Protein 8PNL (pdb70)

Secondary structure (DSSP, 8-state):
-THHHHHHHHHHHHHHHHHHHHGGGGTHHHHHHHHT------THHHHHHHHHHHHTHHHHHHHHHHH-HHHHHHHHHHHHHHHHHHHHT-SSHHHHHHHHHHHHHHHHHHHHHHHHHHHHHS-HHHHHHHHHHHHHHHHHHHHHHHHHHHHHHHHHSSTHHHHHHHHHHHHHHHHHHHHHSPP-----HHHHHHHHHHHHHHHHHH------SS-TTHHHHHHHHHHHHHHHHHHHHH-SS-SS--TT--HHHHHHHHHHHHHHHHHHHHHHHHHHHHHHHTT---HHHHHHTTHHHHHHHHHHHHHHHHHHHHH-HHHHHHHHHHHHHHHHHHHTT--TTGGG-EEE-SS-EEEHHHHHHHHHHHHHHHHHHHHHHHHHHTS-TTSHHHHHHHHHHHHHHHHHHHHHHHHHHHHHHHHHHHHHHHHHS-SS-SS-TT-HHHHHHHHHHHHHHHHHHHHHHHHHHHHHHHHHHHHHHGGGS--/----EEE---B--TT--EEEEEE--TTTTTTS-EEEEE--EEEEEE-TT--EEE-GGGTT-EEEEEETTTTEEEEEE-S--GGG-EEEEEEEEEETTTTEEEE-S-EEEB-/-THHHHHHHHHHHHHHHHHHHSGGGGGHHHHHHHHT--GGGGGGGTHHHHHHHHHHHHTHHHHHHHHHHH-HHHHHHHHHHHHHHHHHHHHT-SSHHHHHHHHHHHHHHHHTHHHHHHHHHHHHS-HHHHHHHHHHHHHHHHHHHHHHHHHHHHHHHHSSSTHHHHHHHHHHHHHHHHHHHHHSPP----HHHHHHHHHHHHHHHHHH-------SS-TTHHHHHHHHHHHHHHHHHHTTT-SS-SS--TT--HHHHHHHHHHHHHHHHHHHHHHHHHHHHHHHTS---HHHHHHTTHHHHHHHHHHHHHHHHHHHHH-HHHHHHHHHHHHHHHHHHHTT--TTGGG-B--SSS---BHHHHHHHHHHHHHHHTHHHHHHHHHTTS-TTSHHHHHHHHHHHHHHHHHHHHHHHHHHHHHHHHHHHHHHHHHS-SS-SS-TT-HHHHHHHHHHHHHHHHHHHHHHHHHHHHHHHHHHHHHHHTTS--/--EEEE--SB--TT--EEEEEEE-HHHHTTS-EEEEE--EEEEEE-TT--EEE-GGGTT-EEEEEETTTTEEEEEE-S--GGG-EEEEEEEEEEGGGTEEE--S-EEEB-

Solvent-accessible surface area: 49586 Å² total; per-residue (Å²): 120,68,51,1,87,1,8,8,4,0,11,50,0,1,29,14,2,1,23,2,9,66,0,6,75,35,1,38,71,39,2,14,174,80,23,65,42,85,177,127,213,6,45,42,7,31,24,2,0,25,43,7,7,4,13,27,0,5,29,50,0,13,14,2,15,103,107,5,22,43,88,10,0,29,93,5,0,46,15,0,11,103,0,0,41,45,0,11,109,10,123,65,34,100,55,2,37,45,0,1,53,59,0,0,23,8,2,0,1,2,11,0,1,0,6,0,6,0,2,66,41,27,72,35,129,133,17,2,34,23,1,0,29,4,3,14,16,12,15,27,0,14,24,25,0,31,46,32,0,85,106,5,31,174,74,108,134,118,3,35,9,0,1,114,34,2,33,70,58,0,97,97,6,48,95,62,0,116,131,13,5,63,112,227,179,137,14,2,60,54,0,1,104,42,36,19,99,6,17,8,38,16,1,64,0,18,44,64,105,114,154,111,38,44,13,151,129,0,56,85,45,42,112,24,10,86,110,11,35,72,44,29,121,81,93,22,187,152,3,228,41,82,3,38,51,60,74,74,14,156,72,149,8,5,92,28,0,31,78,0,2,50,20,8,0,8,5,12,29,0,0,31,39,10,0,27,83,0,0,76,48,2,12,48,38,81,107,117,92,0,55,94,18,10,17,48,0,38,30,11,1,10,34,0,0,36,70,0,0,152,66,9,39,137,91,20,6,92,31,10,0,11,83,0,0,90,64,0,7,33,0,0,133,61,0,8,76,4,14,4,4,1,94,103,33,116,54,118,101,47,202,70,46,61,31,12,15,40,18,0,0,28,64,0,0,65,0,5,0,14,1,27,1,0,5,5,2,1,0,2,70,22,13,53,73,51,17,10,0,10,0,0,0,25,9,10,15,13,27,24,21,0,16,7,71,12,21,16,62,16,37,47,114,2,37,114,48,33,41,70,31,28,152,72,0,65,89,11,2,12,111,44,16,42,94,33,96,78,35,160,139,34,0,74,116,23,30,87,154,0,0,46,18,0,0,45,5,23,22,4,15,50,2,0,48,62,3,9,40,80,0,63,97,0,4,77,24,0,99,94,8,12,74,129,0,45,3,82,19,59,34,34,27,158,19,152,81,55,26,62,36,134,0,22,0,39,12,14,48,47,0,0,55,44,0,0,0,0,0,14,22,78,116,78,53,0,0,35,6,20,15,79,35,82,66,78,77,30,113,42,1,158,75,32,4,75,6,49,44,48,98,94,160,15,15,0,42,0,55,0,68,48,0,105,73,132,2,58,5,39,0,2,0,0,0,0,6,29,18,96,68,63,69,9,0,10,1,146,18,19,146,0,54,27,161,75,97,34,113,0,21,62,2,0,13,94,0,2,46,12,2,1,24,0,9,64,0,6,85,37,2,37,82,54,1,8,199,80,30,62,17,42,111,142,76,88,126,143,10,28,48,3,25,19,5,0,22,54,8,9,1,12,26,1,5,36,42,0,28,18,2,18,134,95,2,8,35,81,6,0,31,92,5,0,44,14,0,11,112,0,0,42,59,0,7,118,4,122,68,27,64,52,1,32,44,0,0,48,60,0,0,24,10,3,0,1,2,15,0,1,0,6,0,5,0,5,37,43,31,83,43,134,128,11,2,28,23,1,0,31,5,4,13,17,30,11,78,0,20,28,65,0,30,74,29,0,86,127,7,36,216,116,104,146,126,4,34,11,0,2,108,38,1,30,70,62,0,97,108,7,47,90,65,0,120,132,10,10,60,108,193,204,18,4,54,13,0,0,103,14,33,20,37,6,16,8,23,15,5,50,0,7,51,49,46,157,104,189,127,29,55,6,85,123,0,27,39,44,39,60,22,7,92,38,6,34,70,8,22,116,42,35,23,200,78,7,244,55,65,4,31,58,50,75,65,18,160,76,161,10,4,102,33,0,30,76,0,2,54,19,0,0,8,5,15,32,2,0,36,36,16,0,33,84,0,0,70,54,5,17,55,36,83,93,112,96,0,63,145,17,10,20,122,0,33,98,11,5,11,71,0,0,75,78,0,0,157,75,6,23,187,88,29,10,109,37,6,0,9,78,0,0,93,57,0,6,32,0,0,129,62,0,10,80,4,15,4,3,1,88,106,28,153,66,105,161,59,197,105,48,95,38,14,17,30,29,1,0,34,55,0,0,59,0,0,0,8,0,23,0,0,2,6,2,0,0,1,88,7,11,47,70,59,10,10,0,8,0,0,0,23,8,19,15,14,34,25,26,0,20,10,75,11,9,15,53,22,37,50,103,0,43,116,66,38,76,78,38,29,126,90,8,48,84,26,4,17,107,34,14,23,117,26,65,75,28,151,139,33,0,59,116,29,46,84,119,0,0,46,24,3,0,41,5,8,23,3,8,56,6,0,46,55,2,8,38,72,0,64,105,0,4,75,23,0,86,105,4,22,66,80,82,7,73,13,66,39,32,31,135,37,131,78,58,22,65,17,126,0,18,0,30,6,26,30,72,10,1,76,37,1,0,0,0,0,23,28,135,182,69,83,0,2,52,1,23,23,72,38,79,62,92,76,20,120,50,0,162,71,30,4,67,5,42,46,49,128,76,196,7,16,0,41,0,74,0,68,56,6,107,81,165,4,67,27,60,0,16,0,0,5,0,9,39,16,97,60,64,75,9,0,24,0,122,26,35,144,0,37,27

Organism: Mycolicibacterium hassiacum (strain DSM 44199 / CIP 105218 / JCM 12690 / 3849) (NCBI:txid1122247)

InterPro domains:
  IPR005829 Sugar transporter, conserved site [PS00216] (78-94)
  IPR011701 Major facilitator superfamily [PF07690] (27-433)
  IPR020846 Major facilitator superfamily domain [PS50850] (21-513)
  IPR036259 MFS transporter superfamily [G3DSA:1.20.1250.20] (275-518)
  IPR036259 MFS transporter superfamily [SSF103473] (12-513)

Radius of gyration: 37.62 Å; Cα contacts (8 Å, |Δi|>4): 2476; chains: 4; bounding box: 68×114×101 Å

Sequence (1190 aa):
TSRGIAISAGGLAVLLGALDTYVVVSIVTDIMRDVGIAVQRVTPIITGYLLGYIAAMPLLGRASDRFGRKLLIQISLAGFALGSVITALATNLDVLVAGRVIQGAASGALLPVTLALAADLWATHKRAAVLGGVGAAQELGAVLGPIYGIFVVWLFHHWQAVFWVNVPLALIAMVLIHISLPPRQRVDVTGGLLLALALGLATIGLYNAGKQVLPEYGPPLIIGAVIAAVAFLVWERFARTRLLDPAGVRFRPFLIALLVSLVTGGALMVTLVNVELFGQGVLGLDQDEAVFLLARFLIALPVGALLGGWIATRVGDRAVTAVGLLIAAGGFYLIAQWPADVLESRHDLGFVSLPTLDTDLAIAGFGLGLVIAPLTSAALRVVPAAQHGIASAAVVVARMIGMLIGIAALSAWGLYRFNQYLKEQLAALPPAPADFPGGQMAGQMMRLRTATVQAYVLQYGEIFAITAGLCVFGAVLGLFIAGQGQLVESGGGLVQPGGSLRLSCADAGSIFNKFPMAWYRQRELVARISSGGSTNYADFVKGRFTISRDNAKSTLYLQMNSLKPEDTAMYYCARIINSASNIAYWGQGTRVTVTSRGIAISAGGLAVLLGALDTYVVVSIVTDIMRDVGIAVNQIQRVTPIITGYLLGYIAAMPLLGRASDRFGRKLLIQISLAGFALGSVITALATNLDVLVAGRVIQGAASGALLPVTLALAADLWATHKRAAVLGGVGAAQELGAVLGPIYGIFVVWLFHHWQAVFWVNVPLALIAMVLIHISLPPRRVDVTGGLLLALALGLATIGLYNAEGKQVLPEYGPPLIIGAVIAAVAFLVWERFARTRLLDPAGVRFRPFLIALLVSLVTGGALMVTLVNVELFGQGVLGLDQDEAVFLLARFLIALPVGALLGGWIATRVGDRAVTAVGLLIAAGGFYLIAQWPADVLESRHDLGFVSLPTLDTDLAIAGFGLGLVIAPLTSAALRVVPAAQHGIASAAVVVARMIGMLIGIAALSAWGLYRFNQYLKEQLAALPPAPADFPGGQMAGQMMRLRTATVQAYVLQYGEIFAITAGLCVFGAVLGLFIAGGQLVESGGGLVQPGGSLRLSCADAGSIFNKFPMAWYRQRELVARISSGGSTNYADFVKGRFTISRDNAKSTLYLQMNSLKPEDTAMYYCARIINSASNIAYWGQGTRVTV

Structure (mmCIF, N/CA/C/O backbone):
data_8PNL
#
_entry.id   8PNL
#
_cell.length_a   57.780
_cell.length_b   160.700
_cell.length_c   82.960
_cell.angle_alpha   90.00
_cell.angle_beta   109.01
_cell.angle_gamma   90.00
#
_symmetry.space_group_name_H-M   'P 1 21 1'
#
loop_
_entity.id
_entity.type
_entity.pdbx_description
1 polymer 'Putative triacylglyceride transporter'
2 polymer Nb_H2
#
loop_
_atom_site.group_PDB
_atom_site.id
_atom_site.type_symbol
_atom_site.label_atom_id
_atom_site.label_alt_id
_atom_site.label_comp_id
_atom_site.label_asym_id
_atom_site.label_entity_id
_atom_site.label_seq_id
_atom_site.pdbx_PDB_ins_code
_atom_site.Cartn_x
_atom_site.Cartn_y
_atom_site.Cartn_z
_atom_site.occupancy
_atom_site.B_iso_or_equiv
_atom_site.auth_seq_id
_atom_site.auth_comp_id
_atom_site.auth_asym_id
_atom_site.auth_atom_id
_atom_site.pdbx_PDB_model_num
ATOM 1 N N . THR A 1 17 ? -3.659 -61.235 -9.841 1.00 113.85 16 THR A N 1
ATOM 2 C CA . THR A 1 17 ? -4.463 -61.274 -8.624 1.00 106.51 16 THR A CA 1
ATOM 3 C C . THR A 1 17 ? -4.968 -59.868 -8.295 1.00 99.93 16 THR A C 1
ATOM 4 O O . THR A 1 17 ? -4.271 -58.879 -8.524 1.00 90.26 16 THR A O 1
ATOM 14 N N . SER A 1 18 ? -6.184 -59.792 -7.755 1.00 100.96 17 SER A N 1
ATOM 15 C CA . SER A 1 18 ? -6.911 -58.536 -7.599 1.00 99.25 17 SER A CA 1
ATOM 16 C C . SER A 1 18 ? -6.431 -57.678 -6.427 1.00 85.23 17 SER A C 1
ATOM 17 O O . SER A 1 18 ? -7.095 -56.685 -6.111 1.00 76.54 17 SER A O 1
ATOM 25 N N . ARG A 1 19 ? -5.314 -58.016 -5.775 1.00 82.46 18 ARG A N 1
ATOM 26 C CA . ARG A 1 19 ? -4.870 -57.212 -4.637 1.00 75.39 18 ARG A CA 1
ATOM 27 C C . ARG A 1 19 ? -4.457 -55.805 -5.060 1.00 85.18 18 ARG A C 1
ATOM 28 O O . ARG A 1 19 ? -4.645 -54.852 -4.294 1.00 77.63 18 ARG A O 1
ATOM 49 N N . GLY A 1 20 ? -3.906 -55.648 -6.265 1.00 78.70 19 GLY A N 1
ATOM 50 C CA . GLY A 1 20 ? -3.554 -54.317 -6.735 1.00 76.67 19 GLY A CA 1
ATOM 51 C C . GLY A 1 20 ? -4.767 -53.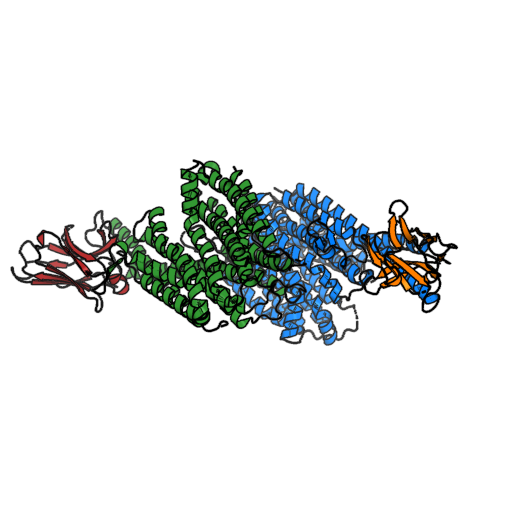423 -6.911 1.00 81.89 19 GLY A C 1
ATOM 52 O O . GLY A 1 20 ? -4.731 -52.236 -6.576 1.00 86.92 19 GLY A O 1
ATOM 56 N N . ILE A 1 21 ? -5.856 -53.979 -7.442 1.00 78.70 20 ILE A N 1
ATOM 57 C CA . ILE A 1 21 ? -7.092 -53.216 -7.581 1.00 77.42 20 ILE A CA 1
ATOM 58 C C . ILE A 1 21 ? -7.697 -52.935 -6.210 1.00 78.47 20 ILE A C 1
ATOM 59 O O . ILE A 1 21 ? -8.250 -51.855 -5.968 1.00 79.15 20 ILE A O 1
ATOM 75 N N . ALA A 1 22 ? -7.586 -53.893 -5.287 1.00 69.24 21 ALA A N 1
ATOM 76 C CA . ALA A 1 22 ? -8.152 -53.720 -3.952 1.00 82.65 21 ALA A CA 1
ATOM 77 C C . ALA A 1 22 ? -7.465 -52.585 -3.198 1.00 84.29 21 ALA A C 1
ATOM 78 O O . ALA A 1 22 ? -8.130 -51.723 -2.610 1.00 72.24 21 ALA A O 1
ATOM 85 N N . ILE A 1 23 ? -6.128 -52.568 -3.198 1.00 84.80 22 ILE A N 1
ATOM 86 C CA . ILE A 1 23 ? -5.414 -51.533 -2.459 1.00 86.18 22 ILE A CA 1
ATOM 87 C C . ILE A 1 23 ? -5.528 -50.179 -3.150 1.00 84.34 22 ILE A C 1
ATOM 88 O O . ILE A 1 23 ? -5.371 -49.141 -2.497 1.00 79.77 22 ILE A O 1
ATOM 104 N N . SER A 1 24 ? -5.805 -50.158 -4.458 1.00 78.59 23 SER A N 1
ATOM 105 C CA . SER A 1 24 ? -6.111 -48.895 -5.123 1.00 79.76 23 SER A CA 1
ATOM 106 C C . SER A 1 24 ? -7.436 -48.327 -4.630 1.00 78.87 23 SER A C 1
ATOM 107 O O . SER A 1 24 ? -7.544 -47.123 -4.371 1.00 84.96 23 SER A O 1
ATOM 115 N N . ALA A 1 25 ? -8.456 -49.178 -4.496 1.00 76.41 24 ALA A N 1
ATOM 116 C CA . ALA A 1 25 ? -9.744 -48.713 -3.993 1.00 84.91 24 ALA A CA 1
ATOM 117 C C . ALA A 1 25 ? -9.629 -48.232 -2.551 1.00 87.59 24 ALA A C 1
ATOM 118 O O . ALA A 1 25 ? -10.252 -47.233 -2.170 1.00 91.49 24 ALA A O 1
ATOM 125 N N . GLY A 1 26 ? -8.840 -48.929 -1.731 1.00 82.65 25 GLY A N 1
ATOM 126 C CA . GLY A 1 26 ? -8.599 -48.459 -0.376 1.00 84.24 25 GLY A CA 1
ATOM 127 C C . GLY A 1 26 ? -7.824 -47.155 -0.343 1.00 80.78 25 GLY A C 1
ATOM 128 O O . GLY A 1 26 ? -8.160 -46.241 0.416 1.00 73.59 25 GLY A O 1
ATOM 132 N N . GLY A 1 27 ? -6.777 -47.049 -1.165 1.00 84.52 26 GLY A N 1
ATOM 133 C CA . GLY A 1 27 ? -6.006 -45.818 -1.224 1.00 83.31 26 GLY A CA 1
ATOM 134 C C . GLY A 1 27 ? -6.830 -44.606 -1.615 1.00 81.75 26 GLY A C 1
ATOM 135 O O . GLY A 1 27 ? -6.549 -43.491 -1.168 1.00 72.89 26 GLY A O 1
ATOM 139 N N . LEU A 1 28 ? -7.848 -44.798 -2.458 1.00 78.21 27 LEU A N 1
ATOM 140 C CA . LEU A 1 28 ? -8.708 -43.679 -2.827 1.00 79.31 27 LEU A CA 1
ATOM 141 C C . LEU A 1 28 ? -9.589 -43.248 -1.660 1.00 77.68 27 LEU A C 1
ATOM 142 O O . LEU A 1 28 ? -9.904 -42.059 -1.531 1.00 75.61 27 LEU A O 1
ATOM 158 N N . ALA A 1 29 ? -9.980 -44.186 -0.795 1.00 89.54 28 ALA A N 1
ATOM 159 C CA . ALA A 1 29 ? -10.681 -43.810 0.429 1.00 86.63 28 ALA A CA 1
ATOM 160 C C . ALA A 1 29 ? -9.753 -43.066 1.383 1.00 76.07 28 ALA A C 1
ATOM 161 O O . ALA A 1 29 ? -10.147 -42.059 1.983 1.00 72.47 28 ALA A O 1
ATOM 168 N N . VAL A 1 30 ? -8.516 -43.549 1.532 1.00 75.56 29 VAL A N 1
ATOM 169 C CA . VAL A 1 30 ? -7.523 -42.859 2.353 1.00 75.92 29 VAL A CA 1
ATOM 170 C C . VAL A 1 30 ? -7.307 -41.437 1.848 1.00 75.05 29 VAL A C 1
ATOM 171 O O . VAL A 1 30 ? -7.248 -40.483 2.634 1.00 73.77 29 VAL A O 1
ATOM 184 N N . LEU A 1 31 ? -7.180 -41.273 0.531 1.00 78.42 30 LEU A N 1
ATOM 185 C CA . LEU A 1 31 ? -7.073 -39.937 -0.045 1.00 73.69 30 LEU A CA 1
ATOM 186 C C . LEU A 1 31 ? -8.287 -39.093 0.324 1.00 73.63 30 LEU A C 1
ATOM 187 O O . LEU A 1 31 ? -8.155 -37.955 0.788 1.00 76.52 30 LEU A O 1
ATOM 203 N N . LEU A 1 32 ? -9.485 -39.650 0.134 1.00 76.49 31 LEU A N 1
ATOM 204 C CA . LEU A 1 32 ? -10.714 -38.908 0.393 1.00 78.56 31 LEU A CA 1
ATOM 205 C C . LEU A 1 32 ? -10.767 -38.403 1.831 1.00 81.85 31 LEU A C 1
ATOM 206 O O . LEU A 1 32 ? -11.088 -37.235 2.081 1.00 81.68 31 LEU A O 1
ATOM 222 N N . GLY A 1 33 ? -10.452 -39.272 2.794 1.00 76.20 32 GLY A N 1
ATOM 223 C CA . GLY A 1 33 ? -10.484 -38.866 4.189 1.00 77.67 32 GLY A CA 1
ATOM 224 C C . GLY A 1 33 ? -9.391 -37.882 4.554 1.00 80.43 32 GLY A C 1
ATOM 225 O O . GLY A 1 33 ? -9.554 -37.087 5.486 1.00 80.89 32 GLY A O 1
ATOM 229 N N . ALA A 1 34 ? -8.267 -37.916 3.835 1.00 73.24 33 ALA A N 1
ATOM 230 C CA . ALA A 1 34 ? -7.161 -37.019 4.151 1.00 70.46 33 ALA A CA 1
ATOM 231 C C . ALA A 1 34 ? -7.445 -35.589 3.703 1.00 77.95 33 ALA A C 1
ATOM 232 O O . ALA A 1 34 ? -6.992 -34.640 4.353 1.00 75.22 33 ALA A O 1
ATOM 239 N N . LEU A 1 35 ? -8.184 -35.413 2.602 1.00 72.37 34 LEU A N 1
ATOM 240 C CA . LEU A 1 35 ? -8.595 -34.072 2.194 1.00 80.46 34 LEU A CA 1
ATOM 241 C C . LEU A 1 35 ? -9.345 -33.366 3.316 1.00 81.53 34 LEU A C 1
ATOM 242 O O . LEU A 1 35 ? -9.132 -32.174 3.569 1.00 75.17 34 LEU A O 1
ATOM 258 N N . ASP A 1 36 ? -10.223 -34.096 4.002 1.00 84.36 35 ASP A N 1
ATOM 259 C CA . ASP A 1 36 ? -11.111 -33.545 5.018 1.00 87.46 35 ASP A CA 1
ATOM 260 C C . ASP A 1 36 ? -10.379 -33.090 6.274 1.00 79.06 35 ASP A C 1
ATOM 261 O O . ASP A 1 36 ? -10.984 -32.406 7.107 1.00 86.61 35 ASP A O 1
ATOM 270 N N . THR A 1 37 ? -9.103 -33.445 6.432 1.00 77.85 36 THR A N 1
ATOM 271 C CA . THR A 1 37 ? -8.390 -33.136 7.667 1.00 78.34 36 THR A CA 1
ATOM 272 C C . THR A 1 37 ? -8.101 -31.643 7.781 1.00 77.89 36 THR A C 1
ATOM 273 O O . THR A 1 37 ? -8.517 -30.991 8.746 1.00 86.78 36 THR A O 1
ATOM 284 N N . TYR A 1 38 ? -7.397 -31.077 6.800 1.00 80.49 37 TYR A N 1
ATOM 285 C CA . TYR A 1 38 ? -7.024 -29.667 6.826 1.00 81.38 37 TYR A CA 1
ATOM 286 C C . TYR A 1 38 ? -7.827 -28.818 5.845 1.00 84.09 37 TYR A C 1
ATOM 287 O O . TYR A 1 38 ? -7.470 -27.658 5.614 1.00 85.77 37 TYR A O 1
ATOM 305 N N . VAL A 1 39 ? -8.908 -29.356 5.268 1.00 76.51 38 VAL A N 1
ATOM 306 C CA . VAL A 1 39 ? -9.723 -28.563 4.349 1.00 81.31 38 VAL A CA 1
ATOM 307 C C . VAL A 1 39 ? -10.217 -27.293 5.027 1.00 92.76 38 VAL A C 1
ATOM 308 O O . VAL A 1 39 ? -10.342 -26.244 4.383 1.00 97.43 38 VAL A O 1
ATOM 321 N N . VAL A 1 40 ? -10.493 -27.357 6.332 1.00 94.96 39 VAL A N 1
ATOM 322 C CA . VAL A 1 40 ? -11.039 -26.205 7.040 1.00 92.40 39 VAL A CA 1
ATOM 323 C C . VAL A 1 40 ? -10.088 -25.015 7.029 1.00 93.18 39 VAL A C 1
ATOM 324 O O . VAL A 1 40 ? -10.538 -23.873 7.161 1.00 100.24 39 VAL A O 1
ATOM 337 N N . VAL A 1 41 ? -8.783 -25.246 6.855 1.00 91.58 40 VAL A N 1
ATOM 338 C CA . VAL A 1 41 ? -7.811 -24.152 6.919 1.00 96.82 40 VAL A CA 1
ATOM 339 C C . VAL A 1 41 ? -8.155 -23.041 5.934 1.00 94.90 40 VAL A C 1
ATOM 340 O O . VAL A 1 41 ? -7.865 -21.866 6.191 1.00 95.55 40 VAL A O 1
ATOM 353 N N . SER A 1 42 ? -8.772 -23.377 4.803 1.00 93.39 41 SER A N 1
ATOM 354 C CA . SER A 1 42 ? -9.085 -22.392 3.777 1.00 92.84 41 SER A CA 1
ATOM 355 C C . SER A 1 42 ? -10.520 -21.880 3.842 1.00 99.59 41 SER A C 1
ATOM 356 O O . SER A 1 42 ? -10.867 -20.977 3.073 1.00 106.23 41 SER A O 1
ATOM 364 N N . ILE A 1 43 ? -11.359 -22.414 4.734 1.00 102.05 42 ILE A N 1
ATOM 365 C CA . ILE A 1 43 ? -12.752 -21.978 4.819 1.00 100.18 42 ILE A CA 1
ATOM 366 C C . ILE A 1 43 ? -13.138 -21.560 6.236 1.00 97.82 42 ILE A C 1
ATOM 367 O O . ILE A 1 43 ? -14.327 -21.385 6.527 1.00 95.02 42 ILE A O 1
ATOM 383 N N . VAL A 1 44 ? -12.155 -21.382 7.127 1.00 99.66 43 VAL A N 1
ATOM 384 C CA . VAL A 1 44 ? -12.472 -20.974 8.500 1.00 104.28 43 VAL A CA 1
ATOM 385 C C . VAL A 1 44 ? -13.306 -19.700 8.489 1.00 101.40 43 VAL A C 1
ATOM 386 O O . VAL A 1 44 ? -14.322 -19.589 9.187 1.00 98.20 43 VAL A O 1
ATOM 399 N N . THR A 1 45 ? -12.876 -18.713 7.700 1.00 101.10 44 THR A N 1
ATOM 400 C CA . THR A 1 45 ? -13.545 -17.417 7.685 1.00 95.27 44 THR A CA 1
ATOM 401 C C . THR A 1 45 ? -14.984 -17.537 7.197 1.00 91.21 44 THR A C 1
ATOM 402 O O . THR A 1 45 ? -15.892 -16.917 7.762 1.00 91.10 44 THR A O 1
ATOM 413 N N . ASP A 1 46 ? -15.214 -18.332 6.151 1.00 98.19 45 ASP A N 1
ATOM 414 C CA . ASP A 1 46 ? -16.573 -18.505 5.646 1.00 105.12 45 ASP A CA 1
ATOM 415 C C . ASP A 1 46 ? -17.455 -19.210 6.672 1.00 96.25 45 ASP A C 1
ATOM 416 O O . ASP A 1 46 ? -18.646 -18.898 6.792 1.00 90.84 45 ASP A O 1
ATOM 425 N N . ILE A 1 47 ? -16.891 -20.161 7.421 1.00 96.47 46 ILE A N 1
ATOM 426 C CA . ILE A 1 47 ? -17.618 -20.762 8.538 1.00 102.96 46 ILE A CA 1
ATOM 427 C C . ILE A 1 47 ? -17.908 -19.712 9.606 1.00 101.31 46 ILE A C 1
ATOM 428 O O . ILE A 1 47 ? -19.031 -19.611 10.114 1.00 91.59 46 ILE A O 1
ATOM 444 N N . MET A 1 48 ? -16.897 -18.912 9.960 1.00 103.69 47 MET A N 1
ATOM 445 C CA . MET A 1 48 ? -17.077 -17.905 11.003 1.00 102.22 47 MET A CA 1
ATOM 446 C C . MET A 1 48 ? -18.215 -16.949 10.661 1.00 104.80 47 MET A C 1
ATOM 447 O O . MET A 1 48 ? -18.998 -16.565 11.538 1.00 104.76 47 MET A O 1
ATOM 461 N N . ARG A 1 49 ? -18.325 -16.555 9.391 1.00 100.20 48 ARG A N 1
ATOM 462 C CA . ARG A 1 49 ? -19.425 -15.694 8.968 1.00 95.28 48 ARG A CA 1
ATOM 463 C C . ARG A 1 49 ? -20.773 -16.360 9.226 1.00 100.39 48 ARG A C 1
ATOM 464 O O . ARG A 1 49 ? -21.636 -15.804 9.914 1.00 98.60 48 ARG A O 1
ATOM 485 N N . ASP A 1 50 ? -20.965 -17.568 8.687 1.00 107.94 49 ASP A N 1
ATOM 486 C CA . ASP A 1 50 ? -22.273 -18.215 8.754 1.00 106.56 49 ASP A CA 1
ATOM 487 C C . ASP A 1 50 ? -22.636 -18.636 10.174 1.00 105.55 49 ASP A C 1
ATOM 488 O O . ASP A 1 50 ? -23.815 -18.595 10.545 1.00 113.00 49 ASP A O 1
ATOM 497 N N . VAL A 1 51 ? -21.654 -19.051 10.976 1.00 104.07 50 VAL A N 1
ATOM 498 C CA . VAL A 1 51 ? -21.940 -19.480 12.344 1.00 110.33 50 VAL A CA 1
ATOM 499 C C . VAL A 1 51 ? -22.056 -18.296 13.298 1.00 117.68 50 VAL A C 1
ATOM 500 O O . VAL A 1 51 ? -22.612 -18.445 14.393 1.00 115.69 50 VAL A O 1
ATOM 513 N N . GLY A 1 52 ? -21.562 -17.123 12.909 1.00 119.11 51 GLY A N 1
ATOM 514 C CA . GLY A 1 52 ? -21.741 -15.919 13.697 1.00 113.55 51 GLY A CA 1
ATOM 515 C C . GLY A 1 52 ? -20.687 -15.705 14.766 1.00 115.21 51 GLY A C 1
ATOM 516 O O . GLY A 1 52 ? -21.017 -15.324 15.893 1.00 114.99 51 GLY A O 1
ATOM 520 N N . ILE A 1 53 ? -19.418 -15.927 14.428 1.00 116.92 52 ILE A N 1
ATOM 521 C CA . ILE A 1 53 ? -18.311 -15.808 15.372 1.00 112.64 52 ILE A CA 1
ATOM 522 C C . ILE A 1 53 ? -17.393 -14.683 14.911 1.00 111.03 52 ILE A C 1
ATOM 523 O O . ILE A 1 53 ? -17.035 -14.608 13.729 1.00 109.66 52 ILE A O 1
ATOM 539 N N . ALA A 1 54 ? -17.008 -13.820 15.849 1.00 114.90 53 ALA A N 1
ATOM 540 C CA . ALA A 1 54 ? -16.259 -12.608 15.557 1.00 107.40 53 ALA A CA 1
ATOM 541 C C . ALA A 1 54 ? -14.761 -12.887 15.430 1.00 116.02 53 ALA A C 1
ATOM 542 O O . ALA A 1 54 ? -14.237 -13.882 15.939 1.00 126.07 53 ALA A O 1
ATOM 549 N N . VAL A 1 55 ? -14.071 -11.976 14.745 1.00 109.40 54 VAL A N 1
ATOM 550 C CA . VAL A 1 55 ? -12.621 -12.048 14.574 1.00 105.39 54 VAL A CA 1
ATOM 551 C C . VAL A 1 55 ? -11.927 -12.039 15.933 1.00 102.14 54 VAL A C 1
ATOM 552 O O . VAL A 1 55 ? -11.962 -11.043 16.654 1.00 121.75 54 VAL A O 1
ATOM 565 N N . GLN A 1 59 ? -9.205 -18.093 18.565 1.00 114.09 58 GLN A N 1
ATOM 566 C CA . GLN A 1 59 ? -10.391 -17.529 17.930 1.00 126.44 58 GLN A CA 1
ATOM 567 C C . GLN A 1 59 ? -11.676 -17.995 18.614 1.00 127.79 58 GLN A C 1
ATOM 568 O O . GLN A 1 59 ? -12.755 -17.475 18.328 1.00 124.17 58 GLN A O 1
ATOM 582 N N . ARG A 1 60 ? -11.561 -18.972 19.514 1.00 117.16 59 ARG A N 1
ATOM 583 C CA . ARG A 1 60 ? -12.701 -19.687 20.081 1.00 112.77 59 ARG A CA 1
ATOM 584 C C . ARG A 1 60 ? -13.445 -20.490 19.015 1.00 113.94 59 ARG A C 1
ATOM 585 O O . ARG A 1 60 ? -14.532 -21.019 19.278 1.00 115.42 59 ARG A O 1
ATOM 606 N N . VAL A 1 61 ? -12.863 -20.585 17.811 1.00 118.29 60 VAL A N 1
ATOM 607 C CA . VAL A 1 61 ? -13.339 -21.454 16.738 1.00 106.08 60 VAL A CA 1
ATOM 608 C C . VAL A 1 61 ? -12.621 -22.798 16.743 1.00 108.16 60 VAL A C 1
ATOM 609 O O . VAL A 1 61 ? -12.976 -23.692 15.963 1.00 101.91 60 VAL A O 1
ATOM 622 N N . THR A 1 62 ? -11.643 -22.975 17.632 1.00 110.95 61 THR A N 1
ATOM 623 C CA . THR A 1 62 ? -10.737 -24.115 17.544 1.00 112.35 61 THR A CA 1
ATOM 624 C C . THR A 1 62 ? -11.412 -25.487 17.588 1.00 109.15 61 THR A C 1
ATOM 625 O O . THR A 1 62 ? -10.847 -26.423 16.997 1.00 105.66 61 THR A O 1
ATOM 636 N N . PRO A 1 63 ? -12.570 -25.694 18.248 1.00 99.84 62 PRO A N 1
ATOM 637 C CA . PRO A 1 63 ? -13.159 -27.043 18.263 1.00 100.39 62 PRO A CA 1
ATOM 638 C C . PRO A 1 63 ? -13.336 -27.660 16.881 1.00 97.34 62 PRO A C 1
ATOM 639 O O . PRO A 1 63 ? -13.452 -28.883 16.757 1.00 96.16 62 PRO A O 1
ATOM 650 N N . ILE A 1 64 ? -13.353 -26.830 15.835 1.00 93.95 63 ILE A N 1
ATOM 651 C CA . ILE A 1 64 ? -13.494 -27.348 14.479 1.00 92.72 63 ILE A CA 1
ATOM 652 C C . ILE A 1 64 ? -12.243 -28.095 14.027 1.00 92.89 63 ILE A C 1
ATOM 653 O O . ILE A 1 64 ? -12.319 -28.904 13.094 1.00 87.38 63 ILE A O 1
ATOM 669 N N . ILE A 1 65 ? -11.095 -27.865 14.666 1.00 99.16 64 ILE A N 1
ATOM 670 C CA . ILE A 1 65 ? -9.910 -28.685 14.456 1.00 101.68 64 ILE A CA 1
ATOM 671 C C . ILE A 1 65 ? -9.655 -29.622 15.634 1.00 96.01 64 ILE A C 1
ATOM 672 O O . ILE A 1 65 ? -9.365 -30.802 15.429 1.00 98.87 64 ILE A O 1
ATOM 688 N N . THR A 1 66 ? -9.784 -29.139 16.877 1.00 90.39 65 THR A N 1
ATOM 689 C CA . THR A 1 66 ? -9.498 -30.013 18.015 1.00 94.86 65 THR A CA 1
ATOM 690 C C . THR A 1 66 ? -10.545 -31.112 18.165 1.00 91.51 65 THR A C 1
ATOM 691 O O . THR A 1 66 ? -10.220 -32.211 18.630 1.00 91.15 65 THR A O 1
ATOM 702 N N . GLY A 1 67 ? -11.797 -30.843 17.790 1.00 84.26 66 GLY A N 1
ATOM 703 C CA . GLY A 1 67 ? -12.809 -31.887 17.838 1.00 83.07 66 GLY A CA 1
ATOM 704 C C . GLY A 1 67 ? -12.584 -32.956 16.786 1.00 82.17 66 GLY A C 1
ATOM 705 O O . GLY A 1 67 ? -12.710 -34.152 17.065 1.00 78.83 66 GLY A O 1
ATOM 709 N N . TYR A 1 68 ? -12.252 -32.542 15.563 1.00 84.40 67 TYR A N 1
ATOM 710 C CA . TYR A 1 68 ? -11.895 -33.502 14.523 1.00 83.51 67 TYR A CA 1
ATOM 711 C C . TYR A 1 68 ? -10.705 -34.350 14.958 1.00 80.95 67 TYR A C 1
ATOM 712 O O . TYR A 1 68 ? -10.734 -35.583 14.855 1.00 75.44 67 TYR A O 1
ATOM 730 N N . LEU A 1 69 ? -9.652 -33.705 15.469 1.00 73.90 68 LEU A N 1
ATOM 731 C CA . LEU A 1 69 ? -8.457 -34.439 15.872 1.00 79.42 68 LEU A CA 1
ATOM 732 C C . LEU A 1 69 ? -8.736 -35.374 17.043 1.00 82.26 68 LEU A C 1
ATOM 733 O O . LEU A 1 69 ? -8.123 -36.444 17.136 1.00 81.66 68 LEU A O 1
ATOM 749 N N . LEU A 1 70 ? -9.644 -34.992 17.942 1.00 89.41 69 LEU A N 1
ATOM 750 C CA . LEU A 1 70 ? -10.071 -35.896 19.007 1.00 78.91 69 LEU A CA 1
ATOM 751 C C . LEU A 1 70 ? -10.638 -37.186 18.430 1.00 76.35 69 LEU A C 1
ATOM 752 O O . LEU A 1 70 ? -10.181 -38.286 18.760 1.00 74.31 69 LEU A O 1
ATOM 768 N N . GLY A 1 71 ? -11.651 -37.068 17.571 1.00 75.10 70 GLY A N 1
ATOM 769 C CA . GLY A 1 71 ? -12.187 -38.251 16.922 1.00 76.15 70 GLY A CA 1
ATOM 770 C C . GLY A 1 71 ? -11.127 -39.008 16.148 1.00 78.00 70 GLY A C 1
ATOM 771 O O . GLY A 1 71 ? -11.047 -40.237 16.221 1.00 76.73 70 GLY A O 1
ATOM 775 N N . TYR A 1 72 ? -10.279 -38.280 15.418 1.00 72.19 71 TYR A N 1
ATOM 776 C CA . TYR A 1 72 ? -9.278 -38.917 14.568 1.00 81.24 71 TYR A CA 1
ATOM 777 C C . TYR A 1 72 ? -8.332 -39.791 15.387 1.00 82.34 71 TYR A C 1
ATOM 778 O O . TYR A 1 72 ? -8.078 -40.949 15.036 1.00 70.70 71 TYR A O 1
ATOM 796 N N . ILE A 1 73 ? -7.810 -39.256 16.491 1.00 82.93 72 ILE A N 1
ATOM 797 C CA . ILE A 1 73 ? -6.808 -39.978 17.271 1.00 84.09 72 ILE A CA 1
ATOM 798 C C . ILE A 1 73 ? -7.467 -40.992 18.199 1.00 82.50 72 ILE A C 1
ATOM 799 O O . ILE A 1 73 ? -7.092 -42.169 18.223 1.00 77.84 72 ILE A O 1
ATOM 815 N N . ALA A 1 74 ? -8.466 -40.556 18.968 1.00 86.31 73 ALA A N 1
ATOM 816 C CA . ALA A 1 74 ? -8.947 -41.366 20.084 1.00 77.59 73 ALA A CA 1
ATOM 817 C C . ALA A 1 74 ? -9.683 -42.615 19.610 1.00 74.60 73 ALA A C 1
ATOM 818 O O . ALA A 1 74 ? -9.534 -43.687 20.207 1.00 80.29 73 ALA A O 1
ATOM 825 N N . ALA A 1 75 ? -10.488 -42.503 18.555 1.00 68.26 74 ALA A N 1
ATOM 826 C CA . ALA A 1 75 ? -11.246 -43.645 18.056 1.00 69.95 74 ALA A CA 1
ATOM 827 C C . ALA A 1 75 ? -10.402 -44.610 17.234 1.00 77.82 74 ALA A C 1
ATOM 828 O O . ALA A 1 75 ? -10.914 -45.659 16.828 1.00 74.86 74 ALA A O 1
ATOM 835 N N . MET A 1 76 ? -9.126 -44.296 16.989 1.00 80.28 75 MET A N 1
ATOM 836 C CA . MET A 1 76 ? -8.373 -45.060 15.995 1.00 85.16 75 MET A CA 1
ATOM 837 C C . MET A 1 76 ? -7.992 -46.450 16.488 1.00 78.60 75 MET A C 1
ATOM 838 O O . MET A 1 76 ? -8.200 -47.424 15.743 1.00 75.23 75 MET A O 1
ATOM 852 N N . PRO A 1 77 ? -7.433 -46.629 17.691 1.00 70.77 76 PRO A N 1
ATOM 853 C CA . PRO A 1 77 ? -7.018 -47.986 18.090 1.00 72.71 76 PRO A CA 1
ATOM 854 C C . PRO A 1 77 ? -8.162 -48.981 18.109 1.00 68.10 76 PRO A C 1
ATOM 855 O O . PRO A 1 77 ? -7.998 -50.125 17.668 1.00 77.51 76 PRO A O 1
ATOM 866 N N . LEU A 1 78 ? -9.327 -48.569 18.606 1.00 74.48 77 LEU A N 1
ATOM 867 C CA . LEU A 1 78 ? -10.443 -49.497 18.736 1.00 68.58 77 LEU A CA 1
ATOM 868 C C . LEU A 1 78 ? -11.036 -49.842 17.374 1.00 66.47 77 LEU A C 1
ATOM 869 O O . LEU A 1 78 ? -11.389 -51.000 17.124 1.00 75.79 77 LEU A O 1
ATOM 885 N N . LEU A 1 79 ? -11.142 -48.858 16.475 1.00 76.05 78 LEU A N 1
ATOM 886 C CA . LEU A 1 79 ? -11.608 -49.153 15.122 1.00 80.80 78 LEU A CA 1
ATOM 887 C C . LEU A 1 79 ? -10.564 -49.931 14.330 1.00 80.33 78 LEU A C 1
ATOM 888 O O . LEU A 1 79 ? -10.920 -50.744 13.468 1.00 79.45 78 LEU A O 1
ATOM 904 N N . GLY A 1 80 ? -9.279 -49.700 14.601 1.00 75.50 79 GLY A N 1
ATOM 905 C CA . GLY A 1 80 ? -8.253 -50.548 14.017 1.00 75.24 79 GLY A CA 1
ATOM 906 C C . GLY A 1 80 ? -8.379 -51.989 14.472 1.00 80.45 79 GLY A C 1
ATOM 907 O O . GLY A 1 80 ? -8.303 -52.919 13.665 1.00 72.76 79 GLY A O 1
ATOM 911 N N . ARG A 1 81 ? -8.580 -52.192 15.778 1.00 77.09 80 ARG A N 1
ATOM 912 C CA . ARG A 1 81 ? -8.727 -53.547 16.302 1.00 84.65 80 ARG A CA 1
ATOM 913 C C . ARG A 1 81 ? -9.987 -54.211 15.765 1.00 79.63 80 ARG A C 1
ATOM 914 O O . ARG A 1 81 ? -9.983 -55.409 15.459 1.00 75.36 80 ARG A O 1
ATOM 935 N N . ALA A 1 82 ? -11.076 -53.449 15.643 1.00 75.20 81 ALA A N 1
ATOM 936 C CA . ALA A 1 82 ? -12.309 -53.998 15.094 1.00 79.57 81 ALA A CA 1
ATOM 937 C C . ALA A 1 82 ? -12.079 -54.663 13.742 1.00 78.48 81 ALA A C 1
ATOM 938 O O . ALA A 1 82 ? -12.783 -55.618 13.392 1.00 75.55 81 ALA A O 1
ATOM 945 N N . SER A 1 83 ? -11.096 -54.184 12.973 1.00 82.46 82 SER A N 1
ATOM 946 C CA . SER A 1 83 ? -10.834 -54.752 11.655 1.00 83.33 82 SER A CA 1
ATOM 947 C C . SER A 1 83 ? -10.142 -56.105 11.731 1.00 75.12 82 SER A C 1
ATOM 948 O O . SER A 1 83 ? -10.167 -56.852 10.747 1.00 76.99 82 SER A O 1
ATOM 956 N N . ASP A 1 84 ? -9.531 -56.442 12.869 1.00 78.70 83 ASP A N 1
ATOM 957 C CA . ASP A 1 84 ? -8.998 -57.789 13.038 1.00 78.36 83 ASP A CA 1
ATOM 958 C C . ASP A 1 84 ? -10.118 -58.815 13.190 1.00 75.90 83 ASP A C 1
ATOM 959 O O . ASP A 1 84 ? -9.938 -59.980 12.818 1.00 91.32 83 ASP A O 1
ATOM 968 N N . ARG A 1 85 ? -11.273 -58.407 13.722 1.00 67.58 84 ARG A N 1
ATOM 969 C CA . ARG A 1 85 ? -12.428 -59.295 13.861 1.00 75.44 84 ARG A CA 1
ATOM 970 C C . ARG A 1 85 ? -13.352 -59.224 12.646 1.00 85.17 84 ARG A C 1
ATOM 971 O O . ARG A 1 85 ? -13.565 -60.227 11.958 1.00 86.50 84 ARG A O 1
ATOM 992 N N . PHE A 1 86 ? -13.914 -58.045 12.381 1.00 83.86 85 PHE A N 1
ATOM 993 C CA . PHE A 1 86 ? -14.962 -57.875 11.383 1.00 81.97 85 PHE A CA 1
ATOM 994 C C . PHE A 1 86 ? -14.418 -57.638 9.981 1.00 78.59 85 PHE A C 1
ATOM 995 O O . PHE A 1 86 ? -15.200 -57.384 9.059 1.00 78.42 85 PHE A O 1
ATOM 1012 N N . GLY A 1 87 ? -13.107 -57.735 9.795 1.00 81.84 86 GLY A N 1
ATOM 1013 C CA . GLY A 1 87 ? -12.518 -57.574 8.485 1.00 87.99 86 GLY A CA 1
ATOM 1014 C C . GLY A 1 87 ? -12.327 -56.119 8.120 1.00 79.87 86 GLY A C 1
ATOM 1015 O O . GLY A 1 87 ? -12.707 -55.194 8.840 1.00 78.76 86 GLY A O 1
ATOM 1019 N N . ARG A 1 88 ? -11.732 -55.922 6.948 1.00 82.44 87 ARG A N 1
ATOM 1020 C CA . ARG A 1 88 ? -11.255 -54.611 6.540 1.00 76.33 87 ARG A CA 1
ATOM 1021 C C . ARG A 1 88 ? -12.155 -53.925 5.528 1.00 74.47 87 ARG A C 1
ATOM 1022 O O . ARG A 1 88 ? -12.201 -52.690 5.495 1.00 80.43 87 ARG A O 1
ATOM 1043 N N . LYS A 1 89 ? -12.903 -54.692 4.738 1.00 74.83 88 LYS A N 1
ATOM 1044 C CA . LYS A 1 89 ? -13.917 -54.103 3.872 1.00 80.18 88 LYS A CA 1
ATOM 1045 C C . LYS A 1 89 ? -15.018 -53.435 4.692 1.00 79.39 88 LYS A C 1
ATOM 1046 O O . LYS A 1 89 ? -15.363 -52.270 4.460 1.00 79.60 88 LYS A O 1
ATOM 1065 N N . LEU A 1 90 ? -15.561 -54.152 5.680 1.00 80.71 89 LEU A N 1
ATOM 1066 C CA . LEU A 1 90 ? -16.718 -53.654 6.420 1.00 86.25 89 LEU A CA 1
ATOM 1067 C C . LEU A 1 90 ? -16.409 -52.344 7.139 1.00 82.70 89 LEU A C 1
ATOM 1068 O O . LEU A 1 90 ? -17.236 -51.425 7.148 1.00 81.46 89 LEU A O 1
ATOM 1084 N N . LEU A 1 91 ? -15.225 -52.232 7.742 1.00 81.53 90 LEU A N 1
ATOM 1085 C CA . LEU A 1 91 ? -14.911 -51.026 8.501 1.00 82.28 90 LEU A CA 1
ATOM 1086 C C . LEU A 1 91 ? -14.603 -49.841 7.595 1.00 81.22 90 LEU A C 1
ATOM 1087 O O . LEU A 1 91 ? -14.923 -48.700 7.947 1.00 77.68 90 LEU A O 1
ATOM 1103 N N . ILE A 1 92 ? -13.992 -50.079 6.435 1.00 75.80 91 ILE A N 1
ATOM 1104 C CA . ILE A 1 92 ? -13.834 -49.000 5.466 1.00 73.40 91 ILE A CA 1
ATOM 1105 C C . ILE A 1 92 ? -15.201 -48.482 5.030 1.00 77.07 91 ILE A C 1
ATOM 1106 O O . ILE A 1 92 ? -15.419 -47.269 4.938 1.00 81.10 91 ILE A O 1
ATOM 1122 N N . GLN A 1 93 ? -16.149 -49.390 4.777 1.00 86.15 92 GLN A N 1
ATOM 1123 C CA . GLN A 1 93 ? -17.507 -48.969 4.439 1.00 85.60 92 GLN A CA 1
ATOM 1124 C C . GLN A 1 93 ? -18.138 -48.183 5.584 1.00 81.55 92 GLN A C 1
ATOM 1125 O O . GLN A 1 93 ? -18.730 -47.119 5.370 1.00 84.83 92 GLN A O 1
ATOM 1139 N N . ILE A 1 94 ? -18.025 -48.698 6.812 1.00 84.46 93 ILE A N 1
ATOM 1140 C CA . ILE A 1 94 ? -18.623 -48.028 7.966 1.00 86.14 93 ILE A CA 1
ATOM 1141 C C . ILE A 1 94 ? -18.039 -46.630 8.130 1.00 89.80 93 ILE A C 1
ATOM 1142 O O . ILE A 1 94 ? -18.769 -45.654 8.342 1.00 94.36 93 ILE A O 1
ATOM 1158 N N . SER A 1 95 ? -16.713 -46.509 8.034 1.00 79.77 94 SER A N 1
ATOM 1159 C CA . SER A 1 95 ? -16.092 -45.204 8.230 1.00 82.22 94 SER A CA 1
ATOM 1160 C C . SER A 1 95 ? -16.401 -44.257 7.077 1.00 81.23 94 SER A C 1
ATOM 1161 O O . SER A 1 95 ? -16.496 -43.044 7.287 1.00 87.86 94 SER A O 1
ATOM 1169 N N . LEU A 1 96 ? -16.573 -44.777 5.861 1.00 70.41 95 LEU A N 1
ATOM 1170 C CA . LEU A 1 96 ? -16.998 -43.912 4.766 1.00 82.52 95 LEU A CA 1
ATOM 1171 C C . LEU A 1 96 ? -18.424 -43.421 4.982 1.00 81.18 95 LEU A C 1
ATOM 1172 O O . LEU A 1 96 ? -18.724 -42.246 4.740 1.00 80.62 95 LEU A O 1
ATOM 1188 N N . ALA A 1 97 ? -19.312 -44.302 5.445 1.00 75.36 96 ALA A N 1
ATOM 1189 C CA . ALA A 1 97 ? -20.669 -43.879 5.771 1.00 85.44 96 ALA A CA 1
ATOM 1190 C C . ALA A 1 97 ? -20.672 -42.885 6.928 1.00 93.72 96 ALA A C 1
ATOM 1191 O O . ALA A 1 97 ? -21.450 -41.923 6.927 1.00 90.54 96 ALA A O 1
ATOM 1198 N N . GLY A 1 98 ? -19.805 -43.096 7.923 1.00 86.02 97 GLY A N 1
ATOM 1199 C CA . GLY A 1 98 ? -19.689 -42.142 9.014 1.00 90.83 97 GLY A CA 1
ATOM 1200 C C . GLY A 1 98 ? -19.043 -40.840 8.589 1.00 85.47 97 GLY A C 1
ATOM 1201 O O . GLY A 1 98 ? -19.381 -39.773 9.112 1.00 79.29 97 GLY A O 1
ATOM 1205 N N . PHE A 1 99 ? -18.099 -40.910 7.651 1.00 84.32 98 PHE A N 1
ATOM 1206 C CA . PHE A 1 99 ? -17.528 -39.709 7.053 1.00 87.49 98 PHE A CA 1
ATOM 1207 C C . PHE A 1 99 ? -18.595 -38.910 6.313 1.00 90.76 98 PHE A C 1
ATOM 1208 O O . PHE A 1 99 ? -18.630 -37.676 6.397 1.00 81.29 98 PHE A O 1
ATOM 1225 N N . ALA A 1 100 ? -19.487 -39.600 5.599 1.00 91.55 99 ALA A N 1
ATOM 1226 C CA . ALA A 1 100 ? -20.628 -38.933 4.978 1.00 87.76 99 ALA A CA 1
ATOM 1227 C C . ALA A 1 100 ? -21.563 -38.354 6.034 1.00 92.99 99 ALA A C 1
ATOM 1228 O O . ALA A 1 100 ? -21.968 -37.188 5.952 1.00 86.24 99 ALA A O 1
ATOM 1235 N N . LEU A 1 101 ? -21.917 -39.160 7.037 1.00 90.49 100 LEU A N 1
ATOM 1236 C CA . LEU A 1 101 ? -22.838 -38.706 8.075 1.00 90.67 100 LEU A CA 1
ATOM 1237 C C . LEU A 1 101 ? -22.306 -37.465 8.779 1.00 87.03 100 LEU A C 1
ATOM 1238 O O . LEU A 1 101 ? -23.014 -36.461 8.913 1.00 87.30 100 LEU A O 1
ATOM 1254 N N . GLY A 1 102 ? -21.059 -37.518 9.250 1.00 90.37 101 GLY A N 1
ATOM 1255 C CA . GLY A 1 102 ? -20.482 -36.352 9.896 1.00 80.96 101 GLY A CA 1
ATOM 1256 C C . GLY A 1 102 ? -20.485 -35.136 8.991 1.00 85.93 101 GLY A C 1
ATOM 1257 O O . GLY A 1 102 ? -20.765 -34.020 9.435 1.00 89.64 101 GLY A O 1
ATOM 1261 N N . SER A 1 103 ? -20.184 -35.337 7.705 1.00 90.04 102 SER A N 1
ATOM 1262 C CA . SER A 1 103 ? -20.213 -34.230 6.754 1.00 83.94 102 SER A CA 1
ATOM 1263 C C . SER A 1 103 ? -21.604 -33.615 6.668 1.00 81.41 102 SER A C 1
ATOM 1264 O O . SER A 1 103 ? -21.746 -32.387 6.633 1.00 82.86 102 SER A O 1
ATOM 1272 N N . VAL A 1 104 ? -22.644 -34.451 6.628 1.00 85.74 103 VAL A N 1
ATOM 1273 C CA . VAL A 1 104 ? -24.008 -33.931 6.578 1.00 88.12 103 VAL A CA 1
ATOM 1274 C C . VAL A 1 104 ? -24.320 -33.145 7.846 1.00 87.90 103 VAL A C 1
ATOM 1275 O O . VAL A 1 104 ? -24.909 -32.059 7.791 1.00 96.28 103 VAL A O 1
ATOM 1288 N N . ILE A 1 105 ? -23.919 -33.672 9.005 1.00 87.08 104 ILE A N 1
ATOM 1289 C CA . ILE A 1 105 ? -24.179 -32.979 10.265 1.00 88.54 104 ILE A CA 1
ATOM 1290 C C . ILE A 1 105 ? -23.516 -31.604 10.271 1.00 81.94 104 ILE A C 1
ATOM 1291 O O . ILE A 1 105 ? -24.107 -30.622 10.735 1.00 84.30 104 ILE A O 1
ATOM 1307 N N . THR A 1 106 ? -22.286 -31.502 9.753 1.00 81.31 105 THR A N 1
ATOM 1308 C CA . THR A 1 106 ? -21.634 -30.194 9.696 1.00 87.71 105 THR A CA 1
ATOM 1309 C C . THR A 1 106 ? -22.305 -29.282 8.675 1.00 86.82 105 THR A C 1
ATOM 1310 O O . THR A 1 106 ? -22.430 -28.074 8.903 1.00 85.84 105 THR A O 1
ATOM 1321 N N . ALA A 1 107 ? -22.733 -29.837 7.539 1.00 82.59 106 ALA A N 1
ATOM 1322 C CA . ALA A 1 107 ? -23.383 -29.015 6.523 1.00 97.21 106 ALA A CA 1
ATOM 1323 C C . ALA A 1 107 ? -24.704 -28.448 7.026 1.00 99.95 106 ALA A C 1
ATOM 1324 O O . ALA A 1 107 ? -25.124 -27.369 6.592 1.00 100.63 106 ALA A O 1
ATOM 1331 N N . LEU A 1 108 ? -25.366 -29.156 7.939 1.00 101.44 107 LEU A N 1
ATOM 1332 C CA . LEU A 1 108 ? -26.630 -28.731 8.529 1.00 99.20 107 LEU A CA 1
ATOM 1333 C C . LEU A 1 108 ? -26.456 -27.767 9.699 1.00 100.04 107 LEU A C 1
ATOM 1334 O O . LEU A 1 108 ? -27.457 -27.371 10.305 1.00 99.59 107 LEU A O 1
ATOM 1350 N N . ALA A 1 109 ? -25.227 -27.372 10.023 1.00 95.67 108 ALA A N 1
ATOM 1351 C CA . ALA A 1 109 ? -24.941 -26.670 11.271 1.00 100.37 108 ALA A CA 1
ATOM 1352 C C . ALA A 1 109 ? -25.260 -25.182 11.147 1.00 109.00 108 ALA A C 1
ATOM 1353 O O . ALA A 1 109 ? -24.582 -24.451 10.416 1.00 108.44 108 ALA A O 1
ATOM 1360 N N . THR A 1 110 ? -26.293 -24.734 11.869 1.00 113.00 109 THR A N 1
ATOM 1361 C CA . THR A 1 110 ? -26.482 -23.320 12.177 1.00 117.74 109 THR A CA 1
ATOM 1362 C C . THR A 1 110 ? -25.639 -22.875 13.363 1.00 112.83 109 THR A C 1
ATOM 1363 O O . THR A 1 110 ? -25.601 -21.677 13.668 1.00 104.44 109 THR A O 1
ATOM 1374 N N . ASN A 1 111 ? -24.959 -23.812 14.017 1.00 113.86 110 ASN A N 1
ATOM 1375 C CA . ASN A 1 111 ? -24.473 -23.655 15.377 1.00 107.32 110 ASN A CA 1
ATOM 1376 C C . ASN A 1 111 ? -23.106 -24.312 15.493 1.00 106.31 110 ASN A C 1
ATOM 1377 O O . ASN A 1 111 ? -22.878 -25.386 14.930 1.00 106.54 110 ASN A O 1
ATOM 1388 N N . LEU A 1 112 ? -22.194 -23.656 16.213 1.00 103.01 111 LEU A N 1
ATOM 1389 C CA . LEU A 1 112 ? -20.870 -24.232 16.424 1.00 103.23 111 LEU A CA 1
ATOM 1390 C C . LEU A 1 112 ? -20.964 -25.603 17.087 1.00 111.20 111 LEU A C 1
ATOM 1391 O O . LEU A 1 112 ? -20.190 -26.513 16.762 1.00 104.39 111 LEU A O 1
ATOM 1407 N N . ASP A 1 113 ? -21.918 -25.775 18.009 1.00 108.91 112 ASP A N 1
ATOM 1408 C CA . ASP A 1 113 ? -22.055 -27.046 18.716 1.00 105.15 112 ASP A CA 1
ATOM 1409 C C . ASP A 1 113 ? -22.431 -28.186 17.778 1.00 96.11 112 ASP A C 1
ATOM 1410 O O . ASP A 1 113 ? -22.147 -29.351 18.079 1.00 97.41 112 ASP A O 1
ATOM 1419 N N . VAL A 1 114 ? -23.073 -27.882 16.652 1.00 97.15 113 VAL A N 1
ATOM 1420 C CA . VAL A 1 114 ? -23.394 -28.919 15.677 1.00 91.74 113 VAL A CA 1
ATOM 1421 C C . VAL A 1 114 ? -22.226 -29.154 14.720 1.00 83.47 113 VAL A C 1
ATOM 1422 O O . VAL A 1 114 ? -22.012 -30.285 14.274 1.00 83.10 113 VAL A O 1
ATOM 1435 N N . LEU A 1 115 ? -21.459 -28.109 14.401 1.00 97.16 114 LEU A N 1
ATOM 1436 C CA . LEU A 1 115 ? -20.247 -28.294 13.609 1.00 95.16 114 LEU A CA 1
ATOM 1437 C C . LEU A 1 115 ? -19.263 -29.212 14.322 1.00 89.33 114 LEU A C 1
ATOM 1438 O O . LEU A 1 115 ? -18.741 -30.162 13.726 1.00 92.26 114 LEU A O 1
ATOM 1454 N N . VAL A 1 116 ? -18.986 -28.937 15.600 1.00 88.12 115 VAL A N 1
ATOM 1455 C CA . VAL A 1 116 ? -17.987 -29.725 16.318 1.00 90.45 115 VAL A CA 1
ATOM 1456 C C . VAL A 1 116 ? -18.420 -31.183 16.400 1.00 87.80 115 VAL A C 1
ATOM 1457 O O . VAL A 1 116 ? -17.600 -32.098 16.258 1.00 86.92 115 VAL A O 1
ATOM 1470 N N . ALA A 1 117 ? -19.717 -31.426 16.604 1.00 84.42 116 ALA A N 1
ATOM 1471 C CA . ALA A 1 117 ? -20.215 -32.796 16.651 1.00 88.01 116 ALA A CA 1
ATOM 1472 C C . ALA A 1 117 ? -19.999 -33.505 15.318 1.00 91.79 116 ALA A C 1
ATOM 1473 O O . ALA A 1 117 ? -19.553 -34.658 15.279 1.00 86.88 116 ALA A O 1
ATOM 1480 N N . GLY A 1 118 ? -20.312 -32.828 14.212 1.00 85.39 117 GLY A N 1
ATOM 1481 C CA . GLY A 1 118 ? -20.109 -33.433 12.906 1.00 85.73 117 GLY A CA 1
ATOM 1482 C C . GLY A 1 118 ? -18.641 -33.617 12.567 1.00 83.53 117 GLY A C 1
ATOM 1483 O O . GLY A 1 118 ? -18.259 -34.618 11.954 1.00 80.19 117 GLY A O 1
ATOM 1487 N N . ARG A 1 119 ? -17.799 -32.654 12.954 1.00 82.31 118 ARG A N 1
ATOM 1488 C CA . ARG A 1 119 ? -16.362 -32.800 12.733 1.00 82.54 118 ARG A CA 1
ATOM 1489 C C . ARG A 1 119 ? -15.792 -33.950 13.558 1.00 81.01 118 ARG A C 1
ATOM 1490 O O . ARG A 1 119 ? -14.899 -34.668 13.094 1.00 84.86 118 ARG A O 1
ATOM 1511 N N . VAL A 1 120 ? -16.289 -34.139 14.783 1.00 86.32 119 VAL A N 1
ATOM 1512 C CA . VAL A 1 120 ? -15.864 -35.284 15.587 1.00 80.40 119 VAL A CA 1
ATOM 1513 C C . VAL A 1 120 ? -16.171 -36.583 14.856 1.00 82.53 119 VAL A C 1
ATOM 1514 O O . VAL A 1 120 ? -15.342 -37.501 14.808 1.00 78.85 119 VAL A O 1
ATOM 1527 N N . ILE A 1 121 ? -17.368 -36.683 14.277 1.00 82.03 120 ILE A N 1
ATOM 1528 C CA . ILE A 1 121 ? -17.759 -37.906 13.585 1.00 73.15 120 ILE A CA 1
ATOM 1529 C C . ILE A 1 121 ? -16.946 -38.076 12.305 1.00 79.75 120 ILE A C 1
ATOM 1530 O O . ILE A 1 121 ? -16.459 -39.174 12.007 1.00 84.90 120 ILE A O 1
ATOM 1546 N N . GLN A 1 122 ? -16.767 -36.996 11.539 1.00 78.92 121 GLN A N 1
ATOM 1547 C CA . GLN A 1 122 ? -15.859 -37.041 10.396 1.00 82.41 121 GLN A CA 1
ATOM 1548 C C . GLN A 1 122 ? -14.462 -37.479 10.816 1.00 79.01 121 GLN A C 1
ATOM 1549 O O . GLN A 1 122 ? -13.820 -38.281 10.128 1.00 82.68 121 GLN A O 1
ATOM 1563 N N . GLY A 1 123 ? -13.968 -36.949 11.937 1.00 73.00 122 GLY A N 1
ATOM 1564 C CA . GLY A 1 123 ? -12.616 -37.273 12.368 1.00 79.74 122 GLY A CA 1
ATOM 1565 C C . GLY A 1 123 ? -12.466 -38.725 12.782 1.00 76.61 122 GLY A C 1
ATOM 1566 O O . GLY A 1 123 ? -11.532 -39.412 12.358 1.00 73.96 122 GLY A O 1
ATOM 1570 N N . ALA A 1 124 ? -13.379 -39.213 13.623 1.00 68.47 123 ALA A N 1
ATOM 1571 C CA . ALA A 1 124 ? -13.316 -40.610 14.035 1.00 79.52 123 ALA A CA 1
ATOM 1572 C C . ALA A 1 124 ? -13.422 -41.536 12.831 1.00 81.42 123 ALA A C 1
ATOM 1573 O O . ALA A 1 124 ? -12.694 -42.531 12.734 1.00 78.42 123 ALA A O 1
ATOM 1580 N N . ALA A 1 125 ? -14.321 -41.218 11.901 1.00 82.20 124 ALA A N 1
ATOM 1581 C CA . ALA A 1 125 ? -14.438 -41.987 10.668 1.00 74.85 124 ALA A CA 1
ATOM 1582 C C . ALA A 1 125 ? -13.134 -41.960 9.878 1.00 82.71 124 ALA A C 1
ATOM 1583 O O . ALA A 1 125 ? -12.554 -43.008 9.568 1.00 82.83 124 ALA A O 1
ATOM 1590 N N . SER A 1 126 ? -12.655 -40.758 9.544 1.00 78.37 125 SER A N 1
ATOM 1591 C CA . SER A 1 126 ? -11.460 -40.630 8.715 1.00 73.05 125 SER A CA 1
ATOM 1592 C C . SER A 1 126 ? -10.229 -41.219 9.393 1.00 73.10 125 SER A C 1
ATOM 1593 O O . SER A 1 126 ? -9.281 -41.626 8.710 1.00 67.80 125 SER A O 1
ATOM 1601 N N . GLY A 1 127 ? -10.219 -41.267 10.727 1.00 74.08 126 GLY A N 1
ATOM 1602 C CA . GLY A 1 127 ? -9.075 -41.816 11.436 1.00 72.43 126 GLY A CA 1
ATOM 1603 C C . GLY A 1 127 ? -8.866 -43.295 11.186 1.00 63.45 126 GLY A C 1
ATOM 1604 O O . GLY A 1 127 ? -7.731 -43.777 11.224 1.00 71.82 126 GLY A O 1
ATOM 1608 N N . ALA A 1 128 ? -9.946 -44.034 10.928 1.00 57.97 127 ALA A N 1
ATOM 1609 C CA . ALA A 1 128 ? -9.849 -45.471 10.702 1.00 62.54 127 ALA A CA 1
ATOM 1610 C C . ALA A 1 128 ? -9.282 -45.812 9.327 1.00 66.86 127 ALA A C 1
ATOM 1611 O O . ALA A 1 128 ? -8.621 -46.845 9.172 1.00 65.57 127 ALA A O 1
ATOM 1618 N N . LEU A 1 129 ? -9.519 -44.960 8.328 1.00 71.76 128 LEU A N 1
ATOM 1619 C CA . LEU A 1 129 ? -9.249 -45.334 6.941 1.00 64.89 128 LEU A CA 1
ATOM 1620 C C . LEU A 1 129 ? -7.784 -45.701 6.727 1.00 63.53 128 LEU A C 1
ATOM 1621 O O . LEU A 1 129 ? -7.475 -46.715 6.092 1.00 74.60 128 LEU A O 1
ATOM 1637 N N . LEU A 1 130 ? -6.859 -44.883 7.246 1.00 69.27 129 LEU A N 1
ATOM 1638 C CA . LEU A 1 130 ? -5.441 -45.136 6.978 1.00 62.90 129 LEU A CA 1
ATOM 1639 C C . LEU A 1 130 ? -4.955 -46.409 7.660 1.00 65.88 129 LE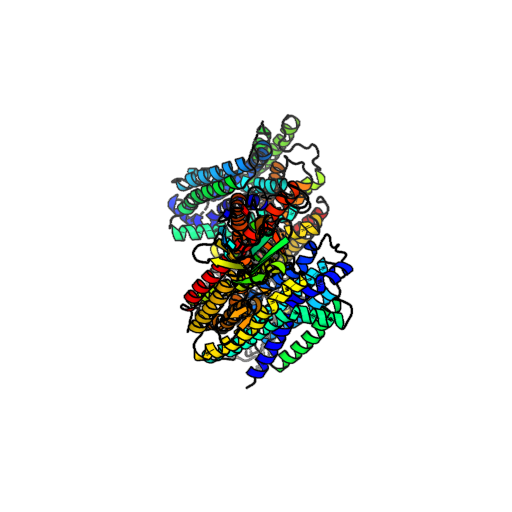U A C 1
ATOM 1640 O O . LEU A 1 130 ? -4.423 -47.297 6.968 1.00 64.79 129 LEU A O 1
ATOM 1656 N N . PRO A 1 131 ? -5.096 -46.579 8.982 1.00 74.08 130 PRO A N 1
ATOM 1657 C CA . PRO A 1 131 ? -4.651 -47.843 9.601 1.00 68.19 130 PRO A CA 1
ATOM 1658 C C . PRO A 1 131 ? -5.295 -49.075 8.998 1.00 63.14 130 PRO A C 1
ATOM 1659 O O . PRO A 1 131 ? -4.615 -50.085 8.775 1.00 59.59 130 PRO A O 1
ATOM 1670 N N . VAL A 1 132 ? -6.605 -49.026 8.750 1.00 55.29 131 VAL A N 1
ATOM 1671 C CA . VAL A 1 132 ? -7.303 -50.191 8.225 1.00 66.91 131 VAL A CA 1
ATOM 1672 C C . VAL A 1 132 ? -6.800 -50.526 6.826 1.00 72.86 131 VAL A C 1
ATOM 1673 O O . VAL A 1 132 ? -6.708 -51.705 6.458 1.00 69.73 131 VAL A O 1
ATOM 1686 N N . THR A 1 133 ? -6.436 -49.510 6.036 1.00 60.76 132 THR A N 1
ATOM 1687 C CA . THR A 1 133 ? -5.917 -49.756 4.694 1.00 62.70 132 THR A CA 1
ATOM 1688 C C . THR A 1 133 ? -4.457 -50.197 4.726 1.00 68.12 132 THR A C 1
ATOM 1689 O O . THR A 1 133 ? -4.047 -51.043 3.923 1.00 68.57 132 THR A O 1
ATOM 1700 N N . LEU A 1 134 ? -3.652 -49.637 5.635 1.00 66.92 133 LEU A N 1
ATOM 1701 C CA . LEU A 1 134 ? -2.301 -50.158 5.827 1.00 72.96 133 LEU A CA 1
ATOM 1702 C C . LEU A 1 134 ? -2.347 -51.631 6.211 1.00 69.80 133 LEU A C 1
ATOM 1703 O O . LEU A 1 134 ? -1.531 -52.433 5.742 1.00 63.89 133 LEU A O 1
ATOM 1719 N N . ALA A 1 135 ? -3.305 -52.004 7.062 1.00 67.76 134 ALA A N 1
ATOM 1720 C CA . ALA A 1 135 ? -3.457 -53.399 7.451 1.00 64.71 134 ALA A CA 1
ATOM 1721 C C . ALA A 1 135 ? -3.950 -54.256 6.290 1.00 75.89 134 ALA A C 1
ATOM 1722 O O . ALA A 1 135 ? -3.572 -55.428 6.183 1.00 65.86 134 ALA A O 1
ATOM 1729 N N . LEU A 1 136 ? -4.791 -53.698 5.418 1.00 75.75 135 LEU A N 1
ATOM 1730 C CA . LEU A 1 136 ? -5.183 -54.417 4.210 1.00 65.59 135 LEU A CA 1
ATOM 1731 C C . LEU A 1 136 ? -3.962 -54.739 3.357 1.00 63.67 135 LEU A C 1
ATOM 1732 O O . LEU A 1 136 ? -3.800 -55.870 2.884 1.00 69.30 135 LEU A O 1
ATOM 1748 N N . ALA A 1 137 ? -3.085 -53.753 3.154 1.00 71.23 136 ALA A N 1
ATOM 1749 C CA . ALA A 1 137 ? -1.838 -54.008 2.439 1.00 69.99 136 ALA A CA 1
ATOM 1750 C C . ALA A 1 137 ? -1.014 -55.080 3.140 1.00 69.45 136 ALA A C 1
ATOM 1751 O O . ALA A 1 137 ? -0.383 -55.917 2.484 1.00 73.52 136 ALA A O 1
ATOM 1758 N N . ALA A 1 138 ? -1.006 -55.070 4.474 1.00 67.37 137 ALA A N 1
ATOM 1759 C CA . ALA A 1 138 ? -0.265 -56.085 5.215 1.00 68.13 137 ALA A CA 1
ATOM 1760 C C . ALA A 1 138 ? -0.872 -57.471 5.033 1.00 69.59 137 ALA A C 1
ATOM 1761 O O . ALA A 1 138 ? -0.147 -58.473 5.070 1.00 67.05 137 ALA A O 1
ATOM 1768 N N . ASP A 1 139 ? -2.189 -57.552 4.834 1.00 67.31 138 ASP A N 1
ATOM 1769 C CA . ASP A 1 139 ? -2.826 -58.848 4.622 1.00 60.59 138 ASP A CA 1
ATOM 1770 C C . ASP A 1 139 ? -2.481 -59.419 3.253 1.00 72.95 138 ASP A C 1
ATOM 1771 O O . ASP A 1 139 ? -2.200 -60.617 3.126 1.00 79.19 138 ASP A O 1
ATOM 1780 N N . LEU A 1 140 ? -2.499 -58.582 2.220 1.00 81.93 139 LEU A N 1
ATOM 1781 C CA . LEU A 1 140 ? -2.421 -59.053 0.846 1.00 69.14 139 LEU A CA 1
ATOM 1782 C C . LEU A 1 140 ? -0.995 -59.137 0.306 1.00 68.70 139 LEU A C 1
ATOM 1783 O O . LEU A 1 140 ? -0.809 -59.639 -0.808 1.00 74.82 139 LEU A O 1
ATOM 1799 N N . TRP A 1 141 ? 0.012 -58.676 1.052 1.00 69.23 140 TRP A N 1
ATOM 1800 C CA . TRP A 1 141 ? 1.406 -58.772 0.629 1.00 68.72 140 TRP A CA 1
ATOM 1801 C C . TRP A 1 141 ? 2.276 -59.353 1.733 1.00 71.58 140 TRP A C 1
ATOM 1802 O O . TRP A 1 141 ? 2.058 -59.087 2.919 1.00 78.64 140 TRP A O 1
ATOM 1823 N N . ALA A 1 142 ? 3.275 -60.135 1.327 1.00 74.72 141 ALA A N 1
ATOM 1824 C CA . ALA A 1 142 ? 4.313 -60.618 2.223 1.00 68.19 141 ALA A CA 1
ATOM 1825 C C . ALA A 1 142 ? 5.335 -59.514 2.507 1.00 71.32 141 ALA A C 1
ATOM 1826 O O . ALA A 1 142 ? 5.539 -58.597 1.707 1.00 68.08 141 ALA A O 1
ATOM 1833 N N . THR A 1 143 ? 6.004 -59.638 3.660 1.00 67.74 142 THR A N 1
ATOM 1834 C CA . THR A 1 143 ? 6.789 -58.532 4.208 1.00 70.29 142 THR A CA 1
ATOM 1835 C C . THR A 1 143 ? 7.833 -58.012 3.223 1.00 75.73 142 THR A C 1
ATOM 1836 O O . THR A 1 143 ? 8.110 -56.808 3.186 1.00 84.22 142 THR A O 1
ATOM 1847 N N . HIS A 1 144 ? 8.433 -58.898 2.427 1.00 71.83 143 HIS A N 1
ATOM 1848 C CA . HIS A 1 144 ? 9.633 -58.516 1.688 1.00 80.11 143 HIS A CA 1
ATOM 1849 C C . HIS A 1 144 ? 9.340 -57.604 0.499 1.00 80.57 143 HIS A C 1
ATOM 1850 O O . HIS A 1 144 ? 10.238 -56.875 0.066 1.00 70.37 143 HIS A O 1
ATOM 1864 N N . LYS A 1 145 ? 8.116 -57.612 -0.033 1.00 77.38 144 LYS A N 1
ATOM 1865 C CA . LYS A 1 145 ? 7.699 -56.628 -1.025 1.00 76.75 144 LYS A CA 1
ATOM 1866 C C . LYS A 1 145 ? 6.659 -55.651 -0.486 1.00 77.07 144 LYS A C 1
ATOM 1867 O O . LYS A 1 145 ? 6.312 -54.688 -1.180 1.00 61.42 144 LYS A O 1
ATOM 1886 N N . ARG A 1 146 ? 6.192 -55.858 0.748 1.00 79.63 145 ARG A N 1
ATOM 1887 C CA . ARG A 1 146 ? 5.079 -55.088 1.300 1.00 75.61 145 ARG A CA 1
ATOM 1888 C C . ARG A 1 146 ? 5.400 -53.599 1.402 1.00 70.51 145 ARG A C 1
ATOM 1889 O O . ARG A 1 146 ? 4.518 -52.754 1.207 1.00 73.51 145 ARG A O 1
ATOM 1910 N N . ALA A 1 147 ? 6.652 -53.255 1.715 1.00 74.51 146 ALA A N 1
ATOM 1911 C CA . ALA A 1 147 ? 6.990 -51.862 2.004 1.00 67.67 146 ALA A CA 1
ATOM 1912 C C . ALA A 1 147 ? 6.659 -50.931 0.841 1.00 66.81 146 ALA A C 1
ATOM 1913 O O . ALA A 1 147 ? 6.342 -49.757 1.062 1.00 69.62 146 ALA A O 1
ATOM 1920 N N . ALA A 1 148 ? 6.730 -51.424 -0.399 1.00 70.26 147 ALA A N 1
ATOM 1921 C CA . ALA A 1 148 ? 6.397 -50.582 -1.544 1.00 66.90 147 ALA A CA 1
ATOM 1922 C C . ALA A 1 148 ? 4.911 -50.247 -1.581 1.00 72.75 147 ALA A C 1
ATOM 1923 O O . ALA A 1 148 ? 4.530 -49.166 -2.045 1.00 77.48 147 ALA A O 1
ATOM 1930 N N . VAL A 1 149 ? 4.065 -51.156 -1.099 1.00 69.09 148 VAL A N 1
ATOM 1931 C CA . VAL A 1 149 ? 2.627 -50.916 -1.085 1.00 70.80 148 VAL A CA 1
ATOM 1932 C C . VAL A 1 149 ? 2.260 -49.963 0.044 1.00 73.27 148 VAL A C 1
ATOM 1933 O O . VAL A 1 149 ? 1.418 -49.072 -0.125 1.00 68.09 148 VAL A O 1
ATOM 1946 N N . LEU A 1 150 ? 2.883 -50.140 1.211 1.00 68.39 149 LEU A N 1
ATOM 1947 C CA . LEU A 1 150 ? 2.701 -49.197 2.308 1.00 72.45 149 LEU A CA 1
ATOM 1948 C C . LEU A 1 150 ? 3.122 -47.789 1.903 1.00 75.36 149 LEU A C 1
ATOM 1949 O O . LEU A 1 150 ? 2.561 -46.805 2.398 1.00 72.14 149 LEU A O 1
ATOM 1965 N N . GLY A 1 151 ? 4.103 -47.674 1.005 1.00 72.43 150 GLY A N 1
ATOM 1966 C CA . GLY A 1 151 ? 4.486 -46.363 0.506 1.00 79.28 150 GLY A CA 1
ATOM 1967 C C . GLY A 1 151 ? 3.369 -45.682 -0.262 1.00 73.13 150 GLY A C 1
ATOM 1968 O O . GLY A 1 151 ? 3.175 -44.469 -0.149 1.00 70.83 150 GLY A O 1
ATOM 1972 N N . GLY A 1 152 ? 2.621 -46.451 -1.055 1.00 72.05 151 GLY A N 1
ATOM 1973 C CA . GLY A 1 152 ? 1.520 -45.866 -1.804 1.00 74.84 151 GLY A CA 1
ATOM 1974 C C . GLY A 1 152 ? 0.395 -45.401 -0.899 1.00 71.23 151 GLY A C 1
ATOM 1975 O O . GLY A 1 152 ? -0.134 -44.298 -1.062 1.00 72.87 151 GLY A O 1
ATOM 1979 N N . VAL A 1 153 ? 0.017 -46.237 0.071 1.00 69.95 152 VAL A N 1
ATOM 1980 C CA . VAL A 1 153 ? -1.037 -45.858 1.009 1.00 73.46 152 VAL A CA 1
ATOM 1981 C C . VAL A 1 153 ? -0.605 -44.638 1.813 1.00 71.57 152 VAL A C 1
ATOM 1982 O O . VAL A 1 153 ? -1.369 -43.681 1.987 1.00 69.27 152 VAL A O 1
ATOM 1995 N N . GLY A 1 154 ? 0.635 -44.650 2.307 1.00 69.80 153 GLY A N 1
ATOM 1996 C CA . GLY A 1 154 ? 1.144 -43.495 3.031 1.00 68.40 153 GLY A CA 1
ATOM 1997 C C . GLY A 1 154 ? 1.238 -42.255 2.163 1.00 68.25 153 GLY A C 1
ATOM 1998 O O . GLY A 1 154 ? 0.997 -41.138 2.630 1.00 69.63 153 GLY A O 1
ATOM 2002 N N . ALA A 1 155 ? 1.597 -42.429 0.888 1.00 65.33 154 ALA A N 1
ATOM 2003 C CA . ALA A 1 155 ? 1.621 -41.295 -0.029 1.00 63.50 154 ALA A CA 1
ATOM 2004 C C . ALA A 1 155 ? 0.226 -40.720 -0.223 1.00 63.17 154 ALA A C 1
ATOM 2005 O O . ALA A 1 155 ? 0.048 -39.496 -0.253 1.00 59.82 154 ALA A O 1
ATOM 2012 N N . ALA A 1 156 ? -0.781 -41.588 -0.354 1.00 66.38 155 ALA A N 1
ATOM 2013 C CA . ALA A 1 156 ? -2.151 -41.111 -0.500 1.00 68.12 155 ALA A CA 1
ATOM 2014 C C . ALA A 1 156 ? -2.583 -40.289 0.706 1.00 70.94 155 ALA A C 1
ATOM 2015 O O . ALA A 1 156 ? -3.340 -39.321 0.560 1.00 73.32 155 ALA A O 1
ATOM 2022 N N . GLN A 1 157 ? -2.113 -40.654 1.900 1.00 65.77 156 GLN A N 1
ATOM 2023 C CA . GLN A 1 157 ? -2.424 -39.878 3.096 1.00 73.92 156 GLN A CA 1
ATOM 2024 C C . GLN A 1 157 ? -1.757 -38.509 3.047 1.00 69.13 156 GLN A C 1
ATOM 2025 O O . GLN A 1 157 ? -2.426 -37.473 3.140 1.00 72.53 156 GLN A O 1
ATOM 2039 N N . GLU A 1 158 ? -0.430 -38.483 2.903 1.00 66.25 157 GLU A N 1
ATOM 2040 C CA . GLU A 1 158 ? 0.286 -37.214 2.950 1.00 70.62 157 GLU A CA 1
ATOM 2041 C C . GLU A 1 158 ? -0.118 -36.297 1.802 1.00 72.91 157 GLU A C 1
ATOM 2042 O O . GLU A 1 158 ? -0.145 -35.073 1.970 1.00 78.43 157 GLU A O 1
ATOM 2054 N N . LEU A 1 159 ? -0.449 -36.858 0.638 1.00 67.62 158 LEU A N 1
ATOM 2055 C CA . LEU A 1 159 ? -0.863 -36.019 -0.483 1.00 71.81 158 LEU A CA 1
ATOM 2056 C C . LEU A 1 159 ? -2.239 -35.412 -0.232 1.00 73.27 158 LEU A C 1
ATOM 2057 O O . LEU A 1 159 ? -2.449 -34.214 -0.451 1.00 68.24 158 LEU A O 1
ATOM 2073 N N . GLY A 1 160 ? -3.190 -36.225 0.233 1.00 68.45 159 GLY A N 1
ATOM 2074 C CA . GLY A 1 160 ? -4.518 -35.700 0.511 1.00 77.12 159 GLY A CA 1
ATOM 2075 C C . GLY A 1 160 ? -4.500 -34.608 1.563 1.00 76.36 159 GLY A C 1
ATOM 2076 O O . GLY A 1 160 ? -5.166 -33.580 1.418 1.00 75.37 159 GLY A O 1
ATOM 2080 N N . ALA A 1 161 ? -3.730 -34.814 2.634 1.00 71.03 160 ALA A N 1
ATOM 2081 C CA . ALA A 1 161 ? -3.610 -33.803 3.677 1.00 77.31 160 ALA A CA 1
ATOM 2082 C C . ALA A 1 161 ? -3.167 -32.459 3.111 1.00 83.37 160 ALA A C 1
ATOM 2083 O O . ALA A 1 161 ? -3.571 -31.405 3.616 1.00 74.56 160 ALA A O 1
ATOM 2090 N N . VAL A 1 162 ? -2.350 -32.482 2.060 1.00 79.64 161 VAL A N 1
ATOM 2091 C CA . VAL A 1 162 ? -1.769 -31.268 1.499 1.00 78.16 161 VAL A CA 1
ATOM 2092 C C . VAL A 1 162 ? -2.658 -30.642 0.425 1.00 79.40 161 VAL A C 1
ATOM 2093 O O . VAL A 1 162 ? -2.654 -29.418 0.259 1.00 78.57 161 VAL A O 1
ATOM 2106 N N . LEU A 1 163 ? -3.418 -31.454 -0.311 1.00 79.74 162 LEU A N 1
ATOM 2107 C CA . LEU A 1 163 ? -4.368 -30.930 -1.283 1.00 78.08 162 LEU A CA 1
ATOM 2108 C C . LEU A 1 163 ? -5.683 -30.496 -0.644 1.00 78.46 162 LEU A C 1
ATOM 2109 O O . LEU A 1 163 ? -6.454 -29.770 -1.282 1.00 77.44 162 LEU A O 1
ATOM 2125 N N . GLY A 1 164 ? -5.950 -30.913 0.593 1.00 72.27 163 GLY A N 1
ATOM 2126 C CA . GLY A 1 164 ? -7.182 -30.591 1.278 1.00 82.17 163 GLY A CA 1
ATOM 2127 C C . GLY A 1 164 ? -7.547 -29.118 1.238 1.00 81.11 163 GLY A C 1
ATOM 2128 O O . GLY A 1 164 ? -8.642 -28.744 0.805 1.00 80.25 163 GLY A O 1
ATOM 2132 N N . PRO A 1 165 ? -6.647 -28.250 1.711 1.00 73.14 164 PRO A N 1
ATOM 2133 C CA . PRO A 1 165 ? -6.940 -26.806 1.665 1.00 88.97 164 PRO A CA 1
ATOM 2134 C C . PRO A 1 165 ? -7.273 -26.306 0.272 1.00 82.74 164 PRO A C 1
ATOM 2135 O O . PRO A 1 165 ? -8.103 -25.400 0.127 1.00 82.79 164 PRO A O 1
ATOM 2146 N N . ILE A 1 166 ? -6.652 -26.878 -0.760 1.00 86.69 165 ILE A N 1
ATOM 2147 C CA . ILE A 1 166 ? -6.923 -26.453 -2.129 1.00 90.42 165 ILE A CA 1
ATOM 2148 C C . ILE A 1 166 ? -8.284 -26.970 -2.583 1.00 87.85 165 ILE A C 1
ATOM 2149 O O . ILE A 1 166 ? -9.048 -26.258 -3.246 1.00 92.99 165 ILE A O 1
ATOM 2165 N N . TYR A 1 167 ? -8.604 -28.217 -2.234 1.00 91.77 166 TYR A N 1
ATOM 2166 C CA . TYR A 1 167 ? -9.938 -28.763 -2.470 1.00 95.88 166 TYR A CA 1
ATOM 2167 C C . TYR A 1 167 ? -11.014 -27.879 -1.850 1.00 95.53 166 TYR A C 1
ATOM 2168 O O . TYR A 1 167 ? -12.049 -27.616 -2.474 1.00 99.22 166 TYR A O 1
ATOM 2186 N N . GLY A 1 168 ? -10.778 -27.392 -0.630 1.00 91.00 167 GLY A N 1
ATOM 2187 C CA . GLY A 1 168 ? -11.723 -26.472 -0.013 1.00 96.35 167 GLY A CA 1
ATOM 2188 C C . GLY A 1 168 ? -11.919 -25.206 -0.826 1.00 94.83 167 GLY A C 1
ATOM 2189 O O . GLY A 1 168 ? -13.051 -24.783 -1.079 1.00 97.89 167 GLY A O 1
ATOM 2193 N N . ILE A 1 169 ? -10.815 -24.576 -1.238 1.00 90.40 168 ILE A N 1
ATOM 2194 C CA . ILE A 1 169 ? -10.900 -23.384 -2.080 1.00 95.14 168 ILE A CA 1
ATOM 2195 C C . ILE A 1 169 ? -11.694 -23.687 -3.343 1.00 93.52 168 ILE A C 1
ATOM 2196 O O . ILE A 1 169 ? -12.586 -22.928 -3.741 1.00 94.27 168 ILE A O 1
ATOM 2212 N N . PHE A 1 170 ? -11.379 -24.810 -3.987 1.00 93.31 169 PHE A N 1
ATOM 2213 C CA . PHE A 1 170 ? -11.937 -25.103 -5.301 1.00 95.66 169 PHE A CA 1
ATOM 2214 C C . PHE A 1 170 ? -13.445 -25.316 -5.242 1.00 100.85 169 PHE A C 1
ATOM 2215 O O . PHE A 1 170 ? -14.178 -24.810 -6.099 1.00 107.45 169 PHE A O 1
ATOM 2232 N N . VAL A 1 171 ? -13.935 -26.058 -4.245 1.00 95.69 170 VAL A N 1
ATOM 2233 C CA . VAL A 1 171 ? -15.371 -26.319 -4.206 1.00 97.41 170 VAL A CA 1
ATOM 2234 C C . VAL A 1 171 ? -16.141 -25.059 -3.822 1.00 99.69 170 VAL A C 1
ATOM 2235 O O . VAL A 1 171 ? -17.295 -24.886 -4.231 1.00 106.20 170 VAL A O 1
ATOM 2248 N N . VAL A 1 172 ? -15.531 -24.157 -3.047 1.00 96.88 171 VAL A N 1
ATOM 2249 C CA . VAL A 1 172 ? -16.197 -22.888 -2.759 1.00 103.93 171 VAL A CA 1
ATOM 2250 C C . VAL A 1 172 ? -16.181 -21.990 -3.991 1.00 107.49 171 VAL A C 1
ATOM 2251 O O . VAL A 1 172 ? -17.084 -21.167 -4.180 1.00 108.38 171 VAL A O 1
ATOM 2264 N N . TRP A 1 173 ? -15.169 -22.132 -4.850 1.00 100.07 172 TRP A N 1
ATOM 2265 C CA . TRP A 1 173 ? -15.203 -21.462 -6.145 1.00 102.16 172 TRP A CA 1
ATOM 2266 C C . TRP A 1 173 ? -16.292 -22.044 -7.042 1.00 106.05 172 TRP A C 1
ATOM 2267 O O . TRP A 1 173 ? -16.878 -21.318 -7.853 1.00 110.12 172 TRP A O 1
ATOM 2288 N N . LEU A 1 174 ? -16.587 -23.340 -6.900 1.00 110.62 173 LEU A N 1
ATOM 2289 C CA . LEU A 1 174 ? -17.659 -23.958 -7.679 1.00 111.24 173 LEU A CA 1
ATOM 2290 C C . LEU A 1 174 ? -19.034 -23.562 -7.153 1.00 111.57 173 LEU A C 1
ATOM 2291 O O . LEU A 1 174 ? -19.918 -23.173 -7.926 1.00 116.37 173 LEU A O 1
ATOM 2307 N N . PHE A 1 175 ? -19.237 -23.664 -5.838 1.00 108.94 174 PHE A N 1
ATOM 2308 C CA . PHE A 1 175 ? -20.569 -23.651 -5.251 1.00 110.07 174 PHE A CA 1
ATOM 2309 C C . PHE A 1 175 ? -20.807 -22.493 -4.288 1.00 113.40 174 PHE A C 1
ATOM 2310 O O . PHE A 1 175 ? -21.933 -22.338 -3.799 1.00 112.50 174 PHE A O 1
ATOM 2327 N N . HIS A 1 176 ? -19.787 -21.688 -3.992 1.00 111.95 175 HIS A N 1
ATOM 2328 C CA . HIS A 1 176 ? -19.909 -20.385 -3.341 1.00 110.88 175 HIS A CA 1
ATOM 2329 C C . HIS A 1 176 ? -20.384 -20.456 -1.892 1.00 104.43 175 HIS A C 1
ATOM 2330 O O . HIS A 1 176 ? -20.644 -19.409 -1.287 1.00 114.23 175 HIS A O 1
ATOM 2344 N N . HIS A 1 177 ? -20.482 -21.650 -1.309 1.00 101.51 176 HIS A N 1
ATOM 2345 C CA . HIS A 1 177 ? -20.791 -21.815 0.108 1.00 100.99 176 HIS A CA 1
ATOM 2346 C C . HIS A 1 177 ? -19.893 -22.899 0.688 1.00 104.35 176 HIS A C 1
ATOM 2347 O O . HIS A 1 177 ? -19.737 -23.963 0.082 1.00 107.77 176 HIS A O 1
ATOM 2361 N N . TRP A 1 178 ? -19.312 -22.636 1.864 1.00 96.93 177 TRP A N 1
ATOM 2362 C CA . TRP A 1 178 ? -18.387 -23.600 2.457 1.00 94.02 177 TRP A CA 1
ATOM 2363 C C . TRP A 1 178 ? -19.068 -24.931 2.750 1.00 96.82 177 TRP A C 1
ATOM 2364 O O . TRP A 1 178 ? -18.408 -25.977 2.745 1.00 97.22 177 TRP A O 1
ATOM 2385 N N . GLN A 1 179 ? -20.378 -24.917 3.014 1.00 99.31 178 GLN A N 1
ATOM 2386 C CA . GLN A 1 179 ? -21.113 -26.160 3.222 1.00 96.11 178 GLN A CA 1
ATOM 2387 C C . GLN A 1 179 ? -20.934 -27.125 2.056 1.00 99.91 178 GLN A C 1
ATOM 2388 O O . GLN A 1 179 ? -21.073 -28.341 2.237 1.00 91.91 178 GLN A O 1
ATOM 2402 N N . ALA A 1 180 ? -20.626 -26.606 0.865 1.00 97.42 179 ALA A N 1
ATOM 2403 C CA . ALA A 1 180 ? -20.415 -27.460 -0.299 1.00 93.58 179 ALA A CA 1
ATOM 2404 C C . ALA A 1 180 ? -19.303 -28.478 -0.068 1.00 90.03 179 ALA A C 1
ATOM 2405 O O . ALA A 1 180 ? -19.374 -29.597 -0.589 1.00 87.35 179 ALA A O 1
ATOM 2412 N N . VAL A 1 181 ? -18.265 -28.110 0.692 1.00 91.66 180 VAL A N 1
ATOM 2413 C CA . VAL A 1 181 ? -17.203 -29.062 1.024 1.00 94.37 180 VAL A CA 1
ATOM 2414 C C . VAL A 1 181 ? -17.805 -30.357 1.542 1.00 94.50 180 VAL A C 1
ATOM 2415 O O . VAL A 1 181 ? -17.455 -31.457 1.096 1.00 89.39 180 VAL A O 1
ATOM 2428 N N . PHE A 1 182 ? -18.722 -30.237 2.495 1.00 87.75 181 PHE A N 1
ATOM 2429 C CA . PHE A 1 182 ? -19.253 -31.380 3.215 1.00 83.09 181 PHE A CA 1
ATOM 2430 C C . PHE A 1 182 ? -20.459 -32.003 2.526 1.00 86.37 181 PHE A C 1
ATOM 2431 O O . PHE A 1 182 ? -20.797 -33.154 2.823 1.00 89.47 181 PHE A O 1
ATOM 2448 N N . TRP A 1 183 ? -21.096 -31.287 1.598 1.00 91.96 182 TRP A N 1
ATOM 2449 C CA . TRP A 1 183 ? -22.027 -31.942 0.687 1.00 85.21 182 TRP A CA 1
ATOM 2450 C C . TRP A 1 183 ? -21.278 -32.773 -0.348 1.00 87.66 182 TRP A C 1
ATOM 2451 O O . TRP A 1 183 ? -21.646 -33.923 -0.613 1.00 92.80 182 TRP A O 1
ATOM 2472 N N . VAL A 1 184 ? -20.214 -32.213 -0.931 1.00 84.90 183 VAL A N 1
ATOM 2473 C CA . VAL A 1 184 ? -19.422 -32.945 -1.917 1.00 82.86 183 VAL A CA 1
ATOM 2474 C C . VAL A 1 184 ? -18.834 -34.209 -1.306 1.00 89.31 183 VAL A C 1
ATOM 2475 O O . VAL A 1 184 ? -18.616 -35.205 -2.007 1.00 94.96 183 VAL A O 1
ATOM 2488 N N . ASN A 1 185 ? -18.573 -34.199 0.004 1.00 90.28 184 ASN A N 1
ATOM 2489 C CA . ASN A 1 185 ? -18.083 -35.400 0.674 1.00 92.52 184 ASN A CA 1
ATOM 2490 C C . ASN A 1 185 ? -19.040 -36.576 0.512 1.00 88.83 184 ASN A C 1
ATOM 2491 O O . ASN A 1 185 ? -18.596 -37.728 0.457 1.00 92.26 184 ASN A O 1
ATOM 2502 N N . VAL A 1 186 ? -20.343 -36.318 0.436 1.00 90.63 185 VAL A N 1
ATOM 2503 C CA . VAL A 1 186 ? -21.332 -37.395 0.468 1.00 94.69 185 VAL A CA 1
ATOM 2504 C C . VAL A 1 186 ? -21.286 -38.199 -0.832 1.00 96.86 185 VAL A C 1
ATOM 2505 O O . VAL A 1 186 ? -21.113 -39.425 -0.767 1.00 95.42 185 VAL A O 1
ATOM 2518 N N . PRO A 1 187 ? -21.427 -37.597 -2.023 1.00 90.25 186 PRO A N 1
ATOM 2519 C CA . PRO A 1 187 ? -21.268 -38.410 -3.243 1.00 92.31 186 PRO A CA 1
ATOM 2520 C C . PRO A 1 187 ? -19.923 -39.108 -3.328 1.00 95.57 186 PRO A C 1
ATOM 2521 O O . PRO A 1 187 ? -19.859 -40.282 -3.716 1.00 92.14 186 PRO A O 1
ATOM 2532 N N . LEU A 1 188 ? -18.840 -38.411 -2.978 1.00 93.78 187 LEU A N 1
ATOM 2533 C CA . LEU A 1 188 ? -17.519 -39.025 -3.033 1.00 92.85 187 LEU A CA 1
ATOM 2534 C C . LEU A 1 188 ? -17.435 -40.230 -2.103 1.00 89.81 187 LEU A C 1
ATOM 2535 O O . LEU A 1 188 ? -16.828 -41.250 -2.448 1.00 85.36 187 LEU A O 1
ATOM 2551 N N . ALA A 1 189 ? -18.046 -40.133 -0.920 1.00 88.28 188 ALA A N 1
ATOM 2552 C CA . ALA A 1 189 ? -18.067 -41.269 -0.004 1.00 86.96 188 ALA A CA 1
ATOM 2553 C C . ALA A 1 189 ? -18.842 -42.439 -0.596 1.00 86.92 188 ALA A C 1
ATOM 2554 O O . ALA A 1 189 ? -18.446 -43.600 -0.441 1.00 84.78 188 ALA A O 1
ATOM 2561 N N . LEU A 1 190 ? -19.956 -42.153 -1.273 1.00 87.99 189 LEU A N 1
ATOM 2562 C CA . LEU A 1 190 ? -20.738 -43.216 -1.896 1.00 92.73 189 LEU A CA 1
ATOM 2563 C C . LEU A 1 190 ? -19.991 -43.825 -3.077 1.00 88.78 189 LEU A C 1
ATOM 2564 O O . LEU A 1 190 ? -20.068 -45.037 -3.311 1.00 88.92 189 LEU A O 1
ATOM 2580 N N . ILE A 1 191 ? -19.261 -43.001 -3.831 1.00 84.51 190 ILE A N 1
ATOM 2581 C CA . ILE A 1 191 ? -18.414 -43.523 -4.900 1.00 86.84 190 ILE A CA 1
ATOM 2582 C C . ILE A 1 191 ? -17.312 -44.400 -4.319 1.00 85.68 190 ILE A C 1
ATOM 2583 O O . ILE A 1 191 ? -17.017 -45.482 -4.841 1.00 86.02 190 ILE A O 1
ATOM 2599 N N . ALA A 1 192 ? -16.686 -43.946 -3.232 1.00 81.80 191 ALA A N 1
ATOM 2600 C CA . ALA A 1 192 ? -15.647 -44.742 -2.590 1.00 79.55 191 ALA A CA 1
ATOM 2601 C C . ALA A 1 192 ? -16.201 -46.073 -2.097 1.00 85.27 191 ALA A C 1
ATOM 2602 O O . ALA A 1 192 ? -15.555 -47.117 -2.245 1.00 76.96 191 ALA A O 1
ATOM 2609 N N . MET A 1 193 ? -17.403 -46.057 -1.513 1.00 88.70 192 MET A N 1
ATOM 2610 C CA . MET A 1 193 ? -18.029 -47.299 -1.069 1.00 85.69 192 MET A CA 1
ATOM 2611 C C . MET A 1 193 ? -18.309 -48.237 -2.237 1.00 87.05 192 MET A C 1
ATOM 2612 O O . MET A 1 193 ? -18.259 -49.461 -2.074 1.00 85.03 192 MET A O 1
ATOM 2626 N N . VAL A 1 194 ? -18.602 -47.687 -3.416 1.00 85.42 193 VAL A N 1
ATOM 2627 C CA . VAL A 1 194 ? -18.850 -48.519 -4.590 1.00 85.65 193 VAL A CA 1
ATOM 2628 C C . VAL A 1 194 ? -17.553 -49.159 -5.076 1.00 82.62 193 VAL A C 1
ATOM 2629 O O . VAL A 1 194 ? -17.495 -50.371 -5.316 1.00 84.06 193 VAL A O 1
ATOM 2642 N N . LEU A 1 195 ? -16.493 -48.359 -5.225 1.00 87.67 194 LEU A N 1
ATOM 2643 C CA . LEU A 1 195 ? -15.194 -48.910 -5.608 1.00 87.12 194 LEU A CA 1
ATOM 2644 C C . LEU A 1 195 ? -14.763 -50.004 -4.642 1.00 84.43 194 LEU A C 1
ATOM 2645 O O . LEU A 1 195 ? -14.307 -51.076 -5.054 1.00 93.76 194 LEU A O 1
ATOM 2661 N N . ILE A 1 196 ? -14.899 -49.739 -3.344 1.00 80.75 195 ILE A N 1
ATOM 2662 C CA . ILE A 1 196 ? -14.465 -50.682 -2.323 1.00 86.31 195 ILE A CA 1
ATOM 2663 C C . ILE A 1 196 ? -15.371 -51.903 -2.284 1.00 86.32 195 ILE A C 1
ATOM 2664 O O . ILE A 1 196 ? -14.916 -53.012 -1.975 1.00 86.22 195 ILE A O 1
ATOM 2680 N N . HIS A 1 197 ? -16.655 -51.733 -2.602 1.00 90.20 196 HIS A N 1
ATOM 2681 C CA . HIS A 1 197 ? -17.573 -52.867 -2.591 1.00 95.89 196 HIS A CA 1
ATOM 2682 C C . HIS A 1 197 ? -17.180 -53.903 -3.637 1.00 93.80 196 HIS A C 1
ATOM 2683 O O . HIS A 1 197 ? -17.196 -55.108 -3.361 1.00 87.68 196 HIS A O 1
ATOM 2697 N N . ILE A 1 198 ? -16.816 -53.455 -4.842 1.00 93.51 197 ILE A N 1
ATOM 2698 C CA . ILE A 1 198 ? -16.468 -54.392 -5.906 1.00 85.63 197 ILE A CA 1
ATOM 2699 C C . ILE A 1 198 ? -15.031 -54.892 -5.808 1.00 84.19 197 ILE A C 1
ATOM 2700 O O . ILE A 1 198 ? -14.715 -55.946 -6.373 1.00 98.46 197 ILE A O 1
ATOM 2716 N N . SER A 1 199 ? -14.150 -54.182 -5.103 1.00 88.55 198 SER A N 1
ATOM 2717 C CA . SER A 1 199 ? -12.716 -54.437 -5.194 1.00 84.89 198 SER A CA 1
ATOM 2718 C C . SER A 1 199 ? -12.161 -55.331 -4.088 1.00 88.14 198 SER A C 1
ATOM 2719 O O . SER A 1 199 ? -11.328 -56.196 -4.374 1.00 94.30 198 SER A O 1
ATOM 2727 N N . LEU A 1 200 ? -12.577 -55.157 -2.835 1.00 92.96 199 LEU A N 1
ATOM 2728 C CA . LEU A 1 200 ? -11.876 -55.824 -1.745 1.00 101.53 199 LEU A CA 1
ATOM 2729 C C . LEU A 1 200 ? -12.344 -57.268 -1.569 1.00 97.91 199 LEU A C 1
ATOM 2730 O O . LEU A 1 200 ? -13.452 -57.629 -1.975 1.00 99.31 199 LEU A O 1
ATOM 2746 N N . PRO A 1 201 ? -11.511 -58.115 -0.964 1.00 110.45 200 PRO A N 1
ATOM 2747 C CA . PRO A 1 201 ? -11.895 -59.519 -0.729 1.00 107.45 200 PRO A CA 1
ATOM 2748 C C . PRO A 1 201 ? -13.182 -59.620 0.072 1.00 111.44 200 PRO A C 1
ATOM 2749 O O . PRO A 1 201 ? -13.349 -58.917 1.080 1.00 106.11 200 PRO A O 1
ATOM 2760 N N . PRO A 1 202 ? -14.115 -60.484 -0.335 1.00 110.54 201 PRO A N 1
ATOM 2761 C CA . PRO A 1 202 ? -15.373 -60.628 0.414 1.00 113.62 201 PRO A CA 1
ATOM 2762 C C . PRO A 1 202 ? -15.187 -61.339 1.748 1.00 112.76 201 PRO A C 1
ATOM 2763 O O . PRO A 1 202 ? -14.126 -61.879 2.071 1.00 111.19 201 PRO A O 1
ATOM 2774 N N . ARG A 1 203 ? -16.265 -61.326 2.532 1.00 116.01 202 ARG A N 1
ATOM 2775 C CA . ARG A 1 203 ? -16.410 -62.194 3.701 1.00 121.00 202 ARG A CA 1
ATOM 2776 C C . ARG A 1 203 ? -17.839 -62.726 3.784 1.00 119.51 202 ARG A C 1
ATOM 2777 O O . ARG A 1 203 ? -18.155 -63.780 3.231 1.00 123.26 202 ARG A O 1
ATOM 2798 N N . GLN A 1 210 ? -17.069 -62.089 16.768 1.00 122.58 209 GLN A N 1
ATOM 2799 C CA . GLN A 1 210 ? -16.898 -62.093 18.215 1.00 117.79 209 GLN A CA 1
ATOM 2800 C C . GLN A 1 210 ? -16.236 -60.776 18.661 1.00 118.54 209 GLN A C 1
ATOM 2801 O O . GLN A 1 210 ? -15.945 -59.917 17.830 1.00 114.69 209 GLN A O 1
ATOM 2815 N N . ARG A 1 211 ? -15.997 -60.625 19.964 1.00 126.32 210 ARG A N 1
ATOM 2816 C CA . ARG A 1 211 ? -15.714 -59.321 20.555 1.00 121.58 210 ARG A CA 1
ATOM 2817 C C . ARG A 1 211 ? -14.287 -58.838 20.301 1.00 117.62 210 ARG A C 1
ATOM 2818 O O . ARG A 1 211 ? -13.368 -59.612 20.018 1.00 120.77 210 ARG A O 1
ATOM 2839 N N . VAL A 1 212 ? -14.127 -57.522 20.420 1.00 109.05 211 VAL A N 1
ATOM 2840 C CA . VAL A 1 212 ? -12.834 -56.883 20.617 1.00 96.06 211 VAL A CA 1
ATOM 2841 C C . VAL A 1 212 ? -12.795 -56.321 22.039 1.00 94.20 211 VAL A C 1
ATOM 2842 O O . VAL A 1 212 ? -13.790 -56.331 22.763 1.00 99.82 211 VAL A O 1
ATOM 2855 N N . ASP A 1 213 ? -11.623 -55.819 22.437 1.00 88.38 212 ASP A N 1
ATOM 2856 C CA . ASP A 1 213 ? -11.428 -55.257 23.777 1.00 83.47 212 ASP A CA 1
ATOM 2857 C C . ASP A 1 213 ? -12.010 -53.844 23.822 1.00 84.03 212 ASP A C 1
ATOM 2858 O O . ASP A 1 213 ? -11.301 -52.837 23.749 1.00 91.94 212 ASP A O 1
ATOM 2867 N N . VAL A 1 214 ? -13.337 -53.774 23.962 1.00 74.26 213 VAL A N 1
ATOM 2868 C CA . VAL A 1 214 ? -14.017 -52.479 23.988 1.00 83.16 213 VAL A CA 1
ATOM 2869 C C . VAL A 1 214 ? -13.588 -51.666 25.204 1.00 84.35 213 VAL A C 1
ATOM 2870 O O . VAL A 1 214 ? -13.342 -50.457 25.103 1.00 83.41 213 VAL A O 1
ATOM 2883 N N . THR A 1 215 ? -13.496 -52.306 26.371 1.00 83.82 214 THR A N 1
ATOM 2884 C CA . THR A 1 215 ? -13.189 -51.570 27.595 1.00 84.72 214 THR A CA 1
ATOM 2885 C C . THR A 1 215 ? -11.789 -50.969 27.538 1.00 85.44 214 THR A C 1
ATOM 2886 O O . THR A 1 215 ? -11.592 -49.798 27.883 1.00 81.14 214 THR A O 1
ATOM 2897 N N . GLY A 1 216 ? -10.801 -51.754 27.103 1.00 83.91 215 GLY A N 1
ATOM 2898 C CA . GLY A 1 216 ? -9.465 -51.206 26.929 1.00 83.49 215 GLY A CA 1
ATOM 2899 C C . GLY A 1 216 ? -9.417 -50.144 25.848 1.00 79.58 215 GLY A C 1
ATOM 2900 O O . GLY A 1 216 ? -8.755 -49.115 26.002 1.00 76.63 215 GLY A O 1
ATOM 2904 N N . GLY A 1 217 ? -10.124 -50.378 24.741 1.00 75.26 216 GLY A N 1
ATOM 2905 C CA . GLY A 1 217 ? -10.176 -49.380 23.686 1.00 74.45 216 GLY A CA 1
ATOM 2906 C C . GLY A 1 217 ? -10.735 -48.054 24.163 1.00 71.24 216 GLY A C 1
ATOM 2907 O O . GLY A 1 217 ? -10.196 -46.992 23.842 1.00 81.60 216 GLY A O 1
ATOM 2911 N N . LEU A 1 218 ? -11.819 -48.094 24.941 1.00 80.97 217 LEU A N 1
ATOM 2912 C CA . LEU A 1 218 ? -12.429 -46.855 25.418 1.00 80.86 217 LEU A CA 1
ATOM 2913 C C . LEU A 1 218 ? -11.567 -46.186 26.486 1.00 77.72 217 LEU A C 1
ATOM 2914 O O . LEU A 1 218 ? -11.504 -44.952 26.553 1.00 70.41 217 LEU A O 1
ATOM 2930 N N . LEU A 1 219 ? -10.898 -46.977 27.330 1.00 84.28 218 LEU A N 1
ATOM 2931 C CA . LEU A 1 219 ? -9.937 -46.403 28.268 1.00 80.82 218 LEU A CA 1
ATOM 2932 C C . LEU A 1 219 ? -8.803 -45.708 27.530 1.00 72.41 218 LEU A C 1
ATOM 2933 O O . LEU A 1 219 ? -8.399 -44.598 27.896 1.00 77.11 218 LEU A O 1
ATOM 2949 N N . LEU A 1 220 ? -8.268 -46.352 26.492 1.00 74.26 219 LEU A N 1
ATOM 2950 C CA . LEU A 1 220 ? -7.198 -45.739 25.715 1.00 76.04 219 LEU A CA 1
ATOM 2951 C C . LEU A 1 220 ? -7.700 -44.506 24.975 1.00 74.64 219 LEU A C 1
ATOM 2952 O O . LEU A 1 220 ? -7.017 -43.475 24.940 1.00 70.17 219 LEU A O 1
ATOM 2968 N N . ALA A 1 221 ? -8.896 -44.591 24.387 1.00 66.68 220 ALA A N 1
ATOM 2969 C CA . ALA A 1 221 ? -9.498 -43.423 23.752 1.00 68.52 220 ALA A CA 1
ATOM 2970 C C . ALA A 1 221 ? -9.605 -42.263 24.733 1.00 64.62 220 ALA A C 1
ATOM 2971 O O . ALA A 1 221 ? -9.288 -41.117 24.392 1.00 66.17 220 ALA A O 1
ATOM 2978 N N . LEU A 1 222 ? -10.046 -42.545 25.961 1.00 76.36 221 LEU A N 1
ATOM 2979 C CA . LEU A 1 222 ? -10.133 -41.511 26.987 1.00 76.16 221 LEU A CA 1
ATOM 2980 C C . LEU A 1 222 ? -8.763 -40.904 27.275 1.00 76.14 221 LEU A C 1
ATOM 2981 O O . LEU A 1 222 ? -8.614 -39.679 27.340 1.00 72.24 221 LEU A O 1
ATOM 2997 N N . ALA A 1 223 ? -7.747 -41.751 27.446 1.00 70.01 222 ALA A N 1
ATOM 2998 C CA . ALA A 1 223 ? -6.396 -41.251 27.681 1.00 75.05 222 ALA A CA 1
ATOM 2999 C C . ALA A 1 223 ? -5.918 -40.392 26.514 1.00 82.71 222 ALA A C 1
ATOM 3000 O O . ALA A 1 223 ? -5.419 -39.278 26.710 1.00 83.47 222 ALA A O 1
ATOM 3007 N N . LEU A 1 224 ? -6.065 -40.900 25.287 1.00 79.07 223 LEU A N 1
ATOM 3008 C CA . LEU A 1 224 ? -5.652 -40.140 24.110 1.00 81.76 223 LEU A CA 1
ATOM 3009 C C . LEU A 1 224 ? -6.396 -38.815 24.015 1.00 79.12 223 LEU A C 1
ATOM 3010 O O . LEU A 1 224 ? -5.813 -37.794 23.629 1.00 73.30 223 LEU A O 1
ATOM 3026 N N . GLY A 1 225 ? -7.685 -38.811 24.354 1.00 73.91 224 GLY A N 1
ATOM 3027 C CA . GLY A 1 225 ? -8.449 -37.576 24.289 1.00 75.44 224 GLY A CA 1
ATOM 3028 C C . GLY A 1 225 ? -7.955 -36.542 25.283 1.00 76.87 224 GLY A C 1
ATOM 3029 O O . GLY A 1 225 ? -7.766 -35.372 24.938 1.00 83.63 224 GLY A O 1
ATOM 3033 N N . LEU A 1 226 ? -7.740 -36.961 26.532 1.00 75.87 225 LEU A N 1
ATOM 3034 C CA . LEU A 1 226 ? -7.225 -36.046 27.546 1.00 79.94 225 LEU A CA 1
ATOM 3035 C C . LEU A 1 226 ? -5.908 -35.423 27.104 1.00 76.94 225 LEU A C 1
ATOM 3036 O O . LEU A 1 226 ? -5.689 -34.218 27.282 1.00 74.67 225 LEU A O 1
ATOM 3052 N N . ALA A 1 227 ? -5.018 -36.230 26.526 1.00 75.81 226 ALA A N 1
ATOM 3053 C CA . ALA A 1 227 ? -3.736 -35.713 26.060 1.00 81.77 226 ALA A CA 1
ATOM 3054 C C . ALA A 1 227 ? -3.912 -34.771 24.874 1.00 72.00 226 ALA A C 1
ATOM 3055 O O . ALA A 1 227 ? -3.188 -33.776 24.752 1.00 77.92 226 ALA A O 1
ATOM 3062 N N . THR A 1 228 ? -4.869 -35.063 23.991 1.00 68.44 227 THR A N 1
ATOM 3063 C CA . THR A 1 228 ? -5.037 -34.248 22.792 1.00 62.79 227 THR A CA 1
ATOM 3064 C C . THR A 1 228 ? -5.609 -32.874 23.131 1.00 79.24 227 THR A C 1
ATOM 3065 O O . THR A 1 228 ? -5.138 -31.855 22.610 1.00 70.13 227 THR A O 1
ATOM 3076 N N . ILE A 1 229 ? -6.613 -32.819 24.011 1.00 82.23 228 ILE A N 1
ATOM 3077 C CA . ILE A 1 229 ? -7.150 -31.530 24.443 1.00 76.40 228 ILE A CA 1
ATOM 3078 C C . ILE A 1 229 ? -6.114 -30.766 25.257 1.00 78.46 228 ILE A C 1
ATOM 3079 O O . ILE A 1 229 ? -5.952 -29.549 25.101 1.00 73.37 228 ILE A O 1
ATOM 3095 N N . GLY A 1 230 ? -5.405 -31.464 26.146 1.00 75.84 229 GLY A N 1
ATOM 3096 C CA . GLY A 1 230 ? -4.498 -30.788 27.056 1.00 78.91 229 GLY A CA 1
ATOM 3097 C C . GLY A 1 230 ? -3.271 -30.214 26.379 1.00 78.17 229 GLY A C 1
ATOM 3098 O O . GLY A 1 230 ? -2.717 -29.214 26.843 1.00 83.49 229 GLY A O 1
ATOM 3102 N N . LEU A 1 231 ? -2.828 -30.830 25.284 1.00 84.72 230 LEU A N 1
ATOM 3103 C CA . LEU A 1 231 ? -1.605 -30.399 24.618 1.00 83.99 230 LEU A CA 1
ATOM 3104 C C . LEU A 1 231 ? -1.844 -29.343 23.544 1.00 68.58 230 LEU A C 1
ATOM 3105 O O . LEU A 1 231 ? -0.996 -28.462 23.364 1.00 65.97 230 LEU A O 1
ATOM 3121 N N . TYR A 1 232 ? -2.969 -29.394 22.832 1.00 71.90 231 TYR A N 1
ATOM 3122 C CA . TYR A 1 232 ? -3.210 -28.431 21.762 1.00 74.69 231 TYR A CA 1
ATOM 3123 C C . TYR A 1 232 ? -3.428 -27.033 22.331 1.00 85.74 231 TYR A C 1
ATOM 3124 O O . TYR A 1 232 ? -4.038 -26.862 23.391 1.00 87.33 231 TYR A O 1
ATOM 3142 N N . ASN A 1 233 ? -2.936 -26.028 21.608 1.00 92.29 232 ASN A N 1
ATOM 3143 C CA . ASN A 1 233 ? -2.962 -24.650 22.077 1.00 90.31 232 ASN A CA 1
ATOM 3144 C C . ASN A 1 233 ? -3.030 -23.706 20.882 1.00 87.95 232 ASN A C 1
ATOM 3145 O O . ASN A 1 233 ? -2.608 -24.052 19.775 1.00 83.44 232 ASN A O 1
ATOM 3156 N N . ALA A 1 234 ? -3.571 -22.512 21.118 1.00 99.52 233 ALA A N 1
ATOM 3157 C CA . ALA A 1 234 ? -3.689 -21.491 20.079 1.00 97.61 233 ALA A CA 1
ATOM 3158 C C . ALA A 1 234 ? -3.278 -20.122 20.616 1.00 81.38 233 ALA A C 1
ATOM 3159 O O . ALA A 1 234 ? -3.789 -19.665 21.638 1.00 94.51 233 ALA A O 1
ATOM 3166 N N . GLY A 1 238 ? 1.206 -14.525 25.878 1.00 118.51 237 GLY A N 1
ATOM 3167 C CA . GLY A 1 238 ? 2.093 -15.263 24.998 1.00 114.14 237 GLY A CA 1
ATOM 3168 C C . GLY A 1 238 ? 3.212 -15.979 25.730 1.00 107.23 237 GLY A C 1
ATOM 3169 O O . GLY A 1 238 ? 4.021 -16.670 25.114 1.00 103.86 237 GLY A O 1
ATOM 3173 N N . LYS A 1 239 ? 3.260 -15.814 27.051 1.00 115.20 238 LYS A N 1
ATOM 3174 C CA . LYS A 1 239 ? 4.289 -16.426 27.889 1.00 116.77 238 LYS A CA 1
ATOM 3175 C C . LYS A 1 239 ? 3.823 -17.732 28.521 1.00 119.01 238 LYS A C 1
ATOM 3176 O O . LYS A 1 239 ? 4.180 -18.043 29.662 1.00 114.84 238 LYS A O 1
ATOM 3195 N N . GLN A 1 240 ? 3.031 -18.522 27.797 1.00 122.64 239 GLN A N 1
ATOM 3196 C CA . GLN A 1 240 ? 2.586 -19.822 28.287 1.00 116.64 239 GLN A CA 1
ATOM 3197 C C . GLN A 1 240 ? 2.164 -20.671 27.094 1.00 103.42 239 GLN A C 1
ATOM 3198 O O . GLN A 1 240 ? 1.420 -20.196 26.230 1.00 106.88 239 GLN A O 1
ATOM 3212 N N . VAL A 1 241 ? 2.638 -21.919 27.046 1.00 98.80 240 VAL A N 1
ATOM 3213 C CA . VAL A 1 241 ? 2.466 -22.759 25.861 1.00 96.82 240 VAL A CA 1
ATOM 3214 C C . VAL A 1 241 ? 1.345 -23.790 25.996 1.00 100.05 240 VAL A C 1
ATOM 3215 O O . VAL A 1 241 ? 0.827 -24.257 24.969 1.00 89.15 240 VAL A O 1
ATOM 3228 N N . LEU A 1 242 ? 0.967 -24.169 27.215 1.00 103.76 241 LEU A N 1
ATOM 3229 C CA . LEU A 1 242 ? -0.180 -25.042 27.436 1.00 99.87 241 LEU A CA 1
ATOM 3230 C C . LEU A 1 242 ? -1.378 -24.225 27.904 1.00 107.32 241 LEU A C 1
ATOM 3231 O O . LEU A 1 242 ? -1.205 -23.243 28.635 1.00 113.08 241 LEU A O 1
ATOM 3247 N N . PRO A 1 243 ? -2.611 -24.566 27.522 1.00 106.39 242 PRO A N 1
ATOM 3248 C CA . PRO A 1 243 ? -3.765 -23.900 28.134 1.00 101.29 242 PRO A CA 1
ATOM 3249 C C . PRO A 1 243 ? -3.739 -24.111 29.637 1.00 101.37 242 PRO A C 1
ATOM 3250 O O . PRO A 1 243 ? -3.117 -25.047 30.144 1.00 108.65 242 PRO A O 1
ATOM 3261 N N . GLU A 1 244 ? -4.420 -23.229 30.368 1.00 108.78 243 GLU A N 1
ATOM 3262 C CA . GLU A 1 244 ? -4.471 -23.437 31.808 1.00 110.40 243 GLU A CA 1
ATOM 3263 C C . GLU A 1 244 ? -5.209 -24.722 32.153 1.00 101.43 243 GLU A C 1
ATOM 3264 O O . GLU A 1 244 ? -4.930 -25.338 33.188 1.00 103.10 243 GLU A O 1
ATOM 3276 N N . TYR A 1 245 ? -6.152 -25.139 31.309 1.00 97.06 244 TYR A N 1
ATOM 3277 C CA . TYR A 1 245 ? -6.784 -26.442 31.463 1.00 102.40 244 TYR A CA 1
ATOM 3278 C C . TYR A 1 245 ? -5.890 -27.588 31.002 1.00 98.54 244 TYR A C 1
ATOM 3279 O O . TYR A 1 245 ? -6.292 -28.750 31.125 1.00 101.71 244 TYR A O 1
ATOM 3297 N N . GLY A 1 246 ? -4.694 -27.296 30.496 1.00 95.62 245 GLY A N 1
ATOM 3298 C CA . GLY A 1 246 ? -3.819 -28.307 29.950 1.00 89.77 245 GLY A CA 1
ATOM 3299 C C . GLY A 1 246 ? -3.241 -29.260 30.980 1.00 91.69 245 GLY A C 1
ATOM 3300 O O . GLY A 1 246 ? -3.458 -30.475 30.919 1.00 89.67 245 GLY A O 1
ATOM 3304 N N . PRO A 1 247 ? -2.485 -28.731 31.940 1.00 84.45 246 PRO A N 1
ATOM 3305 C CA . PRO A 1 247 ? -1.696 -29.588 32.840 1.00 96.13 246 PRO A CA 1
ATOM 3306 C C . PRO A 1 247 ? -2.523 -30.662 33.530 1.00 93.68 246 PRO A C 1
ATOM 3307 O O . PRO A 1 247 ? -2.092 -31.824 33.577 1.00 86.36 246 PRO A O 1
ATOM 3318 N N . PRO A 1 248 ? -3.693 -30.342 34.099 1.00 93.69 247 PRO A N 1
ATOM 3319 C CA . PRO A 1 248 ? -4.471 -31.418 34.742 1.00 93.43 247 PRO A CA 1
ATOM 3320 C C . PRO A 1 248 ? -4.995 -32.448 33.757 1.00 87.67 247 PRO A C 1
ATOM 3321 O O . PRO A 1 248 ? -5.086 -33.630 34.111 1.00 84.92 247 PRO A O 1
ATOM 3332 N N . LEU A 1 249 ? -5.340 -32.043 32.532 1.00 87.23 248 LEU A N 1
ATOM 3333 C CA . LEU A 1 249 ? -5.725 -33.017 31.514 1.00 86.42 248 LEU A CA 1
ATOM 3334 C C . LEU A 1 249 ? -4.542 -33.895 31.116 1.00 89.17 248 LEU A C 1
ATOM 3335 O O . LEU A 1 249 ? -4.713 -35.088 30.838 1.00 85.47 248 LEU A O 1
ATOM 3351 N N . ILE A 1 250 ? -3.336 -33.325 31.081 1.00 90.41 249 ILE A N 1
ATOM 3352 C CA . ILE A 1 250 ? -2.156 -34.109 30.727 1.00 87.89 249 ILE A CA 1
ATOM 3353 C C . ILE A 1 250 ? -1.835 -35.109 31.829 1.00 87.54 249 ILE A C 1
ATOM 3354 O O . ILE A 1 250 ? -1.521 -36.275 31.561 1.00 88.21 249 ILE A O 1
ATOM 3370 N N . ILE A 1 251 ? -1.908 -34.672 33.085 1.00 89.26 250 ILE A N 1
ATOM 3371 C CA . ILE A 1 251 ? -1.658 -35.576 34.200 1.00 90.15 250 ILE A CA 1
ATOM 3372 C C . ILE A 1 251 ? -2.780 -36.602 34.307 1.00 87.53 250 ILE A C 1
ATOM 3373 O O . ILE A 1 251 ? -2.537 -37.781 34.593 1.00 82.15 250 ILE A O 1
ATOM 3389 N N . GLY A 1 252 ? -4.019 -36.182 34.051 1.00 86.40 251 GLY A N 1
ATOM 3390 C CA . GLY A 1 252 ? -5.103 -37.143 33.933 1.00 80.62 251 GLY A CA 1
ATOM 3391 C C . GLY A 1 252 ? -4.866 -38.155 32.827 1.00 87.85 251 GLY A C 1
ATOM 3392 O O . GLY A 1 252 ? -5.231 -39.327 32.956 1.00 89.58 251 GLY A O 1
ATOM 3396 N N . ALA A 1 253 ? -4.252 -37.719 31.723 1.00 88.16 252 ALA A N 1
ATOM 3397 C CA . ALA A 1 253 ? -3.987 -38.634 30.616 1.00 81.91 252 ALA A CA 1
ATOM 3398 C C . ALA A 1 253 ? -3.005 -39.726 31.023 1.00 79.25 252 ALA A C 1
ATOM 3399 O O . ALA A 1 253 ? -3.166 -40.888 30.633 1.00 84.80 252 ALA A O 1
ATOM 3406 N N . VAL A 1 254 ? -1.977 -39.377 31.802 1.00 81.50 253 VAL A N 1
ATOM 3407 C CA . VAL A 1 254 ? -1.067 -40.397 32.324 1.00 82.48 253 VAL A CA 1
ATOM 3408 C C . VAL A 1 254 ? -1.837 -41.397 33.176 1.00 83.86 253 VAL A C 1
ATOM 3409 O O . VAL A 1 254 ? -1.668 -42.615 33.047 1.00 83.22 253 VAL A O 1
ATOM 3422 N N . ILE A 1 255 ? -2.699 -40.892 34.062 1.00 82.48 254 ILE A N 1
ATOM 3423 C CA . ILE A 1 255 ? -3.448 -41.767 34.958 1.00 87.51 254 ILE A CA 1
ATOM 3424 C C . ILE A 1 255 ? -4.400 -42.655 34.165 1.00 85.03 254 ILE A C 1
ATOM 3425 O O . ILE A 1 255 ? -4.504 -43.861 34.422 1.00 87.47 254 ILE A O 1
ATOM 3441 N N . ALA A 1 256 ? -5.102 -42.082 33.185 1.00 83.46 255 ALA A N 1
ATOM 3442 C CA . ALA A 1 256 ? -5.968 -42.888 32.331 1.00 87.33 255 ALA A CA 1
ATOM 3443 C C . ALA A 1 256 ? -5.169 -43.901 31.520 1.00 84.31 255 ALA A C 1
ATOM 3444 O O . ALA A 1 256 ? -5.686 -44.973 31.182 1.00 76.86 255 ALA A O 1
ATOM 3451 N N . ALA A 1 257 ? -3.916 -43.583 31.191 1.00 79.64 256 ALA A N 1
ATOM 3452 C CA . ALA A 1 257 ? -3.073 -44.548 30.495 1.00 79.06 256 ALA A CA 1
ATOM 3453 C C . ALA A 1 257 ? -2.656 -45.683 31.424 1.00 82.72 256 ALA A C 1
ATOM 3454 O O . ALA A 1 257 ? -2.586 -46.843 31.000 1.00 82.95 256 ALA A O 1
ATOM 3461 N N . VAL A 1 258 ? -2.381 -45.375 32.695 1.00 85.09 257 VAL A N 1
ATOM 3462 C CA . VAL A 1 258 ? -2.075 -46.428 33.661 1.00 85.37 257 VAL A CA 1
ATOM 3463 C C . VAL A 1 258 ? -3.295 -47.318 33.874 1.00 77.88 257 VAL A C 1
ATOM 3464 O O . VAL A 1 258 ? -3.190 -48.550 33.885 1.00 70.52 257 VAL A O 1
ATOM 3477 N N . ALA A 1 259 ? -4.472 -46.708 34.044 1.00 75.87 258 ALA A N 1
ATOM 3478 C CA . ALA A 1 259 ? -5.696 -47.491 34.184 1.00 79.66 258 ALA A CA 1
ATOM 3479 C C . ALA A 1 259 ? -5.891 -48.423 32.993 1.00 79.94 258 ALA A C 1
ATOM 3480 O O . ALA A 1 259 ? -6.356 -49.559 33.150 1.00 77.20 258 ALA A O 1
ATOM 3487 N N . PHE A 1 260 ? -5.537 -47.959 31.793 1.00 77.50 259 PHE A N 1
ATOM 3488 C CA . PHE A 1 260 ? -5.606 -48.807 30.608 1.00 78.69 259 PHE A CA 1
ATOM 3489 C C . PHE A 1 260 ? -4.627 -49.973 30.706 1.00 74.71 259 PHE A C 1
ATOM 3490 O O . PHE A 1 260 ? -4.986 -51.125 30.436 1.00 70.71 259 PHE A O 1
ATOM 3507 N N . LEU A 1 261 ? -3.380 -49.691 31.094 1.00 71.13 260 LEU A N 1
ATOM 3508 C CA . LEU A 1 261 ? -2.397 -50.759 31.259 1.00 75.05 260 LEU A CA 1
ATOM 3509 C C . LEU A 1 261 ? -2.839 -51.754 32.326 1.00 74.82 260 LEU A C 1
ATOM 3510 O O . LEU A 1 261 ? -2.671 -52.969 32.163 1.00 79.30 260 LEU A O 1
ATOM 3526 N N . VAL A 1 262 ? -3.412 -51.257 33.425 1.00 73.86 261 VAL A N 1
ATOM 3527 C CA . VAL A 1 262 ? -3.813 -52.129 34.525 1.00 80.07 261 VAL A CA 1
ATOM 3528 C C . VAL A 1 262 ? -4.996 -53.003 34.114 1.00 77.64 261 VAL A C 1
ATOM 3529 O O . VAL A 1 262 ? -5.003 -54.214 34.360 1.00 74.70 261 VAL A O 1
ATOM 3542 N N . TRP A 1 263 ? -6.008 -52.408 33.474 1.00 70.52 262 TRP A N 1
ATOM 3543 C CA . TRP A 1 263 ? -7.177 -53.180 33.054 1.00 77.44 262 TRP A CA 1
ATOM 3544 C C . TRP A 1 263 ? -6.777 -54.379 32.202 1.00 83.98 262 TRP A C 1
ATOM 3545 O O . TRP A 1 263 ? -7.232 -55.504 32.440 1.00 86.85 262 TRP A O 1
ATOM 3566 N N . GLU A 1 264 ? -5.924 -54.160 31.200 1.00 78.30 263 GLU A N 1
ATOM 3567 C CA . GLU A 1 264 ? -5.661 -55.217 30.232 1.00 86.77 263 GLU A CA 1
ATOM 3568 C C . GLU A 1 264 ? -4.793 -56.340 30.784 1.00 83.16 263 GLU A C 1
ATOM 3569 O O . GLU A 1 264 ? -4.596 -57.337 30.083 1.00 92.26 263 GLU A O 1
ATOM 3581 N N . ARG A 1 265 ? -4.281 -56.221 32.011 1.00 83.07 264 ARG A N 1
ATOM 3582 C CA . ARG A 1 265 ? -3.690 -57.387 32.654 1.00 84.78 264 ARG A CA 1
ATOM 3583 C C . ARG A 1 265 ? -4.747 -58.317 33.231 1.00 80.88 264 ARG A C 1
ATOM 3584 O O . ARG A 1 265 ? -4.485 -59.514 33.385 1.00 89.12 264 ARG A O 1
ATOM 3605 N N . PHE A 1 266 ? -5.931 -57.795 33.545 1.00 83.72 265 PHE A N 1
ATOM 3606 C CA . PHE A 1 266 ? -7.035 -58.590 34.062 1.00 92.56 265 PHE A CA 1
ATOM 3607 C C . PHE A 1 266 ? -8.121 -58.824 33.022 1.00 88.03 265 PHE A C 1
ATOM 3608 O O . PHE A 1 266 ? -9.072 -59.566 33.289 1.00 92.49 265 PHE A O 1
ATOM 3625 N N . ALA A 1 267 ? -7.996 -58.221 31.845 1.00 88.73 266 ALA A N 1
ATOM 3626 C CA . ALA A 1 267 ? -8.938 -58.448 30.762 1.00 90.89 266 ALA A CA 1
ATOM 3627 C C . ALA A 1 267 ? -8.681 -59.795 30.103 1.00 87.16 266 ALA A C 1
ATOM 3628 O O . ALA A 1 267 ? -7.531 -60.209 29.925 1.00 89.85 266 ALA A O 1
ATOM 3635 N N . ARG A 1 268 ? -9.766 -60.481 29.743 1.00 93.84 267 ARG A N 1
ATOM 3636 C CA . ARG A 1 268 ? -9.653 -61.694 28.941 1.00 96.45 267 ARG A CA 1
ATOM 3637 C C . ARG A 1 268 ? -9.262 -61.343 27.510 1.00 94.00 267 ARG A C 1
ATOM 3638 O O . ARG A 1 268 ? -8.231 -61.796 26.999 1.00 96.78 267 ARG A O 1
ATOM 3659 N N . THR A 1 269 ? -10.082 -60.529 26.853 1.00 94.50 268 THR A N 1
ATOM 3660 C CA . THR A 1 269 ? -9.698 -59.899 25.598 1.00 99.99 268 THR A CA 1
ATOM 3661 C C . THR A 1 269 ? -8.643 -58.827 25.847 1.00 97.58 268 THR A C 1
ATOM 3662 O O . THR A 1 269 ? -8.704 -58.097 26.840 1.00 90.90 268 THR A O 1
ATOM 3673 N N . ARG A 1 270 ? -7.678 -58.718 24.935 1.00 100.68 269 ARG A N 1
ATOM 3674 C CA . ARG A 1 270 ? -6.719 -57.622 24.960 1.00 89.44 269 ARG A CA 1
ATOM 3675 C C . ARG A 1 270 ? -6.713 -56.916 23.614 1.00 85.57 269 ARG A C 1
ATOM 3676 O O . ARG A 1 270 ? -6.916 -57.535 22.565 1.00 71.30 269 ARG A O 1
ATOM 3697 N N . LEU A 1 271 ? -6.500 -55.599 23.663 1.00 82.88 270 LEU A N 1
ATOM 3698 C CA . LEU A 1 271 ? -6.577 -54.784 22.456 1.00 80.05 270 LEU A CA 1
ATOM 3699 C C . LEU A 1 271 ? -5.446 -55.135 21.494 1.00 80.57 270 LEU A C 1
ATOM 3700 O O . LEU A 1 271 ? -5.673 -55.322 20.293 1.00 77.68 270 LEU A O 1
ATOM 3716 N N . LEU A 1 272 ? -4.220 -55.227 22.007 1.00 83.90 271 LEU A N 1
ATOM 3717 C CA . LEU A 1 272 ? -3.096 -55.846 21.310 1.00 81.17 271 LEU A CA 1
ATOM 3718 C C . LEU A 1 272 ? -2.703 -57.077 22.113 1.00 88.74 271 LEU A C 1
ATOM 3719 O O . LEU A 1 272 ? -2.221 -56.954 23.244 1.00 84.16 271 LEU A O 1
ATOM 3735 N N . ASP A 1 273 ? -2.905 -58.257 21.543 1.00 92.99 272 ASP A N 1
ATOM 3736 C CA . ASP A 1 273 ? -2.575 -59.477 22.265 1.00 92.08 272 ASP A CA 1
ATOM 3737 C C . ASP A 1 273 ? -1.072 -59.728 22.181 1.00 93.07 272 ASP A C 1
ATOM 3738 O O . ASP A 1 273 ? -0.538 -59.864 21.074 1.00 97.76 272 ASP A O 1
ATOM 3747 N N . PRO A 1 274 ? -0.359 -59.797 23.311 1.00 95.74 273 PRO A N 1
ATOM 3748 C CA . PRO A 1 274 ? 1.114 -59.816 23.264 1.00 95.12 273 PRO A CA 1
ATOM 3749 C C . PRO A 1 274 ? 1.718 -61.134 22.803 1.00 91.25 273 PRO A C 1
ATOM 3750 O O . PRO A 1 274 ? 2.944 -61.202 22.643 1.00 90.93 273 PRO A O 1
ATOM 3761 N N . ALA A 1 275 ? 0.919 -62.175 22.592 1.00 99.81 274 ALA A N 1
ATOM 3762 C CA . ALA A 1 275 ? 1.464 -63.464 22.189 1.00 95.71 274 ALA A CA 1
ATOM 3763 C C . ALA A 1 275 ? 2.185 -63.342 20.852 1.00 90.31 274 ALA A C 1
ATOM 3764 O O . ALA A 1 275 ? 1.567 -63.034 19.828 1.00 94.34 274 ALA A O 1
ATOM 3771 N N . GLY A 1 276 ? 3.498 -63.579 20.865 1.00 94.60 275 GLY A N 1
ATOM 3772 C CA . GLY A 1 276 ? 4.306 -63.553 19.661 1.00 84.41 275 GLY A CA 1
ATOM 3773 C C . GLY A 1 276 ? 4.756 -62.182 19.205 1.00 86.98 275 GLY A C 1
ATOM 3774 O O . GLY A 1 276 ? 5.553 -62.096 18.263 1.00 88.79 275 GLY A O 1
ATOM 3778 N N . VAL A 1 277 ? 4.274 -61.111 19.827 1.00 96.47 276 VAL A N 1
ATOM 3779 C CA . VAL A 1 277 ? 4.729 -59.762 19.501 1.00 86.90 276 VAL A CA 1
ATOM 3780 C C . VAL A 1 277 ? 6.109 -59.553 20.107 1.00 92.38 276 VAL A C 1
ATOM 3781 O O . VAL A 1 277 ? 6.308 -59.773 21.307 1.00 99.79 276 VAL A O 1
ATOM 3794 N N . ARG A 1 278 ? 7.070 -59.127 19.287 1.00 92.47 277 ARG A N 1
ATOM 3795 C CA . ARG A 1 278 ? 8.394 -58.780 19.795 1.00 99.76 277 ARG A CA 1
ATOM 3796 C C . ARG A 1 278 ? 8.403 -57.289 20.111 1.00 90.31 277 ARG A C 1
ATOM 3797 O O . ARG A 1 278 ? 8.419 -56.451 19.203 1.00 93.22 277 ARG A O 1
ATOM 3818 N N . PHE A 1 279 ? 8.410 -56.960 21.404 1.00 86.79 278 PHE A N 1
ATOM 3819 C CA . PHE A 1 279 ? 8.084 -55.602 21.820 1.00 84.74 278 PHE A CA 1
ATOM 3820 C C . PHE A 1 279 ? 9.260 -54.632 21.720 1.00 81.52 278 PHE A C 1
ATOM 3821 O O . PHE A 1 279 ? 9.032 -53.438 21.499 1.00 78.05 278 PHE A O 1
ATOM 3838 N N . ARG A 1 280 ? 10.513 -55.088 21.865 1.00 81.54 279 ARG A N 1
ATOM 3839 C CA . ARG A 1 280 ? 11.628 -54.150 21.729 1.00 83.18 279 ARG A CA 1
ATOM 3840 C C . ARG A 1 280 ? 11.616 -53.469 20.366 1.00 87.72 279 ARG A C 1
ATOM 3841 O O . ARG A 1 280 ? 11.587 -52.227 20.315 1.00 86.40 279 ARG A O 1
ATOM 3862 N N . PRO A 1 281 ? 11.623 -54.190 19.238 1.00 82.54 280 PRO A N 1
ATOM 3863 C CA . PRO A 1 281 ? 11.540 -53.482 17.948 1.00 82.11 280 PRO A CA 1
ATOM 3864 C C . PRO A 1 281 ? 10.210 -52.779 17.734 1.00 80.27 280 PRO A C 1
ATOM 3865 O O . PRO A 1 281 ? 10.180 -51.693 17.143 1.00 82.73 280 PRO A O 1
ATOM 3876 N N . PHE A 1 282 ? 9.105 -53.368 18.197 1.00 76.83 281 PHE A N 1
ATOM 3877 C CA . PHE A 1 282 ? 7.801 -52.732 18.032 1.00 75.93 281 PHE A CA 1
ATOM 3878 C C . PHE A 1 282 ? 7.771 -51.361 18.700 1.00 75.73 281 PHE A C 1
ATOM 3879 O O . PHE A 1 282 ? 7.358 -50.368 18.090 1.00 75.46 281 PHE A O 1
ATOM 3896 N N . LEU A 1 283 ? 8.211 -51.287 19.957 1.00 76.69 282 LEU A N 1
ATOM 3897 C CA . LEU A 1 283 ? 8.122 -50.034 20.699 1.00 76.72 282 LEU A CA 1
ATOM 3898 C C . LEU A 1 283 ? 9.147 -49.015 20.220 1.00 78.62 282 LEU A C 1
ATOM 3899 O O . LEU A 1 283 ? 8.897 -47.807 20.302 1.00 81.11 282 LEU A O 1
ATOM 3915 N N . ILE A 1 284 ? 10.299 -49.468 19.723 1.00 73.34 283 ILE A N 1
ATOM 3916 C CA . ILE A 1 284 ? 11.244 -48.528 19.133 1.00 77.66 283 ILE A CA 1
ATOM 3917 C C . ILE A 1 284 ? 10.660 -47.931 17.859 1.00 74.11 283 ILE A C 1
ATOM 3918 O O . ILE A 1 284 ? 10.809 -46.732 17.594 1.00 75.10 283 ILE A O 1
ATOM 3934 N N . ALA A 1 285 ? 9.965 -48.747 17.063 1.00 70.64 284 ALA A N 1
ATOM 3935 C CA . ALA A 1 285 ? 9.289 -48.221 15.882 1.00 72.65 284 ALA A CA 1
ATOM 3936 C C . ALA A 1 285 ? 8.251 -47.169 16.264 1.00 75.10 284 ALA A C 1
ATOM 3937 O O . ALA A 1 285 ? 8.107 -46.152 15.576 1.00 73.99 284 ALA A O 1
ATOM 3944 N N . LEU A 1 286 ? 7.521 -47.392 17.361 1.00 70.68 285 LEU A N 1
ATOM 3945 C CA . LEU A 1 286 ? 6.564 -46.389 17.819 1.00 70.36 285 LEU A CA 1
ATOM 3946 C C . LEU A 1 286 ? 7.271 -45.118 18.273 1.00 67.60 285 LEU A C 1
ATOM 3947 O O . LEU A 1 286 ? 6.804 -44.007 17.997 1.00 66.46 285 LEU A O 1
ATOM 3963 N N . LEU A 1 287 ? 8.398 -45.260 18.973 1.00 68.50 286 LEU A N 1
ATOM 3964 C CA . LEU A 1 287 ? 9.092 -44.084 19.486 1.00 75.21 286 LEU A CA 1
ATOM 3965 C C . LEU A 1 287 ? 9.705 -43.266 18.356 1.00 77.39 286 LEU A C 1
ATOM 3966 O O . LEU A 1 287 ? 9.710 -42.031 18.410 1.00 68.44 286 LEU A O 1
ATOM 3982 N N . VAL A 1 288 ? 10.223 -43.932 17.322 1.00 74.13 287 VAL A N 1
ATOM 3983 C CA . VAL A 1 288 ? 10.734 -43.199 16.168 1.00 69.83 287 VAL A CA 1
ATOM 3984 C C . VAL A 1 288 ? 9.589 -42.529 15.422 1.00 69.16 287 VAL A C 1
ATOM 3985 O O . VAL A 1 288 ? 9.704 -41.375 14.990 1.00 70.72 287 VAL A O 1
ATOM 3998 N N . SER A 1 289 ? 8.465 -43.231 15.264 1.00 63.80 288 SER A N 1
ATOM 3999 C CA . SER A 1 289 ? 7.291 -42.605 14.668 1.00 63.68 288 SER A CA 1
ATOM 4000 C C . SER A 1 289 ? 6.896 -41.360 15.447 1.00 67.62 288 SER A C 1
ATOM 4001 O O . SER A 1 289 ? 6.594 -40.314 14.859 1.00 63.49 288 SER A O 1
ATOM 4009 N N . LEU A 1 290 ? 6.902 -41.455 16.776 1.00 69.89 289 LEU A N 1
ATOM 4010 C CA . LEU A 1 290 ? 6.630 -40.292 17.612 1.00 68.76 289 LEU A CA 1
ATOM 4011 C C . LEU A 1 290 ? 7.598 -39.158 17.291 1.00 62.39 289 LEU A C 1
ATOM 4012 O O . LEU A 1 290 ? 7.185 -38.006 17.115 1.00 64.41 289 LEU A O 1
ATOM 4028 N N . VAL A 1 291 ? 8.891 -39.472 17.181 1.00 65.35 290 VAL A N 1
ATOM 4029 C CA . VAL A 1 291 ? 9.886 -38.451 16.851 1.00 68.57 290 VAL A CA 1
ATOM 4030 C C . VAL A 1 291 ? 9.555 -37.790 15.514 1.00 68.98 290 VAL A C 1
ATOM 4031 O O . VAL A 1 291 ? 9.573 -36.559 15.394 1.00 61.80 290 VAL A O 1
ATOM 4044 N N . THR A 1 292 ? 9.241 -38.591 14.490 1.00 67.82 291 THR A N 1
ATOM 4045 C CA . THR A 1 292 ? 8.948 -38.014 13.178 1.00 65.30 291 THR A CA 1
ATOM 4046 C C . THR A 1 292 ? 7.760 -37.065 13.247 1.00 66.01 291 THR A C 1
ATOM 4047 O O . THR A 1 292 ? 7.756 -36.016 12.592 1.00 71.25 291 THR A O 1
ATOM 4058 N N . GLY A 1 293 ? 6.736 -37.421 14.024 1.00 61.83 292 GLY A N 1
ATOM 4059 C CA . GLY A 1 293 ? 5.579 -36.550 14.144 1.00 66.32 292 GLY A CA 1
ATOM 4060 C C . GLY A 1 293 ? 5.923 -35.222 14.788 1.00 72.53 292 GLY A C 1
ATOM 4061 O O . GLY A 1 293 ? 5.388 -34.178 14.406 1.00 65.21 292 GLY A O 1
ATOM 4065 N N . GLY A 1 294 ? 6.822 -35.242 15.773 1.00 69.97 293 GLY A N 1
ATOM 4066 C CA . GLY A 1 294 ? 7.262 -33.997 16.382 1.00 69.25 293 GLY A CA 1
ATOM 4067 C C . GLY A 1 294 ? 8.010 -33.112 15.405 1.00 69.03 293 GLY A C 1
ATOM 4068 O O . GLY A 1 294 ? 7.775 -31.902 15.342 1.00 65.60 293 GLY A O 1
ATOM 4072 N N . ALA A 1 295 ? 8.918 -33.704 14.626 1.00 60.78 294 ALA A N 1
ATOM 4073 C CA . ALA A 1 295 ? 9.665 -32.932 13.638 1.00 68.06 294 ALA A CA 1
ATOM 4074 C C . ALA A 1 295 ? 8.735 -32.332 12.591 1.00 60.05 294 ALA A C 1
ATOM 4075 O O . ALA A 1 295 ? 8.950 -31.206 12.129 1.00 63.82 294 ALA A O 1
ATOM 4082 N N . LEU A 1 296 ? 7.695 -33.073 12.205 1.00 64.96 295 LEU A N 1
ATOM 4083 C CA . LEU A 1 296 ? 6.701 -32.555 11.270 1.00 66.02 295 LEU A CA 1
ATOM 4084 C C . LEU A 1 296 ? 6.011 -31.317 11.834 1.00 69.73 295 LEU A C 1
ATOM 4085 O O . LEU A 1 296 ? 6.023 -30.243 11.220 1.00 62.18 295 LEU A O 1
ATOM 4101 N N . MET A 1 297 ? 5.396 -31.458 13.011 1.00 70.47 296 MET A N 1
ATOM 4102 C CA . MET A 1 297 ? 4.602 -30.371 13.577 1.00 68.26 296 MET A CA 1
ATOM 4103 C C . MET A 1 297 ? 5.474 -29.178 13.949 1.00 66.31 296 MET A C 1
ATOM 4104 O O . MET A 1 297 ? 5.061 -28.025 13.779 1.00 68.73 296 MET A O 1
ATOM 4118 N N . VAL A 1 298 ? 6.677 -29.434 14.469 1.00 66.83 297 VAL A N 1
ATOM 4119 C CA . VAL A 1 298 ? 7.618 -28.352 14.754 1.00 65.57 297 VAL A CA 1
ATOM 4120 C C . VAL A 1 298 ? 7.831 -27.495 13.514 1.00 67.19 297 VAL A C 1
ATOM 4121 O O . VAL A 1 298 ? 7.868 -26.260 13.589 1.00 69.30 297 VAL A O 1
ATOM 4134 N N . THR A 1 299 ? 7.965 -28.136 12.353 1.00 66.82 298 THR A N 1
ATOM 4135 C CA . THR A 1 299 ? 8.179 -27.395 11.115 1.00 64.35 298 THR A CA 1
ATOM 4136 C C . THR A 1 299 ? 6.906 -26.685 10.670 1.00 68.16 298 THR A C 1
ATOM 4137 O O . THR A 1 299 ? 6.952 -25.525 10.241 1.00 69.36 298 THR A O 1
ATOM 4148 N N . LEU A 1 300 ? 5.759 -27.362 10.772 1.00 67.41 299 LEU A N 1
ATOM 4149 C CA . LEU A 1 300 ? 4.505 -26.770 10.315 1.00 66.64 299 LEU A CA 1
ATOM 4150 C C . LEU A 1 300 ? 4.193 -25.468 11.047 1.00 76.69 299 LEU A C 1
ATOM 4151 O O . LEU A 1 300 ? 3.664 -24.528 10.443 1.00 81.26 299 LEU A O 1
ATOM 4167 N N . VAL A 1 301 ? 4.507 -25.385 12.341 1.00 67.75 300 VAL A N 1
ATOM 4168 C CA . VAL A 1 301 ? 4.147 -24.187 13.100 1.00 74.16 300 VAL A CA 1
ATOM 4169 C C . VAL A 1 301 ? 5.256 -23.139 13.062 1.00 74.96 300 VAL A C 1
ATOM 4170 O O . VAL A 1 301 ? 4.978 -21.951 12.885 1.00 75.33 300 VAL A O 1
ATOM 4183 N N . ASN A 1 302 ? 6.523 -23.533 13.210 1.00 73.69 301 ASN A N 1
ATOM 4184 C CA . ASN A 1 302 ? 7.577 -22.529 13.343 1.00 82.33 301 ASN A CA 1
ATOM 4185 C C . ASN A 1 302 ? 7.861 -21.822 12.021 1.00 75.58 301 ASN A C 1
ATOM 4186 O O . ASN A 1 302 ? 8.114 -20.612 12.006 1.00 77.81 301 ASN A O 1
ATOM 4197 N N . VAL A 1 303 ? 7.831 -22.550 10.903 1.00 75.48 302 VAL A N 1
ATOM 4198 C CA . VAL A 1 303 ? 8.097 -21.914 9.613 1.00 72.21 302 VAL A CA 1
ATOM 4199 C C . VAL A 1 303 ? 7.023 -20.880 9.301 1.00 69.97 302 VAL A C 1
ATOM 4200 O O . VAL A 1 303 ? 7.318 -19.786 8.806 1.00 77.02 302 VAL A O 1
ATOM 4213 N N . GLU A 1 304 ? 5.761 -21.205 9.590 1.00 70.09 303 GLU A N 1
ATOM 4214 C CA . GLU A 1 304 ? 4.677 -20.261 9.340 1.00 74.96 303 GLU A CA 1
ATOM 4215 C C . GLU A 1 304 ? 4.769 -19.053 10.268 1.00 83.51 303 GLU A C 1
ATOM 4216 O O . GLU A 1 304 ? 4.463 -17.926 9.860 1.00 80.54 303 GLU A O 1
ATOM 4228 N N . LEU A 1 305 ? 5.197 -19.263 11.516 1.00 79.96 304 LEU A N 1
ATOM 4229 C CA . LEU A 1 305 ? 5.409 -18.143 12.430 1.00 83.77 304 LEU A CA 1
ATOM 4230 C C . LEU A 1 305 ? 6.615 -17.306 12.010 1.00 79.44 304 LEU A C 1
ATOM 4231 O O . LEU A 1 305 ? 6.602 -16.076 12.140 1.00 73.29 304 LEU A O 1
ATOM 4247 N N . PHE A 1 306 ? 7.668 -17.960 11.514 1.00 78.15 305 PHE A N 1
ATOM 4248 C CA . PHE A 1 306 ? 8.823 -17.250 10.973 1.00 78.12 305 PHE A CA 1
ATOM 4249 C C . PHE A 1 306 ? 8.440 -16.435 9.743 1.00 80.14 305 PHE A C 1
ATOM 4250 O O . PHE A 1 306 ? 8.998 -15.356 9.509 1.00 65.68 305 PHE A O 1
ATOM 4267 N N . GLY A 1 307 ? 7.475 -16.927 8.961 1.00 75.82 306 GLY A N 1
ATOM 4268 C CA . GLY A 1 307 ? 6.976 -16.155 7.833 1.00 72.47 306 GLY A CA 1
ATOM 4269 C C . GLY A 1 307 ? 6.301 -14.863 8.258 1.00 70.89 306 GLY A C 1
ATOM 4270 O O . GLY A 1 307 ? 6.582 -13.794 7.713 1.00 72.50 306 GLY A O 1
ATOM 4274 N N . GLN A 1 308 ? 5.393 -14.946 9.234 1.00 73.50 307 GLN A N 1
ATOM 4275 C CA . GLN A 1 308 ? 4.700 -13.747 9.701 1.00 76.02 307 GLN A CA 1
ATOM 4276 C C . GLN A 1 308 ? 5.638 -12.829 10.477 1.00 78.39 307 GLN A C 1
ATOM 4277 O O . GLN A 1 308 ? 5.725 -11.628 10.194 1.00 76.92 307 GLN A O 1
ATOM 4291 N N . GLY A 1 309 ? 6.350 -13.377 11.459 1.00 73.19 308 GLY A N 1
ATOM 4292 C CA . GLY A 1 309 ? 7.083 -12.568 12.415 1.00 64.48 308 GLY A CA 1
ATOM 4293 C C . GLY A 1 309 ? 8.383 -11.977 11.907 1.00 76.29 308 GLY A C 1
ATOM 4294 O O . GLY A 1 309 ? 8.706 -10.829 12.227 1.00 88.95 308 GLY A O 1
ATOM 4298 N N . VAL A 1 310 ? 9.141 -12.741 11.127 1.00 76.52 309 VAL A N 1
ATOM 4299 C CA . VAL A 1 310 ? 10.443 -12.301 10.641 1.00 72.00 309 VAL A CA 1
ATOM 4300 C C . VAL A 1 310 ? 10.368 -11.811 9.200 1.00 66.86 309 VAL A C 1
ATOM 4301 O O . VAL A 1 310 ? 10.964 -10.788 8.861 1.00 83.69 309 VAL A O 1
ATOM 4314 N N . LEU A 1 311 ? 9.640 -12.520 8.339 1.00 66.26 310 LEU A N 1
ATOM 4315 C CA . LEU A 1 311 ? 9.585 -12.167 6.927 1.00 79.18 310 LEU A CA 1
ATOM 4316 C C . LEU A 1 311 ? 8.469 -11.181 6.600 1.00 78.60 310 LEU A C 1
ATOM 4317 O O . LEU A 1 311 ? 8.497 -10.571 5.525 1.00 73.00 310 LEU A O 1
ATOM 4333 N N . GLY A 1 312 ? 7.503 -11.002 7.494 1.00 75.36 311 GLY A N 1
ATOM 4334 C CA . GLY A 1 312 ? 6.452 -10.018 7.282 1.00 81.59 311 GLY A CA 1
ATOM 4335 C C . GLY A 1 312 ? 5.416 -10.416 6.253 1.00 93.36 311 GLY A C 1
ATOM 4336 O O . GLY A 1 312 ? 4.924 -9.555 5.511 1.00 96.60 311 GLY A O 1
ATOM 4340 N N . LEU A 1 313 ? 5.069 -11.697 6.191 1.00 92.66 312 LEU A N 1
ATOM 4341 C CA . LEU A 1 313 ? 4.086 -12.204 5.247 1.00 93.54 312 LEU A CA 1
ATOM 4342 C C . LEU A 1 313 ? 2.685 -12.203 5.851 1.00 95.25 312 LEU A C 1
ATOM 4343 O O . LEU A 1 313 ? 2.501 -12.236 7.070 1.00 87.36 312 LEU A O 1
ATOM 4359 N N . ASP A 1 314 ? 1.689 -12.161 4.969 1.00 103.33 313 ASP A N 1
ATOM 4360 C CA . ASP A 1 314 ? 0.320 -12.456 5.360 1.00 101.55 313 ASP A CA 1
ATOM 4361 C C . ASP A 1 314 ? 0.227 -13.899 5.855 1.00 99.90 313 ASP A C 1
ATOM 4362 O O . ASP A 1 314 ? 1.039 -14.757 5.499 1.00 97.59 313 ASP A O 1
ATOM 4371 N N . GLN A 1 315 ? -0.774 -14.164 6.697 1.00 99.52 314 GLN A N 1
ATOM 4372 C CA . GLN A 1 315 ? -0.999 -15.537 7.144 1.00 101.65 314 GLN A CA 1
ATOM 4373 C C . GLN A 1 315 ? -1.191 -16.471 5.955 1.00 99.04 314 GLN A C 1
ATOM 4374 O O . GLN A 1 315 ? -0.650 -17.583 5.934 1.00 97.48 314 GLN A O 1
ATOM 4388 N N . ASP A 1 316 ? -1.949 -16.029 4.948 1.00 102.76 315 ASP A N 1
ATOM 4389 C CA . ASP A 1 316 ? -2.171 -16.855 3.765 1.00 104.11 315 ASP A CA 1
ATOM 4390 C C . ASP A 1 316 ? -0.869 -17.105 3.012 1.00 93.44 315 ASP A C 1
ATOM 4391 O O . ASP A 1 316 ? -0.666 -18.188 2.450 1.00 94.19 315 ASP A O 1
ATOM 4400 N N . GLU A 1 317 ? 0.022 -16.112 2.984 1.00 96.78 316 GLU A N 1
ATOM 4401 C CA . GLU A 1 317 ? 1.323 -16.297 2.349 1.00 91.07 316 GLU A CA 1
ATOM 4402 C C . GLU A 1 317 ? 2.222 -17.203 3.182 1.00 92.03 316 GLU A C 1
ATOM 4403 O O . GLU A 1 317 ? 2.923 -18.064 2.638 1.00 92.45 316 GLU A O 1
ATOM 4415 N N . ALA A 1 318 ? 2.219 -17.018 4.504 1.00 94.46 317 ALA A N 1
ATOM 4416 C CA . ALA A 1 318 ? 3.142 -17.753 5.361 1.00 89.19 317 ALA A CA 1
ATOM 4417 C C . ALA A 1 318 ? 2.840 -19.247 5.358 1.00 91.78 317 ALA A C 1
ATOM 4418 O O . ALA A 1 318 ? 3.761 -20.070 5.419 1.00 80.17 317 ALA A O 1
ATOM 4425 N N . VAL A 1 319 ? 1.559 -19.622 5.298 1.00 90.04 318 VAL A N 1
ATOM 4426 C CA . VAL A 1 319 ? 1.217 -21.037 5.184 1.00 85.27 318 VAL A CA 1
ATOM 4427 C C . VAL A 1 319 ? 1.736 -21.599 3.868 1.00 91.72 318 VAL A C 1
ATOM 4428 O O . VAL A 1 319 ? 2.176 -22.753 3.799 1.00 90.82 318 VAL A O 1
ATOM 4441 N N . PHE A 1 320 ? 1.701 -20.792 2.805 1.00 87.58 319 PHE A N 1
ATOM 4442 C CA . PHE A 1 320 ? 2.145 -21.279 1.505 1.00 85.06 319 PHE A CA 1
ATOM 4443 C C . PHE A 1 320 ? 3.652 -21.527 1.460 1.00 81.05 319 PHE A C 1
ATOM 4444 O O . PHE A 1 320 ? 4.114 -22.260 0.579 1.00 86.65 319 PHE A O 1
ATOM 4461 N N . LEU A 1 321 ? 4.427 -20.945 2.384 1.00 73.81 320 LEU A N 1
ATOM 4462 C CA . LEU A 1 321 ? 5.836 -21.318 2.507 1.00 78.71 320 LEU A CA 1
ATOM 4463 C C . LEU A 1 321 ? 6.005 -22.822 2.670 1.00 77.44 320 LEU A C 1
ATOM 4464 O O . LEU A 1 321 ? 7.005 -23.393 2.221 1.00 80.47 320 LEU A O 1
ATOM 4480 N N . LEU A 1 322 ? 5.048 -23.475 3.325 1.00 72.17 321 LEU A N 1
ATOM 4481 C CA . LEU A 1 322 ? 5.142 -24.892 3.647 1.00 80.28 321 LEU A CA 1
ATOM 4482 C C . LEU A 1 322 ? 5.007 -25.795 2.428 1.00 77.70 321 LEU A C 1
ATOM 4483 O O . LEU A 1 322 ? 5.108 -27.017 2.576 1.00 72.52 321 LEU A O 1
ATOM 4499 N N . ALA A 1 323 ? 4.797 -25.230 1.238 1.00 79.87 322 ALA A N 1
ATOM 4500 C CA . ALA A 1 323 ? 4.458 -26.043 0.073 1.00 79.27 322 ALA A CA 1
ATOM 4501 C C . ALA A 1 323 ? 5.540 -27.076 -0.238 1.00 70.93 322 ALA A C 1
ATOM 4502 O O . ALA A 1 323 ? 5.242 -28.266 -0.389 1.00 71.08 322 ALA A O 1
ATOM 4509 N N . ARG A 1 324 ? 6.805 -26.651 -0.346 1.00 71.17 323 ARG A N 1
ATOM 4510 C CA . ARG A 1 324 ? 7.846 -27.600 -0.742 1.00 79.22 323 ARG A CA 1
ATOM 4511 C C . ARG A 1 324 ? 8.170 -28.604 0.359 1.00 71.13 323 ARG A C 1
ATOM 4512 O O . ARG A 1 324 ? 8.655 -29.699 0.057 1.00 69.56 323 ARG A O 1
ATOM 4533 N N . PHE A 1 325 ? 7.922 -28.261 1.624 1.00 72.94 324 PHE A N 1
ATOM 4534 C CA . PHE A 1 325 ? 7.973 -29.266 2.682 1.00 66.03 324 PHE A CA 1
ATOM 4535 C C . PHE A 1 325 ? 6.817 -30.246 2.547 1.00 63.46 324 PHE A C 1
ATOM 4536 O O . PHE A 1 325 ? 7.006 -31.466 2.629 1.00 63.77 324 PHE A O 1
ATOM 4553 N N . LEU A 1 326 ? 5.615 -29.721 2.306 1.00 59.91 325 LEU A N 1
ATOM 4554 C CA . LEU A 1 326 ? 4.416 -30.549 2.259 1.00 63.19 325 LEU A CA 1
ATOM 4555 C C . LEU A 1 326 ? 4.387 -31.432 1.015 1.00 69.08 325 LEU A C 1
ATOM 4556 O O . LEU A 1 326 ? 3.904 -32.569 1.068 1.00 65.30 325 LEU A O 1
ATOM 4572 N N . ILE A 1 327 ? 4.892 -30.928 -0.113 1.00 73.52 326 ILE A N 1
ATOM 4573 C CA . ILE A 1 327 ? 4.924 -31.725 -1.335 1.00 70.59 326 ILE A CA 1
ATOM 4574 C C . ILE A 1 327 ? 5.986 -32.812 -1.242 1.00 66.32 326 ILE A C 1
ATOM 4575 O O . ILE A 1 327 ? 5.809 -33.912 -1.778 1.00 67.61 326 ILE A O 1
ATOM 4591 N N . ALA A 1 328 ? 7.098 -32.533 -0.558 1.00 61.44 327 ALA A N 1
ATOM 4592 C CA . ALA A 1 328 ? 8.190 -33.497 -0.486 1.00 67.54 327 ALA A CA 1
ATOM 4593 C C . ALA A 1 328 ? 7.827 -34.712 0.361 1.00 67.67 327 ALA A C 1
ATOM 4594 O O . ALA A 1 328 ? 8.398 -35.791 0.166 1.00 67.33 327 ALA A O 1
ATOM 4601 N N . LEU A 1 329 ? 6.890 -34.564 1.301 1.00 71.79 328 LEU A N 1
ATOM 4602 C CA . LEU A 1 329 ? 6.520 -35.682 2.169 1.00 68.30 328 LEU A CA 1
ATOM 4603 C C . LEU A 1 329 ? 5.944 -36.857 1.386 1.00 73.02 328 LEU A C 1
ATOM 4604 O O . LEU A 1 329 ? 6.476 -37.975 1.502 1.00 68.04 328 LEU A O 1
ATOM 4620 N N . PRO A 1 330 ? 4.882 -36.695 0.589 1.00 66.43 329 PRO A N 1
ATOM 4621 C CA . PRO A 1 330 ? 4.364 -37.851 -0.163 1.00 71.59 329 PRO A CA 1
ATOM 4622 C C . PRO A 1 330 ? 5.359 -38.422 -1.158 1.00 68.43 329 PRO A C 1
ATOM 4623 O O . PRO A 1 330 ? 5.343 -39.635 -1.403 1.00 71.42 329 PRO A O 1
ATOM 4634 N N . VAL A 1 331 ? 6.224 -37.590 -1.742 1.00 71.31 330 VAL A N 1
ATOM 4635 C CA . VAL A 1 331 ? 7.245 -38.107 -2.650 1.00 71.55 330 VAL A CA 1
ATOM 4636 C C . VAL A 1 331 ? 8.196 -39.031 -1.900 1.00 68.73 330 VAL A C 1
ATOM 4637 O O . VAL A 1 331 ? 8.547 -40.115 -2.384 1.00 62.66 330 VAL A O 1
ATOM 4650 N N . GLY A 1 332 ? 8.618 -38.626 -0.701 1.00 63.24 331 GLY A N 1
ATOM 4651 C CA . GLY A 1 332 ? 9.467 -39.491 0.102 1.00 70.27 331 GLY A CA 1
ATOM 4652 C C . GLY A 1 332 ? 8.768 -40.772 0.518 1.00 61.99 331 GLY A C 1
ATOM 4653 O O . GLY A 1 332 ? 9.355 -41.855 0.463 1.00 66.48 331 GLY A O 1
ATOM 4657 N N . ALA A 1 333 ? 7.503 -40.665 0.935 1.00 58.36 332 ALA A N 1
ATOM 4658 C CA . ALA A 1 333 ? 6.754 -41.841 1.370 1.00 67.85 332 ALA A CA 1
ATOM 4659 C C . ALA A 1 333 ? 6.696 -42.898 0.276 1.00 76.85 332 ALA A C 1
ATOM 4660 O O . ALA A 1 333 ? 6.877 -44.094 0.541 1.00 63.58 332 ALA A O 1
ATOM 4667 N N . LEU A 1 334 ? 6.445 -42.473 -0.960 1.00 70.83 333 LEU A N 1
ATOM 4668 C CA . LEU A 1 334 ? 6.336 -43.409 -2.072 1.00 72.71 333 LEU A CA 1
ATOM 4669 C C . LEU A 1 334 ? 7.674 -44.078 -2.362 1.00 69.95 333 LEU A C 1
ATOM 4670 O O . LEU A 1 334 ? 7.760 -45.309 -2.451 1.00 83.06 333 LEU A O 1
ATOM 4686 N N . LEU A 1 335 ? 8.736 -43.282 -2.497 1.00 72.94 334 LEU A N 1
ATOM 4687 C CA . LEU A 1 335 ? 10.033 -43.819 -2.898 1.00 76.37 334 LEU A CA 1
ATOM 4688 C C . LEU A 1 335 ? 10.714 -44.580 -1.764 1.00 73.90 334 LEU A C 1
ATOM 4689 O O . LEU A 1 335 ? 11.371 -45.598 -2.008 1.00 74.49 334 LEU A O 1
ATOM 4705 N N . GLY A 1 336 ? 10.579 -44.108 -0.522 1.00 69.71 335 GLY A N 1
ATOM 4706 C CA . GLY A 1 336 ? 11.150 -44.838 0.598 1.00 69.66 335 GLY A CA 1
ATOM 4707 C C . GLY A 1 336 ? 10.594 -46.242 0.727 1.00 66.13 335 GLY A C 1
ATOM 4708 O O . GLY A 1 336 ? 11.302 -47.160 1.148 1.00 57.55 335 GLY A O 1
ATOM 4712 N N . GLY A 1 337 ? 9.321 -46.428 0.373 1.00 69.74 336 GLY A N 1
ATOM 4713 C CA . GLY A 1 337 ? 8.751 -47.765 0.383 1.00 64.81 336 GLY A CA 1
ATOM 4714 C C . GLY A 1 337 ? 9.406 -48.680 -0.634 1.00 82.56 336 GLY A C 1
ATOM 4715 O O . GLY A 1 337 ? 9.738 -49.829 -0.331 1.00 73.29 336 GLY A O 1
ATOM 4719 N N . TRP A 1 338 ? 9.605 -48.183 -1.859 1.00 73.78 337 TRP A N 1
ATOM 4720 C CA . TRP A 1 338 ? 10.236 -49.013 -2.880 1.00 75.13 337 TRP A CA 1
ATOM 4721 C C . TRP A 1 338 ? 11.663 -49.375 -2.483 1.00 83.42 337 TRP A C 1
ATOM 4722 O O . TRP A 1 338 ? 12.069 -50.539 -2.578 1.00 81.43 337 TRP A O 1
ATOM 4743 N N . ILE A 1 339 ? 12.440 -48.388 -2.030 1.00 81.27 338 ILE A N 1
ATOM 4744 C CA . ILE A 1 339 ? 13.825 -48.650 -1.648 1.00 81.33 338 ILE A CA 1
ATOM 4745 C C . ILE A 1 339 ? 13.890 -49.630 -0.486 1.00 79.02 338 ILE A C 1
ATOM 4746 O O . ILE A 1 339 ? 14.820 -50.441 -0.397 1.00 73.32 338 ILE A O 1
ATOM 4762 N N . ALA A 1 340 ? 12.914 -49.577 0.423 1.00 75.84 339 ALA A N 1
ATOM 4763 C CA . ALA A 1 340 ? 12.940 -50.451 1.588 1.00 75.77 339 ALA A CA 1
ATOM 4764 C C . ALA A 1 340 ? 12.639 -51.907 1.240 1.00 78.39 339 ALA A C 1
ATOM 4765 O O . ALA A 1 340 ? 12.999 -52.797 2.019 1.00 72.27 339 ALA A O 1
ATOM 4772 N N . THR A 1 341 ? 12.000 -52.182 0.097 1.00 70.71 340 THR A N 1
ATOM 4773 C CA . THR A 1 341 ? 11.896 -53.570 -0.348 1.00 74.88 340 THR A CA 1
ATOM 4774 C C . THR A 1 341 ? 13.251 -54.159 -0.707 1.00 75.91 340 THR A C 1
ATOM 4775 O O . THR A 1 341 ? 13.357 -55.381 -0.857 1.00 73.01 340 THR A O 1
ATOM 4786 N N . ARG A 1 342 ? 14.276 -53.327 -0.843 1.00 79.30 341 ARG A N 1
ATOM 4787 C CA . ARG A 1 342 ? 15.570 -53.740 -1.365 1.00 81.63 341 ARG A CA 1
ATOM 4788 C C . ARG A 1 342 ? 16.708 -53.563 -0.374 1.00 81.75 341 ARG A C 1
ATOM 4789 O O . ARG A 1 342 ? 17.566 -54.443 -0.269 1.00 89.46 341 ARG A O 1
ATOM 4810 N N . VAL A 1 343 ? 16.730 -52.460 0.371 1.00 80.51 342 VAL A N 1
ATOM 4811 C CA . VAL A 1 343 ? 17.822 -52.167 1.291 1.00 78.96 342 VAL A CA 1
ATOM 4812 C C . VAL A 1 343 ? 17.439 -52.402 2.751 1.00 70.29 342 VAL A C 1
ATOM 4813 O O . VAL A 1 343 ? 18.338 -52.506 3.600 1.00 70.88 342 VAL A O 1
ATOM 4826 N N . GLY A 1 344 ? 16.156 -52.496 3.071 1.00 74.42 343 GLY A N 1
ATOM 4827 C CA . GLY A 1 344 ? 15.704 -52.802 4.412 1.00 65.05 343 GLY A CA 1
ATOM 4828 C C . GLY A 1 344 ? 15.134 -51.580 5.120 1.00 66.11 343 GLY A C 1
ATOM 4829 O O . GLY A 1 344 ? 15.450 -50.429 4.806 1.00 72.47 343 GLY A O 1
ATOM 4833 N N . ASP A 1 345 ? 14.277 -51.856 6.107 1.00 71.90 344 ASP A N 1
ATOM 4834 C CA . ASP A 1 345 ? 13.614 -50.786 6.849 1.00 67.41 344 ASP A CA 1
ATOM 4835 C C . ASP A 1 345 ? 14.596 -50.025 7.736 1.00 64.13 344 ASP A C 1
ATOM 4836 O O . ASP A 1 345 ? 14.527 -48.794 7.833 1.00 68.98 344 ASP A O 1
ATOM 4845 N N . ARG A 1 346 ? 15.515 -50.739 8.394 1.00 64.77 345 ARG A N 1
ATOM 4846 C CA . ARG A 1 346 ? 16.483 -50.088 9.274 1.00 68.56 345 ARG A CA 1
ATOM 4847 C C . ARG A 1 346 ? 17.258 -49.004 8.538 1.00 68.91 345 ARG A C 1
ATOM 4848 O O . ARG A 1 346 ? 17.462 -47.904 9.066 1.00 70.24 345 ARG A O 1
ATOM 4869 N N . ALA A 1 347 ? 17.700 -49.299 7.317 1.00 70.06 346 ALA A N 1
ATOM 4870 C CA . ALA A 1 347 ? 18.575 -48.382 6.597 1.00 72.65 346 ALA A CA 1
ATOM 4871 C C . ALA A 1 347 ? 17.810 -47.159 6.098 1.00 72.77 346 ALA A C 1
ATOM 4872 O O . ALA A 1 347 ? 18.271 -46.023 6.259 1.00 72.54 346 ALA A O 1
ATOM 4879 N N . VAL A 1 348 ? 16.638 -47.366 5.493 1.00 70.59 347 VAL A N 1
ATOM 4880 C CA . VAL A 1 348 ? 15.895 -46.235 4.941 1.00 73.38 347 VAL A CA 1
ATOM 4881 C C . VAL A 1 348 ? 15.423 -45.303 6.054 1.00 71.95 347 VAL A C 1
ATOM 4882 O O . VAL A 1 348 ? 15.421 -44.078 5.890 1.00 73.17 347 VAL A O 1
ATOM 4895 N N . THR A 1 349 ? 15.013 -45.855 7.201 1.00 63.86 348 THR A N 1
ATOM 4896 C CA . THR A 1 349 ? 14.624 -44.989 8.313 1.00 79.17 348 THR A CA 1
ATOM 4897 C C . THR A 1 349 ? 15.825 -44.224 8.856 1.00 79.05 348 THR A C 1
ATOM 4898 O O . THR A 1 349 ? 15.704 -43.048 9.221 1.00 78.15 348 THR A O 1
ATOM 4909 N N . ALA A 1 350 ? 16.993 -44.868 8.913 1.00 78.02 349 ALA A N 1
ATOM 4910 C CA . ALA A 1 350 ? 18.188 -44.183 9.395 1.00 78.59 349 ALA A CA 1
ATOM 4911 C C . ALA A 1 350 ? 18.636 -43.100 8.417 1.00 75.05 349 ALA A C 1
ATOM 4912 O O . ALA A 1 350 ? 18.860 -41.951 8.813 1.00 80.47 349 ALA A O 1
ATOM 4919 N N . VAL A 1 351 ? 18.768 -43.442 7.133 1.00 67.25 350 VAL A N 1
ATOM 4920 C CA . VAL A 1 351 ? 19.208 -42.454 6.149 1.00 71.53 350 VAL A CA 1
ATOM 4921 C C . VAL A 1 351 ? 18.152 -41.368 5.979 1.00 72.89 350 VAL A C 1
ATOM 4922 O O . VAL A 1 351 ? 18.468 -40.173 5.953 1.00 71.05 350 VAL A O 1
ATOM 4935 N N . GLY A 1 352 ? 16.883 -41.765 5.861 1.00 75.74 351 GLY A N 1
ATOM 4936 C CA . GLY A 1 352 ? 15.822 -40.781 5.719 1.00 71.44 351 GLY A CA 1
ATOM 4937 C C . GLY A 1 352 ? 15.794 -39.778 6.857 1.00 75.56 351 GLY A C 1
ATOM 4938 O O . GLY A 1 352 ? 15.539 -38.590 6.644 1.00 75.85 351 GLY A O 1
ATOM 4942 N N . LEU A 1 353 ? 16.051 -40.240 8.082 1.00 65.56 352 LEU A N 1
ATOM 4943 C CA . LEU A 1 353 ? 16.087 -39.321 9.214 1.00 71.36 352 LEU A CA 1
ATOM 4944 C C . LEU A 1 353 ? 17.360 -38.480 9.227 1.00 72.51 352 LEU A C 1
ATOM 4945 O O . LEU A 1 353 ? 17.345 -37.362 9.752 1.00 75.25 352 LEU A O 1
ATOM 4961 N N . LEU A 1 354 ? 18.460 -38.980 8.652 1.00 71.47 353 LEU A N 1
ATOM 4962 C CA . LEU A 1 354 ? 19.633 -38.129 8.477 1.00 70.73 353 LEU A CA 1
ATOM 4963 C C . LEU A 1 354 ? 19.412 -37.106 7.368 1.00 74.33 353 LEU A C 1
ATOM 4964 O O . LEU A 1 354 ? 19.953 -35.996 7.435 1.00 72.70 353 LEU A O 1
ATOM 4980 N N . ILE A 1 355 ? 18.622 -37.455 6.349 1.00 71.82 354 ILE A N 1
ATOM 4981 C CA . ILE A 1 355 ? 18.216 -36.466 5.355 1.00 63.96 354 ILE A CA 1
ATOM 4982 C C . ILE A 1 355 ? 17.302 -35.426 5.992 1.00 70.18 354 ILE A C 1
ATOM 4983 O O . ILE A 1 355 ? 17.434 -34.223 5.736 1.00 73.26 354 ILE A O 1
ATOM 4999 N N . ALA A 1 356 ? 16.365 -35.870 6.835 1.00 68.26 355 ALA A N 1
ATOM 5000 C CA . ALA A 1 356 ? 15.538 -34.926 7.580 1.00 66.18 355 ALA A CA 1
ATOM 5001 C C . ALA A 1 356 ? 16.395 -34.055 8.490 1.00 67.44 355 ALA A C 1
ATOM 5002 O O . ALA A 1 356 ? 16.200 -32.836 8.561 1.00 65.62 355 ALA A O 1
ATOM 5009 N N . ALA A 1 357 ? 17.356 -34.665 9.187 1.00 69.22 356 ALA A N 1
ATOM 5010 C CA . ALA A 1 357 ? 18.244 -33.904 10.060 1.00 69.85 356 ALA A CA 1
ATOM 5011 C C . ALA A 1 357 ? 19.021 -32.854 9.274 1.00 70.20 356 ALA A C 1
ATOM 5012 O O . ALA A 1 357 ? 19.127 -31.697 9.697 1.00 71.58 356 ALA A O 1
ATOM 5019 N N . GLY A 1 358 ? 19.580 -33.241 8.126 1.00 69.73 357 GLY A N 1
ATOM 5020 C CA . GLY A 1 358 ? 20.288 -32.274 7.303 1.00 66.13 357 GLY A CA 1
ATOM 5021 C C . GLY A 1 358 ? 19.406 -31.112 6.890 1.00 72.16 357 GLY A C 1
ATOM 5022 O O . GLY A 1 358 ? 19.829 -29.954 6.925 1.00 63.29 357 GLY A O 1
ATOM 5026 N N . GLY A 1 359 ? 18.166 -31.405 6.493 1.00 74.79 358 GLY A N 1
ATOM 5027 C CA . GLY A 1 359 ? 17.240 -30.338 6.153 1.00 70.94 358 GLY A CA 1
ATOM 5028 C C . GLY A 1 359 ? 16.991 -29.394 7.313 1.00 73.96 358 GLY A C 1
ATOM 5029 O O . GLY A 1 359 ? 16.966 -28.173 7.139 1.00 66.64 358 GLY A O 1
ATOM 5033 N N . PHE A 1 360 ? 16.808 -29.944 8.516 1.00 67.13 359 PHE A N 1
ATOM 5034 C CA . PHE A 1 360 ? 16.552 -29.098 9.676 1.00 64.66 359 PHE A CA 1
ATOM 5035 C C . PHE A 1 360 ? 17.801 -28.348 10.114 1.00 69.38 359 PHE A C 1
ATOM 5036 O O . PHE A 1 360 ? 17.694 -27.241 10.654 1.00 76.99 359 PHE A O 1
ATOM 5053 N N . TYR A 1 361 ? 18.989 -28.915 9.896 1.00 71.32 360 TYR A N 1
ATOM 5054 C CA . TYR A 1 361 ? 20.196 -28.157 10.201 1.00 80.54 360 TYR A CA 1
ATOM 5055 C C . TYR A 1 361 ? 20.332 -26.957 9.271 1.00 83.48 360 TYR A C 1
ATOM 5056 O O . TYR A 1 361 ? 20.805 -25.893 9.688 1.00 83.43 360 TYR A O 1
ATOM 5074 N N . LEU A 1 362 ? 19.920 -27.106 8.010 1.00 74.62 361 LEU A N 1
ATOM 5075 C CA . LEU A 1 362 ? 19.935 -25.972 7.092 1.00 69.69 361 LEU A CA 1
ATOM 5076 C C . LEU A 1 362 ? 18.898 -24.926 7.491 1.00 77.37 361 LEU A C 1
ATOM 5077 O O . LEU A 1 362 ? 19.183 -23.722 7.465 1.00 75.12 361 LEU A O 1
ATOM 5093 N N . ILE A 1 363 ? 17.693 -25.364 7.867 1.00 77.00 362 ILE A N 1
ATOM 5094 C CA . ILE A 1 363 ? 16.652 -24.425 8.282 1.00 75.73 362 ILE A CA 1
ATOM 5095 C C . ILE A 1 363 ? 17.090 -23.645 9.515 1.00 75.86 362 ILE A C 1
ATOM 5096 O O . ILE A 1 363 ? 16.647 -22.510 9.732 1.00 68.75 362 ILE A O 1
ATOM 5112 N N . ALA A 1 364 ? 17.965 -24.227 10.337 1.00 76.51 363 ALA A N 1
ATOM 5113 C CA . ALA A 1 364 ? 18.472 -23.518 11.506 1.00 83.85 363 ALA A CA 1
ATOM 5114 C C . ALA A 1 364 ? 19.353 -22.331 11.131 1.00 82.77 363 ALA A C 1
ATOM 5115 O O . ALA A 1 364 ? 19.582 -21.458 11.976 1.00 79.67 363 ALA A O 1
ATOM 5122 N N . GLN A 1 365 ? 19.840 -22.270 9.891 1.00 81.91 364 GLN A N 1
ATOM 5123 C CA . GLN A 1 365 ? 20.749 -21.217 9.453 1.00 79.32 364 GLN A CA 1
ATOM 5124 C C . GLN A 1 365 ? 20.039 -20.072 8.733 1.00 73.61 364 GLN A C 1
ATOM 5125 O O . GLN A 1 365 ? 20.709 -19.174 8.212 1.00 70.98 364 GLN A O 1
ATOM 5139 N N . TRP A 1 366 ? 18.711 -20.073 8.700 1.00 74.95 365 TRP A N 1
ATOM 5140 C CA . TRP A 1 366 ? 17.982 -19.073 7.929 1.00 66.60 365 TRP A CA 1
ATOM 5141 C C . TRP A 1 366 ? 18.212 -17.670 8.486 1.00 72.38 365 TRP A C 1
ATOM 5142 O O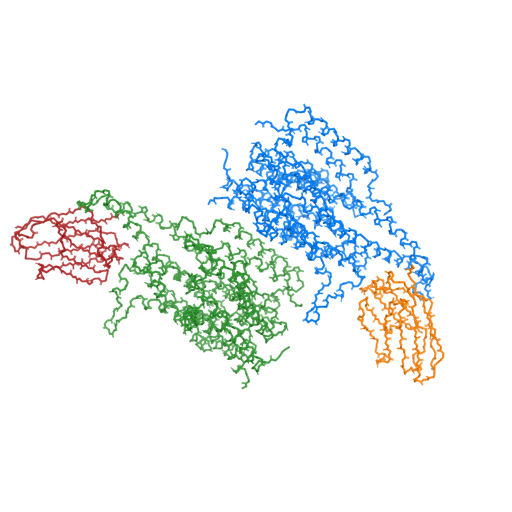 . TRP A 1 366 ? 18.076 -17.457 9.699 1.00 72.89 365 TRP A O 1
ATOM 5163 N N . PRO A 1 367 ? 18.553 -16.690 7.640 1.00 77.76 366 PRO A N 1
ATOM 5164 C CA . PRO A 1 367 ? 18.535 -15.287 8.073 1.00 67.87 366 PRO A CA 1
ATOM 5165 C C . PRO A 1 367 ? 17.175 -14.648 7.833 1.00 66.58 366 PRO A C 1
ATOM 5166 O O . PRO A 1 367 ? 16.286 -15.285 7.260 1.00 71.05 366 PRO A O 1
ATOM 5177 N N . ALA A 1 368 ? 17.000 -13.389 8.245 1.00 77.38 367 ALA A N 1
ATOM 5178 C CA . ALA A 1 368 ? 15.730 -12.702 8.030 1.00 76.82 367 ALA A CA 1
ATOM 5179 C C . ALA A 1 368 ? 15.510 -12.293 6.577 1.00 75.39 367 ALA A C 1
ATOM 5180 O O . ALA A 1 368 ? 14.405 -11.852 6.241 1.00 80.33 367 ALA A O 1
ATOM 5187 N N . ASP A 1 369 ? 16.519 -12.424 5.715 1.00 74.14 368 ASP A N 1
ATOM 5188 C CA . ASP A 1 369 ? 16.391 -12.170 4.282 1.00 78.54 368 ASP A CA 1
ATOM 5189 C C . ASP A 1 369 ? 16.538 -13.461 3.475 1.00 84.01 368 ASP A C 1
ATOM 5190 O O . ASP A 1 369 ? 17.113 -13.468 2.384 1.00 77.07 368 ASP A O 1
ATOM 5199 N N . VAL A 1 370 ? 15.994 -14.567 3.996 1.00 85.35 369 VAL A N 1
ATOM 5200 C CA . VAL A 1 370 ? 16.226 -15.877 3.388 1.00 77.65 369 VAL A CA 1
ATOM 5201 C C . VAL A 1 370 ? 15.591 -15.976 2.002 1.00 77.81 369 VAL A C 1
ATOM 5202 O O . VAL A 1 370 ? 16.121 -16.669 1.125 1.00 78.24 369 VAL A O 1
ATOM 5215 N N . LEU A 1 371 ? 14.462 -15.299 1.772 1.00 78.87 370 LEU A N 1
ATOM 5216 C CA . LEU A 1 371 ? 13.821 -15.354 0.459 1.00 82.64 370 LEU A CA 1
ATOM 5217 C C . LEU A 1 371 ? 14.724 -14.825 -0.648 1.00 79.29 370 LEU A C 1
ATOM 5218 O O . LEU A 1 371 ? 14.524 -15.172 -1.818 1.00 76.99 370 LEU A O 1
ATOM 5234 N N . GLU A 1 372 ? 15.705 -13.993 -0.307 1.00 83.04 371 GLU A N 1
ATOM 5235 C CA . GLU A 1 372 ? 16.629 -13.417 -1.272 1.00 84.38 371 GLU A CA 1
ATOM 5236 C C . GLU A 1 372 ? 17.875 -14.269 -1.484 1.00 84.34 371 GLU A C 1
ATOM 5237 O O . GLU A 1 372 ? 18.658 -13.979 -2.395 1.00 80.26 371 GLU A O 1
ATOM 5249 N N . SER A 1 373 ? 18.066 -15.314 -0.684 1.00 86.52 372 SER A N 1
ATOM 5250 C CA . SER A 1 373 ? 19.305 -16.078 -0.656 1.00 86.27 372 SER A CA 1
ATOM 5251 C C . SER A 1 373 ? 19.177 -17.374 -1.449 1.00 81.93 372 SER A C 1
ATOM 5252 O O . SER A 1 373 ? 18.081 -17.893 -1.674 1.00 81.55 372 SER A O 1
ATOM 5260 N N . ARG A 1 374 ? 20.330 -17.896 -1.866 1.00 78.71 373 ARG A N 1
ATOM 5261 C CA . ARG A 1 374 ? 20.406 -19.135 -2.624 1.00 70.49 373 ARG A CA 1
ATOM 5262 C C . ARG A 1 374 ? 21.601 -19.952 -2.159 1.00 78.57 373 ARG A C 1
ATOM 5263 O O . ARG A 1 374 ? 22.585 -19.409 -1.650 1.00 86.28 373 ARG A O 1
ATOM 5284 N N . HIS A 1 375 ? 21.500 -21.268 -2.334 1.00 80.92 374 HIS A N 1
ATOM 5285 C CA . HIS A 1 375 ? 22.660 -22.139 -2.221 1.00 85.23 374 HIS A CA 1
ATOM 5286 C C . HIS A 1 375 ? 23.441 -22.102 -3.529 1.00 89.02 374 HIS A C 1
ATOM 5287 O O . HIS A 1 375 ? 22.879 -22.330 -4.605 1.00 80.92 374 HIS A O 1
ATOM 5301 N N . ASP A 1 376 ? 24.735 -21.811 -3.433 1.00 102.19 375 ASP A N 1
ATOM 5302 C CA . ASP A 1 376 ? 25.611 -21.682 -4.592 1.00 104.54 375 ASP A CA 1
ATOM 5303 C C . ASP A 1 376 ? 26.388 -22.982 -4.771 1.00 103.42 375 ASP A C 1
ATOM 5304 O O . ASP A 1 376 ? 27.325 -23.261 -4.016 1.00 107.87 375 ASP A O 1
ATOM 5313 N N . LEU A 1 377 ? 26.005 -23.773 -5.774 1.00 106.68 376 LEU A N 1
ATOM 5314 C CA . LEU A 1 377 ? 26.734 -24.981 -6.134 1.00 108.60 376 LEU A CA 1
ATOM 5315 C C . LEU A 1 377 ? 27.833 -24.699 -7.157 1.00 113.43 376 LEU A C 1
ATOM 5316 O O . LEU A 1 377 ? 28.278 -25.620 -7.853 1.00 113.50 376 LEU A O 1
ATOM 5332 N N . GLY A 1 378 ? 28.277 -23.451 -7.251 1.00 115.51 377 GLY A N 1
ATOM 5333 C CA . GLY A 1 378 ? 29.320 -23.040 -8.189 1.00 125.54 377 GLY A CA 1
ATOM 5334 C C . GLY A 1 378 ? 28.840 -22.804 -9.598 1.00 123.06 377 GLY A C 1
ATOM 5335 O O . GLY A 1 378 ? 29.124 -21.756 -10.185 1.00 113.81 377 GLY A O 1
ATOM 5339 N N . PHE A 1 379 ? 28.100 -23.759 -10.159 1.00 126.00 378 PHE A N 1
ATOM 5340 C CA . PHE A 1 379 ? 27.700 -23.709 -11.557 1.00 132.69 378 PHE A CA 1
ATOM 5341 C C . PHE A 1 379 ? 26.215 -24.020 -11.731 1.00 128.27 378 PHE A C 1
ATOM 5342 O O . PHE A 1 379 ? 25.740 -24.139 -12.867 1.00 123.55 378 PHE A O 1
ATOM 5359 N N . VAL A 1 380 ? 25.484 -24.154 -10.620 1.00 125.15 379 VAL A N 1
ATOM 5360 C CA . VAL A 1 380 ? 24.045 -23.923 -10.549 1.00 119.88 379 VAL A CA 1
ATOM 5361 C C . VAL A 1 380 ? 23.775 -23.381 -9.149 1.00 115.12 379 VAL A C 1
ATOM 5362 O O . VAL A 1 380 ? 24.576 -23.571 -8.232 1.00 111.75 379 VAL A O 1
ATOM 5375 N N . SER A 1 381 ? 22.654 -22.678 -8.982 1.00 106.35 380 SER A N 1
ATOM 5376 C CA . SER A 1 381 ? 22.267 -22.195 -7.661 1.00 102.37 380 SER A CA 1
ATOM 5377 C C . SER A 1 381 ? 20.780 -22.437 -7.438 1.00 99.82 380 SER A C 1
ATOM 5378 O O . SER A 1 381 ? 19.983 -22.436 -8.381 1.00 88.28 380 SER A O 1
ATOM 5386 N N . LEU A 1 382 ? 20.416 -22.636 -6.167 1.00 88.15 381 LEU A N 1
ATOM 5387 C CA . LEU A 1 382 ? 19.095 -23.098 -5.773 1.00 81.42 381 LEU A CA 1
ATOM 5388 C C . LEU A 1 382 ? 18.526 -22.232 -4.656 1.00 82.49 381 LEU A C 1
ATOM 5389 O O . LEU A 1 382 ? 19.276 -21.777 -3.784 1.00 84.43 381 LEU A O 1
ATOM 5405 N N . PRO A 1 383 ? 17.211 -21.994 -4.642 1.00 85.14 382 PRO A N 1
ATOM 5406 C CA . PRO A 1 383 ? 16.622 -21.168 -3.575 1.00 79.38 382 PRO A CA 1
ATOM 5407 C C . PRO A 1 383 ? 16.740 -21.838 -2.211 1.00 74.65 382 PRO A C 1
ATOM 5408 O O . PRO A 1 383 ? 16.426 -23.019 -2.050 1.00 80.23 382 PRO A O 1
ATOM 5419 N N . THR A 1 384 ? 17.184 -21.056 -1.224 1.00 80.83 383 THR A N 1
ATOM 5420 C CA . THR A 1 384 ? 17.443 -21.579 0.115 1.00 79.18 383 THR A CA 1
ATOM 5421 C C . THR A 1 384 ? 16.167 -22.112 0.756 1.00 66.40 383 THR A C 1
ATOM 5422 O O . THR A 1 384 ? 16.071 -23.296 1.095 1.00 70.49 383 THR A O 1
ATOM 5433 N N . LEU A 1 385 ? 15.177 -21.235 0.939 1.00 74.48 384 LEU A N 1
ATOM 5434 C CA . LEU A 1 385 ? 13.920 -21.618 1.576 1.00 75.53 384 LEU A CA 1
ATOM 5435 C C . LEU A 1 385 ? 13.366 -22.905 0.986 1.00 71.69 384 LEU A C 1
ATOM 5436 O O . LEU A 1 385 ? 13.077 -23.870 1.704 1.00 62.96 384 LEU A O 1
ATOM 5452 N N . ASP A 1 386 ? 13.203 -22.922 -0.333 1.00 75.22 385 ASP A N 1
ATOM 5453 C CA . ASP A 1 386 ? 12.462 -23.987 -0.992 1.00 77.35 385 ASP A CA 1
ATOM 5454 C C . ASP A 1 386 ? 13.168 -25.332 -0.866 1.00 73.60 385 ASP A C 1
ATOM 5455 O O . ASP A 1 386 ? 12.516 -26.361 -0.656 1.00 73.23 385 ASP A O 1
ATOM 5464 N N . THR A 1 387 ? 14.498 -25.350 -0.986 1.00 68.76 386 THR A N 1
ATOM 5465 C CA . THR A 1 387 ? 15.206 -26.626 -0.997 1.00 80.52 386 THR A CA 1
ATOM 5466 C C . THR A 1 387 ? 15.452 -27.173 0.407 1.00 67.70 386 THR A C 1
ATOM 5467 O O . THR A 1 387 ? 15.447 -28.396 0.591 1.00 67.28 386 THR A O 1
ATOM 5478 N N . ASP A 1 388 ? 15.660 -26.311 1.407 1.00 63.40 387 ASP A N 1
ATOM 5479 C CA . ASP A 1 388 ? 15.791 -26.811 2.775 1.00 74.94 387 ASP A CA 1
ATOM 5480 C C . ASP A 1 388 ? 14.507 -27.498 3.220 1.00 68.06 387 ASP A C 1
ATOM 5481 O O . ASP A 1 388 ? 14.542 -28.562 3.850 1.00 62.27 387 ASP A O 1
ATOM 5490 N N . LEU A 1 389 ? 13.362 -26.895 2.902 1.00 66.89 388 LEU A N 1
ATOM 5491 C CA . LEU A 1 389 ? 12.079 -27.517 3.202 1.00 66.97 388 LEU A CA 1
ATOM 5492 C C . LEU A 1 389 ? 11.884 -28.794 2.396 1.00 67.07 388 LEU A C 1
ATOM 5493 O O . LEU A 1 389 ? 11.356 -29.786 2.913 1.00 68.23 388 LEU A O 1
ATOM 5509 N N . ALA A 1 390 ? 12.305 -28.794 1.130 1.00 69.41 389 ALA A N 1
ATOM 5510 C CA . ALA A 1 390 ? 12.210 -30.002 0.317 1.00 66.24 389 ALA A CA 1
ATOM 5511 C C . ALA A 1 390 ? 13.027 -31.135 0.927 1.00 62.84 389 ALA A C 1
ATOM 5512 O O . ALA A 1 390 ? 12.553 -32.270 1.039 1.00 54.72 389 ALA A O 1
ATOM 5519 N N . ILE A 1 391 ? 14.264 -30.839 1.331 1.00 65.32 390 ILE A N 1
ATOM 5520 C CA . ILE A 1 391 ? 15.127 -31.860 1.921 1.00 70.59 390 ILE A CA 1
ATOM 5521 C C . ILE A 1 391 ? 14.513 -32.389 3.211 1.00 66.39 390 ILE A C 1
ATOM 5522 O O . ILE A 1 391 ? 14.437 -33.603 3.435 1.00 68.63 390 ILE A O 1
ATOM 5538 N N . ALA A 1 392 ? 14.060 -31.482 4.078 1.00 73.76 391 ALA A N 1
ATOM 5539 C CA . ALA A 1 392 ? 13.500 -31.892 5.361 1.00 76.67 391 ALA A CA 1
ATOM 5540 C C . ALA A 1 392 ? 12.255 -32.753 5.172 1.00 65.21 391 ALA A C 1
ATOM 5541 O O . ALA A 1 392 ? 12.105 -33.799 5.816 1.00 70.28 391 ALA A O 1
ATOM 5548 N N . GLY A 1 393 ? 11.346 -32.328 4.292 1.00 58.27 392 GLY A N 1
ATOM 5549 C CA . GLY A 1 393 ? 10.122 -33.082 4.081 1.00 63.42 392 GLY A CA 1
ATOM 5550 C C . GLY A 1 393 ? 10.349 -34.397 3.364 1.00 68.30 392 GLY A C 1
ATOM 5551 O O . GLY A 1 393 ? 9.659 -35.383 3.637 1.00 60.32 392 GLY A O 1
ATOM 5555 N N . PHE A 1 394 ? 11.309 -34.429 2.438 1.00 68.89 393 PHE A N 1
ATOM 5556 C CA . PHE A 1 394 ? 11.649 -35.677 1.763 1.00 65.80 393 PHE A CA 1
ATOM 5557 C C . PHE A 1 394 ? 12.220 -36.690 2.749 1.00 62.13 393 PHE A C 1
ATOM 5558 O O . PHE A 1 394 ? 11.872 -37.876 2.705 1.00 71.32 393 PHE A O 1
ATOM 5575 N N . GLY A 1 395 ? 13.085 -36.237 3.661 1.00 63.61 394 GLY A N 1
ATOM 5576 C CA . GLY A 1 395 ? 13.617 -37.137 4.673 1.00 71.68 394 GLY A CA 1
ATOM 5577 C C . GLY A 1 395 ? 12.531 -37.733 5.548 1.00 70.60 394 GLY A C 1
ATOM 5578 O O . GLY A 1 395 ? 12.487 -38.947 5.769 1.00 60.27 394 GLY A O 1
ATOM 5582 N N . LEU A 1 396 ? 11.640 -36.886 6.066 1.00 68.70 395 LEU A N 1
ATOM 5583 C CA . LEU A 1 396 ? 10.522 -37.401 6.848 1.00 64.85 395 LEU A CA 1
ATOM 5584 C C . LEU A 1 396 ? 9.626 -38.298 6.004 1.00 66.66 395 LEU A C 1
ATOM 5585 O O . LEU A 1 396 ? 9.060 -39.271 6.517 1.00 69.85 395 LEU A O 1
ATOM 5601 N N . GLY A 1 397 ? 9.491 -37.994 4.712 1.00 59.11 396 GLY A N 1
ATOM 5602 C CA . GLY A 1 397 ? 8.690 -38.839 3.842 1.00 65.96 396 GLY A CA 1
ATOM 5603 C C . GLY A 1 397 ? 9.262 -40.237 3.691 1.00 66.86 396 GLY A C 1
ATOM 5604 O O . GLY A 1 397 ? 8.527 -41.226 3.731 1.00 64.30 396 GLY A O 1
ATOM 5608 N N . LEU A 1 398 ? 10.583 -40.339 3.521 1.00 64.77 397 LEU A N 1
ATOM 5609 C CA . LEU A 1 398 ? 11.231 -41.637 3.353 1.00 61.67 397 LEU A CA 1
ATOM 5610 C C . LEU A 1 398 ? 10.965 -42.582 4.515 1.00 62.37 397 LEU A C 1
ATOM 5611 O O . LEU A 1 398 ? 11.101 -43.800 4.357 1.00 68.67 397 LEU A O 1
ATOM 5627 N N . VAL A 1 399 ? 10.591 -42.047 5.674 1.00 63.75 398 VAL A N 1
ATOM 5628 C CA . VAL A 1 399 ? 10.535 -42.824 6.905 1.00 74.40 398 VAL A CA 1
ATOM 5629 C C . VAL A 1 399 ? 9.162 -43.446 7.143 1.00 66.74 398 VAL A C 1
ATOM 5630 O O . VAL A 1 399 ? 9.055 -44.427 7.895 1.00 60.58 398 VAL A O 1
ATOM 5643 N N . ILE A 1 400 ? 8.120 -42.927 6.491 1.00 61.09 399 ILE A N 1
ATOM 5644 C CA . ILE A 1 400 ? 6.748 -43.354 6.761 1.00 63.74 399 ILE A CA 1
ATOM 5645 C C . ILE A 1 400 ? 6.570 -44.836 6.448 1.00 65.11 399 ILE A C 1
ATOM 5646 O O . ILE A 1 400 ? 6.113 -45.618 7.290 1.00 67.62 399 ILE A O 1
ATOM 5662 N N . ALA A 1 401 ? 6.921 -45.241 5.225 1.00 73.20 400 ALA A N 1
ATOM 5663 C CA . ALA A 1 401 ? 6.657 -46.617 4.804 1.00 67.87 400 ALA A CA 1
ATOM 5664 C C . ALA A 1 401 ? 7.504 -47.629 5.562 1.00 72.72 400 ALA A C 1
ATOM 5665 O O . ALA A 1 401 ? 6.945 -48.626 6.054 1.00 74.54 400 ALA A O 1
ATOM 5672 N N . PRO A 1 402 ? 8.825 -47.466 5.688 1.00 61.82 401 PRO A N 1
ATOM 5673 C CA . PRO A 1 402 ? 9.606 -48.488 6.403 1.00 68.23 401 PRO A CA 1
ATOM 5674 C C . PRO A 1 402 ? 9.323 -48.549 7.897 1.00 64.86 401 PRO A C 1
ATOM 5675 O O . PRO A 1 402 ? 9.482 -49.623 8.489 1.00 71.73 401 PRO A O 1
ATOM 5686 N N . LEU A 1 403 ? 8.909 -47.448 8.534 1.00 61.32 402 LEU A N 1
ATOM 5687 C CA . LEU A 1 403 ? 8.484 -47.544 9.930 1.00 71.51 402 LEU A CA 1
ATOM 5688 C C . LEU A 1 403 ? 7.227 -48.392 10.061 1.00 71.19 402 LEU A C 1
ATOM 5689 O O . LEU A 1 403 ? 7.124 -49.231 10.963 1.00 68.06 402 LEU A O 1
ATOM 5705 N N . THR A 1 404 ? 6.253 -48.176 9.177 1.00 70.15 403 THR A N 1
ATOM 5706 C CA . THR A 1 404 ? 5.048 -48.994 9.204 1.00 73.27 403 THR A CA 1
ATOM 5707 C C . THR A 1 404 ? 5.381 -50.450 8.908 1.00 74.37 403 THR A C 1
ATOM 5708 O O . THR A 1 404 ? 4.885 -51.361 9.583 1.00 73.06 403 THR A O 1
ATOM 5719 N N . SER A 1 405 ? 6.239 -50.685 7.913 1.00 73.56 404 SER A N 1
ATOM 5720 C CA . SER A 1 405 ? 6.663 -52.043 7.584 1.00 74.03 404 SER A CA 1
ATOM 5721 C C . SER A 1 405 ? 7.254 -52.748 8.798 1.00 68.24 404 SER A C 1
ATOM 5722 O O . SER A 1 405 ? 6.895 -53.891 9.107 1.00 73.24 404 SER A O 1
ATOM 5730 N N . ALA A 1 406 ? 8.165 -52.077 9.503 1.00 70.70 405 ALA A N 1
ATOM 5731 C CA . ALA A 1 406 ? 8.880 -52.729 10.593 1.00 79.25 405 ALA A CA 1
ATOM 5732 C C . ALA A 1 406 ? 7.998 -52.937 11.818 1.00 75.17 405 ALA A C 1
ATOM 5733 O O . ALA A 1 406 ? 8.261 -53.843 12.618 1.00 78.60 405 ALA A O 1
ATOM 5740 N N . ALA A 1 407 ? 6.961 -52.115 11.992 1.00 68.46 406 ALA A N 1
ATOM 5741 C CA . ALA A 1 407 ? 6.001 -52.374 13.059 1.00 73.53 406 ALA A CA 1
ATOM 5742 C C . ALA A 1 407 ? 5.144 -53.590 12.732 1.00 68.71 406 ALA A C 1
ATOM 5743 O O . ALA A 1 407 ? 4.866 -54.418 13.607 1.00 65.53 406 ALA A O 1
ATOM 5750 N N . LEU A 1 408 ? 4.728 -53.717 11.469 1.00 68.89 407 LEU A N 1
ATOM 5751 C CA . LEU A 1 408 ? 3.926 -54.853 11.033 1.00 72.61 407 LEU A CA 1
ATOM 5752 C C . LEU A 1 408 ? 4.737 -56.142 10.937 1.00 70.96 407 LEU A C 1
ATOM 5753 O O . LEU A 1 408 ? 4.155 -57.231 11.001 1.00 66.67 407 LEU A O 1
ATOM 5769 N N . ARG A 1 409 ? 6.062 -56.047 10.785 1.00 67.31 408 ARG A N 1
ATOM 5770 C CA . ARG A 1 409 ? 6.891 -57.246 10.685 1.00 78.32 408 ARG A CA 1
ATOM 5771 C C . ARG A 1 409 ? 6.875 -58.065 11.968 1.00 76.15 408 ARG A C 1
ATOM 5772 O O . ARG A 1 409 ? 7.022 -59.291 11.919 1.00 68.75 408 ARG A O 1
ATOM 5793 N N . VAL A 1 410 ? 6.709 -57.415 13.116 1.00 73.24 409 VAL A N 1
ATOM 5794 C CA . VAL A 1 410 ? 6.916 -58.054 14.408 1.00 78.73 409 VAL A CA 1
ATOM 5795 C C . VAL A 1 410 ? 5.596 -58.261 15.152 1.00 72.90 409 VAL A C 1
ATOM 5796 O O . VAL A 1 410 ? 5.587 -58.367 16.377 1.00 74.76 409 VAL A O 1
ATOM 5809 N N . VAL A 1 411 ? 4.481 -58.331 14.427 1.00 78.19 410 VAL A N 1
ATOM 5810 C CA . VAL A 1 411 ? 3.183 -58.650 15.021 1.00 81.82 410 VAL A CA 1
ATOM 5811 C C . VAL A 1 411 ? 2.506 -59.729 14.181 1.00 81.45 410 VAL A C 1
ATOM 5812 O O . VAL A 1 411 ? 2.729 -59.794 12.963 1.00 80.69 410 VAL A O 1
ATOM 5825 N N . PRO A 1 412 ? 1.682 -60.591 14.776 1.00 92.01 411 PRO A N 1
ATOM 5826 C CA . PRO A 1 412 ? 0.944 -61.577 13.979 1.00 83.05 411 PRO A CA 1
ATOM 5827 C C . PRO A 1 412 ? -0.085 -60.928 13.066 1.00 85.70 411 PRO A C 1
ATOM 5828 O O . PRO A 1 412 ? -0.515 -59.790 13.266 1.00 88.90 411 PRO A O 1
ATOM 5839 N N . ALA A 1 413 ? -0.483 -61.683 12.047 1.00 94.91 412 ALA A N 1
ATOM 5840 C CA . ALA A 1 413 ? -1.716 -61.372 11.342 1.00 89.22 412 ALA A CA 1
ATOM 5841 C C . ALA A 1 413 ? -2.870 -61.337 12.339 1.00 93.71 412 ALA A C 1
ATOM 5842 O O . ALA A 1 413 ? -2.837 -61.995 13.382 1.00 96.60 412 ALA A O 1
ATOM 5849 N N . ALA A 1 414 ? -3.894 -60.550 12.020 1.00 86.50 413 ALA A N 1
ATOM 5850 C CA . ALA A 1 414 ? -5.010 -60.264 12.918 1.00 95.94 413 ALA A CA 1
ATOM 5851 C C . ALA A 1 414 ? -4.578 -59.486 14.158 1.00 88.34 413 ALA A C 1
ATOM 5852 O O . ALA A 1 414 ? -5.352 -59.371 15.116 1.00 81.95 413 ALA A O 1
ATOM 5859 N N . GLN A 1 415 ? -3.345 -58.977 14.175 1.00 92.90 414 GLN A N 1
ATOM 5860 C CA . GLN A 1 415 ? -2.983 -57.814 14.970 1.00 84.43 414 GLN A CA 1
ATOM 5861 C C . GLN A 1 415 ? -2.591 -56.650 14.068 1.00 75.57 414 GLN A C 1
ATOM 5862 O O . GLN A 1 415 ? -2.222 -55.584 14.574 1.00 77.83 414 GLN A O 1
ATOM 5876 N N . HIS A 1 416 ? -2.669 -56.832 12.744 1.00 73.81 415 HIS A N 1
ATOM 5877 C CA . HIS A 1 416 ? -2.287 -55.784 11.801 1.00 76.89 415 HIS A CA 1
ATOM 5878 C C . HIS A 1 416 ? -3.073 -54.500 12.036 1.00 69.44 415 HIS A C 1
ATOM 5879 O O . HIS A 1 416 ? -2.523 -53.398 11.920 1.00 68.08 415 HIS A O 1
ATOM 5893 N N . GLY A 1 417 ? -4.365 -54.620 12.346 1.00 76.43 416 GLY A N 1
ATOM 5894 C CA . GLY A 1 417 ? -5.192 -53.432 12.487 1.00 70.62 416 GLY A CA 1
ATOM 5895 C C . GLY A 1 417 ? -4.797 -52.590 13.685 1.00 65.29 416 GLY A C 1
ATOM 5896 O O . GLY A 1 417 ? -4.588 -51.380 13.567 1.00 69.48 416 GLY A O 1
ATOM 5900 N N . ILE A 1 418 ? -4.695 -53.220 14.857 1.00 70.52 417 ILE A N 1
ATOM 5901 C CA . ILE A 1 418 ? -4.305 -52.488 16.058 1.00 72.65 417 ILE A CA 1
ATOM 5902 C C . ILE A 1 418 ? -2.845 -52.054 15.968 1.00 67.34 417 ILE A C 1
ATOM 5903 O O . ILE A 1 418 ? -2.466 -51.009 16.515 1.00 61.79 417 ILE A O 1
ATOM 5919 N N . ALA A 1 419 ? -2.009 -52.816 15.258 1.00 64.33 418 ALA A N 1
ATOM 5920 C CA . ALA A 1 419 ? -0.614 -52.416 15.086 1.00 75.36 418 ALA A CA 1
ATOM 5921 C C . ALA A 1 419 ? -0.487 -51.226 14.139 1.00 70.19 418 ALA A C 1
ATOM 5922 O O . ALA A 1 419 ? 0.316 -50.317 14.383 1.00 66.73 418 ALA A O 1
ATOM 5929 N N . SER A 1 420 ? -1.262 -51.213 13.049 1.00 66.58 419 SER A N 1
ATOM 5930 C CA . SER A 1 420 ? -1.250 -50.058 12.154 1.00 71.26 419 SER A CA 1
ATOM 5931 C C . SER A 1 420 ? -1.739 -48.809 12.872 1.00 72.05 419 SER A C 1
ATOM 5932 O O . SER A 1 420 ? -1.194 -47.716 12.676 1.00 75.24 419 SER A O 1
ATOM 5940 N N . ALA A 1 421 ? -2.772 -48.952 13.705 1.00 72.06 420 ALA A N 1
ATOM 5941 C CA . ALA A 1 421 ? -3.276 -47.813 14.463 1.00 66.92 420 ALA A CA 1
ATOM 5942 C C . ALA A 1 421 ? -2.216 -47.276 15.416 1.00 66.92 420 ALA A C 1
ATOM 5943 O O . ALA A 1 421 ? -2.060 -46.058 15.561 1.00 72.98 420 ALA A O 1
ATOM 5950 N N . ALA A 1 422 ? -1.469 -48.171 16.067 1.00 64.85 421 ALA A N 1
ATOM 5951 C CA . ALA A 1 422 ? -0.456 -47.734 17.023 1.00 67.98 421 ALA A CA 1
ATOM 5952 C C . ALA A 1 422 ? 0.594 -46.849 16.360 1.00 62.40 421 ALA A C 1
ATOM 5953 O O . ALA A 1 422 ? 1.002 -45.829 16.928 1.00 59.08 421 ALA A O 1
ATOM 5960 N N . VAL A 1 423 ? 1.045 -47.219 15.158 1.00 60.84 422 VAL A N 1
ATOM 5961 C CA . VAL A 1 423 ? 2.068 -46.429 14.475 1.00 57.74 422 VAL A CA 1
ATOM 5962 C C . VAL A 1 423 ? 1.540 -45.035 14.160 1.00 56.34 422 VAL A C 1
ATOM 5963 O O . VAL A 1 423 ? 2.248 -44.036 14.332 1.00 65.67 422 VAL A O 1
ATOM 5976 N N . VAL A 1 424 ? 0.290 -44.941 13.701 1.00 57.96 423 VAL A N 1
ATOM 5977 C CA . VAL A 1 424 ? -0.270 -43.637 13.354 1.00 66.06 423 VAL A CA 1
ATOM 5978 C C . VAL A 1 424 ? -0.544 -42.817 14.613 1.00 66.40 423 VAL A C 1
ATOM 5979 O O . VAL A 1 424 ? -0.227 -41.623 14.668 1.00 71.52 423 VAL A O 1
ATOM 5992 N N . VAL A 1 425 ? -1.125 -43.439 15.643 1.00 60.26 424 VAL A N 1
ATOM 5993 C CA . VAL A 1 425 ? -1.419 -42.713 16.879 1.00 69.45 424 VAL A CA 1
ATOM 5994 C C . VAL A 1 425 ? -0.134 -42.211 17.526 1.00 67.92 424 VAL A C 1
ATOM 5995 O O . VAL A 1 425 ? -0.107 -41.129 18.125 1.00 58.22 424 VAL A O 1
ATOM 6008 N N . ALA A 1 426 ? 0.950 -42.985 17.422 1.00 59.67 425 ALA A N 1
ATOM 6009 C CA . ALA A 1 426 ? 2.237 -42.513 17.924 1.00 63.89 425 ALA A CA 1
ATOM 6010 C C . ALA A 1 426 ? 2.705 -41.280 17.157 1.00 75.70 425 ALA A C 1
ATOM 6011 O O . ALA A 1 426 ? 3.195 -40.315 17.757 1.00 73.07 425 ALA A O 1
ATOM 6018 N N . ARG A 1 427 ? 2.560 -41.291 15.828 1.00 64.85 426 ARG A N 1
ATOM 6019 C CA . ARG A 1 427 ? 2.929 -40.126 15.029 1.00 68.49 426 ARG A CA 1
ATOM 6020 C C . ARG A 1 427 ? 2.055 -38.927 15.378 1.00 70.19 426 ARG A C 1
ATOM 6021 O O . ARG A 1 427 ? 2.553 -37.808 15.551 1.00 63.05 426 ARG A O 1
ATOM 6042 N N . MET A 1 428 ? 0.742 -39.146 15.489 1.00 69.98 427 MET A N 1
ATOM 6043 C CA . MET A 1 428 ? -0.173 -38.051 15.800 1.00 72.84 427 MET A CA 1
ATOM 6044 C C . MET A 1 428 ? 0.104 -37.485 17.188 1.00 77.08 427 MET A C 1
ATOM 6045 O O . MET A 1 428 ? 0.110 -36.263 17.381 1.00 77.79 427 MET A O 1
ATOM 6059 N N . ILE A 1 429 ? 0.339 -38.359 18.168 1.00 74.03 428 ILE A N 1
ATOM 6060 C CA . ILE A 1 429 ? 0.651 -37.896 19.516 1.00 74.95 428 ILE A CA 1
ATOM 6061 C C . ILE A 1 429 ? 2.011 -37.208 19.540 1.00 70.49 428 ILE A C 1
ATOM 6062 O O . ILE A 1 429 ? 2.205 -36.212 20.247 1.00 74.59 428 ILE A O 1
ATOM 6078 N N . GLY A 1 430 ? 2.972 -37.722 18.767 1.00 70.14 429 GLY A N 1
ATOM 6079 C CA . GLY A 1 430 ? 4.272 -37.077 18.685 1.00 68.94 429 GLY A CA 1
ATOM 6080 C C . GLY A 1 430 ? 4.203 -35.662 18.146 1.00 72.13 429 GLY A C 1
ATOM 6081 O O . GLY A 1 430 ? 5.014 -34.811 18.523 1.00 77.51 429 GLY A O 1
ATOM 6085 N N . MET A 1 431 ? 3.248 -35.388 17.255 1.00 66.44 430 MET A N 1
ATOM 6086 C CA . MET A 1 431 ? 3.047 -34.020 16.786 1.00 68.14 430 MET A CA 1
ATOM 6087 C C . MET A 1 431 ? 2.725 -33.092 17.951 1.00 71.52 430 MET A C 1
ATOM 6088 O O . MET A 1 431 ? 3.315 -32.014 18.087 1.00 74.27 430 MET A O 1
ATOM 6102 N N . LEU A 1 432 ? 1.795 -33.506 18.813 1.00 71.46 431 LEU A N 1
ATOM 6103 C CA . LEU A 1 432 ? 1.355 -32.645 19.906 1.00 69.75 431 LEU A CA 1
ATOM 6104 C C . LEU A 1 432 ? 2.405 -32.554 21.005 1.00 68.29 431 LEU A C 1
ATOM 6105 O O . LEU A 1 432 ? 2.626 -31.477 21.572 1.00 69.66 431 LEU A O 1
ATOM 6121 N N . ILE A 1 433 ? 3.058 -33.672 21.326 1.00 69.12 432 ILE A N 1
ATOM 6122 C CA . ILE A 1 433 ? 4.141 -33.643 22.305 1.00 67.16 432 ILE A CA 1
ATOM 6123 C C . ILE A 1 433 ? 5.311 -32.825 21.774 1.00 71.43 432 ILE A C 1
ATOM 6124 O O . ILE A 1 433 ? 5.980 -32.112 22.531 1.00 70.57 432 ILE A O 1
ATOM 6140 N N . GLY A 1 434 ? 5.569 -32.907 20.467 1.00 70.77 433 GLY A N 1
ATOM 6141 C CA . GLY A 1 434 ? 6.682 -32.169 19.890 1.00 57.15 433 GLY A CA 1
ATOM 6142 C C . GLY A 1 434 ? 6.549 -30.667 20.064 1.00 68.80 433 GLY A C 1
ATOM 6143 O O . GLY A 1 434 ? 7.464 -30.005 20.559 1.00 74.12 433 GLY A O 1
ATOM 6147 N N . ILE A 1 435 ? 5.408 -30.103 19.654 1.00 67.58 434 ILE A N 1
ATOM 6148 C CA . ILE A 1 435 ? 5.243 -28.654 19.767 1.00 82.69 434 ILE A CA 1
ATOM 6149 C C . ILE A 1 435 ? 5.254 -28.224 21.226 1.00 81.89 434 ILE A C 1
ATOM 6150 O O . ILE A 1 435 ? 5.874 -27.215 21.583 1.00 84.87 434 ILE A O 1
ATOM 6166 N N . ALA A 1 436 ? 4.570 -28.971 22.093 1.00 78.63 435 ALA A N 1
ATOM 6167 C CA . ALA A 1 436 ? 4.516 -28.583 23.498 1.00 74.76 435 ALA A CA 1
ATOM 6168 C C . ALA A 1 436 ? 5.917 -28.506 24.092 1.00 76.06 435 ALA A C 1
ATOM 6169 O O . ALA A 1 436 ? 6.284 -27.508 24.722 1.00 77.90 435 ALA A O 1
ATOM 6176 N N . ALA A 1 437 ? 6.726 -29.544 23.875 1.00 73.24 436 ALA A N 1
ATOM 6177 C CA . ALA A 1 437 ? 8.048 -29.594 24.491 1.00 74.04 436 ALA A CA 1
ATOM 6178 C C . ALA A 1 437 ? 8.995 -28.571 23.870 1.00 86.28 436 ALA A C 1
ATOM 6179 O O . ALA A 1 437 ? 9.685 -27.838 24.589 1.00 87.04 436 ALA A O 1
ATOM 6186 N N . LEU A 1 438 ? 9.048 -28.500 22.536 1.00 85.97 437 LEU A N 1
ATOM 6187 C CA . LEU A 1 438 ? 9.993 -27.585 21.900 1.00 85.18 437 LEU A CA 1
ATOM 6188 C C . LEU A 1 438 ? 9.539 -26.132 22.005 1.00 81.14 437 LEU A C 1
ATOM 6189 O O . LEU A 1 438 ? 10.381 -25.228 22.033 1.00 81.22 437 LEU A O 1
ATOM 6205 N N . SER A 1 439 ? 8.228 -25.880 22.072 1.00 81.76 438 SER A N 1
ATOM 6206 C CA . SER A 1 439 ? 7.764 -24.515 22.305 1.00 82.54 438 SER A CA 1
ATOM 6207 C C . SER A 1 439 ? 8.063 -24.073 23.731 1.00 84.23 438 SER A C 1
ATOM 6208 O O . SER A 1 439 ? 8.388 -22.905 23.970 1.00 83.67 438 SER A O 1
ATOM 6216 N N . ALA A 1 440 ? 7.956 -24.993 24.693 1.00 85.24 439 ALA A N 1
ATOM 6217 C CA . ALA A 1 440 ? 8.315 -24.674 26.070 1.00 83.94 439 ALA A CA 1
ATOM 6218 C C . ALA A 1 440 ? 9.773 -24.241 26.163 1.00 84.31 439 ALA A C 1
ATOM 6219 O O . ALA A 1 440 ? 10.089 -23.192 26.736 1.00 85.37 439 ALA A O 1
ATOM 6226 N N . TRP A 1 441 ? 10.678 -25.041 25.595 1.00 83.96 440 TRP A N 1
ATOM 6227 C CA . TRP A 1 441 ? 12.097 -24.701 25.626 1.00 84.22 440 TRP A CA 1
ATOM 6228 C C . TRP A 1 441 ? 12.386 -23.456 24.799 1.00 82.64 440 TRP A C 1
ATOM 6229 O O . TRP A 1 441 ? 13.185 -22.605 25.207 1.00 85.49 440 TRP A O 1
ATOM 6250 N N . GLY A 1 442 ? 11.750 -23.335 23.631 1.00 85.85 441 GLY A N 1
ATOM 6251 C CA . GLY A 1 442 ? 11.959 -22.157 22.806 1.00 75.79 441 GLY A CA 1
ATOM 6252 C C . GLY A 1 442 ? 11.520 -20.881 23.496 1.00 84.54 441 GLY A C 1
ATOM 6253 O O . GLY A 1 442 ? 12.197 -19.853 23.415 1.00 89.04 441 GLY A O 1
ATOM 6257 N N . LEU A 1 443 ? 10.379 -20.929 24.185 1.00 88.80 442 LEU A N 1
ATOM 6258 C CA . LEU A 1 443 ? 9.900 -19.760 24.914 1.00 90.85 442 LEU A CA 1
ATOM 6259 C C . LEU A 1 443 ? 10.827 -19.418 26.074 1.00 88.76 442 LEU A C 1
ATOM 6260 O O . LEU A 1 443 ? 11.108 -18.241 26.328 1.00 76.53 442 LEU A O 1
ATOM 6276 N N . TYR A 1 444 ? 11.309 -20.436 26.789 1.00 85.94 443 TYR A N 1
ATOM 6277 C CA . TYR A 1 444 ? 12.273 -20.203 27.860 1.00 87.74 443 TYR A CA 1
ATOM 6278 C C . TYR A 1 444 ? 13.507 -19.480 27.336 1.00 84.88 443 TYR A C 1
ATOM 6279 O O . TYR A 1 444 ? 13.933 -18.465 27.899 1.00 91.66 443 TYR A O 1
ATOM 6297 N N . ARG A 1 445 ? 14.089 -19.978 26.245 1.00 84.89 444 ARG A N 1
ATOM 6298 C CA . ARG A 1 445 ? 15.314 -19.385 25.725 1.00 93.52 444 ARG A CA 1
ATOM 6299 C C . ARG A 1 445 ? 15.064 -18.105 24.939 1.00 84.86 444 ARG A C 1
ATOM 6300 O O . ARG A 1 445 ? 15.969 -17.270 24.839 1.00 80.27 444 ARG A O 1
ATOM 6321 N N . PHE A 1 446 ? 13.861 -17.921 24.395 1.00 75.94 445 PHE A N 1
ATOM 6322 C CA . PHE A 1 446 ? 13.518 -16.634 23.802 1.00 79.22 445 PHE A CA 1
ATOM 6323 C C . PHE A 1 446 ? 13.699 -15.510 24.813 1.00 84.52 445 PHE A C 1
ATOM 6324 O O . PHE A 1 446 ? 14.327 -14.486 24.520 1.00 85.51 445 PHE A O 1
ATOM 6341 N N . ASN A 1 447 ? 13.152 -15.689 26.016 1.00 89.52 446 ASN A N 1
ATOM 6342 C CA . ASN A 1 447 ? 13.229 -14.644 27.029 1.00 85.09 446 ASN A CA 1
ATOM 6343 C C . ASN A 1 447 ? 14.666 -14.381 27.462 1.00 93.85 446 ASN A C 1
ATOM 6344 O O . ASN A 1 447 ? 15.017 -13.237 27.771 1.00 96.52 446 ASN A O 1
ATOM 6355 N N . GLN A 1 448 ? 15.515 -15.412 27.482 1.00 96.26 447 GLN A N 1
ATOM 6356 C CA . GLN A 1 448 ? 16.922 -15.180 27.796 1.00 94.75 447 GLN A CA 1
ATOM 6357 C C . GLN A 1 448 ? 17.615 -14.427 26.668 1.00 93.15 447 GLN A C 1
ATOM 6358 O O . GLN A 1 448 ? 18.440 -13.541 26.922 1.00 102.10 447 GLN A O 1
ATOM 6372 N N . TYR A 1 449 ? 17.287 -14.754 25.415 1.00 89.50 448 TYR A N 1
ATOM 6373 C CA . TYR A 1 449 ? 17.814 -13.985 24.292 1.00 94.55 448 TYR A CA 1
ATOM 6374 C C . TYR A 1 449 ? 17.302 -12.549 24.319 1.00 87.38 448 TYR A C 1
ATOM 6375 O O . TYR A 1 449 ? 18.031 -11.616 23.965 1.00 85.14 448 TYR A O 1
ATOM 6393 N N . LEU A 1 450 ? 16.050 -12.352 24.740 1.00 86.93 449 LEU A N 1
ATOM 6394 C CA . LEU A 1 450 ? 15.492 -11.004 24.787 1.00 91.57 449 LEU A CA 1
ATOM 6395 C C . LEU A 1 450 ? 16.230 -10.142 25.806 1.00 94.97 449 LEU A C 1
ATOM 6396 O O . LEU A 1 450 ? 16.461 -8.949 25.571 1.00 85.14 449 LEU A O 1
ATOM 6412 N N . LYS A 1 451 ? 16.608 -10.730 26.945 1.00 97.21 450 LYS A N 1
ATOM 6413 C CA . LYS A 1 451 ? 17.470 -10.036 27.899 1.00 96.84 450 LYS A CA 1
ATOM 6414 C C . LYS A 1 451 ? 18.772 -9.596 27.242 1.00 98.44 450 LYS A C 1
ATOM 6415 O O . LYS A 1 451 ? 19.245 -8.476 27.467 1.00 88.17 450 LYS A O 1
ATOM 6434 N N . GLU A 1 452 ? 19.370 -10.475 26.433 1.00 97.07 451 GLU A N 1
ATOM 6435 C CA . GLU A 1 452 ? 20.650 -10.168 25.801 1.00 95.99 451 GLU A CA 1
ATOM 6436 C C . GLU A 1 452 ? 20.509 -9.070 24.752 1.00 93.11 451 GLU A C 1
ATOM 6437 O O . GLU A 1 452 ? 21.397 -8.220 24.614 1.00 86.55 451 GLU A O 1
ATOM 6449 N N . GLN A 1 453 ? 19.409 -9.075 23.994 1.00 93.81 452 GLN A N 1
ATOM 6450 C CA . GLN A 1 453 ? 19.238 -8.081 22.937 1.00 89.48 452 GLN A CA 1
ATOM 6451 C C . GLN A 1 453 ? 18.975 -6.699 23.523 1.00 92.90 452 GLN A C 1
ATOM 6452 O O . GLN A 1 453 ? 19.595 -5.711 23.111 1.00 87.98 452 GLN A O 1
ATOM 6466 N N . LEU A 1 454 ? 18.054 -6.609 24.485 1.00 89.65 453 LEU A N 1
ATOM 6467 C CA . LEU A 1 454 ? 17.752 -5.324 25.106 1.00 77.79 453 LEU A CA 1
ATOM 6468 C C . LEU A 1 454 ? 18.980 -4.728 25.783 1.00 84.04 453 LEU A C 1
ATOM 6469 O O . LEU A 1 454 ? 19.125 -3.501 25.835 1.00 82.98 453 LEU A O 1
ATOM 6485 N N . ALA A 1 455 ? 19.875 -5.573 26.300 1.00 80.89 454 ALA A N 1
ATOM 6486 C CA . ALA A 1 455 ? 21.082 -5.079 26.951 1.00 88.23 454 ALA A CA 1
ATOM 6487 C C . ALA A 1 455 ? 22.101 -4.537 25.958 1.00 92.62 454 ALA A C 1
ATOM 6488 O O . ALA A 1 455 ? 22.953 -3.729 26.343 1.00 100.34 454 ALA A O 1
ATOM 6495 N N . ALA A 1 456 ? 22.026 -4.950 24.694 1.00 89.24 455 ALA A N 1
ATOM 6496 C CA . ALA A 1 456 ? 23.114 -4.746 23.747 1.00 87.31 455 ALA A CA 1
ATOM 6497 C C . ALA A 1 456 ? 22.789 -3.787 22.610 1.00 89.24 455 ALA A C 1
ATOM 6498 O O . ALA A 1 456 ? 23.704 -3.153 22.081 1.00 87.33 455 ALA A O 1
ATOM 6505 N N . LEU A 1 457 ? 21.526 -3.670 22.212 1.00 85.88 456 LEU A N 1
ATOM 6506 C CA . LEU A 1 457 ? 21.160 -2.717 21.176 1.00 81.73 456 LEU A CA 1
ATOM 6507 C C . LEU A 1 457 ? 21.498 -1.293 21.624 1.00 89.73 456 LEU A C 1
ATOM 6508 O O . LEU A 1 457 ? 21.474 -0.991 22.821 1.00 89.65 456 LEU A O 1
ATOM 6524 N N . PRO A 1 458 ? 21.826 -0.400 20.689 1.00 89.95 457 PRO A N 1
ATOM 6525 C CA . PRO A 1 458 ? 21.999 1.015 21.041 1.00 93.18 457 PRO A CA 1
ATOM 6526 C C . PRO A 1 458 ? 20.825 1.515 21.864 1.00 102.11 457 PRO A C 1
ATOM 6527 O O . PRO A 1 458 ? 19.669 1.410 21.427 1.00 99.60 457 PRO A O 1
ATOM 6538 N N . PRO A 1 459 ? 21.071 2.055 23.064 1.00 108.49 458 PRO A N 1
ATOM 6539 C CA . PRO A 1 459 ? 19.946 2.390 23.957 1.00 104.36 458 PRO A CA 1
ATOM 6540 C C . PRO A 1 459 ? 18.936 3.356 23.356 1.00 104.53 458 PRO A C 1
ATOM 6541 O O . PRO A 1 459 ? 17.810 3.436 23.863 1.00 101.45 458 PRO A O 1
ATOM 6552 N N . ALA A 1 460 ? 19.292 4.091 22.303 1.00 86.82 459 ALA A N 1
ATOM 6553 C CA . ALA A 1 460 ? 18.315 4.865 21.551 1.00 86.79 459 ALA A CA 1
ATOM 6554 C C . ALA A 1 460 ? 18.861 5.108 20.154 1.00 96.58 459 ALA A C 1
ATOM 6555 O O . ALA A 1 460 ? 20.083 5.104 19.964 1.00 102.55 459 ALA A O 1
ATOM 6562 N N . PRO A 1 461 ? 17.997 5.303 19.163 1.00 99.77 460 PRO A N 1
ATOM 6563 C CA . PRO A 1 461 ? 18.452 5.831 17.875 1.00 109.44 460 PRO A CA 1
ATOM 6564 C C . PRO A 1 461 ? 18.564 7.350 17.926 1.00 107.52 460 PRO A C 1
ATOM 6565 O O . PRO A 1 461 ? 18.034 8.011 18.821 1.00 102.36 460 PRO A O 1
ATOM 6576 N N . ALA A 1 462 ? 19.268 7.901 16.934 1.00 106.69 461 ALA A N 1
ATOM 6577 C CA . ALA A 1 462 ? 19.674 9.304 16.987 1.00 118.86 461 ALA A CA 1
ATOM 6578 C C . ALA A 1 462 ? 18.526 10.255 16.649 1.00 120.00 461 ALA A C 1
ATOM 6579 O O . ALA A 1 462 ? 18.160 11.114 17.460 1.00 119.23 461 ALA A O 1
ATOM 6586 N N . ASP A 1 463 ? 17.957 10.127 15.446 1.00 110.53 462 ASP A N 1
ATOM 6587 C CA . ASP A 1 463 ? 16.935 11.046 14.937 1.00 105.23 462 ASP A CA 1
ATOM 6588 C C . ASP A 1 463 ? 15.804 10.214 14.331 1.00 99.80 462 ASP A C 1
ATOM 6589 O O . ASP A 1 463 ? 15.594 10.203 13.116 1.00 104.18 462 ASP A O 1
ATOM 6598 N N . PHE A 1 464 ? 15.071 9.522 15.184 1.00 104.93 463 PHE A N 1
ATOM 6599 C CA . PHE A 1 464 ? 14.080 8.591 14.668 1.00 101.78 463 PHE A CA 1
ATOM 6600 C C . PHE A 1 464 ? 12.844 9.344 14.171 1.00 103.97 463 PHE A C 1
ATOM 6601 O O . PHE A 1 464 ? 12.403 10.305 14.810 1.00 99.43 463 PHE A O 1
ATOM 6618 N N . PRO A 1 465 ? 12.271 8.938 13.035 1.00 103.97 464 PRO A N 1
ATOM 6619 C CA . PRO A 1 465 ? 11.025 9.564 12.562 1.00 109.49 464 PRO A CA 1
ATOM 6620 C C . PRO A 1 465 ? 9.867 9.225 13.490 1.00 106.62 464 PRO A C 1
ATOM 6621 O O . PRO A 1 465 ? 9.565 8.053 13.722 1.00 109.53 464 PRO A O 1
ATOM 6632 N N . GLY A 1 466 ? 9.214 10.261 14.016 1.00 100.17 465 GLY A N 1
ATOM 6633 C CA . GLY A 1 466 ? 8.150 10.099 14.982 1.00 100.05 465 GLY A CA 1
ATOM 6634 C C . GLY A 1 466 ? 8.552 10.375 16.417 1.00 98.43 465 GLY A C 1
ATOM 6635 O O . GLY A 1 466 ? 7.680 10.383 17.295 1.00 94.66 465 GLY A O 1
ATOM 6639 N N . GLY A 1 467 ? 9.839 10.596 16.680 1.00 100.19 466 GLY A N 1
ATOM 6640 C CA . GLY A 1 467 ? 10.299 10.951 18.009 1.00 105.38 466 GLY A CA 1
ATOM 6641 C C . GLY A 1 467 ? 10.742 9.755 18.829 1.00 111.22 466 GLY A C 1
ATOM 6642 O O . GLY A 1 467 ? 10.747 8.604 18.384 1.00 113.74 466 GLY A O 1
ATOM 6646 N N . GLN A 1 468 ? 11.107 10.047 20.081 1.00 111.35 467 GLN A N 1
ATOM 6647 C CA . GLN A 1 468 ? 11.844 9.073 20.882 1.00 113.47 467 GLN A CA 1
ATOM 6648 C C . GLN A 1 468 ? 10.992 7.872 21.285 1.00 103.69 467 GLN A C 1
ATOM 6649 O O . GLN A 1 468 ? 11.517 6.757 21.377 1.00 97.76 467 GLN A O 1
ATOM 6663 N N . MET A 1 469 ? 9.691 8.056 21.531 1.00 101.45 468 MET A N 1
ATOM 6664 C CA . MET A 1 469 ? 8.865 6.895 21.851 1.00 90.19 468 MET A CA 1
ATOM 6665 C C . MET A 1 469 ? 8.741 5.954 20.659 1.00 95.04 468 MET A C 1
ATOM 6666 O O . MET A 1 469 ? 8.677 4.734 20.842 1.00 100.23 468 MET A O 1
ATOM 6680 N N . ALA A 1 470 ? 8.713 6.493 19.438 1.00 92.46 469 ALA A N 1
ATOM 6681 C CA . ALA A 1 470 ? 8.739 5.633 18.260 1.00 93.26 469 ALA A CA 1
ATOM 6682 C C . ALA A 1 470 ? 10.074 4.906 18.148 1.00 90.31 469 ALA A C 1
ATOM 6683 O O . ALA A 1 470 ? 10.120 3.737 17.745 1.00 79.29 469 ALA A O 1
ATOM 6690 N N . GLY A 1 471 ? 11.169 5.579 18.507 1.00 91.88 470 GLY A N 1
ATOM 6691 C CA . GLY A 1 471 ? 12.465 4.919 18.509 1.00 93.24 470 GLY A CA 1
ATOM 6692 C C . GLY A 1 471 ? 12.570 3.846 19.575 1.00 81.37 470 GLY A C 1
ATOM 6693 O O . GLY A 1 471 ? 13.211 2.812 19.366 1.00 79.27 470 GLY A O 1
ATOM 6697 N N . GLN A 1 472 ? 11.946 4.075 20.733 1.00 84.88 471 GLN A N 1
ATOM 6698 C CA . GLN A 1 472 ? 11.960 3.068 21.790 1.00 90.82 471 GLN A CA 1
ATOM 6699 C C . GLN A 1 472 ? 11.063 1.887 21.439 1.00 87.68 471 GLN A C 1
ATOM 6700 O O . GLN A 1 472 ? 11.409 0.734 21.723 1.00 74.02 471 GLN A O 1
ATOM 6714 N N . MET A 1 473 ? 9.910 2.147 20.818 1.00 82.44 472 MET A N 1
ATOM 6715 C CA . MET A 1 473 ? 9.076 1.049 20.343 1.00 79.18 472 MET A CA 1
ATOM 6716 C C . MET A 1 473 ? 9.803 0.231 19.283 1.00 83.25 472 MET A C 1
ATOM 6717 O O . MET A 1 473 ? 9.765 -1.005 19.310 1.00 86.60 472 MET A O 1
ATOM 6731 N N . MET A 1 474 ? 10.480 0.900 18.344 1.00 85.41 473 MET A N 1
ATOM 6732 C CA . MET A 1 474 ? 11.243 0.173 17.334 1.00 79.69 473 MET A CA 1
ATOM 6733 C C . MET A 1 474 ? 12.404 -0.592 17.957 1.00 78.91 473 MET A C 1
ATOM 6734 O O . MET A 1 474 ? 12.744 -1.685 17.491 1.00 78.85 473 MET A O 1
ATOM 6748 N N . ARG A 1 475 ? 13.025 -0.042 19.005 1.00 76.75 474 ARG A N 1
ATOM 6749 C CA . ARG A 1 475 ? 14.053 -0.792 19.718 1.00 81.91 474 ARG A CA 1
ATOM 6750 C C . ARG A 1 475 ? 13.473 -2.064 20.319 1.00 83.04 474 ARG A C 1
ATOM 6751 O O . ARG A 1 475 ? 14.095 -3.132 20.264 1.00 79.17 474 ARG A O 1
ATOM 6772 N N . LEU A 1 476 ? 12.274 -1.966 20.896 1.00 82.06 475 LEU A N 1
ATOM 6773 C CA . LEU A 1 476 ? 11.627 -3.132 21.484 1.00 82.93 475 LEU A CA 1
ATOM 6774 C C . LEU A 1 476 ? 11.220 -4.136 20.409 1.00 79.96 475 LEU A C 1
ATOM 6775 O O . LEU A 1 476 ? 11.388 -5.348 20.591 1.00 71.20 475 LEU A O 1
ATOM 6791 N N . ARG A 1 477 ? 10.692 -3.651 19.281 1.00 79.06 476 ARG A N 1
ATOM 6792 C CA . ARG A 1 477 ? 10.404 -4.534 18.153 1.00 78.14 476 ARG A CA 1
ATOM 6793 C C . ARG A 1 477 ? 11.678 -5.208 17.655 1.00 79.10 476 ARG A C 1
ATOM 6794 O O . ARG A 1 477 ? 11.715 -6.427 17.452 1.00 77.11 476 ARG A O 1
ATOM 6815 N N . THR A 1 478 ? 12.737 -4.419 17.460 1.00 73.89 477 THR A N 1
ATOM 6816 C CA . THR A 1 478 ? 14.019 -4.960 17.020 1.00 77.27 477 THR A CA 1
ATOM 6817 C C . THR A 1 478 ? 14.520 -6.043 17.968 1.00 75.04 477 THR A C 1
ATOM 6818 O O . THR A 1 478 ? 15.049 -7.072 17.527 1.00 77.33 477 THR A O 1
ATOM 6829 N N . ALA A 1 479 ? 14.362 -5.831 19.274 1.00 78.19 478 ALA A N 1
ATOM 6830 C CA . ALA A 1 479 ? 14.802 -6.828 20.244 1.00 78.21 478 ALA A CA 1
ATOM 6831 C C . ALA A 1 479 ? 14.011 -8.125 20.109 1.00 75.48 478 ALA A C 1
ATOM 6832 O O . ALA A 1 479 ? 14.591 -9.216 20.152 1.00 76.08 478 ALA A O 1
ATOM 6839 N N . THR A 1 480 ? 12.686 -8.033 19.947 1.00 73.77 479 THR A N 1
ATOM 6840 C CA . THR A 1 480 ? 11.878 -9.248 19.857 1.00 83.39 479 THR A CA 1
ATOM 6841 C C . THR A 1 480 ? 12.176 -10.021 18.577 1.00 80.53 479 THR A C 1
ATOM 6842 O O . THR A 1 480 ? 12.220 -11.257 18.590 1.00 75.86 479 THR A O 1
ATOM 6853 N N . VAL A 1 481 ? 12.377 -9.319 17.460 1.00 78.27 480 VAL A N 1
ATOM 6854 C CA . VAL A 1 481 ? 12.682 -10.003 16.206 1.00 73.34 480 VAL A CA 1
ATOM 6855 C C . VAL A 1 481 ? 14.038 -10.691 16.299 1.00 74.73 480 VAL A C 1
ATOM 6856 O O . VAL A 1 481 ? 14.183 -11.866 15.942 1.00 76.17 480 VAL A O 1
ATOM 6869 N N . GLN A 1 482 ? 15.051 -9.972 16.786 1.00 73.01 481 GLN A N 1
ATOM 6870 C CA . GLN A 1 482 ? 16.378 -10.564 16.916 1.00 72.01 481 GLN A CA 1
ATOM 6871 C C . GLN A 1 482 ? 16.354 -11.766 17.853 1.00 76.11 481 GLN A C 1
ATOM 6872 O O . GLN A 1 482 ? 16.988 -12.792 17.579 1.00 70.30 481 GLN A O 1
ATOM 6886 N N . ALA A 1 483 ? 15.614 -11.664 18.958 1.00 78.75 482 ALA A N 1
ATOM 6887 C CA . ALA A 1 483 ? 15.511 -12.787 19.884 1.00 77.92 482 ALA A CA 1
ATOM 6888 C C . ALA A 1 483 ? 14.726 -13.939 19.271 1.00 74.38 482 ALA A C 1
ATOM 6889 O O . ALA A 1 483 ? 15.043 -15.110 19.514 1.00 72.77 482 ALA A O 1
ATOM 6896 N N . TYR A 1 484 ? 13.699 -13.632 18.475 1.00 74.59 483 TYR A N 1
ATOM 6897 C CA . TYR A 1 484 ? 12.929 -14.698 17.841 1.00 84.15 483 TYR A CA 1
ATOM 6898 C C . TYR A 1 484 ? 13.777 -15.468 16.834 1.00 78.53 483 TYR A C 1
ATOM 6899 O O . TYR A 1 484 ? 13.651 -16.693 16.716 1.00 75.74 483 TYR A O 1
ATOM 6917 N N . VAL A 1 485 ? 14.650 -14.769 16.104 1.00 72.43 484 VAL A N 1
ATOM 6918 C CA . VAL A 1 485 ? 15.518 -15.433 15.134 1.00 69.22 484 VAL A CA 1
ATOM 6919 C C . VAL A 1 485 ? 16.550 -16.311 15.837 1.00 71.95 484 VAL A C 1
ATOM 6920 O O . VAL A 1 485 ? 16.965 -17.344 15.296 1.00 71.47 484 VAL A O 1
ATOM 6933 N N . LEU A 1 486 ? 16.975 -15.934 17.047 1.00 76.24 485 LEU A N 1
ATOM 6934 C CA . LEU A 1 486 ? 17.887 -16.792 17.802 1.00 73.41 485 LEU A CA 1
ATOM 6935 C C . LEU A 1 486 ? 17.161 -18.014 18.357 1.00 72.15 485 LEU A C 1
ATOM 6936 O O . LEU A 1 486 ? 17.707 -19.124 18.344 1.00 73.30 485 LEU A O 1
ATOM 6952 N N . GLN A 1 487 ? 15.931 -17.835 18.848 1.00 79.70 486 GLN A N 1
ATOM 6953 C CA . GLN A 1 487 ? 15.111 -18.978 19.241 1.00 78.98 486 GLN A CA 1
ATOM 6954 C C . GLN A 1 487 ? 14.949 -19.949 18.080 1.00 80.27 486 GLN A C 1
ATOM 6955 O O . GLN A 1 487 ? 15.128 -21.163 18.235 1.00 88.41 486 GLN A O 1
ATOM 6969 N N . TYR A 1 488 ? 14.594 -19.421 16.908 1.00 74.84 487 TYR A N 1
ATOM 6970 C CA . TYR A 1 488 ? 14.323 -20.251 15.740 1.00 75.20 487 TYR A CA 1
ATOM 6971 C C . TYR A 1 488 ? 15.495 -21.174 15.424 1.00 78.84 487 TYR A C 1
ATOM 6972 O O . TYR A 1 488 ? 15.298 -22.340 15.064 1.00 81.39 487 TYR A O 1
ATOM 6990 N N . GLY A 1 489 ? 16.723 -20.672 15.566 1.00 76.19 488 GLY A N 1
ATOM 6991 C CA . GLY A 1 489 ? 17.889 -21.505 15.309 1.00 75.81 488 GLY A CA 1
ATOM 6992 C C . GLY A 1 489 ? 17.966 -22.711 16.226 1.00 84.25 488 GLY A C 1
ATOM 6993 O O . GLY A 1 489 ? 18.080 -23.850 15.765 1.00 90.63 488 GLY A O 1
ATOM 6997 N N . GLU A 1 490 ? 17.911 -22.480 17.541 1.00 88.11 489 GLU A N 1
ATOM 6998 C CA . GLU A 1 490 ? 18.048 -23.585 18.487 1.00 95.67 489 GLU A CA 1
ATOM 6999 C C . GLU A 1 490 ? 16.972 -24.644 18.273 1.00 85.61 489 GLU A C 1
ATOM 7000 O O . GLU A 1 490 ? 17.254 -25.846 18.346 1.00 80.12 489 GLU A O 1
ATOM 7012 N N . ILE A 1 491 ? 15.732 -24.219 18.017 1.00 85.18 490 ILE A N 1
ATOM 7013 C CA . ILE A 1 491 ? 14.638 -25.174 17.852 1.00 86.20 490 ILE A CA 1
ATOM 7014 C C . ILE A 1 491 ? 14.960 -26.166 16.741 1.00 84.38 490 ILE A C 1
ATOM 7015 O O . ILE A 1 491 ? 14.825 -27.383 16.916 1.00 79.21 490 ILE A O 1
ATOM 7031 N N . PHE A 1 492 ? 15.400 -25.666 15.585 1.00 78.25 491 PHE A N 1
ATOM 7032 C CA . PHE A 1 492 ? 15.702 -26.559 14.474 1.00 84.27 491 PHE A CA 1
ATOM 7033 C C . PHE A 1 492 ? 17.052 -27.247 14.623 1.00 79.41 491 PHE A C 1
ATOM 7034 O O . PHE A 1 492 ? 17.249 -28.320 14.042 1.00 77.15 491 PHE A O 1
ATOM 7051 N N . ALA A 1 493 ? 17.974 -26.675 15.401 1.00 77.27 492 ALA A N 1
ATOM 7052 C CA . ALA A 1 493 ? 19.186 -27.403 15.761 1.00 72.39 492 ALA A CA 1
ATOM 7053 C C . ALA A 1 493 ? 18.863 -28.604 16.646 1.00 84.78 492 ALA A C 1
ATOM 7054 O O . ALA A 1 493 ? 19.417 -29.693 16.450 1.00 79.84 492 ALA A O 1
ATOM 7061 N N . ILE A 1 494 ? 17.970 -28.426 17.623 1.00 80.16 493 ILE A N 1
ATOM 7062 C CA . ILE A 1 494 ? 17.532 -29.553 18.443 1.00 68.45 493 ILE A CA 1
ATOM 7063 C C . ILE A 1 494 ? 16.721 -30.533 17.606 1.00 69.46 493 ILE A C 1
ATOM 7064 O O . ILE A 1 494 ? 16.873 -31.753 17.734 1.00 77.69 493 ILE A O 1
ATOM 7080 N N . THR A 1 495 ? 15.845 -30.017 16.740 1.00 71.48 494 THR A N 1
ATOM 7081 C CA . THR A 1 495 ? 15.051 -30.892 15.883 1.00 73.47 494 THR A CA 1
ATOM 7082 C C . THR A 1 495 ? 15.953 -31.755 15.009 1.00 71.76 494 THR A C 1
ATOM 7083 O O . THR A 1 495 ? 15.672 -32.939 14.788 1.00 68.91 494 THR A O 1
ATOM 7094 N N . ALA A 1 496 ? 17.054 -31.184 14.519 1.00 71.04 495 ALA A N 1
ATOM 7095 C CA . ALA A 1 496 ? 18.027 -31.972 13.770 1.00 74.38 495 ALA A CA 1
ATOM 7096 C C . ALA A 1 496 ? 18.661 -33.039 14.656 1.00 68.31 495 ALA A C 1
ATOM 7097 O O . ALA A 1 496 ? 18.779 -34.203 14.257 1.00 64.44 495 ALA A O 1
ATOM 7104 N N . GLY A 1 497 ? 19.075 -32.658 15.866 1.00 68.19 496 GLY A N 1
ATOM 7105 C CA . GLY A 1 497 ? 19.660 -33.631 16.777 1.00 77.12 496 GLY A CA 1
ATOM 7106 C C . GLY A 1 497 ? 18.716 -34.774 17.100 1.00 73.17 496 GLY A C 1
ATOM 7107 O O . GLY A 1 497 ? 19.126 -35.937 17.139 1.00 68.77 496 GLY A O 1
ATOM 7111 N N . LEU A 1 498 ? 17.440 -34.460 17.338 1.00 69.42 497 LEU A N 1
ATOM 7112 C CA . LEU A 1 498 ? 16.465 -35.506 17.630 1.00 77.26 497 LEU A CA 1
ATOM 7113 C C . LEU A 1 498 ? 16.238 -36.412 16.424 1.00 77.17 497 LEU A C 1
ATOM 7114 O O . LEU A 1 498 ? 15.994 -37.613 16.590 1.00 75.41 497 LEU A O 1
ATOM 7130 N N . CYS A 1 499 ? 16.323 -35.864 15.210 1.00 67.92 498 CYS A N 1
ATOM 7131 C CA . CYS A 1 499 ? 16.251 -36.705 14.020 1.00 73.66 498 CYS A CA 1
ATOM 7132 C C . CYS A 1 499 ? 17.438 -37.661 13.946 1.00 72.93 498 CYS A C 1
ATOM 7133 O O . CYS A 1 499 ? 17.286 -38.817 13.535 1.00 70.68 498 CYS A O 1
ATOM 7141 N N . VAL A 1 500 ? 18.628 -37.203 14.346 1.00 74.27 499 VAL A N 1
ATOM 7142 C CA . VAL A 1 500 ? 19.781 -38.099 14.396 1.00 78.01 499 VAL A CA 1
ATOM 7143 C C . VAL A 1 500 ? 19.577 -39.159 15.473 1.00 78.64 499 VAL A C 1
ATOM 7144 O O . VAL A 1 500 ? 19.888 -40.338 15.270 1.00 84.12 499 VAL A O 1
ATOM 7157 N N . PHE A 1 501 ? 19.054 -38.759 16.633 1.00 81.85 500 PHE A N 1
ATOM 7158 C CA . PHE A 1 501 ? 18.700 -39.735 17.657 1.00 82.90 500 PHE A CA 1
ATOM 7159 C C . PHE A 1 501 ? 17.703 -40.752 17.114 1.00 87.53 500 PHE A C 1
ATOM 7160 O O . PHE A 1 501 ? 17.826 -41.955 17.372 1.00 85.94 500 PHE A O 1
ATOM 7177 N N . GLY A 1 502 ? 16.714 -40.287 16.349 1.00 85.43 501 GLY A N 1
ATOM 7178 C CA . GLY A 1 502 ? 15.789 -41.210 15.714 1.00 85.00 501 GLY A CA 1
ATOM 7179 C C . GLY A 1 502 ? 16.461 -42.078 14.667 1.00 84.49 501 GLY A C 1
ATOM 7180 O O . GLY A 1 502 ? 16.144 -43.264 14.536 1.00 92.16 501 GLY A O 1
ATOM 7184 N N . ALA A 1 503 ? 17.395 -41.503 13.906 1.00 78.80 502 ALA A N 1
ATOM 7185 C CA . ALA A 1 503 ? 18.123 -42.290 12.916 1.00 77.88 502 ALA A CA 1
ATOM 7186 C C . ALA A 1 503 ? 18.900 -43.419 13.580 1.00 82.50 502 ALA A C 1
ATOM 7187 O O . ALA A 1 503 ? 18.976 -44.530 13.043 1.00 86.07 502 ALA A O 1
ATOM 7194 N N . VAL A 1 504 ? 19.485 -43.154 14.750 1.00 85.27 503 VAL A N 1
ATOM 7195 C CA . VAL A 1 504 ? 20.190 -44.203 15.481 1.00 93.88 503 VAL A CA 1
ATOM 7196 C C . VAL A 1 504 ? 19.208 -45.276 15.941 1.00 91.17 503 VAL A C 1
ATOM 7197 O O . VAL A 1 504 ? 19.456 -46.476 15.777 1.00 89.38 503 VAL A O 1
ATOM 7210 N N . LEU A 1 505 ? 18.074 -44.861 16.515 1.00 90.05 504 LEU A N 1
ATOM 7211 C CA . LEU A 1 505 ? 17.033 -45.824 16.863 1.00 86.59 504 LEU A CA 1
ATOM 7212 C C . LEU A 1 505 ? 16.598 -46.636 15.651 1.00 86.41 504 LEU A C 1
ATOM 7213 O O . LEU A 1 505 ? 16.218 -47.804 15.790 1.00 82.26 504 LEU A O 1
ATOM 7229 N N . GLY A 1 506 ? 16.638 -46.038 14.463 1.00 91.13 505 GLY A N 1
ATOM 7230 C CA . GLY A 1 506 ? 16.277 -46.734 13.242 1.00 88.34 505 GLY A CA 1
ATOM 7231 C C . GLY A 1 506 ? 17.061 -48.011 13.024 1.00 87.66 505 GLY A C 1
ATOM 7232 O O . GLY A 1 506 ? 16.609 -48.905 12.302 1.00 85.83 505 GLY A O 1
ATOM 7236 N N . LEU A 1 507 ? 18.241 -48.109 13.638 1.00 89.30 506 LEU A N 1
ATOM 7237 C CA . LEU A 1 507 ? 19.080 -49.292 13.499 1.00 88.86 506 LEU A CA 1
ATOM 7238 C C . LEU A 1 507 ? 18.705 -50.402 14.472 1.00 85.40 506 LEU A C 1
ATOM 7239 O O . LEU A 1 507 ? 19.266 -51.499 14.380 1.00 102.07 506 LEU A O 1
ATOM 7255 N N . PHE A 1 508 ? 17.781 -50.146 15.393 1.00 83.69 507 PHE A N 1
ATOM 7256 C CA . PHE A 1 508 ? 17.264 -51.154 16.308 1.00 90.30 507 PHE A CA 1
ATOM 7257 C C . PHE A 1 508 ? 15.811 -51.485 15.995 1.00 87.60 507 PHE A C 1
ATOM 7258 O O . PHE A 1 508 ? 15.124 -52.127 16.798 1.00 81.30 507 PHE A O 1
ATOM 7275 N N . ILE A 1 509 ? 15.344 -51.038 14.833 1.00 95.20 508 ILE A N 1
ATOM 7276 C CA . ILE A 1 509 ? 14.124 -51.464 14.161 1.00 94.43 508 ILE A CA 1
ATOM 7277 C C . ILE A 1 509 ? 14.301 -52.914 13.707 1.00 88.45 508 ILE A C 1
ATOM 7278 O O . ILE A 1 509 ? 15.420 -53.441 13.719 1.00 98.72 508 ILE A O 1
ATOM 7294 N N . ALA A 1 510 ? 13.209 -53.575 13.321 1.00 83.96 509 ALA A N 1
ATOM 7295 C CA . ALA A 1 510 ? 13.240 -54.985 12.949 1.00 95.94 509 ALA A CA 1
ATOM 7296 C C . ALA A 1 510 ? 13.857 -55.190 11.561 1.00 88.16 509 ALA A C 1
ATOM 7297 O O . ALA A 1 510 ? 14.021 -54.255 10.773 1.00 84.10 509 ALA A O 1
ATOM 7304 N N . GLY A 1 511 ? 14.189 -56.447 11.265 1.00 89.54 510 GLY A N 1
ATOM 7305 C CA . GLY A 1 511 ? 14.775 -56.825 9.988 1.00 81.10 510 GLY A CA 1
ATOM 7306 C C . GLY A 1 511 ? 14.536 -58.282 9.640 1.00 84.35 510 GLY A C 1
ATOM 7307 O O . GLY A 1 511 ? 14.425 -58.644 8.467 1.00 96.02 510 GLY A O 1
ATOM 7311 N N . GLN B 2 4 ? 25.617 -10.753 23.126 1.00 112.35 1 GLN B N 1
ATOM 7312 C CA . GLN B 2 4 ? 25.339 -9.328 22.769 1.00 117.20 1 GLN B CA 1
ATOM 7313 C C . GLN B 2 4 ? 24.675 -9.229 21.382 1.00 108.29 1 GLN B C 1
ATOM 7314 O O . GLN B 2 4 ? 24.382 -10.251 20.760 1.00 112.01 1 GLN B O 1
ATOM 7328 N N . GLY B 2 5 ? 24.433 -8.002 20.911 1.00 114.29 2 GLY B N 1
ATOM 7329 C CA . GLY B 2 5 ? 23.665 -7.759 19.697 1.00 101.93 2 GLY B CA 1
ATOM 7330 C C . GLY B 2 5 ? 23.735 -6.312 19.234 1.00 96.44 2 GLY B C 1
ATOM 7331 O O . GLY B 2 5 ? 22.711 -5.707 18.900 1.00 88.12 2 GLY B O 1
ATOM 7335 N N . GLN B 2 6 ? 24.952 -5.772 19.172 1.00 103.98 3 GLN B N 1
ATOM 7336 C CA . GLN B 2 6 ? 25.234 -4.341 19.142 1.00 95.42 3 GLN B CA 1
ATOM 7337 C C . GLN B 2 6 ? 25.217 -3.735 17.733 1.00 101.12 3 GLN B C 1
ATOM 7338 O O . GLN B 2 6 ? 25.131 -4.428 16.717 1.00 109.83 3 GLN B O 1
ATOM 7352 N N . LEU B 2 7 ? 25.302 -2.398 17.703 1.00 90.04 4 LEU B N 1
ATOM 7353 C CA . LEU B 2 7 ? 25.605 -1.623 16.494 1.00 94.67 4 LEU B CA 1
ATOM 7354 C C . LEU B 2 7 ? 26.358 -0.375 16.955 1.00 93.11 4 LEU B C 1
ATOM 7355 O O . LEU B 2 7 ? 25.728 0.605 17.361 1.00 89.73 4 LEU B O 1
ATOM 7371 N N . VAL B 2 8 ? 27.689 -0.404 16.884 1.00 92.94 5 VAL B N 1
ATOM 7372 C CA . VAL B 2 8 ? 28.524 0.660 17.447 1.00 91.97 5 VAL B CA 1
ATOM 7373 C C . VAL B 2 8 ? 29.477 1.176 16.370 1.00 87.06 5 VAL B C 1
ATOM 7374 O O . VAL B 2 8 ? 30.439 0.489 16.003 1.00 85.48 5 VAL B O 1
ATOM 7387 N N . GLU B 2 9 ? 29.224 2.394 15.887 1.00 80.35 6 GLU B N 1
ATOM 7388 C CA . GLU B 2 9 ? 30.041 3.021 14.854 1.00 84.32 6 GLU B CA 1
ATOM 7389 C C . GLU B 2 9 ? 31.344 3.582 15.418 1.00 79.57 6 GLU B C 1
ATOM 7390 O O . GLU B 2 9 ? 31.428 3.970 16.587 1.00 75.00 6 GLU B O 1
ATOM 7402 N N . SER B 2 10 ? 32.360 3.639 14.558 1.00 80.84 7 SER B N 1
ATOM 7403 C CA . SER B 2 10 ? 33.584 4.381 14.834 1.00 75.19 7 SER B CA 1
ATOM 7404 C C . SER B 2 10 ? 34.302 4.631 13.515 1.00 82.42 7 SER B C 1
ATOM 7405 O O . SER B 2 10 ? 34.020 3.983 12.503 1.00 81.45 7 SER B O 1
ATOM 7413 N N . GLY B 2 11 ? 35.230 5.590 13.535 1.00 90.20 8 GLY B N 1
ATOM 7414 C CA . GLY B 2 11 ? 36.114 5.837 12.409 1.00 87.27 8 GLY B CA 1
ATOM 7415 C C . GLY B 2 11 ? 35.895 7.140 11.666 1.00 80.47 8 GLY B C 1
ATOM 7416 O O . GLY B 2 11 ? 36.582 7.376 10.665 1.00 89.60 8 GLY B O 1
ATOM 7420 N N . GLY B 2 12 ? 34.969 7.990 12.105 1.00 76.35 9 GLY B N 1
ATOM 7421 C CA . GLY B 2 12 ? 34.787 9.276 11.461 1.00 90.99 9 GLY B CA 1
ATOM 7422 C C . GLY B 2 12 ? 35.889 10.261 11.808 1.00 89.81 9 GLY B C 1
ATOM 7423 O O . GLY B 2 12 ? 36.594 10.129 12.809 1.00 96.50 9 GLY B O 1
ATOM 7427 N N . GLY B 2 13 ? 36.038 11.274 10.960 1.00 88.19 10 GLY B N 1
ATOM 7428 C CA . GLY B 2 13 ? 37.064 12.280 11.177 1.00 96.92 10 GLY B CA 1
ATOM 7429 C C . GLY B 2 13 ? 37.112 13.269 10.030 1.00 99.30 10 GLY B C 1
ATOM 7430 O O . GLY B 2 13 ? 36.330 13.195 9.076 1.00 96.14 10 GLY B O 1
ATOM 7434 N N . LEU B 2 14 ? 38.051 14.211 10.142 1.00 96.87 11 LEU B N 1
ATOM 7435 C CA . LEU B 2 14 ? 38.282 15.193 9.088 1.00 92.63 11 LEU B CA 1
ATOM 7436 C C . LEU B 2 14 ? 39.120 14.585 7.970 1.00 87.70 11 LEU B C 1
ATOM 7437 O O . LEU B 2 14 ? 40.092 13.868 8.225 1.00 88.90 11 LEU B O 1
ATOM 7453 N N . VAL B 2 15 ? 38.750 14.893 6.726 1.00 89.67 12 VAL B N 1
ATOM 7454 C CA . VAL B 2 15 ? 39.403 14.332 5.546 1.00 96.34 12 VAL B CA 1
ATOM 7455 C C . VAL B 2 15 ? 39.601 15.438 4.517 1.00 96.13 12 VAL B C 1
ATOM 7456 O O . VAL B 2 15 ? 38.685 16.227 4.260 1.00 86.96 12 VAL B O 1
ATOM 7469 N N . GLN B 2 16 ? 40.798 15.496 3.926 1.00 98.31 13 GLN B N 1
ATOM 7470 C CA . GLN B 2 16 ? 41.031 16.381 2.793 1.00 95.99 13 GLN B CA 1
ATOM 7471 C C . GLN B 2 16 ? 40.447 15.745 1.529 1.00 99.73 13 GLN B C 1
ATOM 7472 O O . GLN B 2 16 ? 40.529 14.525 1.364 1.00 103.46 13 GLN B O 1
ATOM 7486 N N . PRO B 2 17 ? 39.830 16.527 0.639 1.00 96.87 14 PRO B N 1
ATOM 7487 C CA . PRO B 2 17 ? 39.230 15.932 -0.562 1.00 96.04 14 PRO B CA 1
ATOM 7488 C C . PRO B 2 17 ? 40.206 15.019 -1.293 1.00 91.22 14 PRO B C 1
ATOM 7489 O O . PRO B 2 17 ? 41.394 15.320 -1.424 1.00 92.12 14 PRO B O 1
ATOM 7500 N N . GLY B 2 18 ? 39.687 13.885 -1.767 1.00 95.44 15 GLY B N 1
ATOM 7501 C CA . GLY B 2 18 ? 40.503 12.835 -2.335 1.00 93.23 15 GLY B CA 1
ATOM 7502 C C . GLY B 2 18 ? 41.040 11.837 -1.329 1.00 90.47 15 GLY B C 1
ATOM 7503 O O . GLY B 2 18 ? 41.592 10.808 -1.739 1.00 96.80 15 GLY B O 1
ATOM 7507 N N . GLY B 2 19 ? 40.896 12.104 -0.032 1.00 91.77 16 GLY B N 1
ATOM 7508 C CA . GLY B 2 19 ? 41.397 11.223 1.004 1.00 98.80 16 GLY B CA 1
ATOM 7509 C C . GLY B 2 19 ? 40.493 10.029 1.245 1.00 98.32 16 GLY B C 1
ATOM 7510 O O . GLY B 2 19 ? 39.627 9.694 0.432 1.00 95.99 16 GLY B O 1
ATOM 7514 N N . SER B 2 20 ? 40.696 9.380 2.393 1.00 101.35 17 SER B N 1
ATOM 7515 C CA . SER B 2 20 ? 40.026 8.115 2.668 1.00 102.25 17 SER B CA 1
ATOM 7516 C C . SER B 2 20 ? 39.798 7.934 4.164 1.00 94.21 17 SER B C 1
ATOM 7517 O O . SER B 2 20 ? 40.498 8.512 5.000 1.00 105.35 17 SER B O 1
ATOM 7525 N N . LEU B 2 21 ? 38.798 7.109 4.483 1.00 98.15 18 LEU B N 1
ATOM 7526 C CA . LEU B 2 21 ? 38.509 6.671 5.844 1.00 101.88 18 LEU B CA 1
ATOM 7527 C C . LEU B 2 21 ? 37.999 5.239 5.800 1.00 98.35 18 LEU B C 1
ATOM 7528 O O . LEU B 2 21 ? 37.481 4.778 4.779 1.00 103.23 18 LEU B O 1
ATOM 7544 N N . ARG B 2 22 ? 38.134 4.536 6.925 1.00 92.75 19 ARG B N 1
ATOM 7545 C CA . ARG B 2 22 ? 37.452 3.261 7.129 1.00 83.75 19 ARG B CA 1
ATOM 7546 C C . ARG B 2 22 ? 36.537 3.393 8.339 1.00 81.62 19 ARG B C 1
ATOM 7547 O O . ARG B 2 22 ? 37.010 3.440 9.480 1.00 79.67 19 ARG B O 1
ATOM 7568 N N . LEU B 2 23 ? 35.233 3.460 8.088 1.00 81.66 20 LEU B N 1
ATOM 7569 C CA . LEU B 2 23 ? 34.250 3.376 9.157 1.00 81.16 20 LEU B CA 1
ATOM 7570 C C . LEU B 2 23 ? 34.084 1.923 9.583 1.00 87.66 20 LEU B C 1
ATOM 7571 O O . LEU B 2 23 ? 34.136 1.010 8.755 1.00 83.29 20 LEU B O 1
ATOM 7587 N N . SER B 2 24 ? 33.887 1.711 10.881 1.00 85.14 21 SER B N 1
ATOM 7588 C CA . SER B 2 24 ? 33.667 0.380 11.423 1.00 81.96 21 SER B CA 1
ATOM 7589 C C . SER B 2 24 ? 32.402 0.378 12.267 1.00 81.59 21 SER B C 1
ATOM 7590 O O . SER B 2 24 ? 32.012 1.400 12.838 1.00 86.42 21 SER B O 1
ATOM 7598 N N . CYS B 2 25 ? 31.767 -0.789 12.341 1.00 88.34 22 CYS B N 1
ATOM 7599 C CA . CYS B 2 25 ? 30.492 -0.957 13.036 1.00 86.63 22 CYS B CA 1
ATOM 7600 C C . CYS B 2 25 ? 30.551 -2.278 13.795 1.00 83.16 22 CYS B C 1
ATOM 7601 O O . CYS B 2 25 ? 30.374 -3.346 13.201 1.00 92.04 22 CYS B O 1
ATOM 7608 N N . ALA B 2 26 ? 30.800 -2.206 15.099 1.00 92.82 23 ALA B N 1
ATOM 7609 C CA . ALA B 2 26 ? 30.917 -3.410 15.909 1.00 94.73 23 ALA B CA 1
ATOM 7610 C C . ALA B 2 26 ? 29.543 -4.001 16.201 1.00 94.03 23 ALA B C 1
ATOM 7611 O O . ALA B 2 26 ? 28.569 -3.277 16.429 1.00 92.18 23 ALA B O 1
ATOM 7618 N N . ASP B 2 27 ? 29.480 -5.330 16.199 1.00 97.48 24 ASP B N 1
ATOM 7619 C CA . ASP B 2 27 ? 28.239 -6.083 16.329 1.00 98.97 24 ASP B CA 1
ATOM 7620 C C . ASP B 2 27 ? 28.552 -7.343 17.135 1.00 100.42 24 ASP B C 1
ATOM 7621 O O . ASP B 2 27 ? 29.638 -7.479 17.707 1.00 95.81 24 ASP B O 1
ATOM 7630 N N . ALA B 2 28 ? 27.600 -8.274 17.191 1.00 105.71 25 ALA B N 1
ATOM 7631 C CA . ALA B 2 28 ? 27.791 -9.559 17.851 1.00 103.54 25 ALA B CA 1
ATOM 7632 C C . ALA B 2 28 ? 27.493 -10.682 16.866 1.00 95.34 25 ALA B C 1
ATOM 7633 O O . ALA B 2 28 ? 26.470 -10.650 16.173 1.00 91.84 25 ALA B O 1
ATOM 7640 N N . GLY B 2 29 ? 28.385 -11.676 16.817 1.00 100.15 26 GLY B N 1
ATOM 7641 C CA . GLY B 2 29 ? 28.267 -12.767 15.860 1.00 100.80 26 GLY B CA 1
ATOM 7642 C C . GLY B 2 29 ? 26.983 -13.563 15.973 1.00 90.11 26 GLY B C 1
ATOM 7643 O O . GLY B 2 29 ? 26.659 -14.331 15.060 1.00 99.81 26 GLY B O 1
ATOM 7647 N N . SER B 2 30 ? 26.251 -13.409 17.077 1.00 83.11 27 SER B N 1
ATOM 7648 C CA . SER B 2 30 ? 24.947 -14.051 17.204 1.00 90.05 27 SER B CA 1
ATOM 7649 C C . SER B 2 30 ? 24.010 -13.622 16.082 1.00 92.91 27 SER B C 1
ATOM 7650 O O . SER B 2 30 ? 23.223 -14.430 15.574 1.00 97.69 27 SER B O 1
ATOM 7658 N N . ILE B 2 31 ? 24.092 -12.355 15.678 1.00 90.86 28 ILE B N 1
ATOM 7659 C CA . ILE B 2 31 ? 23.084 -11.718 14.836 1.00 85.63 28 ILE B CA 1
ATOM 7660 C C . ILE B 2 31 ? 23.743 -10.966 13.683 1.00 83.15 28 ILE B C 1
ATOM 7661 O O . ILE B 2 31 ? 23.079 -10.590 12.710 1.00 79.44 28 ILE B O 1
ATOM 7677 N N . PHE B 2 32 ? 25.058 -10.760 13.785 1.00 86.37 29 PHE B N 1
ATOM 7678 C CA . PHE B 2 32 ? 25.829 -10.092 12.739 1.00 88.27 29 PHE B CA 1
ATOM 7679 C C . PHE B 2 32 ? 25.556 -10.684 11.360 1.00 77.48 29 PHE B C 1
ATOM 7680 O O . PHE B 2 32 ? 25.500 -9.954 10.362 1.00 80.42 29 PHE B O 1
ATOM 7697 N N . ASN B 2 33 ? 25.365 -12.002 11.285 1.00 78.86 30 ASN B N 1
ATOM 7698 C CA . ASN B 2 33 ? 25.241 -12.710 10.016 1.00 73.64 30 ASN B CA 1
ATOM 7699 C C . ASN B 2 33 ? 23.818 -13.174 9.716 1.00 73.51 30 ASN B C 1
ATOM 7700 O O . ASN B 2 33 ? 23.621 -13.944 8.769 1.00 74.31 30 ASN B O 1
ATOM 7711 N N . LYS B 2 34 ? 22.822 -12.726 10.483 1.00 70.04 31 LYS B N 1
ATOM 7712 C CA . LYS B 2 34 ? 21.447 -13.186 10.317 1.00 72.64 31 LYS B CA 1
ATOM 7713 C C . LYS B 2 34 ? 20.509 -12.120 9.760 1.00 63.04 31 LYS B C 1
ATOM 7714 O O . LYS B 2 34 ? 19.328 -12.411 9.540 1.00 58.99 31 LYS B O 1
ATOM 7733 N N . PHE B 2 35 ? 20.990 -10.907 9.518 1.00 62.79 32 PHE B N 1
ATOM 7734 C CA . PHE B 2 35 ? 20.169 -9.827 8.997 1.00 69.28 32 PHE B CA 1
ATOM 7735 C C . PHE B 2 35 ? 20.931 -9.086 7.912 1.00 65.30 32 PHE B C 1
ATOM 7736 O O . PHE B 2 35 ? 22.166 -9.113 7.882 1.00 66.16 32 PHE B O 1
ATOM 7753 N N . PRO B 2 36 ? 20.225 -8.413 7.005 1.00 63.17 33 PRO B N 1
ATOM 7754 C CA . PRO B 2 36 ? 20.900 -7.450 6.129 1.00 73.34 33 PRO B CA 1
ATOM 7755 C C . PRO B 2 36 ? 21.350 -6.229 6.919 1.00 75.69 33 PRO B C 1
ATOM 7756 O O . PRO B 2 36 ? 20.749 -5.857 7.929 1.00 73.55 33 PRO B O 1
ATOM 7767 N N . MET B 2 37 ? 22.441 -5.618 6.458 1.00 77.96 34 MET B N 1
ATOM 7768 C CA . MET B 2 37 ? 23.012 -4.432 7.081 1.00 74.37 34 MET B CA 1
ATOM 7769 C C . MET B 2 37 ? 23.133 -3.326 6.041 1.00 74.62 34 MET B C 1
ATOM 7770 O O . MET B 2 37 ? 23.117 -3.580 4.833 1.00 78.70 34 MET B O 1
ATOM 7784 N N . ALA B 2 38 ? 23.275 -2.092 6.520 1.00 77.36 35 ALA B N 1
ATOM 7785 C CA . ALA B 2 38 ? 23.453 -0.960 5.623 1.00 79.43 35 ALA B CA 1
ATOM 7786 C C . ALA B 2 38 ? 24.177 0.163 6.350 1.00 82.41 35 ALA B C 1
ATOM 7787 O O . ALA B 2 38 ? 24.254 0.186 7.582 1.00 73.87 35 ALA B O 1
ATOM 7794 N N . TRP B 2 39 ? 24.717 1.089 5.562 1.00 84.12 36 TRP B N 1
ATOM 7795 C CA . TRP B 2 39 ? 25.204 2.369 6.056 1.00 78.74 36 TRP B CA 1
ATOM 7796 C C . TRP B 2 39 ? 24.344 3.488 5.480 1.00 79.57 36 TRP B C 1
ATOM 7797 O O . TRP B 2 39 ? 23.973 3.453 4.301 1.00 71.54 36 TRP B O 1
ATOM 7818 N N . TYR B 2 40 ? 24.028 4.478 6.315 1.00 82.26 37 TYR B N 1
ATOM 7819 C CA . TYR B 2 40 ? 23.161 5.587 5.938 1.00 84.82 37 TYR B CA 1
ATOM 7820 C C . TYR B 2 40 ? 23.835 6.921 6.237 1.00 85.94 37 TYR B C 1
ATOM 7821 O O . TYR B 2 40 ? 24.547 7.057 7.237 1.00 81.59 37 TYR B O 1
ATOM 7839 N N . ARG B 2 41 ? 23.601 7.898 5.362 1.00 93.23 38 ARG B N 1
ATOM 7840 C CA . ARG B 2 41 ? 23.989 9.290 5.553 1.00 85.62 38 ARG B CA 1
ATOM 7841 C C . ARG B 2 41 ? 22.881 10.086 6.239 1.00 93.48 38 ARG B C 1
ATOM 7842 O O . ARG B 2 41 ? 21.700 9.741 6.173 1.00 102.08 38 ARG B O 1
ATOM 7863 N N . GLN B 2 42 ? 23.282 11.186 6.872 1.00 97.78 39 GLN B N 1
ATOM 7864 C CA . GLN B 2 42 ? 22.394 12.330 7.091 1.00 91.64 39 GLN B CA 1
ATOM 7865 C C . GLN B 2 42 ? 23.167 13.601 6.778 1.00 87.74 39 GLN B C 1
ATOM 7866 O O . GLN B 2 42 ? 24.191 13.876 7.405 1.00 79.05 39 GLN B O 1
ATOM 7880 N N . ARG B 2 48 ? 17.503 11.031 5.943 1.00 105.97 45 ARG B N 1
ATOM 7881 C CA . ARG B 2 48 ? 18.433 9.913 5.827 1.00 95.79 45 ARG B CA 1
ATOM 7882 C C . ARG B 2 48 ? 18.630 9.527 4.365 1.00 96.64 45 ARG B C 1
ATOM 7883 O O . ARG B 2 48 ? 17.790 9.824 3.516 1.00 103.29 45 ARG B O 1
ATOM 7904 N N . GLU B 2 49 ? 19.747 8.860 4.079 1.00 100.15 46 GLU B N 1
ATOM 7905 C CA . GLU B 2 49 ? 20.124 8.544 2.705 1.00 102.28 46 GLU B CA 1
ATOM 7906 C C . GLU B 2 49 ? 20.980 7.286 2.705 1.00 97.27 46 GLU B C 1
ATOM 7907 O O . GLU B 2 49 ? 22.024 7.245 3.362 1.00 89.28 46 GLU B O 1
ATOM 7919 N N . LEU B 2 50 ? 20.534 6.266 1.974 1.00 92.48 47 LEU B N 1
ATOM 7920 C CA . LEU B 2 50 ? 21.251 4.998 1.928 1.00 89.02 47 LEU B CA 1
ATOM 7921 C C . LEU B 2 50 ? 22.578 5.159 1.194 1.00 84.53 47 LEU B C 1
ATOM 7922 O O . LEU B 2 50 ? 22.635 5.751 0.112 1.00 83.58 47 LEU B O 1
ATOM 7938 N N . VAL B 2 51 ? 23.647 4.631 1.790 1.00 85.63 48 VAL B N 1
ATOM 7939 C CA . VAL B 2 51 ? 24.972 4.628 1.177 1.00 86.43 48 VAL B CA 1
ATOM 7940 C C . VAL B 2 51 ? 25.221 3.258 0.569 1.00 86.81 48 VAL B C 1
ATOM 7941 O O . VAL B 2 51 ? 25.513 3.134 -0.626 1.00 87.14 48 VAL B O 1
ATOM 7954 N N . ALA B 2 52 ? 25.108 2.223 1.398 1.00 82.58 49 ALA B N 1
ATOM 7955 C CA . ALA B 2 52 ? 25.475 0.871 1.012 1.00 82.39 49 ALA B CA 1
ATOM 7956 C C . ALA B 2 52 ? 24.647 -0.120 1.815 1.00 76.00 49 ALA B C 1
ATOM 7957 O O . ALA B 2 52 ? 24.286 0.136 2.968 1.00 69.55 49 ALA B O 1
ATOM 7964 N N . ARG B 2 53 ? 24.359 -1.259 1.190 1.00 82.03 50 ARG B N 1
ATOM 7965 C CA . ARG B 2 53 ? 23.561 -2.319 1.787 1.00 84.36 50 ARG B CA 1
ATOM 7966 C C . ARG B 2 53 ? 24.236 -3.647 1.487 1.00 77.62 50 ARG B C 1
ATOM 7967 O O . ARG B 2 53 ? 24.825 -3.821 0.416 1.00 77.23 50 ARG B O 1
ATOM 7988 N N . ILE B 2 54 ? 24.159 -4.578 2.433 1.00 72.21 51 ILE B N 1
ATOM 7989 C CA . ILE B 2 54 ? 24.736 -5.905 2.261 1.00 74.89 51 ILE B CA 1
ATOM 7990 C C . ILE B 2 54 ? 23.768 -6.923 2.845 1.00 73.46 51 ILE B C 1
ATOM 7991 O O . ILE B 2 54 ? 23.277 -6.748 3.965 1.00 71.38 51 ILE B O 1
ATOM 8007 N N . SER B 2 55 ? 23.467 -7.967 2.075 1.00 74.47 52 SER B N 1
ATOM 8008 C CA . SER B 2 55 ? 22.615 -9.036 2.571 1.00 74.40 52 SER B CA 1
ATOM 8009 C C . SER B 2 55 ? 23.366 -9.854 3.621 1.00 69.89 52 SER B C 1
ATOM 8010 O O . SER B 2 55 ? 24.577 -9.710 3.815 1.00 72.10 52 SER B O 1
ATOM 8018 N N . SER B 2 56 ? 22.625 -10.723 4.312 1.00 69.97 53 SER B N 1
ATOM 8019 C CA . SER B 2 56 ? 23.241 -11.576 5.324 1.00 69.64 53 SER B CA 1
ATOM 8020 C C . SER B 2 56 ? 24.386 -12.401 4.748 1.00 68.59 53 SER B C 1
ATOM 8021 O O . SER B 2 56 ? 25.361 -12.687 5.453 1.00 68.03 53 SER B O 1
ATOM 8029 N N . GLY B 2 57 ? 24.291 -12.790 3.478 1.00 69.50 54 GLY B N 1
ATOM 8030 C CA . GLY B 2 57 ? 25.297 -13.596 2.819 1.00 84.52 54 GLY B CA 1
ATOM 8031 C C . GLY B 2 57 ? 26.359 -12.835 2.056 1.00 79.79 54 GLY B C 1
ATOM 8032 O O . GLY B 2 57 ? 27.263 -13.462 1.495 1.00 86.78 54 GLY B O 1
ATOM 8036 N N . GLY B 2 58 ? 26.281 -11.507 1.998 1.00 78.90 55 GLY B N 1
ATOM 8037 C CA . GLY B 2 58 ? 27.342 -10.694 1.437 1.00 78.45 55 GLY B CA 1
ATOM 8038 C C . GLY B 2 58 ? 27.053 -10.010 0.111 1.00 81.27 55 GLY B C 1
ATOM 8039 O O . GLY B 2 58 ? 27.967 -9.398 -0.454 1.00 81.56 55 GLY B O 1
ATOM 8043 N N . SER B 2 59 ? 25.826 -10.085 -0.402 1.00 77.98 56 SER B N 1
ATOM 8044 C CA . SER B 2 59 ? 25.491 -9.420 -1.659 1.00 81.58 56 SER B CA 1
ATOM 8045 C C . SER B 2 59 ? 25.403 -7.909 -1.445 1.00 81.57 56 SER B C 1
ATOM 8046 O O . SER B 2 59 ? 24.530 -7.428 -0.715 1.00 78.75 56 SER B O 1
ATOM 8054 N N . THR B 2 60 ? 26.300 -7.161 -2.087 1.00 88.00 57 THR B N 1
ATOM 8055 C CA . THR B 2 60 ? 26.403 -5.720 -1.888 1.00 79.34 57 THR B CA 1
ATOM 8056 C C . THR B 2 60 ? 25.478 -4.953 -2.829 1.00 80.79 57 THR B C 1
ATOM 8057 O O . THR B 2 60 ? 25.105 -5.423 -3.905 1.00 87.32 57 THR B O 1
ATOM 8068 N N . ASN B 2 61 ? 25.126 -3.741 -2.403 1.00 91.25 58 ASN B N 1
ATOM 8069 C CA . ASN B 2 61 ? 24.287 -2.835 -3.176 1.00 92.57 58 ASN B CA 1
ATOM 8070 C C . ASN B 2 61 ? 24.614 -1.408 -2.749 1.00 96.61 58 ASN B C 1
ATOM 8071 O O . ASN B 2 61 ? 24.838 -1.151 -1.563 1.00 91.27 58 ASN B O 1
ATOM 8082 N N . TYR B 2 62 ? 24.649 -0.486 -3.714 1.00 104.13 59 TYR B N 1
ATOM 8083 C CA . TYR B 2 62 ? 25.125 0.872 -3.471 1.00 99.75 59 TYR B CA 1
ATOM 8084 C C . TYR B 2 62 ? 24.200 1.888 -4.130 1.00 96.40 59 TYR B C 1
ATOM 8085 O O . TYR B 2 62 ? 23.447 1.570 -5.053 1.00 99.01 59 TYR B O 1
ATOM 8103 N N . ALA B 2 63 ? 24.281 3.128 -3.645 1.00 96.38 60 ALA B N 1
ATOM 8104 C CA . ALA B 2 63 ? 23.575 4.251 -4.243 1.00 102.22 60 ALA B CA 1
ATOM 8105 C C . ALA B 2 63 ? 24.346 4.782 -5.454 1.00 99.86 60 ALA B C 1
ATOM 8106 O O . ALA B 2 63 ? 25.440 4.317 -5.787 1.00 89.62 60 ALA B O 1
ATOM 8113 N N . ASP B 2 64 ? 23.766 5.785 -6.122 1.00 104.28 61 ASP B N 1
ATOM 8114 C CA . ASP B 2 64 ? 24.384 6.331 -7.328 1.00 107.23 61 ASP B CA 1
ATOM 8115 C C . ASP B 2 64 ? 25.619 7.166 -7.003 1.00 102.75 61 ASP B C 1
ATOM 8116 O O . ASP B 2 64 ? 26.624 7.098 -7.720 1.00 104.22 61 ASP B O 1
ATOM 8125 N N . PHE B 2 65 ? 25.568 7.959 -5.929 1.00 94.14 62 PHE B N 1
ATOM 8126 C CA . PHE B 2 65 ? 26.666 8.865 -5.604 1.00 87.76 62 PHE B CA 1
ATOM 8127 C C . PHE B 2 65 ? 27.945 8.142 -5.193 1.00 95.79 62 PHE B C 1
ATOM 8128 O O . PHE B 2 65 ? 28.980 8.800 -5.033 1.00 92.06 62 PHE B O 1
ATOM 8145 N N . VAL B 2 66 ? 27.907 6.818 -5.029 1.00 93.97 63 VAL B N 1
ATOM 8146 C CA . VAL B 2 66 ? 29.082 6.084 -4.564 1.00 95.14 63 VAL B CA 1
ATOM 8147 C C . VAL B 2 66 ? 30.089 5.886 -5.695 1.00 93.35 63 VAL B C 1
ATOM 8148 O O . VAL B 2 66 ? 31.304 5.910 -5.465 1.00 90.95 63 VAL B O 1
ATOM 8161 N N . LYS B 2 67 ? 29.607 5.681 -6.923 1.00 99.41 64 LYS B N 1
ATOM 8162 C CA . LYS B 2 67 ? 30.461 5.558 -8.112 1.00 98.34 64 LYS B CA 1
ATOM 8163 C C . LYS B 2 67 ? 31.625 4.587 -7.894 1.00 99.89 64 LYS B C 1
ATOM 8164 O O . LYS B 2 67 ? 32.722 4.789 -8.422 1.00 111.35 64 LYS B O 1
ATOM 8183 N N . GLY B 2 68 ? 31.400 3.522 -7.124 1.00 95.67 65 GLY B N 1
ATOM 8184 C CA . GLY B 2 68 ? 32.439 2.535 -6.881 1.00 90.78 65 GLY B CA 1
ATOM 8185 C C . GLY B 2 68 ? 33.567 2.996 -5.986 1.00 92.63 65 GLY B C 1
ATOM 8186 O O . GLY B 2 68 ? 34.603 2.328 -5.921 1.00 91.71 65 GLY B O 1
ATOM 8190 N N . ARG B 2 69 ? 33.393 4.113 -5.284 1.00 101.82 66 ARG B N 1
ATOM 8191 C CA . ARG B 2 69 ? 34.435 4.710 -4.461 1.00 102.67 66 ARG B CA 1
ATOM 8192 C C . ARG B 2 69 ? 34.498 4.137 -3.048 1.00 99.25 66 ARG B C 1
ATOM 8193 O O . ARG B 2 69 ? 35.496 4.359 -2.353 1.00 90.44 66 ARG B O 1
ATOM 8214 N N . PHE B 2 70 ? 33.470 3.412 -2.610 1.00 100.17 67 PHE B N 1
ATOM 8215 C CA . PHE B 2 70 ? 33.417 2.805 -1.286 1.00 94.24 67 PHE B CA 1
ATOM 8216 C C . PHE B 2 70 ? 33.267 1.291 -1.424 1.00 98.83 67 PHE B C 1
ATOM 8217 O O . PHE B 2 70 ? 32.927 0.775 -2.491 1.00 99.55 67 PHE B O 1
ATOM 8234 N N . THR B 2 71 ? 33.502 0.570 -0.323 1.00 98.40 68 THR B N 1
ATOM 8235 C CA . THR B 2 71 ? 33.131 -0.841 -0.233 1.00 97.56 68 THR B CA 1
ATOM 8236 C C . THR B 2 71 ? 32.583 -1.146 1.154 1.00 93.23 68 THR B C 1
ATOM 8237 O O . THR B 2 71 ? 33.191 -0.773 2.162 1.00 89.25 68 THR B O 1
ATOM 8248 N N . ILE B 2 72 ? 31.446 -1.838 1.197 1.00 95.65 69 ILE B N 1
ATOM 8249 C CA . ILE B 2 72 ? 30.864 -2.355 2.433 1.00 85.98 69 ILE B CA 1
ATOM 8250 C C . ILE B 2 72 ? 31.272 -3.818 2.574 1.00 90.09 69 ILE B C 1
ATOM 8251 O O . ILE B 2 72 ? 31.186 -4.586 1.606 1.00 87.71 69 ILE B O 1
ATOM 8267 N N . SER B 2 73 ? 31.731 -4.208 3.766 1.00 83.88 70 SER B N 1
ATOM 8268 C CA . SER B 2 73 ? 32.227 -5.565 3.972 1.00 77.20 70 SER B CA 1
ATOM 8269 C C . SER B 2 73 ? 32.034 -5.994 5.422 1.00 84.17 70 SER B C 1
ATOM 8270 O O . SER B 2 73 ? 31.872 -5.166 6.323 1.00 87.54 70 SER B O 1
ATOM 8278 N N . ARG B 2 74 ? 32.065 -7.313 5.633 1.00 82.07 71 ARG B N 1
ATOM 8279 C CA . ARG B 2 74 ? 31.978 -7.928 6.952 1.00 85.71 71 ARG B CA 1
ATOM 8280 C C . ARG B 2 74 ? 33.312 -8.552 7.345 1.00 88.16 71 ARG B C 1
ATOM 8281 O O . ARG B 2 74 ? 33.989 -9.168 6.516 1.00 91.93 71 ARG B O 1
ATOM 8302 N N . ASP B 2 75 ? 33.675 -8.405 8.619 1.00 102.30 72 ASP B N 1
ATOM 8303 C CA . ASP B 2 75 ? 34.792 -9.122 9.232 1.00 97.97 72 ASP B CA 1
ATOM 8304 C C . ASP B 2 75 ? 34.230 -9.940 10.389 1.00 102.21 72 ASP B C 1
ATOM 8305 O O . ASP B 2 75 ? 33.849 -9.380 11.423 1.00 104.69 72 ASP B O 1
ATOM 8314 N N . ASN B 2 76 ? 34.178 -11.264 10.217 1.00 106.29 73 ASN B N 1
ATOM 8315 C CA . ASN B 2 76 ? 33.556 -12.135 11.208 1.00 107.55 73 ASN B CA 1
ATOM 8316 C C . ASN B 2 76 ? 34.448 -12.400 12.415 1.00 105.26 73 ASN B C 1
ATOM 8317 O O . ASN B 2 76 ? 33.949 -12.868 13.444 1.00 93.13 73 ASN B O 1
ATOM 8328 N N . ALA B 2 77 ? 35.748 -12.110 12.319 1.00 114.36 74 ALA B N 1
ATOM 8329 C CA . ALA B 2 77 ? 36.646 -12.362 13.443 1.00 113.87 74 ALA B CA 1
ATOM 8330 C C . ALA B 2 77 ? 36.365 -11.412 14.600 1.00 114.71 74 ALA B C 1
ATOM 8331 O O . ALA B 2 77 ? 36.348 -11.831 15.763 1.00 116.05 74 ALA B O 1
ATOM 8338 N N . LYS B 2 78 ? 36.145 -10.132 14.304 1.00 111.34 75 LYS B N 1
ATOM 8339 C CA . LYS B 2 78 ? 35.730 -9.157 15.304 1.00 111.75 75 LYS B CA 1
ATOM 8340 C C . LYS B 2 78 ? 34.274 -8.738 15.131 1.00 102.79 75 LYS B C 1
ATOM 8341 O O . LYS B 2 78 ? 33.823 -7.804 15.802 1.00 100.24 75 LYS B O 1
ATOM 8360 N N . SER B 2 79 ? 33.528 -9.420 14.262 1.00 102.47 76 SER B N 1
ATOM 8361 C CA . SER B 2 79 ? 32.121 -9.124 13.997 1.00 101.85 76 SER B CA 1
ATOM 8362 C C . SER B 2 79 ? 31.906 -7.623 13.799 1.00 101.80 76 SER B C 1
ATOM 8363 O O . SER B 2 79 ? 31.137 -6.971 14.509 1.00 91.54 76 SER B O 1
ATOM 8371 N N . THR B 2 80 ? 32.607 -7.081 12.805 1.00 102.99 77 THR B N 1
ATOM 8372 C CA . THR B 2 80 ? 32.524 -5.670 12.452 1.00 100.13 77 THR B CA 1
ATOM 8373 C C . THR B 2 80 ? 32.137 -5.521 10.988 1.00 98.73 77 THR B C 1
ATOM 8374 O O . THR B 2 80 ? 32.737 -6.157 10.114 1.00 93.67 77 THR B O 1
ATOM 8385 N N . LEU B 2 81 ? 31.136 -4.686 10.731 1.00 94.62 78 LEU B N 1
ATOM 8386 C CA . LEU B 2 81 ? 30.844 -4.194 9.394 1.00 86.58 78 LEU B CA 1
ATOM 8387 C C . LEU B 2 81 ? 31.686 -2.949 9.135 1.00 84.38 78 LEU B C 1
ATOM 8388 O O . LEU B 2 81 ? 31.879 -2.126 10.035 1.00 89.38 78 LEU B O 1
ATOM 8404 N N . TYR B 2 82 ? 32.204 -2.818 7.911 1.00 84.27 79 TYR B N 1
ATOM 8405 C CA . TYR B 2 82 ? 33.062 -1.695 7.549 1.00 88.75 79 TYR B CA 1
ATOM 8406 C C . TYR B 2 82 ? 32.546 -0.988 6.303 1.00 87.83 79 TYR B C 1
ATOM 8407 O O . TYR B 2 82 ? 31.922 -1.602 5.433 1.00 83.03 79 TYR B O 1
ATOM 8425 N N . LEU B 2 83 ? 32.824 0.318 6.228 1.00 80.62 80 LEU B N 1
ATOM 8426 C CA . LEU B 2 83 ? 32.898 1.057 4.969 1.00 77.64 80 LEU B CA 1
ATOM 8427 C C . LEU B 2 83 ? 34.336 1.515 4.787 1.00 89.83 80 LEU B C 1
ATOM 8428 O O . LEU B 2 83 ? 34.820 2.361 5.546 1.00 89.37 80 LEU B O 1
ATOM 8444 N N . GLN B 2 84 ? 35.014 0.971 3.784 1.00 93.58 81 GLN B N 1
ATOM 8445 C CA . GLN B 2 84 ? 36.210 1.620 3.269 1.00 100.91 81 GLN B CA 1
ATOM 8446 C C . GLN B 2 84 ? 35.766 2.710 2.304 1.00 98.02 81 GLN B C 1
ATOM 8447 O O . GLN B 2 84 ? 35.119 2.421 1.292 1.00 94.46 81 GLN B O 1
ATOM 8461 N N . MET B 2 85 ? 36.088 3.959 2.624 1.00 92.13 82 MET B N 1
ATOM 8462 C CA . MET B 2 85 ? 35.726 5.100 1.794 1.00 101.18 82 MET B CA 1
ATOM 8463 C C . MET B 2 85 ? 36.997 5.715 1.227 1.00 102.64 82 MET B C 1
ATOM 8464 O O . MET B 2 85 ? 37.859 6.174 1.983 1.00 102.81 82 MET B O 1
ATOM 8478 N N . ASN B 2 86 ? 37.108 5.719 -0.098 1.00 95.85 83 ASN B N 1
ATOM 8479 C CA . ASN B 2 86 ? 38.268 6.250 -0.795 1.00 92.40 83 ASN B CA 1
ATOM 8480 C C . ASN B 2 86 ? 37.839 7.387 -1.714 1.00 93.84 83 ASN B C 1
ATOM 8481 O O . ASN B 2 86 ? 36.687 7.451 -2.154 1.00 89.18 83 ASN B O 1
ATOM 8492 N N . SER B 2 87 ? 38.780 8.287 -1.996 1.00 95.55 84 SER B N 1
ATOM 8493 C CA . SER B 2 87 ? 38.543 9.430 -2.878 1.00 91.22 84 SER B CA 1
ATOM 8494 C C . SER B 2 87 ? 37.302 10.208 -2.439 1.00 89.66 84 SER B C 1
ATOM 8495 O O . SER B 2 87 ? 36.382 10.465 -3.220 1.00 94.50 84 SER B O 1
ATOM 8503 N N . LEU B 2 88 ? 37.291 10.593 -1.165 1.00 95.74 85 LEU B N 1
ATOM 8504 C CA . LEU B 2 88 ? 36.162 11.308 -0.584 1.00 98.91 85 LEU B CA 1
ATOM 8505 C C . LEU B 2 88 ? 36.046 12.725 -1.146 1.00 93.77 85 LEU B C 1
ATOM 8506 O O . LEU B 2 88 ? 37.043 13.383 -1.453 1.00 95.53 85 LEU B O 1
ATOM 8522 N N . LYS B 2 89 ? 34.806 13.191 -1.271 1.00 91.34 86 LYS B N 1
ATOM 8523 C CA . LYS B 2 89 ? 34.459 14.481 -1.846 1.00 93.94 86 LYS B CA 1
ATOM 8524 C C . LYS B 2 89 ? 33.729 15.340 -0.817 1.00 98.56 86 LYS B C 1
ATOM 8525 O O . LYS B 2 89 ? 33.144 14.814 0.137 1.00 101.28 86 LYS B O 1
ATOM 8544 N N . PRO B 2 90 ? 33.744 16.668 -0.975 1.00 105.83 87 PRO B N 1
ATOM 8545 C CA . PRO B 2 90 ? 33.012 17.526 -0.024 1.00 96.71 87 PRO B CA 1
ATOM 8546 C C . PRO B 2 90 ? 31.557 17.131 0.158 1.00 90.80 87 PRO B C 1
ATOM 8547 O O . PRO B 2 90 ? 31.007 17.286 1.257 1.00 94.85 87 PRO B O 1
ATOM 8558 N N . GLU B 2 91 ? 30.916 16.620 -0.894 1.00 96.29 88 GLU B N 1
ATOM 8559 C CA . GLU B 2 91 ? 29.511 16.237 -0.826 1.00 97.29 88 GLU B CA 1
ATOM 8560 C C . GLU B 2 91 ? 29.263 15.049 0.100 1.00 91.71 88 GLU B C 1
ATOM 8561 O O . GLU B 2 91 ? 28.111 14.803 0.476 1.00 80.98 88 GLU B O 1
ATOM 8573 N N . ASP B 2 92 ? 30.306 14.307 0.473 1.00 83.28 89 ASP B N 1
ATOM 8574 C CA . ASP B 2 92 ? 30.168 13.159 1.363 1.00 83.29 89 ASP B CA 1
ATOM 8575 C C . ASP B 2 92 ? 30.118 13.544 2.838 1.00 85.55 89 ASP B C 1
ATOM 8576 O O . ASP B 2 92 ? 30.016 12.652 3.687 1.00 89.64 89 ASP B O 1
ATOM 8585 N N . THR B 2 93 ? 30.189 14.833 3.162 1.00 85.74 90 THR B N 1
ATOM 8586 C CA . THR B 2 93 ? 30.150 15.276 4.552 1.00 83.32 90 THR B CA 1
ATOM 8587 C C . THR B 2 93 ? 28.783 14.964 5.157 1.00 79.50 90 THR B C 1
ATOM 8588 O O . THR B 2 93 ? 27.756 15.440 4.662 1.00 77.47 90 THR B O 1
ATOM 8599 N N . ALA B 2 94 ? 28.767 14.168 6.226 1.00 77.55 91 ALA B N 1
ATOM 8600 C CA . ALA B 2 94 ? 27.511 13.705 6.806 1.00 79.72 91 ALA B CA 1
ATOM 8601 C C . ALA B 2 94 ? 27.792 12.944 8.096 1.00 79.37 91 ALA B C 1
ATOM 8602 O O . ALA B 2 94 ? 28.931 12.569 8.387 1.00 79.34 91 ALA B O 1
ATOM 8609 N N . MET B 2 95 ? 26.728 12.735 8.872 1.00 85.08 92 MET B N 1
ATOM 8610 C CA . MET B 2 95 ? 26.705 11.679 9.876 1.00 82.84 92 MET B CA 1
ATOM 8611 C C . MET B 2 95 ? 26.450 10.349 9.183 1.00 80.94 92 MET B C 1
ATOM 8612 O O . MET B 2 95 ? 25.515 10.225 8.385 1.00 77.69 92 MET B O 1
ATOM 8626 N N . TYR B 2 96 ? 27.282 9.357 9.480 1.00 83.64 93 TYR B N 1
ATOM 8627 C CA . TYR B 2 96 ? 27.133 8.022 8.924 1.00 76.59 93 TYR B CA 1
ATOM 8628 C C . TYR B 2 96 ? 26.679 7.066 10.016 1.00 74.31 93 TYR B C 1
ATOM 8629 O O . TYR B 2 96 ? 27.239 7.057 11.118 1.00 74.19 93 TYR B O 1
ATOM 8647 N N . TYR B 2 97 ? 25.656 6.278 9.704 1.00 79.41 94 TYR B N 1
ATOM 8648 C CA . TYR B 2 97 ? 25.069 5.313 10.619 1.00 82.99 94 TYR B CA 1
ATOM 8649 C C . TYR B 2 97 ? 25.172 3.927 10.006 1.00 82.00 94 TYR B C 1
ATOM 8650 O O . TYR B 2 97 ? 24.953 3.762 8.803 1.00 77.54 94 TYR B O 1
ATOM 8668 N N . CYS B 2 98 ? 25.493 2.931 10.825 1.00 90.64 95 CYS B N 1
ATOM 8669 C CA . CYS B 2 98 ? 25.362 1.541 10.415 1.00 80.48 95 CYS B CA 1
ATOM 8670 C C . CYS B 2 98 ? 24.055 1.003 10.975 1.00 69.95 95 CYS B C 1
ATOM 8671 O O . CYS B 2 98 ? 23.773 1.153 12.168 1.00 75.85 95 CYS B O 1
ATOM 8678 N N . ALA B 2 99 ? 23.258 0.396 10.105 1.00 76.39 96 ALA B N 1
ATOM 8679 C CA . ALA B 2 99 ? 21.897 0.001 10.420 1.00 74.33 96 ALA B CA 1
ATOM 8680 C C . ALA B 2 99 ? 21.718 -1.488 10.177 1.00 83.04 96 ALA B C 1
ATOM 8681 O O . ALA B 2 99 ? 22.279 -2.047 9.228 1.00 69.99 96 ALA B O 1
ATOM 8688 N N . ARG B 2 100 ? 20.941 -2.126 11.043 1.00 75.63 97 ARG B N 1
ATOM 8689 C CA . ARG B 2 100 ? 20.464 -3.479 10.810 1.00 69.16 97 ARG B CA 1
ATOM 8690 C C . ARG B 2 100 ? 19.043 -3.393 10.273 1.00 69.55 97 ARG B C 1
ATOM 8691 O O . ARG B 2 100 ? 18.192 -2.720 10.862 1.00 78.34 97 ARG B O 1
ATOM 8712 N N . ILE B 2 101 ? 18.795 -4.063 9.156 1.00 76.79 98 ILE B N 1
ATOM 8713 C CA . ILE B 2 101 ? 17.497 -4.019 8.496 1.00 85.65 98 ILE B CA 1
ATOM 8714 C C . ILE B 2 101 ? 16.671 -5.184 9.030 1.00 83.96 98 ILE B C 1
ATOM 8715 O O . ILE B 2 101 ? 16.920 -6.347 8.700 1.00 84.32 98 ILE B O 1
ATOM 8731 N N . ILE B 2 102 ? 15.686 -4.858 9.867 1.00 92.82 99 ILE B N 1
ATOM 8732 C CA . ILE B 2 102 ? 14.977 -5.855 10.660 1.00 86.22 99 ILE B CA 1
ATOM 8733 C C . ILE B 2 102 ? 13.900 -6.548 9.837 1.00 89.85 99 ILE B C 1
ATOM 8734 O O . ILE B 2 102 ? 13.567 -7.711 10.098 1.00 94.36 99 ILE B O 1
ATOM 8750 N N . ASN B 2 103 ? 13.333 -5.859 8.850 1.00 84.81 100 ASN B N 1
ATOM 8751 C CA . ASN B 2 103 ? 12.490 -6.480 7.837 1.00 90.58 100 ASN B CA 1
ATOM 8752 C C . ASN B 2 103 ? 12.990 -6.017 6.478 1.00 94.68 100 ASN B C 1
ATOM 8753 O O . ASN B 2 103 ? 13.009 -4.814 6.197 1.00 98.91 100 ASN B O 1
ATOM 8764 N N . SER B 2 104 ? 13.403 -6.971 5.642 1.00 104.21 101 SER B N 1
ATOM 8765 C CA . SER B 2 104 ? 14.019 -6.641 4.363 1.00 102.92 101 SER B CA 1
ATOM 8766 C C . SER B 2 104 ? 12.991 -6.200 3.326 1.00 103.07 101 SER B C 1
ATOM 8767 O O . SER B 2 104 ? 13.298 -5.358 2.475 1.00 99.62 101 SER B O 1
ATOM 8775 N N . ALA B 2 105 ? 11.776 -6.748 3.386 1.00 102.00 102 ALA B N 1
ATOM 8776 C CA . ALA B 2 105 ? 10.746 -6.394 2.415 1.00 105.47 102 ALA B CA 1
ATOM 8777 C C . ALA B 2 105 ? 10.260 -4.961 2.612 1.00 101.93 102 ALA B C 1
ATOM 8778 O O . ALA B 2 105 ? 10.057 -4.229 1.636 1.00 103.15 102 ALA B O 1
ATOM 8785 N N . SER B 2 106 ? 10.059 -4.548 3.862 1.00 98.78 103 SER B N 1
ATOM 8786 C CA . SER B 2 106 ? 9.671 -3.183 4.193 1.00 105.95 103 SER B CA 1
ATOM 8787 C C . SER B 2 106 ? 10.869 -2.282 4.468 1.00 107.65 103 SER B C 1
ATOM 8788 O O . SER B 2 106 ? 10.689 -1.074 4.661 1.00 106.70 103 SER B O 1
ATOM 8796 N N . ASN B 2 107 ? 12.079 -2.844 4.482 1.00 108.07 104 ASN B N 1
ATOM 8797 C CA . ASN B 2 107 ? 13.312 -2.108 4.772 1.00 106.03 104 ASN B CA 1
ATOM 8798 C C . ASN B 2 107 ? 13.180 -1.275 6.048 1.00 105.79 104 ASN B C 1
ATOM 8799 O O . ASN B 2 107 ? 13.686 -0.156 6.148 1.00 101.15 104 ASN B O 1
ATOM 8810 N N . ILE B 2 108 ? 12.491 -1.844 7.038 1.00 101.87 105 ILE B N 1
ATOM 8811 C CA . ILE B 2 108 ? 12.472 -1.289 8.387 1.00 98.45 105 ILE B CA 1
ATOM 8812 C C . ILE B 2 108 ? 13.808 -1.586 9.059 1.00 95.43 105 ILE B C 1
ATOM 8813 O O . ILE B 2 108 ? 14.313 -2.714 8.993 1.00 88.61 105 ILE B O 1
ATOM 8829 N N . ALA B 2 109 ? 14.388 -0.577 9.712 1.00 101.28 106 ALA B N 1
ATOM 8830 C CA . ALA B 2 109 ? 15.768 -0.664 10.176 1.00 94.41 106 ALA B CA 1
ATOM 8831 C C . ALA B 2 109 ? 15.916 -0.069 11.571 1.00 91.21 106 ALA B C 1
ATOM 8832 O O . ALA B 2 109 ? 15.048 0.658 12.059 1.00 92.99 106 ALA B O 1
ATOM 8839 N N . TYR B 2 110 ? 17.043 -0.399 12.207 1.00 90.28 107 TYR B N 1
ATOM 8840 C CA . TYR B 2 110 ? 17.442 0.190 13.478 1.00 92.17 107 TYR B CA 1
ATOM 8841 C C . TYR B 2 110 ? 18.929 0.519 13.423 1.00 82.13 107 TYR B C 1
ATOM 8842 O O . TYR B 2 110 ? 19.701 -0.150 12.731 1.00 74.42 107 TYR B O 1
ATOM 8860 N N . TRP B 2 111 ? 19.325 1.556 14.160 1.00 86.17 108 TRP B N 1
ATOM 8861 C CA . TRP B 2 111 ? 20.684 2.078 14.083 1.00 86.59 108 TRP B CA 1
ATOM 8862 C C . TRP B 2 111 ? 20.997 2.826 15.375 1.00 95.83 108 TRP B C 1
ATOM 8863 O O . TRP B 2 111 ? 20.107 3.109 16.182 1.00 94.27 108 TRP B O 1
ATOM 8884 N N . GLY B 2 112 ? 22.283 3.139 15.568 1.00 94.93 109 GLY B N 1
ATOM 8885 C CA . GLY B 2 112 ? 22.764 3.772 16.773 1.00 101.18 109 GLY B CA 1
ATOM 8886 C C . GLY B 2 112 ? 23.098 5.239 16.581 1.00 99.51 109 GLY B C 1
ATOM 8887 O O . GLY B 2 112 ? 22.692 5.880 15.603 1.00 97.31 109 GLY B O 1
ATOM 8891 N N . GLN B 2 113 ? 23.838 5.788 17.547 1.00 98.42 110 GLN B N 1
ATOM 8892 C CA . GLN B 2 113 ? 24.419 7.117 17.390 1.00 97.08 110 GLN B CA 1
ATOM 8893 C C . GLN B 2 113 ? 25.569 7.039 16.391 1.00 97.11 110 GLN B C 1
ATOM 8894 O O . GLN B 2 113 ? 26.523 6.281 16.591 1.00 108.21 110 GLN B O 1
ATOM 8908 N N . GLY B 2 114 ? 25.479 7.817 15.318 1.00 91.15 111 GLY B N 1
ATOM 8909 C CA . GLY B 2 114 ? 26.362 7.648 14.184 1.00 80.98 111 GLY B CA 1
ATOM 8910 C C . GLY B 2 114 ? 27.780 8.126 14.453 1.00 79.47 111 GLY B C 1
ATOM 8911 O O . GLY B 2 114 ? 28.209 8.342 15.587 1.00 89.20 111 GLY B O 1
ATOM 8915 N N . THR B 2 115 ? 28.526 8.274 13.358 1.00 77.51 112 THR B N 1
ATOM 8916 C CA . THR B 2 115 ? 29.868 8.845 13.375 1.00 88.70 112 THR B CA 1
ATOM 8917 C C . THR B 2 115 ? 29.951 9.876 12.257 1.00 77.93 112 THR B C 1
ATOM 8918 O O . THR B 2 115 ? 29.529 9.604 11.129 1.00 70.03 112 THR B O 1
ATOM 8929 N N . ARG B 2 116 ? 30.470 11.064 12.571 1.00 85.59 113 ARG B N 1
ATOM 8930 C CA . ARG B 2 116 ? 30.442 12.176 11.628 1.00 92.84 113 ARG B CA 1
ATOM 8931 C C . ARG B 2 116 ? 31.708 12.207 10.782 1.00 86.05 113 ARG B C 1
ATOM 8932 O O . ARG B 2 116 ? 32.820 12.026 11.286 1.00 87.07 113 ARG B O 1
ATOM 8953 N N . VAL B 2 117 ? 31.519 12.441 9.486 1.00 83.31 114 VAL B N 1
ATOM 8954 C CA . VAL B 2 117 ? 32.594 12.526 8.506 1.00 85.18 114 VAL B CA 1
ATOM 8955 C C . VAL B 2 117 ? 32.512 13.899 7.851 1.00 84.27 114 VAL B C 1
ATOM 8956 O O . VAL B 2 117 ? 31.438 14.310 7.398 1.00 78.57 114 VAL B O 1
ATOM 8969 N N . THR B 2 118 ? 33.639 14.609 7.813 1.00 86.50 115 THR B N 1
ATOM 8970 C CA . THR B 2 118 ? 33.708 15.948 7.239 1.00 96.27 115 THR B CA 1
ATOM 8971 C C . THR B 2 118 ? 34.875 16.007 6.266 1.00 94.81 115 THR B C 1
ATOM 8972 O O . THR B 2 118 ? 36.005 15.659 6.627 1.00 91.17 115 THR B O 1
ATOM 8983 N N . VAL B 2 119 ? 34.603 16.448 5.039 1.00 89.73 116 VAL B N 1
ATOM 8984 C CA . VAL B 2 119 ? 35.598 16.400 3.971 1.00 92.48 116 VAL B CA 1
ATOM 8985 C C . VAL B 2 119 ? 36.012 17.810 3.560 1.00 91.26 116 VAL B C 1
ATOM 8986 O O . VAL B 2 119 ? 35.410 18.414 2.672 1.00 96.66 116 VAL B O 1
ATOM 8999 N N . THR C 1 17 ? 24.715 -19.896 -43.993 1.00 114.12 16 THR C N 1
ATOM 9000 C CA . THR C 1 17 ? 24.875 -19.542 -42.587 1.00 111.60 16 THR C CA 1
ATOM 9001 C C . THR C 1 17 ? 25.159 -20.819 -41.787 1.00 113.06 16 THR C C 1
ATOM 9002 O O . THR C 1 17 ? 25.121 -21.924 -42.335 1.00 105.61 16 THR C O 1
ATOM 9012 N N . SER C 1 18 ? 25.443 -20.669 -40.495 1.00 105.22 17 SER C N 1
ATOM 9013 C CA . SER C 1 18 ? 25.926 -21.782 -39.686 1.00 105.20 17 SER C CA 1
ATOM 9014 C C . SER C 1 18 ? 24.831 -22.749 -39.240 1.00 92.33 17 SER C C 1
ATOM 9015 O O . SER C 1 18 ? 25.160 -23.836 -38.754 1.00 84.47 17 SER C O 1
ATOM 9023 N N . ARG C 1 19 ? 23.549 -22.399 -39.393 1.00 87.57 18 ARG C N 1
ATOM 9024 C CA . ARG C 1 19 ? 22.487 -23.247 -38.854 1.00 82.18 18 ARG C CA 1
ATOM 9025 C C . ARG C 1 19 ? 22.459 -24.626 -39.510 1.00 92.85 18 ARG C C 1
ATOM 9026 O O . ARG C 1 19 ? 22.143 -25.619 -38.842 1.00 82.62 18 ARG C O 1
ATOM 9047 N N . GLY C 1 20 ? 22.781 -24.718 -40.803 1.00 96.27 19 GLY C N 1
ATOM 9048 C CA . GLY C 1 20 ? 22.798 -26.020 -41.455 1.00 82.92 19 GLY C CA 1
ATOM 9049 C C . GLY C 1 20 ? 23.834 -26.952 -40.856 1.00 82.67 19 GLY C C 1
ATOM 9050 O O . GLY C 1 20 ? 23.582 -28.147 -40.679 1.00 80.93 19 GLY C O 1
ATOM 9054 N N . ILE C 1 21 ? 25.014 -26.418 -40.540 1.00 87.99 20 ILE C N 1
ATOM 9055 C CA . ILE C 1 21 ? 26.024 -27.194 -39.829 1.00 81.23 20 ILE C CA 1
ATOM 9056 C C . ILE C 1 21 ? 25.534 -27.535 -38.428 1.00 85.83 20 ILE C C 1
ATOM 9057 O O . ILE C 1 21 ? 25.719 -28.657 -37.942 1.00 85.85 20 ILE C O 1
ATOM 9073 N N . ALA C 1 22 ? 24.902 -26.568 -37.759 1.00 86.07 21 ALA C N 1
ATOM 9074 C CA . ALA C 1 22 ? 24.474 -26.760 -36.378 1.00 86.76 21 ALA C CA 1
ATOM 9075 C C . ALA C 1 22 ? 23.501 -27.927 -36.255 1.00 71.92 21 ALA C C 1
ATOM 9076 O O . ALA C 1 22 ? 23.695 -28.827 -35.431 1.00 70.06 21 ALA C O 1
ATOM 9083 N N . ILE C 1 23 ? 22.443 -27.930 -37.071 1.00 76.05 22 ILE C N 1
ATOM 9084 C CA . ILE C 1 23 ? 21.443 -28.986 -36.970 1.00 84.90 22 ILE C CA 1
ATOM 9085 C C . ILE C 1 23 ? 21.974 -30.313 -37.501 1.00 84.91 22 ILE C C 1
ATOM 9086 O O . ILE C 1 23 ? 21.441 -31.371 -37.148 1.00 86.91 22 ILE C O 1
ATOM 9102 N N . SER C 1 24 ? 23.019 -30.292 -38.335 1.00 82.82 23 SER C N 1
ATOM 9103 C CA . SER C 1 24 ? 23.657 -31.541 -38.743 1.00 78.76 23 SER C CA 1
ATOM 9104 C C . SER C 1 24 ? 24.367 -32.201 -37.567 1.00 78.95 23 SER C C 1
ATOM 9105 O O . SER C 1 24 ? 24.346 -33.430 -37.432 1.00 80.57 23 SER C O 1
ATOM 9113 N N . ALA C 1 25 ? 25.003 -31.402 -36.708 1.00 70.54 24 ALA C N 1
ATOM 9114 C CA . ALA C 1 25 ? 25.599 -31.954 -35.496 1.00 85.34 24 ALA C CA 1
ATOM 9115 C C . ALA C 1 25 ? 24.523 -32.451 -34.536 1.00 86.72 24 ALA C C 1
ATOM 9116 O O . ALA C 1 25 ? 24.698 -33.484 -33.878 1.00 75.10 24 ALA C O 1
ATOM 9123 N N . GLY C 1 26 ? 23.402 -31.730 -34.446 1.00 81.03 25 GLY C N 1
ATOM 9124 C CA . GLY C 1 26 ? 22.290 -32.206 -33.639 1.00 76.49 25 GLY C CA 1
ATOM 9125 C C . GLY C 1 26 ? 21.723 -33.519 -34.145 1.00 81.68 25 GLY C C 1
ATOM 9126 O O . GLY C 1 26 ? 21.435 -34.426 -33.360 1.00 73.77 25 GLY C O 1
ATOM 9130 N N . GLY C 1 27 ? 21.555 -33.638 -35.465 1.00 85.54 26 GLY C N 1
ATOM 9131 C CA . GLY C 1 27 ? 21.045 -34.878 -36.027 1.00 73.41 26 GLY C CA 1
ATOM 9132 C C . GLY C 1 27 ? 21.904 -36.075 -35.669 1.00 72.38 26 GLY C C 1
ATOM 9133 O O . GLY C 1 27 ? 21.390 -37.136 -35.306 1.00 67.78 26 GLY C O 1
ATOM 9137 N N . LEU C 1 28 ? 23.226 -35.921 -35.760 1.00 76.46 27 LEU C N 1
ATOM 9138 C CA . LEU C 1 28 ? 24.123 -37.021 -35.425 1.00 71.25 27 LEU C CA 1
ATOM 9139 C C . LEU C 1 28 ? 24.026 -37.380 -33.948 1.00 71.47 27 LEU C C 1
ATOM 9140 O O . LEU C 1 28 ? 24.069 -38.562 -33.585 1.00 81.17 27 LEU C O 1
ATOM 9156 N N . ALA C 1 29 ? 23.880 -36.378 -33.079 1.00 68.16 28 ALA C N 1
ATOM 9157 C CA . ALA C 1 29 ? 23.704 -36.657 -31.658 1.00 76.15 28 ALA C CA 1
ATOM 9158 C C . ALA C 1 29 ? 22.416 -37.436 -31.418 1.00 70.12 28 ALA C C 1
ATOM 9159 O O . ALA C 1 29 ? 22.402 -38.428 -30.680 1.00 66.55 28 ALA C O 1
ATOM 9166 N N . VAL C 1 30 ? 21.324 -37.006 -32.053 1.00 75.23 29 VAL C N 1
ATOM 9167 C CA . VAL C 1 30 ? 20.052 -37.716 -31.942 1.00 73.68 29 VAL C CA 1
ATOM 9168 C C . VAL C 1 30 ? 20.198 -39.151 -32.432 1.00 71.09 29 VAL C C 1
ATOM 9169 O O . VAL C 1 30 ? 19.681 -40.092 -31.816 1.00 68.56 29 VAL C O 1
ATOM 9182 N N . LEU C 1 31 ? 20.899 -39.338 -33.550 1.00 74.96 30 LEU C N 1
ATOM 9183 C CA . LEU C 1 31 ? 21.124 -40.679 -34.079 1.00 68.99 30 LEU C CA 1
ATOM 9184 C C . LEU C 1 31 ? 21.879 -41.545 -33.078 1.00 78.89 30 LEU C C 1
ATOM 9185 O O . LEU C 1 31 ? 21.519 -42.707 -32.853 1.00 79.51 30 LEU C O 1
ATOM 9201 N N . LEU C 1 32 ? 22.929 -40.996 -32.465 1.00 79.72 31 LEU C N 1
ATOM 9202 C CA . LEU C 1 32 ? 23.697 -41.749 -31.478 1.00 78.57 31 LEU C CA 1
ATOM 9203 C C . LEU C 1 32 ? 22.818 -42.179 -30.309 1.00 80.63 31 LEU C C 1
ATOM 9204 O O . LEU C 1 32 ? 22.855 -43.339 -29.882 1.00 80.60 31 LEU C O 1
ATOM 9220 N N . GLY C 1 33 ? 22.018 -41.253 -29.776 1.00 81.50 32 GLY C N 1
ATOM 9221 C CA . GLY C 1 33 ? 21.132 -41.602 -28.676 1.00 83.14 32 GLY C CA 1
ATOM 9222 C C . GLY C 1 33 ? 20.087 -42.628 -29.073 1.00 80.80 32 GLY C C 1
ATOM 9223 O O . GLY C 1 33 ? 19.763 -43.532 -28.298 1.00 74.35 32 GLY C O 1
ATOM 9227 N N . ALA C 1 34 ? 19.548 -42.504 -30.289 1.00 75.17 33 ALA C N 1
ATOM 9228 C CA . ALA C 1 34 ? 18.510 -43.424 -30.743 1.00 70.37 33 ALA C CA 1
ATOM 9229 C C . ALA C 1 34 ? 19.046 -44.837 -30.937 1.00 73.96 33 ALA C C 1
ATOM 9230 O O . ALA C 1 34 ? 18.313 -45.809 -30.720 1.00 68.74 33 ALA C O 1
ATOM 9237 N N . LEU C 1 35 ? 20.306 -44.978 -31.359 1.00 70.68 34 LEU C N 1
ATOM 9238 C CA . LEU C 1 35 ? 20.900 -46.308 -31.453 1.00 79.58 34 LEU C CA 1
ATOM 9239 C C . LEU C 1 35 ? 20.826 -47.026 -30.114 1.00 80.86 34 LEU C C 1
ATOM 9240 O O . LEU C 1 35 ? 20.484 -48.213 -30.051 1.00 62.64 34 LEU C O 1
ATOM 9256 N N . ASP C 1 36 ? 21.115 -46.304 -29.031 1.00 85.61 35 ASP C N 1
ATOM 9257 C CA . ASP C 1 36 ? 21.228 -46.888 -27.702 1.00 85.22 35 ASP C CA 1
ATOM 9258 C C . ASP C 1 36 ? 19.910 -47.452 -27.187 1.00 77.42 35 ASP C C 1
ATOM 9259 O O . ASP C 1 36 ? 19.920 -48.268 -26.258 1.00 79.25 35 ASP C O 1
ATOM 9268 N N . THR C 1 37 ? 18.782 -47.045 -27.770 1.00 67.18 36 THR C N 1
ATOM 9269 C CA . THR C 1 37 ? 17.481 -47.389 -27.205 1.00 70.78 36 THR C CA 1
ATOM 9270 C C . THR C 1 37 ? 17.256 -48.898 -27.212 1.00 79.69 36 THR C C 1
ATOM 9271 O O . THR C 1 37 ? 17.072 -49.516 -26.156 1.00 84.46 36 THR C O 1
ATOM 9282 N N . TYR C 1 38 ? 17.275 -49.515 -28.395 1.00 79.38 37 TYR C N 1
ATOM 9283 C CA . TYR C 1 38 ? 16.948 -50.930 -28.533 1.00 78.61 37 TYR C CA 1
ATOM 9284 C C . TYR C 1 38 ? 18.161 -51.803 -28.861 1.00 75.25 37 TYR C C 1
ATOM 9285 O O . TYR C 1 38 ? 17.987 -52.893 -29.414 1.00 77.68 37 TYR C O 1
ATOM 9303 N N . VAL C 1 39 ? 19.385 -51.367 -28.538 1.00 77.68 38 VAL C N 1
ATOM 9304 C CA . VAL C 1 39 ? 20.535 -52.249 -28.749 1.00 87.14 38 VAL C CA 1
ATOM 9305 C C . VAL C 1 39 ? 20.341 -53.546 -27.979 1.00 94.75 38 VAL C C 1
ATOM 9306 O O . VAL C 1 39 ? 20.599 -54.642 -28.493 1.00 98.27 38 VAL C O 1
ATOM 9319 N N . VAL C 1 40 ? 19.884 -53.434 -26.732 1.00 89.37 39 VAL C N 1
ATOM 9320 C CA . VAL C 1 40 ? 19.831 -54.541 -25.784 1.00 96.93 39 VAL C CA 1
ATOM 9321 C C . VAL C 1 40 ? 19.043 -55.713 -26.356 1.00 89.18 39 VAL C C 1
ATOM 9322 O O . VAL C 1 40 ? 19.227 -56.858 -25.932 1.00 94.51 39 VAL C O 1
ATOM 9335 N N . VAL C 1 41 ? 18.174 -55.440 -27.332 1.00 95.69 40 VAL C N 1
ATOM 9336 C CA . VAL C 1 41 ? 17.364 -56.499 -27.936 1.00 100.06 40 VAL C CA 1
ATOM 9337 C C . VAL C 1 41 ? 18.254 -57.617 -28.470 1.00 95.72 40 VAL C C 1
ATOM 9338 O O . VAL C 1 41 ? 18.000 -58.804 -28.233 1.00 92.71 40 VAL C O 1
ATOM 9351 N N . SER C 1 42 ? 19.306 -57.259 -29.200 1.00 95.61 41 SER C N 1
ATOM 9352 C CA . SER C 1 42 ? 20.206 -58.237 -29.796 1.00 102.40 41 SER C CA 1
ATOM 9353 C C . SER C 1 42 ? 21.310 -58.681 -28.841 1.00 99.85 41 SER C C 1
ATOM 9354 O O . SER C 1 42 ? 22.285 -59.297 -29.284 1.00 99.87 41 SER C O 1
ATOM 9362 N N . ILE C 1 43 ? 21.164 -58.406 -27.545 1.00 103.43 42 ILE C N 1
ATOM 9363 C CA . ILE C 1 43 ? 22.272 -58.480 -26.598 1.00 97.53 42 ILE C CA 1
ATOM 9364 C C . ILE C 1 43 ? 21.827 -59.121 -25.282 1.00 96.62 42 ILE C C 1
ATOM 9365 O O . ILE C 1 43 ? 22.646 -59.348 -24.384 1.00 91.58 42 ILE C O 1
ATOM 9381 N N . VAL C 1 44 ? 20.532 -59.440 -25.165 1.00 91.12 43 VAL C N 1
ATOM 9382 C CA . VAL C 1 44 ? 19.985 -59.941 -23.901 1.00 99.32 43 VAL C CA 1
ATOM 9383 C C . VAL C 1 44 ? 20.785 -61.138 -23.398 1.00 94.17 43 VAL C C 1
ATOM 9384 O O . VAL C 1 44 ? 21.235 -61.170 -22.246 1.00 93.15 43 VAL C O 1
ATOM 9397 N N . THR C 1 45 ? 20.963 -62.146 -24.255 1.00 95.07 44 THR C N 1
ATOM 9398 C CA . THR C 1 45 ? 21.506 -63.426 -23.808 1.00 93.20 44 THR C CA 1
ATOM 9399 C C . THR C 1 45 ? 22.911 -63.276 -23.234 1.00 97.91 44 THR C C 1
ATOM 9400 O O . THR C 1 45 ? 23.257 -63.930 -22.243 1.00 96.65 44 THR C O 1
ATOM 9411 N N . ASP C 1 46 ? 23.739 -62.429 -23.847 1.00 99.23 45 ASP C N 1
ATOM 9412 C CA . ASP C 1 46 ? 25.090 -62.224 -23.333 1.00 100.23 45 ASP C CA 1
ATOM 9413 C C . ASP C 1 46 ? 25.059 -61.593 -21.947 1.00 93.02 45 ASP C C 1
ATOM 9414 O O . ASP C 1 46 ? 25.831 -61.979 -21.062 1.00 90.90 45 ASP C O 1
ATOM 9423 N N . ILE C 1 47 ? 24.167 -60.622 -21.740 1.00 101.90 46 ILE C N 1
ATOM 9424 C CA . ILE C 1 47 ? 24.049 -59.977 -20.434 1.00 102.09 46 ILE C CA 1
ATOM 9425 C C . ILE C 1 47 ? 23.626 -60.988 -19.375 1.00 97.44 46 ILE C C 1
ATOM 9426 O O . ILE C 1 47 ? 24.157 -60.998 -18.258 1.00 91.20 46 ILE C O 1
ATOM 9442 N N . MET C 1 48 ? 22.660 -61.849 -19.705 1.00 94.72 47 MET C N 1
ATOM 9443 C CA . MET C 1 48 ? 22.182 -62.832 -18.737 1.00 94.83 47 MET C CA 1
ATOM 9444 C C . MET C 1 48 ? 23.308 -63.735 -18.252 1.00 103.95 47 MET C C 1
ATOM 9445 O O . MET C 1 48 ? 23.309 -64.160 -17.090 1.00 100.80 47 MET C O 1
ATOM 9459 N N . ARG C 1 49 ? 24.272 -64.034 -19.122 1.00 100.60 48 ARG C N 1
ATOM 9460 C CA . ARG C 1 49 ? 25.348 -64.951 -18.769 1.00 101.29 48 ARG C CA 1
ATOM 9461 C C . ARG C 1 49 ? 26.394 -64.300 -17.867 1.00 111.25 48 ARG C C 1
ATOM 9462 O O . ARG C 1 49 ? 26.960 -64.977 -17.001 1.00 121.85 48 ARG C O 1
ATOM 9483 N N . ASP C 1 50 ? 26.651 -62.999 -18.032 1.00 102.23 49 ASP C N 1
ATOM 9484 C CA . ASP C 1 50 ? 27.565 -62.299 -17.131 1.00 110.27 49 ASP C CA 1
ATOM 9485 C C . ASP C 1 50 ? 26.883 -61.906 -15.824 1.00 111.29 49 ASP C C 1
ATOM 9486 O O . ASP C 1 50 ? 27.514 -61.922 -14.761 1.00 108.76 49 ASP C O 1
ATOM 9495 N N . VAL C 1 51 ? 25.602 -61.542 -15.885 1.00 107.55 50 VAL C N 1
ATOM 9496 C CA . VAL C 1 51 ? 24.901 -61.061 -14.699 1.00 107.53 50 VAL C CA 1
ATOM 9497 C C . VAL C 1 51 ? 24.526 -62.212 -13.770 1.00 110.12 50 VAL C C 1
ATOM 9498 O O . VAL C 1 51 ? 24.397 -62.016 -12.555 1.00 103.67 50 VAL C O 1
ATOM 9511 N N . GLY C 1 52 ? 24.354 -63.416 -14.308 1.00 113.63 51 GLY C N 1
ATOM 9512 C CA . GLY C 1 52 ? 23.930 -64.560 -13.531 1.00 104.16 51 GLY C CA 1
ATOM 9513 C C . GLY C 1 52 ? 22.463 -64.909 -13.649 1.00 106.61 51 GLY C C 1
ATOM 9514 O O . GLY C 1 52 ? 21.980 -65.734 -12.867 1.00 111.57 51 GLY C O 1
ATOM 9518 N N . ILE C 1 53 ? 21.742 -64.310 -14.594 1.00 101.78 52 ILE C N 1
ATOM 9519 C CA . ILE C 1 53 ? 20.320 -64.587 -14.775 1.00 103.85 52 ILE C CA 1
ATOM 9520 C C . ILE C 1 53 ? 20.162 -65.909 -15.518 1.00 106.93 52 ILE C C 1
ATOM 9521 O O . ILE C 1 53 ? 20.774 -66.121 -16.572 1.00 104.85 52 ILE C O 1
ATOM 9537 N N . ALA C 1 54 ? 19.342 -66.800 -14.969 1.00 100.56 53 ALA C N 1
ATOM 9538 C CA . ALA C 1 54 ? 19.013 -68.052 -15.631 1.00 100.16 53 ALA C CA 1
ATOM 9539 C C . ALA C 1 54 ? 18.029 -67.807 -16.772 1.00 102.61 53 ALA C C 1
ATOM 9540 O O . ALA C 1 54 ? 17.298 -66.813 -16.793 1.00 107.53 53 ALA C O 1
ATOM 9547 N N .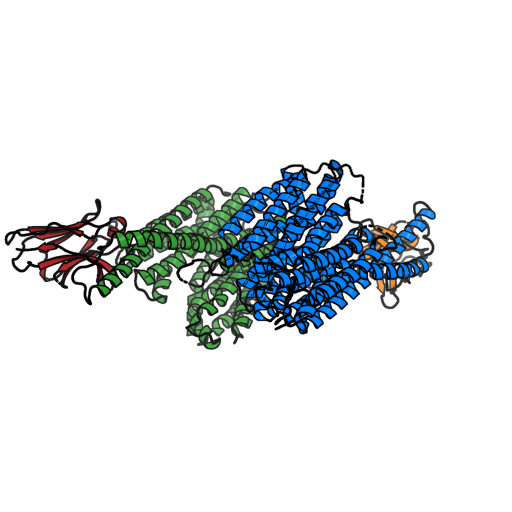 VAL C 1 55 ? 18.010 -68.734 -17.735 1.00 95.81 54 VAL C N 1
ATOM 9548 C CA . VAL C 1 55 ? 17.016 -68.648 -18.800 1.00 98.36 54 VAL C CA 1
ATOM 9549 C C . VAL C 1 55 ? 15.612 -68.845 -18.234 1.00 100.53 54 VAL C C 1
ATOM 9550 O O . VAL C 1 55 ? 14.625 -68.485 -18.887 1.00 103.08 54 VAL C O 1
ATOM 9563 N N . ASN C 1 56 ? 15.502 -69.399 -17.021 1.00 107.72 55 ASN C N 1
ATOM 9564 C CA . ASN C 1 56 ? 14.250 -69.366 -16.272 1.00 107.00 55 ASN C CA 1
ATOM 9565 C C . ASN C 1 56 ? 13.793 -67.947 -15.960 1.00 105.91 55 ASN C C 1
ATOM 9566 O O . ASN C 1 56 ? 12.612 -67.739 -15.658 1.00 103.34 55 ASN C O 1
ATOM 9577 N N . GLN C 1 57 ? 14.701 -66.971 -16.013 1.00 108.40 56 GLN C N 1
ATOM 9578 C CA . GLN C 1 57 ? 14.526 -65.689 -15.341 1.00 109.97 56 GLN C CA 1
ATOM 9579 C C . GLN C 1 57 ? 14.608 -64.504 -16.302 1.00 109.39 56 GLN C C 1
ATOM 9580 O O . GLN C 1 57 ? 15.003 -63.405 -15.906 1.00 108.90 56 GLN C O 1
ATOM 9594 N N . ILE C 1 58 ? 14.225 -64.702 -17.567 1.00 113.96 57 ILE C N 1
ATOM 9595 C CA . ILE C 1 58 ? 14.274 -63.610 -18.538 1.00 111.24 57 ILE C CA 1
ATOM 9596 C C . ILE C 1 58 ? 13.433 -62.423 -18.077 1.00 109.39 57 ILE C C 1
ATOM 9597 O O . ILE C 1 58 ? 13.698 -61.279 -18.467 1.00 109.84 57 ILE C O 1
ATOM 9613 N N . GLN C 1 59 ? 12.420 -62.661 -17.237 1.00 103.59 58 GLN C N 1
ATOM 9614 C CA . GLN C 1 59 ? 11.624 -61.550 -16.720 1.00 97.42 58 GLN C CA 1
ATOM 9615 C C . GLN C 1 59 ? 12.498 -60.531 -15.997 1.00 98.66 58 GLN C C 1
ATOM 9616 O O . GLN C 1 59 ? 12.246 -59.323 -16.072 1.00 107.86 58 GLN C O 1
ATOM 9630 N N . ARG C 1 60 ? 13.537 -60.996 -15.299 1.00 102.23 59 ARG C N 1
ATOM 9631 C CA . ARG C 1 60 ? 14.412 -60.095 -14.557 1.00 102.67 59 ARG C CA 1
ATOM 9632 C C . ARG C 1 60 ? 15.347 -59.296 -15.456 1.00 92.24 59 ARG C C 1
ATOM 9633 O O . ARG C 1 60 ? 16.013 -58.379 -14.963 1.00 94.23 59 ARG C O 1
ATOM 9654 N N . VAL C 1 61 ? 15.413 -59.614 -16.751 1.00 90.34 60 VAL C N 1
ATOM 9655 C CA . VAL C 1 61 ? 16.152 -58.776 -17.691 1.00 95.88 60 VAL C CA 1
ATOM 9656 C C . VAL C 1 61 ? 15.480 -57.417 -17.844 1.00 96.34 60 VAL C C 1
ATOM 9657 O O . VAL C 1 61 ? 16.151 -56.390 -17.999 1.00 89.83 60 VAL C O 1
ATOM 9670 N N . THR C 1 62 ? 14.150 -57.390 -17.806 1.00 88.75 61 THR C N 1
ATOM 9671 C CA . THR C 1 62 ? 13.423 -56.298 -18.441 1.00 98.47 61 THR C CA 1
ATOM 9672 C C . THR C 1 62 ? 13.692 -54.915 -17.846 1.00 91.72 61 THR C C 1
ATOM 9673 O O . THR C 1 62 ? 13.518 -53.928 -18.582 1.00 81.93 61 THR C O 1
ATOM 9684 N N . PRO C 1 63 ? 14.110 -54.754 -16.578 1.00 90.10 62 PRO C N 1
ATOM 9685 C CA . PRO C 1 63 ? 14.514 -53.415 -16.115 1.00 89.11 62 PRO C CA 1
ATOM 9686 C C . PRO C 1 63 ? 15.604 -52.778 -16.968 1.00 84.53 62 PRO C C 1
ATOM 9687 O O . PRO C 1 63 ? 15.804 -51.559 -16.918 1.00 87.38 62 PRO C O 1
ATOM 9698 N N . ILE C 1 64 ? 16.309 -53.590 -17.759 1.00 74.93 63 ILE C N 1
ATOM 9699 C CA . ILE C 1 64 ? 17.322 -53.063 -18.666 1.00 77.32 63 ILE C CA 1
ATOM 9700 C C . ILE C 1 64 ? 16.702 -52.236 -19.786 1.00 83.67 63 ILE C C 1
ATOM 9701 O O . ILE C 1 64 ? 17.379 -51.369 -20.352 1.00 86.60 63 ILE C O 1
ATOM 9717 N N . ILE C 1 65 ? 15.436 -52.471 -20.125 1.00 86.15 64 ILE C N 1
ATOM 9718 C CA . ILE C 1 65 ? 14.717 -51.617 -21.064 1.00 89.20 64 ILE C CA 1
ATOM 9719 C C . ILE C 1 65 ? 13.721 -50.709 -20.349 1.00 79.85 64 ILE C C 1
ATOM 9720 O O . ILE C 1 65 ? 13.597 -49.536 -20.700 1.00 78.14 64 ILE C O 1
ATOM 9736 N N . THR C 1 66 ? 13.015 -51.213 -19.332 1.00 77.39 65 THR C N 1
ATOM 9737 C CA . THR C 1 66 ? 12.027 -50.372 -18.659 1.00 79.76 65 THR C CA 1
ATOM 9738 C C . THR C 1 66 ? 12.691 -49.301 -17.799 1.00 78.66 65 THR C C 1
ATOM 9739 O O . THR C 1 66 ? 12.117 -48.223 -17.609 1.00 72.90 65 THR C O 1
ATOM 9750 N N . GLY C 1 67 ? 13.886 -49.572 -17.272 1.00 79.10 66 GLY C N 1
ATOM 9751 C CA . GLY C 1 67 ? 14.622 -48.532 -16.569 1.00 76.10 66 GLY C CA 1
ATOM 9752 C C . GLY C 1 67 ? 15.151 -47.467 -17.511 1.00 75.12 66 GLY C C 1
ATOM 9753 O O . GLY C 1 67 ? 15.171 -46.280 -17.174 1.00 82.97 66 GLY C O 1
ATOM 9757 N N . TYR C 1 68 ? 15.590 -47.874 -18.702 1.00 75.39 67 TYR C N 1
ATOM 9758 C CA . TYR C 1 68 ? 15.976 -46.905 -19.723 1.00 72.42 67 TYR C CA 1
ATOM 9759 C C . TYR C 1 68 ? 14.783 -46.045 -20.129 1.00 71.31 67 TYR C C 1
ATOM 9760 O O . TYR C 1 68 ? 14.863 -44.811 -20.125 1.00 64.88 67 TYR C O 1
ATOM 9778 N N . LEU C 1 69 ? 13.657 -46.685 -20.464 1.00 69.11 68 LEU C N 1
ATOM 9779 C CA . LEU C 1 69 ? 12.463 -45.940 -20.857 1.00 73.54 68 LEU C CA 1
ATOM 9780 C C . LEU C 1 69 ? 11.979 -45.041 -19.728 1.00 75.54 68 LEU C C 1
ATOM 9781 O O . LEU C 1 69 ? 11.540 -43.909 -19.967 1.00 76.21 68 LEU C O 1
ATOM 9797 N N . LEU C 1 70 ? 12.040 -45.536 -18.492 1.00 77.06 69 LEU C N 1
ATOM 9798 C CA . LEU C 1 70 ? 11.623 -44.744 -17.341 1.00 73.29 69 LEU C CA 1
ATOM 9799 C C . LEU C 1 70 ? 12.379 -43.420 -17.283 1.00 70.02 69 LEU C C 1
ATOM 9800 O O . LEU C 1 70 ? 11.770 -42.346 -17.230 1.00 65.95 69 LEU C O 1
ATOM 9816 N N . GLY C 1 71 ? 13.710 -43.477 -17.301 1.00 77.24 70 GLY C N 1
ATOM 9817 C CA . GLY C 1 71 ? 14.487 -42.248 -17.336 1.00 73.67 70 GLY C CA 1
ATOM 9818 C C . GLY C 1 71 ? 14.249 -41.448 -18.603 1.00 74.07 70 GLY C C 1
ATOM 9819 O O . GLY C 1 71 ? 14.174 -40.218 -18.568 1.00 76.54 70 GLY C O 1
ATOM 9823 N N . TYR C 1 72 ? 14.109 -42.143 -19.735 1.00 72.18 71 TYR C N 1
ATOM 9824 C CA . TYR C 1 72 ? 13.950 -41.483 -21.029 1.00 73.21 71 TYR C CA 1
ATOM 9825 C C . TYR C 1 72 ? 12.738 -40.557 -21.038 1.00 76.41 71 TYR C C 1
ATOM 9826 O O . TYR C 1 72 ? 12.823 -39.405 -21.479 1.00 67.74 71 TYR C O 1
ATOM 9844 N N . ILE C 1 73 ? 11.599 -41.046 -20.553 1.00 77.83 72 ILE C N 1
ATOM 9845 C CA . ILE C 1 73 ? 10.337 -40.315 -20.646 1.00 75.85 72 ILE C CA 1
ATOM 9846 C C . ILE C 1 73 ? 10.184 -39.318 -19.504 1.00 81.06 72 ILE C C 1
ATOM 9847 O O . ILE C 1 73 ? 9.821 -38.159 -19.720 1.00 80.45 72 ILE C O 1
ATOM 9863 N N . ALA C 1 74 ? 10.468 -39.753 -18.274 1.00 79.55 73 ALA C N 1
ATOM 9864 C CA . ALA C 1 74 ? 10.129 -38.950 -17.103 1.00 80.61 73 ALA C CA 1
ATOM 9865 C C . ALA C 1 74 ? 10.962 -37.675 -17.027 1.00 81.21 73 ALA C C 1
ATOM 9866 O O . ALA C 1 74 ? 10.453 -36.621 -16.627 1.00 77.39 73 ALA C O 1
ATOM 9873 N N . ALA C 1 75 ? 12.241 -37.748 -17.396 1.00 79.19 74 ALA C N 1
ATOM 9874 C CA . ALA C 1 75 ? 13.134 -36.597 -17.325 1.00 68.16 74 ALA C CA 1
ATOM 9875 C C . ALA C 1 75 ? 13.006 -35.659 -18.518 1.00 66.29 74 ALA C C 1
ATOM 9876 O O . ALA C 1 75 ? 13.640 -34.598 -18.517 1.00 60.93 74 ALA C O 1
ATOM 9883 N N . MET C 1 76 ? 12.203 -36.006 -19.523 1.00 72.33 75 MET C N 1
ATOM 9884 C CA . MET C 1 76 ? 12.222 -35.277 -20.786 1.00 76.18 75 MET C CA 1
ATOM 9885 C C . MET C 1 76 ? 11.614 -33.881 -20.669 1.00 61.45 75 MET C C 1
ATOM 9886 O O . MET C 1 76 ? 12.163 -32.931 -21.243 1.00 63.75 75 MET C O 1
ATOM 9900 N N . PRO C 1 77 ? 10.492 -33.698 -19.963 1.00 58.08 76 PRO C N 1
ATOM 9901 C CA . PRO C 1 77 ? 9.932 -32.337 -19.861 1.00 73.72 76 PRO C CA 1
ATOM 9902 C C . PRO C 1 77 ? 10.846 -31.366 -19.136 1.00 72.59 76 PRO C C 1
ATOM 9903 O O . PRO C 1 77 ? 11.018 -30.227 -19.588 1.00 76.81 76 PRO C O 1
ATOM 9914 N N . LEU C 1 78 ? 11.442 -31.790 -18.020 1.00 74.98 77 LEU C N 1
ATOM 9915 C CA . LEU C 1 78 ? 12.279 -30.889 -17.235 1.00 67.93 77 LEU C CA 1
ATOM 9916 C C . LEU C 1 78 ? 13.566 -30.546 -17.974 1.00 67.75 77 LEU C C 1
ATOM 9917 O O . LEU C 1 78 ? 14.029 -29.400 -17.924 1.00 77.78 77 LEU C O 1
ATOM 9933 N N . LEU C 1 79 ? 14.158 -31.521 -18.669 1.00 72.34 78 LEU C N 1
ATOM 9934 C CA . LEU C 1 79 ? 15.291 -31.216 -19.536 1.00 74.76 78 LEU C CA 1
ATOM 9935 C C . LEU C 1 79 ? 14.856 -30.376 -20.730 1.00 73.52 78 LEU C C 1
ATOM 9936 O O . LEU C 1 79 ? 15.665 -29.628 -21.291 1.00 79.69 78 LEU C O 1
ATOM 9952 N N . GLY C 1 80 ? 13.587 -30.478 -21.124 1.00 70.10 79 GLY C N 1
ATOM 9953 C CA . GLY C 1 80 ? 13.000 -29.563 -22.083 1.00 76.78 79 GLY C CA 1
ATOM 9954 C C . GLY C 1 80 ? 13.192 -28.101 -21.720 1.00 87.08 79 GLY C C 1
ATOM 9955 O O . GLY C 1 80 ? 13.863 -27.376 -22.461 1.00 75.90 79 GLY C O 1
ATOM 9959 N N . ARG C 1 81 ? 12.617 -27.641 -20.598 1.00 84.35 80 ARG C N 1
ATOM 9960 C CA . ARG C 1 81 ? 12.783 -26.235 -20.231 1.00 87.92 80 ARG C CA 1
ATOM 9961 C C . ARG C 1 81 ? 14.185 -25.915 -19.732 1.00 85.01 80 ARG C C 1
ATOM 9962 O O . ARG C 1 81 ? 14.579 -24.746 -19.767 1.00 97.20 80 ARG C O 1
ATOM 9983 N N . ALA C 1 82 ? 14.952 -26.903 -19.268 1.00 75.09 81 ALA C N 1
ATOM 9984 C CA . ALA C 1 82 ? 16.353 -26.623 -18.979 1.00 84.70 81 ALA C CA 1
ATOM 9985 C C . ALA C 1 82 ? 17.032 -26.019 -20.202 1.00 90.48 81 ALA C C 1
ATOM 9986 O O . ALA C 1 82 ? 17.842 -25.092 -20.082 1.00 91.24 81 ALA C O 1
ATOM 9993 N N . SER C 1 83 ? 16.687 -26.513 -21.395 1.00 92.47 82 SER C N 1
ATOM 9994 C CA . SER C 1 83 ? 17.230 -25.942 -22.623 1.00 91.39 82 SER C CA 1
ATOM 9995 C C . SER C 1 83 ? 16.619 -24.577 -22.932 1.00 89.34 82 SER C C 1
ATOM 9996 O O . SER C 1 83 ? 17.251 -23.759 -23.611 1.00 83.24 82 SER C O 1
ATOM 10004 N N . ASP C 1 84 ? 15.399 -24.314 -22.453 1.00 82.51 83 ASP C N 1
ATOM 10005 C CA . ASP C 1 84 ? 14.771 -23.011 -22.651 1.00 85.94 83 ASP C CA 1
ATOM 10006 C C . ASP C 1 84 ? 15.391 -21.920 -21.786 1.00 93.27 83 ASP C C 1
ATOM 10007 O O . ASP C 1 84 ? 15.103 -20.740 -22.011 1.00 94.45 83 ASP C O 1
ATOM 10016 N N . ARG C 1 85 ? 16.217 -22.281 -20.802 1.00 99.12 84 ARG C N 1
ATOM 10017 C CA . ARG C 1 85 ? 16.960 -21.319 -19.997 1.00 95.28 84 ARG C CA 1
ATOM 10018 C C . ARG C 1 85 ? 18.441 -21.316 -20.352 1.00 90.40 84 ARG C C 1
ATOM 10019 O O . ARG C 1 85 ? 18.979 -20.290 -20.779 1.00 100.84 84 ARG C O 1
ATOM 10040 N N . PHE C 1 86 ? 19.116 -22.450 -20.185 1.00 88.78 85 PHE C N 1
ATOM 10041 C CA . PHE C 1 86 ? 20.552 -22.546 -20.405 1.00 79.99 85 PHE C CA 1
ATOM 10042 C C . PHE C 1 86 ? 20.920 -22.706 -21.875 1.00 79.97 85 PHE C C 1
ATOM 10043 O O . PHE C 1 86 ? 22.112 -22.696 -22.201 1.00 79.27 85 PHE C O 1
ATOM 10060 N N . GLY C 1 87 ? 19.939 -22.837 -22.761 1.00 79.41 86 GLY C N 1
ATOM 10061 C CA . GLY C 1 87 ? 20.191 -22.961 -24.181 1.00 79.69 86 GLY C CA 1
ATOM 10062 C C . GLY C 1 87 ? 20.266 -24.409 -24.638 1.00 78.36 86 GLY C C 1
ATOM 10063 O O . GLY C 1 87 ? 20.467 -25.336 -23.855 1.00 76.58 86 GLY C O 1
ATOM 10067 N N . ARG C 1 88 ? 20.103 -24.593 -25.951 1.00 85.99 87 ARG C N 1
ATOM 10068 C CA . ARG C 1 88 ? 20.140 -25.938 -26.516 1.00 82.44 87 ARG C CA 1
ATOM 10069 C C . ARG C 1 88 ? 21.526 -26.555 -26.377 1.00 76.58 87 ARG C C 1
ATOM 10070 O O . ARG C 1 88 ? 21.657 -27.747 -26.072 1.00 80.05 87 ARG C O 1
ATOM 10091 N N . LYS C 1 89 ? 22.570 -25.754 -26.593 1.00 73.08 88 LYS C N 1
ATOM 10092 C CA . LYS C 1 89 ? 23.926 -26.284 -26.685 1.00 72.78 88 LYS C CA 1
ATOM 10093 C C . LYS C 1 89 ? 24.344 -26.977 -25.391 1.00 78.10 88 LYS C C 1
ATOM 10094 O O . LYS C 1 89 ? 24.844 -28.108 -25.416 1.00 71.89 88 LYS C O 1
ATOM 10113 N N . LEU C 1 90 ? 24.138 -26.321 -24.246 1.00 90.02 89 LEU C N 1
ATOM 10114 C CA . LEU C 1 90 ? 24.569 -26.908 -22.980 1.00 89.29 89 LEU C CA 1
ATOM 10115 C C . LEU C 1 90 ? 23.844 -28.220 -22.701 1.00 82.28 89 LEU C C 1
ATOM 10116 O O . LEU C 1 90 ? 24.452 -29.185 -22.222 1.00 81.07 89 LEU C O 1
ATOM 10132 N N . LEU C 1 91 ? 22.543 -28.279 -22.996 1.00 75.44 90 LEU C N 1
ATOM 10133 C CA . LEU C 1 91 ? 21.774 -29.477 -22.675 1.00 79.94 90 LEU C CA 1
ATOM 10134 C C . LEU C 1 91 ? 22.186 -30.656 -23.549 1.00 79.93 90 LEU C C 1
ATOM 10135 O O . LEU C 1 91 ? 22.227 -31.798 -23.075 1.00 81.69 90 LEU C O 1
ATOM 10151 N N . ILE C 1 92 ? 22.500 -30.408 -24.822 1.00 78.06 91 ILE C N 1
ATOM 10152 C CA . ILE C 1 92 ? 23.007 -31.482 -25.672 1.00 72.64 91 ILE C CA 1
ATOM 10153 C C . ILE C 1 92 ? 24.341 -31.993 -25.140 1.00 79.75 91 ILE C C 1
ATOM 10154 O O . ILE C 1 92 ? 24.595 -33.203 -25.119 1.00 89.43 91 ILE C O 1
ATOM 10170 N N . GLN C 1 93 ? 25.212 -31.085 -24.692 1.00 80.96 92 GLN C N 1
ATOM 10171 C CA . GLN C 1 93 ? 26.494 -31.510 -24.139 1.00 89.82 92 GLN C CA 1
ATOM 10172 C C . GLN C 1 93 ? 26.299 -32.303 -22.850 1.00 84.32 92 GLN C C 1
ATOM 10173 O O . GLN C 1 93 ? 26.906 -33.365 -22.666 1.00 78.32 92 GLN C O 1
ATOM 10187 N N . ILE C 1 94 ? 25.449 -31.805 -21.946 1.00 92.57 93 ILE C N 1
ATOM 10188 C CA . ILE C 1 94 ? 25.215 -32.490 -20.675 1.00 91.91 93 ILE C CA 1
ATOM 10189 C C . ILE C 1 94 ? 24.596 -33.863 -20.908 1.00 80.31 93 ILE C C 1
ATOM 10190 O O . ILE C 1 94 ? 24.964 -34.844 -20.251 1.00 81.69 93 ILE C O 1
ATOM 10206 N N . SER C 1 95 ? 23.647 -33.959 -21.843 1.00 80.05 94 SER C N 1
ATOM 10207 C CA . SER C 1 95 ? 23.043 -35.255 -22.133 1.00 81.38 94 SER C CA 1
ATOM 10208 C C . SER C 1 95 ? 24.023 -36.189 -22.837 1.00 85.65 94 SER C C 1
ATOM 10209 O O . SER C 1 95 ? 23.992 -37.401 -22.601 1.00 87.57 94 SER C O 1
ATOM 10217 N N . LEU C 1 96 ? 24.898 -35.658 -23.695 1.00 83.63 95 LEU C N 1
ATOM 10218 C CA . LEU C 1 96 ? 25.938 -36.503 -24.277 1.00 88.32 95 LEU C CA 1
ATOM 10219 C C . LEU C 1 96 ? 26.907 -36.988 -23.208 1.00 81.37 95 LEU C C 1
ATOM 10220 O O . LEU C 1 96 ? 27.406 -38.118 -23.279 1.00 85.24 95 LEU C O 1
ATOM 10236 N N . ALA C 1 97 ? 27.182 -36.150 -22.206 1.00 79.96 96 ALA C N 1
ATOM 10237 C CA . ALA C 1 97 ? 28.054 -36.566 -21.114 1.00 86.26 96 ALA C CA 1
ATOM 10238 C C . ALA C 1 97 ? 27.376 -37.612 -20.236 1.00 83.54 96 ALA C C 1
ATOM 10239 O O . ALA C 1 97 ? 27.999 -38.611 -19.857 1.00 76.82 96 ALA C O 1
ATOM 10246 N N . GLY C 1 98 ? 26.098 -37.404 -19.906 1.00 77.23 97 GLY C N 1
ATOM 10247 C CA . GLY C 1 98 ? 25.370 -38.411 -19.148 1.00 93.87 97 GLY C CA 1
ATOM 10248 C C . GLY C 1 98 ? 25.164 -39.686 -19.943 1.00 86.12 97 GLY C C 1
ATOM 10249 O O . GLY C 1 98 ? 25.200 -40.789 -19.390 1.00 73.49 97 GLY C O 1
ATOM 10253 N N . PHE C 1 99 ? 24.938 -39.549 -21.249 1.00 77.25 98 PHE C N 1
ATOM 10254 C CA . PHE C 1 99 ? 24.872 -40.710 -22.126 1.00 74.38 98 PHE C CA 1
ATOM 10255 C C . PHE C 1 99 ? 26.159 -41.525 -22.055 1.00 80.31 98 PHE C C 1
ATOM 10256 O O . PHE C 1 99 ? 26.120 -42.759 -21.982 1.00 80.74 98 PHE C O 1
ATOM 10273 N N . ALA C 1 100 ? 27.309 -40.849 -22.071 1.00 86.15 99 ALA C N 1
ATOM 10274 C CA . ALA C 1 100 ? 28.589 -41.537 -21.933 1.00 81.34 99 ALA C CA 1
ATOM 10275 C C . ALA C 1 100 ? 28.774 -42.084 -20.521 1.00 76.72 99 ALA C C 1
ATOM 10276 O O . ALA C 1 100 ? 29.148 -43.249 -20.338 1.00 71.90 99 ALA C O 1
ATOM 10283 N N . LEU C 1 101 ? 28.523 -41.254 -19.507 1.00 76.00 100 LEU C N 1
ATOM 10284 C CA . LEU C 1 101 ? 28.717 -41.685 -18.126 1.00 77.41 100 LEU C CA 1
ATOM 10285 C C . LEU C 1 101 ? 27.847 -42.893 -17.805 1.00 83.43 100 LEU C C 1
ATOM 10286 O O . LEU C 1 101 ? 28.312 -43.868 -17.201 1.00 81.84 100 LEU C O 1
ATOM 10302 N N . GLY C 1 102 ? 26.574 -42.843 -18.196 1.00 82.26 101 GLY C N 1
ATOM 10303 C CA . GLY C 1 102 ? 25.719 -44.004 -18.028 1.00 83.34 101 GLY C CA 1
ATOM 10304 C C . GLY C 1 102 ? 26.272 -45.228 -18.732 1.00 81.08 101 GLY C C 1
ATOM 10305 O O . GLY C 1 102 ? 26.280 -46.327 -18.172 1.00 80.64 101 GLY C O 1
ATOM 10309 N N . SER C 1 103 ? 26.750 -45.051 -19.967 1.00 70.49 102 SER C N 1
ATOM 10310 C CA . SER C 1 103 ? 27.329 -46.169 -20.706 1.00 74.46 102 SER C CA 1
ATOM 10311 C C . SER C 1 103 ? 28.518 -46.767 -19.962 1.00 78.31 102 SER C C 1
ATOM 10312 O O . SER C 1 103 ? 28.714 -47.988 -19.971 1.00 77.40 102 SER C O 1
ATOM 10320 N N . VAL C 1 104 ? 29.326 -45.925 -19.312 1.00 80.44 103 VAL C N 1
ATOM 10321 C CA . VAL C 1 104 ? 30.496 -46.428 -18.596 1.00 87.52 103 VAL C CA 1
ATOM 10322 C C . VAL C 1 104 ? 30.071 -47.259 -17.390 1.00 85.11 103 VAL C C 1
ATOM 10323 O O . VAL C 1 104 ? 30.570 -48.370 -17.179 1.00 84.63 103 VAL C O 1
ATOM 10336 N N . ILE C 1 105 ? 29.148 -46.739 -16.575 1.00 86.39 104 ILE C N 1
ATOM 10337 C CA . ILE C 1 105 ? 28.733 -47.488 -15.391 1.00 83.45 104 ILE C CA 1
ATOM 10338 C C . ILE C 1 105 ? 27.949 -48.736 -15.792 1.00 77.54 104 ILE C C 1
ATOM 10339 O O . ILE C 1 105 ? 27.974 -49.746 -15.078 1.00 77.93 104 ILE C O 1
ATOM 10355 N N . THR C 1 106 ? 27.261 -48.705 -16.937 1.00 82.64 105 THR C N 1
ATOM 10356 C CA . THR C 1 106 ? 26.663 -49.924 -17.479 1.00 77.44 105 THR C CA 1
ATOM 10357 C C . THR C 1 106 ? 27.741 -50.918 -17.899 1.00 84.59 105 THR C C 1
ATOM 10358 O O . THR C 1 106 ? 27.653 -52.113 -17.594 1.00 84.82 105 THR C O 1
ATOM 10369 N N . ALA C 1 107 ? 28.768 -50.440 -18.605 1.00 79.92 106 ALA C N 1
ATOM 10370 C CA . ALA C 1 107 ? 29.821 -51.327 -19.087 1.00 77.07 106 ALA C CA 1
ATOM 10371 C C . ALA C 1 107 ? 30.613 -51.946 -17.941 1.00 89.32 106 ALA C C 1
ATOM 10372 O O . ALA C 1 107 ? 31.069 -53.090 -18.052 1.00 83.56 106 ALA C O 1
ATOM 10379 N N . LEU C 1 108 ? 30.792 -51.211 -16.842 1.00 80.78 107 LEU C N 1
ATOM 10380 C CA . LEU C 1 108 ? 31.534 -51.703 -15.687 1.00 83.50 107 LEU C CA 1
ATOM 10381 C C . LEU C 1 108 ? 30.723 -52.652 -14.811 1.00 87.82 107 LEU C C 1
ATOM 10382 O O . LEU C 1 108 ? 31.282 -53.230 -13.872 1.00 82.05 107 LEU C O 1
ATOM 10398 N N . ALA C 1 109 ? 29.437 -52.833 -15.094 1.00 83.30 108 ALA C N 1
ATOM 10399 C CA . ALA C 1 109 ? 28.558 -53.583 -14.208 1.00 83.46 108 ALA C CA 1
ATOM 10400 C C . ALA C 1 109 ? 28.807 -55.084 -14.311 1.00 88.62 108 ALA C C 1
ATOM 10401 O O . ALA C 1 109 ? 28.807 -55.652 -15.408 1.00 89.46 108 ALA C O 1
ATOM 10408 N N . THR C 1 110 ? 29.026 -55.720 -13.162 1.00 94.96 109 THR C N 1
ATOM 10409 C CA . THR C 1 110 ? 28.924 -57.166 -12.996 1.00 105.88 109 THR C CA 1
ATOM 10410 C C . THR C 1 110 ? 27.776 -57.470 -12.042 1.00 100.62 109 THR C C 1
ATOM 10411 O O . THR C 1 110 ? 27.870 -58.327 -11.160 1.00 89.09 109 THR C O 1
ATOM 10422 N N . ASN C 1 111 ? 26.669 -56.751 -12.231 1.00 107.52 110 ASN C N 1
ATOM 10423 C CA . ASN C 1 111 ? 25.603 -56.635 -11.247 1.00 93.19 110 ASN C CA 1
ATOM 10424 C C . ASN C 1 111 ? 24.383 -56.019 -11.922 1.00 94.16 110 ASN C C 1
ATOM 10425 O O . ASN C 1 111 ? 24.490 -54.966 -12.558 1.00 96.19 110 ASN C O 1
ATOM 10436 N N . LEU C 1 112 ? 23.222 -56.668 -11.802 1.00 95.92 111 LEU C N 1
ATOM 10437 C CA . LEU C 1 112 ? 22.033 -56.197 -12.509 1.00 97.06 111 LEU C CA 1
ATOM 10438 C C . LEU C 1 112 ? 21.620 -54.805 -12.045 1.00 91.40 111 LEU C C 1
ATOM 10439 O O . LEU C 1 112 ? 21.179 -53.979 -12.852 1.00 93.74 111 LEU C O 1
ATOM 10455 N N . ASP C 1 113 ? 21.756 -54.525 -10.748 1.00 87.13 112 ASP C N 1
ATOM 10456 C CA . ASP C 1 113 ? 21.324 -53.235 -10.222 1.00 91.43 112 ASP C CA 1
ATOM 10457 C C . ASP C 1 113 ? 22.145 -52.092 -10.806 1.00 87.86 112 ASP C C 1
ATOM 10458 O O . ASP C 1 113 ? 21.612 -51.008 -11.074 1.00 84.48 112 ASP C O 1
ATOM 10467 N N . VAL C 1 114 ? 23.443 -52.313 -11.018 1.00 85.91 113 VAL C N 1
ATOM 10468 C CA . VAL C 1 114 ? 24.282 -51.253 -11.567 1.00 84.39 113 VAL C CA 1
ATOM 10469 C C . VAL C 1 114 ? 24.039 -51.096 -13.066 1.00 79.91 113 VAL C C 1
ATOM 10470 O O . VAL C 1 114 ? 24.098 -49.977 -13.589 1.00 77.49 113 VAL C O 1
ATOM 10483 N N . LEU C 1 115 ? 23.768 -52.195 -13.778 1.00 75.53 114 LEU C N 1
ATOM 10484 C CA . LEU C 1 115 ? 23.282 -52.094 -15.152 1.00 75.11 114 LEU C CA 1
ATOM 10485 C C . LEU C 1 115 ? 22.082 -51.166 -15.235 1.00 78.60 114 LEU C C 1
ATOM 10486 O O . LEU C 1 115 ? 22.056 -50.223 -16.035 1.00 75.52 114 LEU C O 1
ATOM 10502 N N . VAL C 1 116 ? 21.063 -51.444 -14.423 1.00 70.84 115 VAL C N 1
ATOM 10503 C CA . VAL C 1 116 ? 19.822 -50.685 -14.491 1.00 81.20 115 VAL C CA 1
ATOM 10504 C C . VAL C 1 116 ? 20.086 -49.216 -14.187 1.00 79.55 115 VAL C C 1
ATOM 10505 O O . VAL C 1 116 ? 19.599 -48.325 -14.893 1.00 69.64 115 VAL C O 1
ATOM 10518 N N . ALA C 1 117 ? 20.891 -48.938 -13.157 1.00 75.66 116 ALA C N 1
ATOM 10519 C CA . ALA C 1 117 ? 21.257 -47.556 -12.864 1.00 73.68 116 ALA C CA 1
ATOM 10520 C C . ALA C 1 117 ? 21.924 -46.896 -14.065 1.00 74.80 116 ALA C C 1
ATOM 10521 O O . ALA C 1 117 ? 21.607 -45.751 -14.410 1.00 65.91 116 ALA C O 1
ATOM 10528 N N . GLY C 1 118 ? 22.847 -47.606 -14.718 1.00 66.92 117 GLY C N 1
ATOM 10529 C CA . GLY C 1 118 ? 23.506 -47.047 -15.888 1.00 73.98 117 GLY C CA 1
ATOM 10530 C C . GLY C 1 118 ? 22.556 -46.847 -17.053 1.00 69.11 117 GLY C C 1
ATOM 10531 O O . GLY C 1 118 ? 22.623 -45.832 -17.752 1.00 73.07 117 GLY C O 1
ATOM 10535 N N . ARG C 1 119 ? 21.662 -47.811 -17.282 1.00 66.94 118 ARG C N 1
ATOM 10536 C CA . ARG C 1 119 ? 20.668 -47.658 -18.338 1.00 71.27 118 ARG C CA 1
ATOM 10537 C C . ARG C 1 119 ? 19.666 -46.558 -18.005 1.00 74.13 118 ARG C C 1
ATOM 10538 O O . ARG C 1 119 ? 19.168 -45.882 -18.912 1.00 76.64 118 ARG C O 1
ATOM 10559 N N . VAL C 1 120 ? 19.366 -46.357 -16.719 1.00 67.91 119 VAL C N 1
ATOM 10560 C CA . VAL C 1 120 ? 18.497 -45.250 -16.324 1.00 75.86 119 VAL C CA 1
ATOM 10561 C C . VAL C 1 120 ? 19.147 -43.916 -16.676 1.00 79.32 119 VAL C C 1
ATOM 10562 O O . VAL C 1 120 ? 18.486 -43.001 -17.183 1.00 67.03 119 VAL C O 1
ATOM 10575 N N . ILE C 1 121 ? 20.452 -43.782 -16.420 1.00 75.70 120 ILE C N 1
ATOM 10576 C CA . ILE C 1 121 ? 21.151 -42.549 -16.773 1.00 73.27 120 ILE C CA 1
ATOM 10577 C C . ILE C 1 121 ? 21.199 -42.385 -18.288 1.00 81.75 120 ILE C C 1
ATOM 10578 O O . ILE C 1 121 ? 20.888 -41.314 -18.822 1.00 83.38 120 ILE C O 1
ATOM 10594 N N . GLN C 1 122 ? 21.597 -43.443 -19.002 1.00 78.08 121 GLN C N 1
ATOM 10595 C CA . GLN C 1 122 ? 21.592 -43.406 -20.462 1.00 78.68 121 GLN C CA 1
ATOM 10596 C C . GLN C 1 122 ? 20.234 -42.971 -20.994 1.00 77.45 121 GLN C C 1
ATOM 10597 O O . GLN C 1 122 ? 20.142 -42.104 -21.870 1.00 77.10 121 GLN C O 1
ATOM 10611 N N . GLY C 1 123 ? 19.167 -43.577 -20.481 1.00 71.28 122 GLY C N 1
ATOM 10612 C CA . GLY C 1 123 ? 17.828 -43.242 -20.917 1.00 74.03 122 GLY C CA 1
ATOM 10613 C C . GLY C 1 123 ? 17.497 -41.786 -20.678 1.00 75.15 122 GLY C C 1
ATOM 10614 O O . GLY C 1 123 ? 17.130 -41.062 -21.607 1.00 74.00 122 GLY C O 1
ATOM 10618 N N . ALA C 1 124 ? 17.633 -41.346 -19.426 1.00 82.47 123 ALA C N 1
ATOM 10619 C CA . ALA C 1 124 ? 17.327 -39.960 -19.089 1.00 81.12 123 ALA C CA 1
ATOM 10620 C C . ALA C 1 124 ? 18.128 -39.000 -19.957 1.00 77.88 123 ALA C C 1
ATOM 10621 O O . ALA C 1 124 ? 17.581 -38.048 -20.526 1.00 76.96 123 ALA C O 1
ATOM 10628 N N . ALA C 1 125 ? 19.432 -39.246 -20.081 1.00 77.87 124 ALA C N 1
ATOM 10629 C CA . ALA C 1 125 ? 20.281 -38.371 -20.878 1.00 77.52 124 ALA C CA 1
ATOM 10630 C C . ALA C 1 125 ? 19.872 -38.393 -22.349 1.00 82.34 124 ALA C C 1
ATOM 10631 O O . ALA C 1 125 ? 19.617 -37.342 -22.948 1.00 84.35 124 ALA C O 1
ATOM 10638 N N . SER C 1 126 ? 19.788 -39.587 -22.946 1.00 78.35 125 SER C N 1
ATOM 10639 C CA . SER C 1 126 ? 19.515 -39.674 -24.379 1.00 77.08 125 SER C CA 1
ATOM 10640 C C . SER C 1 126 ? 18.111 -39.192 -24.728 1.00 72.24 125 SER C C 1
ATOM 10641 O O . SER C 1 126 ? 17.877 -38.747 -25.858 1.00 76.02 125 SER C O 1
ATOM 10649 N N . GLY C 1 127 ? 17.166 -39.273 -23.789 1.00 70.53 126 GLY C N 1
ATOM 10650 C CA . GLY C 1 127 ? 15.814 -38.805 -24.052 1.00 70.86 126 GLY C CA 1
ATOM 10651 C C . GLY C 1 127 ? 15.716 -37.317 -24.321 1.00 71.46 126 GLY C C 1
ATOM 10652 O O . GLY C 1 127 ? 14.750 -36.871 -24.948 1.00 75.70 126 GLY C O 1
ATOM 10656 N N . ALA C 1 128 ? 16.692 -36.536 -23.860 1.00 67.83 127 ALA C N 1
ATOM 10657 C CA . ALA C 1 128 ? 16.672 -35.094 -24.067 1.00 69.84 127 ALA C CA 1
ATOM 10658 C C . ALA C 1 128 ? 17.175 -34.681 -25.445 1.00 81.37 127 ALA C C 1
ATOM 10659 O O . ALA C 1 128 ? 16.890 -33.560 -25.883 1.00 78.57 127 ALA C O 1
ATOM 10666 N N . LEU C 1 129 ? 17.902 -35.556 -26.142 1.00 77.43 128 LEU C N 1
ATOM 10667 C CA . LEU C 1 129 ? 18.568 -35.148 -27.376 1.00 74.71 128 LEU C CA 1
ATOM 10668 C C . LEU C 1 129 ? 17.561 -34.759 -28.455 1.00 73.61 128 LEU C C 1
ATOM 10669 O O . LEU C 1 129 ? 17.741 -33.748 -29.143 1.00 80.82 128 LEU C O 1
ATOM 10685 N N . LEU C 1 130 ? 16.488 -35.540 -28.615 1.00 67.08 129 LEU C N 1
ATOM 10686 C CA . LEU C 1 130 ? 15.519 -35.226 -29.665 1.00 63.50 129 LEU C CA 1
ATOM 10687 C C . LEU C 1 130 ? 14.740 -33.949 -29.366 1.00 70.20 129 LEU C C 1
ATOM 10688 O O . LEU C 1 130 ? 14.691 -33.065 -30.240 1.00 67.26 129 LEU C O 1
ATOM 10704 N N . PRO C 1 131 ? 14.118 -33.774 -28.192 1.00 78.02 130 PRO C N 1
ATOM 10705 C CA . PRO C 1 131 ? 13.412 -32.505 -27.924 1.00 79.41 130 PRO C CA 1
ATOM 10706 C C . PRO C 1 131 ? 14.270 -31.268 -28.111 1.00 71.04 130 PRO C C 1
ATOM 10707 O O . PRO C 1 131 ? 13.807 -30.273 -28.682 1.00 64.79 130 PRO C O 1
ATOM 10718 N N . VAL C 1 132 ? 15.515 -31.303 -27.633 1.00 72.40 131 VAL C N 1
ATOM 10719 C CA . VAL C 1 132 ? 16.344 -30.104 -27.621 1.00 77.43 131 VAL C CA 1
ATOM 10720 C C . VAL C 1 132 ? 16.846 -29.775 -29.022 1.00 79.49 131 VAL C C 1
ATOM 10721 O O . VAL C 1 132 ? 17.033 -28.599 -29.358 1.00 79.83 131 VAL C O 1
ATOM 10734 N N . THR C 1 133 ? 17.061 -30.788 -29.866 1.00 79.49 132 THR C N 1
ATOM 10735 C CA . THR C 1 133 ? 17.448 -30.517 -31.246 1.00 77.38 132 THR C CA 1
ATOM 10736 C C . THR C 1 133 ? 16.254 -30.067 -32.080 1.00 82.39 132 THR C C 1
ATOM 10737 O O . THR C 1 133 ? 16.400 -29.212 -32.961 1.00 88.08 132 THR C O 1
ATOM 10748 N N . LEU C 1 134 ? 15.066 -30.624 -31.825 1.00 77.81 133 LEU C N 1
ATOM 10749 C CA . LEU C 1 134 ? 13.864 -30.095 -32.464 1.00 83.13 133 LEU C CA 1
ATOM 10750 C C . LEU C 1 134 ? 13.656 -28.635 -32.087 1.00 80.51 133 LEU C C 1
ATOM 10751 O O . LEU C 1 134 ? 13.258 -27.816 -32.924 1.00 78.82 133 LEU C O 1
ATOM 10767 N N . ALA C 1 135 ? 13.925 -28.290 -30.826 1.00 85.19 134 ALA C N 1
ATOM 10768 C CA . ALA C 1 135 ? 13.836 -26.900 -30.395 1.00 83.78 134 ALA C CA 1
ATOM 10769 C C . ALA C 1 135 ? 14.929 -26.046 -31.028 1.00 85.28 134 ALA C C 1
ATOM 10770 O O . ALA C 1 135 ? 14.728 -24.845 -31.242 1.00 77.85 134 ALA C O 1
ATOM 10777 N N . LEU C 1 136 ? 16.089 -26.639 -31.328 1.00 84.17 135 LEU C N 1
ATOM 10778 C CA . LEU C 1 136 ? 17.116 -25.922 -32.077 1.00 82.06 135 LEU C CA 1
ATOM 10779 C C . LEU C 1 136 ? 16.642 -25.617 -33.494 1.00 83.75 135 LEU C C 1
ATOM 10780 O O . LEU C 1 136 ? 16.849 -24.509 -34.001 1.00 79.66 135 LEU C O 1
ATOM 10796 N N . ALA C 1 137 ? 15.999 -26.589 -34.147 1.00 90.75 136 ALA C N 1
ATOM 10797 C CA . ALA C 1 137 ? 15.400 -26.333 -35.452 1.00 80.82 136 ALA C CA 1
ATOM 10798 C C . ALA C 1 137 ? 14.340 -25.244 -35.362 1.00 78.41 136 ALA C C 1
ATOM 10799 O O . ALA C 1 137 ? 14.196 -24.427 -36.279 1.00 85.93 136 ALA C O 1
ATOM 10806 N N . ALA C 1 138 ? 13.585 -25.217 -34.262 1.00 78.82 137 ALA C N 1
ATOM 10807 C CA . ALA C 1 138 ? 12.579 -24.178 -34.082 1.00 80.99 137 ALA C CA 1
ATOM 10808 C C . ALA C 1 138 ? 13.217 -22.819 -33.822 1.00 77.27 137 ALA C C 1
ATOM 10809 O O . ALA C 1 138 ? 12.634 -21.785 -34.167 1.00 75.18 137 ALA C O 1
ATOM 10816 N N . ASP C 1 139 ? 14.409 -22.800 -33.222 1.00 74.49 138 ASP C N 1
ATOM 10817 C CA . ASP C 1 139 ? 15.107 -21.540 -32.987 1.00 66.78 138 ASP C CA 1
ATOM 10818 C C . ASP C 1 139 ? 15.642 -20.955 -34.288 1.00 71.79 138 ASP C C 1
ATOM 10819 O O . ASP C 1 139 ? 15.488 -19.757 -34.553 1.00 75.21 138 ASP C O 1
ATOM 10828 N N . LEU C 1 140 ? 16.274 -21.788 -35.113 1.00 77.24 139 LEU C N 1
ATOM 10829 C CA . LEU C 1 140 ? 17.084 -21.311 -36.224 1.00 74.33 139 LEU C CA 1
ATOM 10830 C C . LEU C 1 140 ? 16.335 -21.255 -37.555 1.00 69.98 139 LEU C C 1
ATOM 10831 O O . LEU C 1 140 ? 16.889 -20.733 -38.529 1.00 72.91 139 LEU C O 1
ATOM 10847 N N . TRP C 1 141 ? 15.103 -21.763 -37.627 1.00 69.81 140 TRP C N 1
ATOM 10848 C CA . TRP C 1 141 ? 14.276 -21.669 -38.826 1.00 68.27 140 TRP C CA 1
ATOM 10849 C C . TRP C 1 141 ? 12.909 -21.098 -38.477 1.00 70.09 140 TRP C C 1
ATOM 10850 O O . TRP C 1 141 ? 12.304 -21.485 -37.473 1.00 82.62 140 TRP C O 1
ATOM 10871 N N . ALA C 1 142 ? 12.420 -20.185 -39.316 1.00 71.45 141 ALA C N 1
ATOM 10872 C CA . ALA C 1 142 ? 11.074 -19.651 -39.164 1.00 80.26 141 ALA C CA 1
ATOM 10873 C C . ALA C 1 142 ? 10.042 -20.674 -39.651 1.00 73.47 141 ALA C C 1
ATOM 10874 O O . ALA C 1 142 ? 10.377 -21.692 -40.260 1.00 80.98 141 ALA C O 1
ATOM 10881 N N . THR C 1 143 ? 8.762 -20.377 -39.395 1.00 80.97 142 THR C N 1
ATOM 10882 C CA . THR C 1 143 ? 7.750 -21.434 -39.342 1.00 94.80 142 THR C CA 1
ATOM 10883 C C . THR C 1 143 ? 7.621 -22.190 -40.663 1.00 90.06 142 THR C C 1
ATOM 10884 O O . THR C 1 143 ? 7.480 -23.418 -40.666 1.00 98.01 142 THR C O 1
ATOM 10895 N N . HIS C 1 144 ? 7.654 -21.484 -41.794 1.00 91.88 143 HIS C N 1
ATOM 10896 C CA . HIS C 1 144 ? 7.171 -22.084 -43.036 1.00 104.95 143 HIS C CA 1
ATOM 10897 C C . HIS C 1 144 ? 8.127 -23.148 -43.573 1.00 92.13 143 HIS C C 1
ATOM 10898 O O . HIS C 1 144 ? 7.680 -24.198 -44.050 1.00 94.07 143 HIS C O 1
ATOM 10912 N N . LYS C 1 145 ? 9.436 -22.909 -43.506 1.00 82.98 144 LYS C N 1
ATOM 10913 C CA . LYS C 1 145 ? 10.410 -23.911 -43.927 1.00 91.09 144 LYS C CA 1
ATOM 10914 C C . LYS C 1 145 ? 10.815 -24.854 -42.796 1.00 91.09 144 LYS C C 1
ATOM 10915 O O . LYS C 1 145 ? 11.492 -25.857 -43.055 1.00 65.40 144 LYS C O 1
ATOM 10934 N N . ARG C 1 146 ? 10.388 -24.565 -41.563 1.00 87.02 145 ARG C N 1
ATOM 10935 C CA . ARG C 1 146 ? 10.802 -25.333 -40.391 1.00 80.01 145 ARG C CA 1
ATOM 10936 C C . ARG C 1 146 ? 10.519 -26.825 -40.544 1.00 85.57 145 ARG C C 1
ATOM 10937 O O . ARG C 1 146 ? 11.290 -27.665 -40.063 1.00 81.69 145 ARG C O 1
ATOM 10958 N N . ALA C 1 147 ? 9.412 -27.176 -41.203 1.00 84.18 146 ALA C N 1
ATOM 10959 C CA . ALA C 1 147 ? 8.943 -28.560 -41.191 1.00 78.65 146 ALA C CA 1
ATOM 10960 C C . ALA C 1 147 ? 9.912 -29.512 -41.886 1.00 80.79 146 ALA C C 1
ATOM 10961 O O . ALA C 1 147 ? 9.963 -30.697 -41.539 1.00 87.10 146 ALA C O 1
ATOM 10968 N N . ALA C 1 148 ? 10.681 -29.030 -42.866 1.00 84.09 147 ALA C N 1
ATOM 10969 C CA . ALA C 1 148 ? 11.667 -29.892 -43.513 1.00 80.09 147 ALA C CA 1
ATOM 10970 C C . ALA C 1 148 ? 12.803 -30.236 -42.559 1.00 73.84 147 ALA C C 1
ATOM 10971 O O . ALA C 1 148 ? 13.340 -31.349 -42.594 1.00 77.95 147 ALA C O 1
ATOM 10978 N N . VAL C 1 149 ? 13.177 -29.292 -41.695 1.00 75.09 148 VAL C N 1
ATOM 10979 C CA . VAL C 1 149 ? 14.250 -29.537 -40.739 1.00 84.47 148 VAL C CA 1
ATOM 10980 C C . VAL C 1 149 ? 13.768 -30.464 -39.631 1.00 83.02 148 VAL C C 1
ATOM 10981 O O . VAL C 1 149 ? 14.495 -31.365 -39.194 1.00 81.41 148 VAL C O 1
ATOM 10994 N N . LEU C 1 150 ? 12.535 -30.261 -39.161 1.00 76.64 149 LEU C N 1
ATOM 10995 C CA . LEU C 1 150 ? 11.956 -31.169 -38.178 1.00 74.67 149 LEU C CA 1
ATOM 10996 C C . LEU C 1 150 ? 11.898 -32.593 -38.717 1.00 73.66 149 LEU C C 1
ATOM 10997 O O . LEU C 1 150 ? 12.112 -33.557 -37.973 1.00 70.99 149 LEU C O 1
ATOM 11013 N N . GLY C 1 151 ? 11.608 -32.744 -40.011 1.00 72.28 150 GLY C N 1
ATOM 11014 C CA . GLY C 1 151 ? 11.575 -34.073 -40.603 1.00 74.90 150 GLY C CA 1
ATOM 11015 C C . GLY C 1 151 ? 12.939 -34.736 -40.631 1.00 67.38 150 GLY C C 1
ATOM 11016 O O . GLY C 1 151 ? 13.052 -35.950 -40.442 1.00 65.47 150 GLY C O 1
ATOM 11020 N N . GLY C 1 152 ? 13.993 -33.956 -40.873 1.00 70.84 151 GLY C N 1
ATOM 11021 C CA . GLY C 1 152 ? 15.332 -34.517 -40.833 1.00 66.04 151 GLY C CA 1
ATOM 11022 C C . GLY C 1 152 ? 15.709 -35.005 -39.448 1.00 62.05 151 GLY C C 1
ATOM 11023 O O . GLY C 1 152 ? 16.302 -36.076 -39.296 1.00 65.39 151 GLY C O 1
ATOM 11027 N N . VAL C 1 153 ? 15.361 -34.230 -38.419 1.00 73.00 152 VAL C N 1
ATOM 11028 C CA . VAL C 1 153 ? 15.685 -34.616 -37.048 1.00 74.34 152 VAL C CA 1
ATOM 11029 C C . VAL C 1 153 ? 14.808 -35.780 -36.598 1.00 67.64 152 VAL C C 1
ATOM 11030 O O . VAL C 1 153 ? 15.272 -36.689 -35.900 1.00 65.26 152 VAL C O 1
ATOM 11043 N N . GLY C 1 154 ? 13.530 -35.775 -36.988 1.00 66.84 153 GLY C N 1
ATOM 11044 C CA . GLY C 1 154 ? 12.685 -36.929 -36.722 1.00 65.52 153 GLY C CA 1
ATOM 11045 C C . GLY C 1 154 ? 13.160 -38.173 -37.449 1.00 74.70 153 GLY C C 1
ATOM 11046 O O . GLY C 1 154 ? 13.069 -39.285 -36.923 1.00 77.92 153 GLY C O 1
ATOM 11050 N N . ALA C 1 155 ? 13.673 -38.002 -38.670 1.00 71.23 154 ALA C N 1
ATOM 11051 C CA . ALA C 1 155 ? 14.241 -39.129 -39.404 1.00 67.74 154 ALA C CA 1
ATOM 11052 C C . ALA C 1 155 ? 15.512 -39.641 -38.734 1.00 70.04 154 ALA C C 1
ATOM 11053 O O . ALA C 1 155 ? 15.753 -40.853 -38.691 1.00 65.66 154 ALA C O 1
ATOM 11060 N N . ALA C 1 156 ? 16.341 -38.735 -38.210 1.00 66.08 155 ALA C N 1
ATOM 11061 C CA . ALA C 1 156 ? 17.524 -39.167 -37.474 1.00 74.79 155 ALA C CA 1
ATOM 11062 C C . ALA C 1 156 ? 17.132 -39.997 -36.259 1.00 81.71 155 ALA C C 1
ATOM 11063 O O . ALA C 1 156 ? 17.808 -40.976 -35.920 1.00 84.78 155 ALA C O 1
ATOM 11070 N N . GLN C 1 157 ? 16.035 -39.625 -35.597 1.00 76.15 156 GLN C N 1
ATOM 11071 C CA . GLN C 1 157 ? 15.558 -40.375 -34.440 1.00 79.22 156 GLN C CA 1
ATOM 11072 C C . GLN C 1 157 ? 15.189 -41.802 -34.825 1.00 79.83 156 GLN C C 1
ATOM 11073 O O . GLN C 1 157 ? 15.700 -42.770 -34.250 1.00 77.49 156 GLN C O 1
ATOM 11087 N N . GLU C 1 158 ? 14.300 -41.955 -35.802 1.00 75.06 157 GLU C N 1
ATOM 11088 C CA . GLU C 1 158 ? 13.704 -43.254 -36.068 1.00 80.00 157 GLU C CA 1
ATOM 11089 C C . GLU C 1 158 ? 14.543 -44.130 -36.989 1.00 81.19 157 GLU C C 1
ATOM 11090 O O . GLU C 1 158 ? 14.299 -45.340 -37.051 1.00 80.96 157 GLU C O 1
ATOM 11102 N N . LEU C 1 159 ? 15.534 -43.567 -37.681 1.00 78.41 158 LEU C N 1
ATOM 11103 C CA . LEU C 1 159 ? 16.549 -44.408 -38.307 1.00 76.24 158 LEU C CA 1
ATOM 11104 C C . LEU C 1 159 ? 17.436 -45.054 -37.246 1.00 80.14 158 LEU C C 1
ATOM 11105 O O . LEU C 1 159 ? 17.717 -46.257 -37.303 1.00 83.83 158 LEU C O 1
ATOM 11121 N N . GLY C 1 160 ? 17.875 -44.270 -36.259 1.00 82.14 159 GLY C N 1
ATOM 11122 C CA . GLY C 1 160 ? 18.684 -44.829 -35.187 1.00 85.77 159 GLY C CA 1
ATOM 11123 C C . GLY C 1 160 ? 17.929 -45.846 -34.351 1.00 70.99 159 GLY C C 1
ATOM 11124 O O . GLY C 1 160 ? 18.506 -46.831 -33.884 1.00 61.12 159 GLY C O 1
ATOM 11128 N N . ALA C 1 161 ? 16.631 -45.617 -34.142 1.00 71.96 160 ALA C N 1
ATOM 11129 C CA . ALA C 1 161 ? 15.822 -46.565 -33.383 1.00 73.66 160 ALA C CA 1
ATOM 11130 C C . ALA C 1 161 ? 15.773 -47.924 -34.070 1.00 80.91 160 ALA C C 1
ATOM 11131 O O . ALA C 1 161 ? 15.772 -48.967 -33.405 1.00 76.43 160 ALA C O 1
ATOM 11138 N N . VAL C 1 162 ? 15.734 -47.930 -35.402 1.00 84.43 161 VAL C N 1
ATOM 11139 C CA . VAL C 1 162 ? 15.648 -49.176 -36.157 1.00 80.50 161 VAL C CA 1
ATOM 11140 C C . VAL C 1 162 ? 17.018 -49.830 -36.306 1.00 85.58 161 VAL C C 1
ATOM 11141 O O . VAL C 1 162 ? 17.113 -51.058 -36.424 1.00 82.38 161 VAL C O 1
ATOM 11154 N N . LEU C 1 163 ? 18.089 -49.037 -36.302 1.00 81.02 162 LEU C N 1
ATOM 11155 C CA . LEU C 1 163 ? 19.440 -49.553 -36.479 1.00 80.32 162 LEU C CA 1
ATOM 11156 C C . LEU C 1 163 ? 20.078 -50.038 -35.182 1.00 81.88 162 LEU C C 1
ATOM 11157 O O . LEU C 1 163 ? 21.072 -50.772 -35.238 1.00 79.06 162 LEU C O 1
ATOM 11173 N N . GLY C 1 164 ? 19.536 -49.649 -34.028 1.00 79.30 163 GLY C N 1
ATOM 11174 C CA . GLY C 1 164 ? 20.123 -49.958 -32.743 1.00 73.90 163 GLY C CA 1
ATOM 11175 C C . GLY C 1 164 ? 20.512 -51.413 -32.563 1.00 78.65 163 GLY C C 1
ATOM 11176 O O . GLY C 1 164 ? 21.640 -51.727 -32.171 1.00 83.35 163 GLY C O 1
ATOM 11180 N N . PRO C 1 165 ? 19.578 -52.334 -32.819 1.00 76.79 164 PRO C N 1
ATOM 11181 C CA . PRO C 1 165 ? 19.922 -53.761 -32.687 1.00 83.53 164 PRO C CA 1
ATOM 11182 C C . PRO C 1 165 ? 21.061 -54.180 -33.596 1.00 84.11 164 PRO C C 1
ATOM 11183 O O . PRO C 1 165 ? 21.916 -54.979 -33.194 1.00 88.42 164 PRO C O 1
ATOM 11194 N N . ILE C 1 166 ? 21.092 -53.654 -34.821 1.00 85.89 165 ILE C N 1
ATOM 11195 C CA . ILE C 1 166 ? 22.150 -54.002 -35.764 1.00 86.78 165 ILE C CA 1
ATOM 11196 C C . ILE C 1 166 ? 23.482 -53.419 -35.307 1.00 90.06 165 ILE C C 1
ATOM 11197 O O . ILE C 1 166 ? 24.533 -54.059 -35.433 1.00 92.88 165 ILE C O 1
ATOM 11213 N N . TYR C 1 167 ? 23.459 -52.197 -34.770 1.00 78.35 166 TYR C N 1
ATOM 11214 C CA . TYR C 1 167 ? 24.658 -51.620 -34.169 1.00 87.47 166 TYR C CA 1
ATOM 11215 C C . TYR C 1 167 ? 25.179 -52.494 -33.031 1.00 84.03 166 TYR C C 1
ATOM 11216 O O . TYR C 1 167 ? 26.395 -52.646 -32.862 1.00 79.46 166 TYR C O 1
ATOM 11234 N N . GLY C 1 168 ? 24.277 -53.092 -32.249 1.00 78.47 167 GLY C N 1
ATOM 11235 C CA . GLY C 1 168 ? 24.708 -54.053 -31.245 1.00 88.33 167 GLY C CA 1
ATOM 11236 C C . GLY C 1 168 ? 25.294 -55.311 -31.857 1.00 93.38 167 GLY C C 1
ATOM 11237 O O . GLY C 1 168 ? 26.332 -55.807 -31.409 1.00 90.17 167 GLY C O 1
ATOM 11241 N N . ILE C 1 169 ? 24.635 -55.846 -32.887 1.00 86.66 168 ILE C N 1
ATOM 11242 C CA . ILE C 1 169 ? 25.125 -57.045 -33.563 1.00 84.07 168 ILE C CA 1
ATOM 11243 C C . ILE C 1 169 ? 26.520 -56.806 -34.128 1.00 88.11 168 ILE C C 1
ATOM 11244 O O . ILE C 1 169 ? 27.432 -57.622 -33.949 1.00 88.38 168 ILE C O 1
ATOM 11260 N N . PHE C 1 170 ? 26.708 -55.679 -34.822 1.00 88.80 169 PHE C N 1
ATOM 11261 C CA . PHE C 1 170 ? 28.012 -55.374 -35.403 1.00 94.65 169 PHE C CA 1
ATOM 11262 C C . PHE C 1 170 ? 29.088 -55.248 -34.328 1.00 97.39 169 PHE C C 1
ATOM 11263 O O . PHE C 1 170 ? 30.214 -55.726 -34.511 1.00 101.63 169 PHE C O 1
ATOM 11280 N N . VAL C 1 171 ? 28.771 -54.591 -33.208 1.00 98.03 170 VAL C N 1
ATOM 11281 C CA . VAL C 1 171 ? 29.797 -54.333 -32.200 1.00 95.10 170 VAL C CA 1
ATOM 11282 C C . VAL C 1 171 ? 30.183 -55.614 -31.467 1.00 94.52 170 VAL C C 1
ATOM 11283 O O . VAL C 1 171 ? 31.319 -55.741 -30.993 1.00 100.32 170 VAL C O 1
ATOM 11296 N N . VAL C 1 172 ? 29.271 -56.583 -31.362 1.00 100.05 171 VAL C N 1
ATOM 11297 C CA . VAL C 1 172 ? 29.643 -57.875 -30.789 1.00 105.29 171 VAL C CA 1
ATOM 11298 C C . VAL C 1 172 ? 30.388 -58.727 -31.814 1.00 98.98 171 VAL C C 1
ATOM 11299 O O . VAL C 1 172 ? 31.314 -59.467 -31.464 1.00 100.75 171 VAL C O 1
ATOM 11312 N N . TRP C 1 173 ? 30.001 -58.641 -33.091 1.00 100.52 172 TRP C N 1
ATOM 11313 C CA . TRP C 1 173 ? 30.776 -59.281 -34.151 1.00 98.53 172 TRP C CA 1
ATOM 11314 C C . TRP C 1 173 ? 32.194 -58.720 -34.208 1.00 104.46 172 TRP C C 1
ATOM 11315 O O . TRP C 1 173 ? 33.137 -59.445 -34.548 1.00 117.43 172 TRP C O 1
ATOM 11336 N N . LEU C 1 174 ? 32.362 -57.439 -33.871 1.00 101.46 173 LEU C N 1
ATOM 11337 C CA . LEU C 1 174 ? 33.684 -56.820 -33.777 1.00 107.41 173 LEU C CA 1
ATOM 11338 C C . LEU C 1 174 ? 34.420 -57.267 -32.518 1.00 106.77 173 LEU C C 1
ATOM 11339 O O . LEU C 1 174 ? 35.463 -57.925 -32.592 1.00 111.47 173 LEU C O 1
ATOM 11355 N N . PHE C 1 175 ? 33.896 -56.894 -31.353 1.00 105.32 174 PHE C N 1
ATOM 11356 C CA . PHE C 1 175 ? 34.463 -57.252 -30.060 1.00 103.19 174 PHE C CA 1
ATOM 11357 C C . PHE C 1 175 ? 33.520 -58.244 -29.395 1.00 106.12 174 PHE C C 1
ATOM 11358 O O . PHE C 1 175 ? 32.317 -57.988 -29.299 1.00 113.10 174 PHE C O 1
ATOM 11375 N N . HIS C 1 176 ? 34.063 -59.357 -28.912 1.00 97.80 175 HIS C N 1
ATOM 11376 C CA . HIS C 1 176 ? 33.237 -60.521 -28.608 1.00 106.51 175 HIS C CA 1
ATOM 11377 C C . HIS C 1 176 ? 32.589 -60.446 -27.228 1.00 102.69 175 HIS C C 1
ATOM 11378 O O . HIS C 1 176 ? 32.318 -61.479 -26.607 1.00 101.92 175 HIS C O 1
ATOM 11392 N N . HIS C 1 177 ? 32.307 -59.229 -26.757 1.00 94.92 176 HIS C N 1
ATOM 11393 C CA . HIS C 1 177 ? 31.676 -59.003 -25.463 1.00 96.43 176 HIS C CA 1
ATOM 11394 C C . HIS C 1 177 ? 30.651 -57.882 -25.586 1.00 97.58 176 HIS C C 1
ATOM 11395 O O . HIS C 1 177 ? 30.885 -56.890 -26.282 1.00 100.80 176 HIS C O 1
ATOM 11409 N N . TRP C 1 178 ? 29.515 -58.048 -24.901 1.00 87.89 177 TRP C N 1
ATOM 11410 C CA . TRP C 1 178 ? 28.429 -57.074 -24.999 1.00 80.60 177 TRP C CA 1
ATOM 11411 C C . TRP C 1 178 ? 28.814 -55.720 -24.411 1.00 91.20 177 TRP C C 1
ATOM 11412 O O . TRP C 1 178 ? 28.290 -54.688 -24.848 1.00 88.22 177 TRP C O 1
ATOM 11433 N N . GLN C 1 179 ? 29.709 -55.700 -23.418 1.00 82.70 178 GLN C N 1
ATOM 11434 C CA . GLN C 1 179 ? 30.127 -54.435 -22.817 1.00 76.65 178 GLN C CA 1
ATOM 11435 C C . GLN C 1 179 ? 30.661 -53.462 -23.859 1.00 85.89 178 GLN C C 1
ATOM 11436 O O . GLN C 1 179 ? 30.604 -52.243 -23.658 1.00 81.26 178 GLN C O 1
ATOM 11450 N N . ALA C 1 180 ? 31.191 -53.977 -24.970 1.00 83.51 179 ALA C N 1
ATOM 11451 C CA . ALA C 1 180 ? 31.779 -53.112 -25.986 1.00 81.98 179 ALA C CA 1
ATOM 11452 C C . ALA C 1 180 ? 30.757 -52.140 -26.565 1.00 78.41 179 ALA C C 1
ATOM 11453 O O . ALA C 1 180 ? 31.122 -51.029 -26.968 1.00 81.41 179 ALA C O 1
ATOM 11460 N N . VAL C 1 181 ? 29.482 -52.536 -26.623 1.00 76.47 180 VAL C N 1
ATOM 11461 C CA . VAL C 1 181 ? 28.432 -51.624 -27.077 1.00 79.99 180 VAL C CA 1
ATOM 11462 C C . VAL C 1 181 ? 28.520 -50.310 -26.319 1.00 79.90 180 VAL C C 1
ATOM 11463 O O . VAL C 1 181 ? 28.505 -49.220 -26.905 1.00 84.00 180 VAL C O 1
ATOM 11476 N N . PHE C 1 182 ? 28.616 -50.400 -24.998 1.00 83.50 181 PHE C N 1
ATOM 11477 C CA . PHE C 1 182 ? 28.572 -49.225 -24.146 1.00 79.25 181 PHE C CA 1
ATOM 11478 C C . PHE C 1 182 ? 29.929 -48.548 -24.014 1.00 79.79 181 PHE C C 1
ATOM 11479 O O . PHE C 1 182 ? 29.980 -47.353 -23.707 1.00 89.66 181 PHE C O 1
ATOM 11496 N N . TRP C 1 183 ? 31.025 -49.265 -24.271 1.00 81.46 182 TRP C N 1
ATOM 11497 C CA . TRP C 1 183 ? 32.309 -48.588 -24.413 1.00 84.16 182 TRP C CA 1
ATOM 11498 C C . TRP C 1 183 ? 32.348 -47.770 -25.701 1.00 87.93 182 TRP C C 1
ATOM 11499 O O . TRP C 1 183 ? 32.797 -46.619 -25.697 1.00 88.99 182 TRP C O 1
ATOM 11520 N N . VAL C 1 184 ? 31.861 -48.340 -26.809 1.00 88.03 183 VAL C N 1
ATOM 11521 C CA . VAL C 1 184 ? 31.863 -47.626 -28.084 1.00 78.54 183 VAL C CA 1
ATOM 11522 C C . VAL C 1 184 ? 30.979 -46.386 -28.015 1.00 76.94 183 VAL C C 1
ATOM 11523 O O . VAL C 1 184 ? 31.202 -45.414 -28.746 1.00 79.49 183 VAL C O 1
ATOM 11536 N N . ASN C 1 185 ? 29.970 -46.389 -27.139 1.00 86.91 184 ASN C N 1
ATOM 11537 C CA . ASN C 1 185 ? 29.171 -45.184 -26.935 1.00 86.06 184 ASN C CA 1
ATOM 11538 C C . ASN C 1 185 ? 30.027 -43.998 -26.497 1.00 86.66 184 ASN C C 1
ATOM 11539 O O . ASN C 1 185 ? 29.669 -42.847 -26.771 1.00 88.46 184 ASN C O 1
ATOM 11550 N N . VAL C 1 186 ? 31.146 -44.246 -25.819 1.00 82.17 185 VAL C N 1
ATOM 11551 C CA . VAL C 1 186 ? 31.916 -43.161 -25.208 1.00 87.63 185 VAL C CA 1
ATOM 11552 C C . VAL C 1 186 ? 32.698 -42.390 -26.271 1.00 95.82 185 VAL C C 1
ATOM 11553 O O . VAL C 1 186 ? 32.566 -41.159 -26.333 1.00 100.33 185 VAL C O 1
ATOM 11566 N N . PRO C 1 187 ? 33.518 -43.029 -27.119 1.00 91.34 186 PRO C N 1
ATOM 11567 C CA . PRO C 1 187 ? 34.131 -42.256 -28.215 1.00 85.02 186 PRO C CA 1
ATOM 11568 C C . PRO C 1 187 ? 33.106 -41.549 -29.079 1.00 90.11 186 PRO C C 1
ATOM 11569 O O . PRO C 1 187 ? 33.304 -40.386 -29.454 1.00 94.94 186 PRO C O 1
ATOM 11580 N N . LEU C 1 188 ? 32.006 -42.228 -29.407 1.00 85.24 187 LEU C N 1
ATOM 11581 C CA . LEU C 1 188 ? 30.974 -41.606 -30.227 1.00 87.91 187 LEU C CA 1
ATOM 11582 C C . LEU C 1 188 ? 30.355 -40.411 -29.513 1.00 92.22 187 LEU C C 1
ATOM 11583 O O . LEU C 1 188 ? 30.026 -39.402 -30.146 1.00 94.47 187 LEU C O 1
ATOM 11599 N N . ALA C 1 189 ? 30.191 -40.505 -28.191 1.00 96.80 188 ALA C N 1
ATOM 11600 C CA . ALA C 1 189 ? 29.678 -39.369 -27.432 1.00 96.00 188 ALA C CA 1
ATOM 11601 C C . ALA C 1 189 ? 30.672 -38.215 -27.432 1.00 95.34 188 ALA C C 1
ATOM 11602 O O . ALA C 1 189 ? 30.286 -37.054 -27.611 1.00 88.82 188 ALA C O 1
ATOM 11609 N N . LEU C 1 190 ? 31.957 -38.516 -27.232 1.00 93.27 189 LEU C N 1
ATOM 11610 C CA . LEU C 1 190 ? 32.966 -37.463 -27.202 1.00 97.73 189 LEU C CA 1
ATOM 11611 C C . LEU C 1 190 ? 33.135 -36.822 -28.575 1.00 96.03 189 LEU C C 1
ATOM 11612 O O . LEU C 1 190 ? 33.357 -35.610 -28.675 1.00 90.80 189 LEU C O 1
ATOM 11628 N N . ILE C 1 191 ? 33.028 -37.614 -29.644 1.00 94.29 190 ILE C N 1
ATOM 11629 C CA . ILE C 1 191 ? 33.044 -37.046 -30.990 1.00 93.84 190 ILE C CA 1
ATOM 11630 C C . ILE C 1 191 ? 31.856 -36.110 -31.175 1.00 96.45 190 ILE C C 1
ATOM 11631 O O . ILE C 1 191 ? 31.997 -34.982 -31.663 1.00 95.95 190 ILE C O 1
ATOM 11647 N N . ALA C 1 192 ? 30.667 -36.566 -30.777 1.00 101.56 191 ALA C N 1
ATOM 11648 C CA . ALA C 1 192 ? 29.473 -35.737 -30.900 1.00 96.87 191 ALA C CA 1
ATOM 11649 C C . ALA C 1 192 ? 29.608 -34.451 -30.094 1.00 90.63 191 ALA C C 1
ATOM 11650 O O . ALA C 1 192 ? 29.156 -33.386 -30.532 1.00 94.62 191 ALA C O 1
ATOM 11657 N N . MET C 1 193 ? 30.229 -34.525 -28.915 1.00 89.75 192 MET C N 1
ATOM 11658 C CA . MET C 1 193 ? 30.408 -33.328 -28.097 1.00 90.04 192 MET C CA 1
ATOM 11659 C C . MET C 1 193 ? 31.301 -32.312 -28.801 1.00 91.84 192 MET C C 1
ATOM 11660 O O . MET C 1 193 ? 30.991 -31.116 -28.837 1.00 89.35 192 MET C O 1
ATOM 11674 N N . VAL C 1 194 ? 32.420 -32.773 -29.365 1.00 91.48 193 VAL C N 1
ATOM 11675 C CA . VAL C 1 194 ? 33.299 -31.876 -30.112 1.00 87.75 193 VAL C CA 1
ATOM 11676 C C . VAL C 1 194 ? 32.559 -31.291 -31.308 1.00 92.44 193 VAL C C 1
ATOM 11677 O O . VAL C 1 194 ? 32.636 -30.087 -31.581 1.00 82.86 193 VAL C O 1
ATOM 11690 N N . LEU C 1 195 ? 31.828 -32.135 -32.035 1.00 93.89 194 LEU C N 1
ATOM 11691 C CA . LEU C 1 195 ? 31.058 -31.660 -33.178 1.00 93.99 194 LEU C CA 1
ATOM 11692 C C . LEU C 1 195 ? 30.030 -30.618 -32.752 1.00 92.32 194 LEU C C 1
ATOM 11693 O O . LEU C 1 195 ? 29.862 -29.589 -33.418 1.00 94.46 194 LEU C O 1
ATOM 11709 N N . ILE C 1 196 ? 29.337 -30.868 -31.640 1.00 88.36 195 ILE C N 1
ATOM 11710 C CA . ILE C 1 196 ? 28.347 -29.923 -31.132 1.00 87.94 195 ILE C CA 1
ATOM 11711 C C . ILE C 1 196 ? 29.019 -28.629 -30.686 1.00 92.89 195 ILE C C 1
ATOM 11712 O O . ILE C 1 196 ? 28.546 -27.528 -30.995 1.00 92.27 195 ILE C O 1
ATOM 11728 N N . HIS C 1 197 ? 30.133 -28.742 -29.959 1.00 92.88 196 HIS C N 1
ATOM 11729 C CA . HIS C 1 197 ? 30.843 -27.563 -29.470 1.00 98.59 196 HIS C CA 1
ATOM 11730 C C . HIS C 1 197 ? 31.241 -26.641 -30.615 1.00 97.31 196 HIS C C 1
ATOM 11731 O O . HIS C 1 197 ? 31.127 -25.414 -30.507 1.00 96.03 196 HIS C O 1
ATOM 11745 N N . ILE C 1 198 ? 31.703 -27.219 -31.723 1.00 98.31 197 ILE C N 1
ATOM 11746 C CA . ILE C 1 198 ? 32.167 -26.438 -32.863 1.00 92.46 197 ILE C CA 1
ATOM 11747 C C . ILE C 1 198 ? 31.003 -25.847 -33.655 1.00 100.00 197 ILE C C 1
ATOM 11748 O O . ILE C 1 198 ? 31.137 -24.769 -34.247 1.00 105.32 197 ILE C O 1
ATOM 11764 N N . SER C 1 199 ? 29.850 -26.519 -33.676 1.00 97.47 198 SER C N 1
ATOM 11765 C CA . SER C 1 199 ? 28.800 -26.208 -34.639 1.00 95.61 198 SER C CA 1
ATOM 11766 C C . SER C 1 199 ? 27.680 -25.324 -34.098 1.00 98.55 198 SER C C 1
ATOM 11767 O O . SER C 1 199 ? 27.021 -24.646 -34.895 1.00 95.11 198 SER C O 1
ATOM 11775 N N . LEU C 1 200 ? 27.430 -25.307 -32.744 1.00 101.81 199 LEU C N 1
ATOM 11776 C CA . LEU C 1 200 ? 26.214 -24.661 -32.260 1.00 102.26 199 LEU C CA 1
ATOM 11777 C C . LEU C 1 200 ? 26.477 -23.237 -31.769 1.00 106.94 199 LEU C C 1
ATOM 11778 O O . LEU C 1 200 ? 27.583 -22.919 -31.319 1.00 105.93 199 LEU C O 1
ATOM 11794 N N . PRO C 1 201 ? 25.470 -22.365 -31.839 1.00 105.66 200 PRO C N 1
ATOM 11795 C CA . PRO C 1 201 ? 25.598 -21.009 -31.275 1.00 109.27 200 PRO C CA 1
ATOM 11796 C C . PRO C 1 201 ? 25.427 -21.022 -29.765 1.00 112.36 200 PRO C C 1
ATOM 11797 O O . PRO C 1 201 ? 24.588 -21.770 -29.240 1.00 102.24 200 PRO C O 1
ATOM 11808 N N . PRO C 1 202 ? 26.186 -20.211 -29.027 1.00 117.63 201 PRO C N 1
ATOM 11809 C CA . PRO C 1 202 ? 26.040 -20.180 -27.566 1.00 120.37 201 PRO C CA 1
ATOM 11810 C C . PRO C 1 202 ? 24.802 -19.413 -27.109 1.00 115.97 201 PRO C C 1
ATOM 11811 O O . PRO C 1 202 ? 24.165 -18.681 -27.867 1.00 110.71 201 PRO C O 1
ATOM 11822 N N . ARG C 1 203 ? 24.474 -19.606 -25.830 1.00 117.56 202 ARG C N 1
ATOM 11823 C CA . ARG C 1 203 ? 23.503 -18.769 -25.119 1.00 117.79 202 ARG C CA 1
ATOM 11824 C C . ARG C 1 203 ? 23.874 -18.669 -23.642 1.00 114.98 202 ARG C C 1
ATOM 11825 O O . ARG C 1 203 ? 24.625 -19.494 -23.122 1.00 107.48 202 ARG C O 1
ATOM 11846 N N . ARG C 1 211 ? 15.689 -21.609 -12.140 1.00 99.77 210 ARG C N 1
ATOM 11847 C CA . ARG C 1 211 ? 14.878 -20.698 -12.941 1.00 102.64 210 ARG C CA 1
ATOM 11848 C C . ARG C 1 211 ? 13.943 -21.475 -13.872 1.00 112.95 210 ARG C C 1
ATOM 11849 O O . ARG C 1 211 ? 13.334 -20.915 -14.786 1.00 109.83 210 ARG C O 1
ATOM 11870 N N . VAL C 1 212 ? 13.832 -22.776 -13.605 1.00 107.22 211 VAL C N 1
ATOM 11871 C CA . VAL C 1 212 ? 12.898 -23.676 -14.265 1.00 100.19 211 VAL C CA 1
ATOM 11872 C C . VAL C 1 212 ? 11.940 -24.200 -13.199 1.00 98.11 211 VAL C C 1
ATOM 11873 O O . VAL C 1 212 ? 12.259 -24.224 -12.008 1.00 100.17 211 VAL C O 1
ATOM 11886 N N . ASP C 1 213 ? 10.743 -24.607 -13.630 1.00 94.74 212 ASP C N 1
ATOM 11887 C CA . ASP C 1 213 ? 9.757 -25.188 -12.713 1.00 93.56 212 ASP C CA 1
ATOM 11888 C C . ASP C 1 213 ? 10.223 -26.585 -12.306 1.00 91.56 212 ASP C C 1
ATOM 11889 O O . ASP C 1 213 ? 9.723 -27.609 -12.778 1.00 92.69 212 ASP C O 1
ATOM 11898 N N . VAL C 1 214 ? 11.197 -26.624 -11.394 1.00 80.51 213 VAL C N 1
ATOM 11899 C CA . VAL C 1 214 ? 11.753 -27.904 -10.962 1.00 75.18 213 VAL C CA 1
ATOM 11900 C C . VAL C 1 214 ? 10.701 -28.729 -10.228 1.00 84.37 213 VAL C C 1
ATOM 11901 O O . VAL C 1 214 ? 10.604 -29.947 -10.424 1.00 89.00 213 VAL C O 1
ATOM 11914 N N . THR C 1 215 ? 9.892 -28.087 -9.381 1.00 84.96 214 THR C N 1
ATOM 11915 C CA . THR C 1 215 ? 8.890 -28.822 -8.613 1.00 85.77 214 THR C CA 1
ATOM 11916 C C . THR C 1 215 ? 7.839 -29.440 -9.530 1.00 85.16 214 THR C C 1
ATOM 11917 O O . THR C 1 215 ? 7.481 -30.614 -9.376 1.00 80.50 214 THR C O 1
ATOM 11928 N N . GLY C 1 216 ? 7.331 -28.666 -10.491 1.00 79.53 215 GLY C N 1
ATOM 11929 C CA . GLY C 1 216 ? 6.394 -29.224 -11.454 1.00 76.01 215 GLY C CA 1
ATOM 11930 C C . GLY C 1 216 ? 7.046 -30.248 -12.363 1.00 72.17 215 GLY C C 1
ATOM 11931 O O . GLY C 1 216 ? 6.427 -31.252 -12.728 1.00 70.30 215 GLY C O 1
ATOM 11935 N N . GLY C 1 217 ? 8.302 -30.009 -12.743 1.00 67.78 216 GLY C N 1
ATOM 11936 C CA . GLY C 1 217 ? 9.022 -30.989 -13.537 1.00 74.16 216 GLY C CA 1
ATOM 11937 C C . GLY C 1 217 ? 9.146 -32.326 -12.833 1.00 69.64 216 GLY C C 1
ATOM 11938 O O . GLY C 1 217 ? 8.999 -33.382 -13.453 1.00 73.53 216 GLY C O 1
ATOM 11942 N N . LEU C 1 218 ? 9.407 -32.300 -11.525 1.00 80.14 217 LEU C N 1
ATOM 11943 C CA . LEU C 1 218 ? 9.583 -33.542 -10.779 1.00 80.29 217 LEU C CA 1
ATOM 11944 C C . LEU C 1 218 ? 8.250 -34.232 -10.500 1.00 77.02 217 LEU C C 1
ATOM 11945 O O . LEU C 1 218 ? 8.170 -35.464 -10.558 1.00 78.90 217 LEU C O 1
ATOM 11961 N N . LEU C 1 219 ? 7.193 -33.469 -10.202 1.00 80.13 218 LEU C N 1
ATOM 11962 C CA . LEU C 1 219 ? 5.879 -34.088 -10.032 1.00 81.56 218 LEU C CA 1
ATOM 11963 C C . LEU C 1 219 ? 5.393 -34.700 -11.338 1.00 74.10 218 LEU C C 1
ATOM 11964 O O . LEU C 1 219 ? 4.794 -35.781 -11.342 1.00 68.10 218 LEU C O 1
ATOM 11980 N N . LEU C 1 220 ? 5.639 -34.022 -12.460 1.00 76.63 219 LEU C N 1
ATOM 11981 C CA . LEU C 1 220 ? 5.304 -34.605 -13.754 1.00 74.89 219 LEU C CA 1
ATOM 11982 C C . LEU C 1 220 ? 6.144 -35.846 -14.026 1.00 72.85 219 LEU C C 1
ATOM 11983 O O . LEU C 1 220 ? 5.634 -36.847 -14.543 1.00 71.70 219 LEU C O 1
ATOM 11999 N N . ALA C 1 221 ? 7.433 -35.798 -13.681 1.00 66.83 220 ALA C N 1
ATOM 12000 C CA . ALA C 1 221 ? 8.280 -36.978 -13.822 1.00 69.87 220 ALA C CA 1
ATOM 12001 C C . ALA C 1 221 ? 7.719 -38.147 -13.025 1.00 74.74 220 ALA C C 1
ATOM 12002 O O . ALA C 1 221 ? 7.669 -39.281 -13.518 1.00 74.26 220 ALA C O 1
ATOM 12009 N N . LEU C 1 222 ? 7.288 -37.886 -11.790 1.00 76.95 221 LEU C N 1
ATOM 12010 C CA . LEU C 1 222 ? 6.680 -38.929 -10.972 1.00 76.47 221 LEU C CA 1
ATOM 12011 C C . LEU C 1 222 ? 5.482 -39.547 -11.683 1.00 78.17 221 LEU C C 1
ATOM 12012 O O . LEU C 1 222 ? 5.358 -40.774 -11.768 1.00 72.68 221 LEU C O 1
ATOM 12028 N N . ALA C 1 223 ? 4.593 -38.704 -12.210 1.00 72.44 222 ALA C N 1
ATOM 12029 C CA . ALA C 1 223 ? 3.418 -39.206 -12.914 1.00 76.26 222 ALA C CA 1
ATOM 12030 C C . ALA C 1 223 ? 3.821 -40.042 -14.125 1.00 76.86 222 ALA C C 1
ATOM 12031 O O . ALA C 1 223 ? 3.332 -41.162 -14.311 1.00 75.09 222 ALA C O 1
ATOM 12038 N N . LEU C 1 224 ? 4.723 -39.515 -14.957 1.00 76.75 223 LEU C N 1
ATOM 12039 C CA . LEU C 1 224 ? 5.170 -40.248 -16.139 1.00 79.56 223 LEU C CA 1
ATOM 12040 C C . LEU C 1 224 ? 5.794 -41.585 -15.756 1.00 78.97 223 LEU C C 1
ATOM 12041 O O . LEU C 1 224 ? 5.499 -42.620 -16.364 1.00 68.50 223 LEU C O 1
ATOM 12057 N N . GLY C 1 225 ? 6.665 -41.581 -14.746 1.00 83.07 224 GLY C N 1
ATOM 12058 C CA . GLY C 1 225 ? 7.317 -42.818 -14.345 1.00 86.33 224 GLY C CA 1
ATOM 12059 C C . GLY C 1 225 ? 6.327 -43.855 -13.852 1.00 86.54 224 GLY C C 1
ATOM 12060 O O . GLY C 1 225 ? 6.398 -45.029 -14.224 1.00 83.85 224 GLY C O 1
ATOM 12064 N N . LEU C 1 226 ? 5.389 -43.431 -13.002 1.00 88.01 225 LEU C N 1
ATOM 12065 C CA . LEU C 1 226 ? 4.344 -44.335 -12.531 1.00 83.62 225 LEU C CA 1
ATOM 12066 C C . LEU C 1 226 ? 3.571 -44.939 -13.697 1.00 75.01 225 LEU C C 1
ATOM 12067 O O . LEU C 1 226 ? 3.156 -46.103 -13.643 1.00 82.24 225 LEU C O 1
ATOM 12083 N N . ALA C 1 227 ? 3.370 -44.163 -14.763 1.00 76.67 226 ALA C N 1
ATOM 12084 C CA . ALA C 1 227 ? 2.668 -44.674 -15.936 1.00 78.35 226 ALA C CA 1
ATOM 12085 C C . ALA C 1 227 ? 3.501 -45.719 -16.673 1.00 72.05 226 ALA C C 1
ATOM 12086 O O . ALA C 1 227 ? 2.989 -46.783 -17.040 1.00 78.42 226 ALA C O 1
ATOM 12093 N N . THR C 1 228 ? 4.788 -45.439 -16.901 1.00 69.48 227 THR C N 1
ATOM 12094 C CA . THR C 1 228 ? 5.616 -46.366 -17.673 1.00 75.70 227 THR C CA 1
ATOM 12095 C C . THR C 1 228 ? 5.703 -47.729 -16.993 1.00 77.17 227 THR C C 1
ATOM 12096 O O . THR C 1 228 ? 5.485 -48.767 -17.629 1.00 73.21 227 THR C O 1
ATOM 12107 N N . ILE C 1 229 ? 6.023 -47.747 -15.697 1.00 72.77 228 ILE C N 1
ATOM 12108 C CA . ILE C 1 229 ? 6.176 -49.020 -15.000 1.00 75.60 228 ILE C CA 1
ATOM 12109 C C . ILE C 1 229 ? 4.818 -49.674 -14.768 1.00 78.18 228 ILE C C 1
ATOM 12110 O O . ILE C 1 229 ? 4.719 -50.905 -14.686 1.00 66.42 228 ILE C O 1
ATOM 12126 N N . GLY C 1 230 ? 3.753 -48.875 -14.672 1.00 72.52 229 GLY C N 1
ATOM 12127 C CA . GLY C 1 230 ? 2.423 -49.443 -14.537 1.00 74.60 229 GLY C CA 1
ATOM 12128 C C . GLY C 1 230 ? 1.918 -50.112 -15.801 1.00 82.97 229 GLY C C 1
ATOM 12129 O O . GLY C 1 230 ? 1.184 -51.103 -15.730 1.00 83.90 229 GLY C O 1
ATOM 12133 N N . LEU C 1 231 ? 2.304 -49.596 -16.968 1.00 79.54 230 LEU C N 1
ATOM 12134 C CA . LEU C 1 231 ? 1.729 -50.027 -18.237 1.00 79.08 230 LEU C CA 1
ATOM 12135 C C . LEU C 1 231 ? 2.546 -51.090 -18.963 1.00 86.48 230 LEU C C 1
ATOM 12136 O O . LEU C 1 231 ? 1.970 -51.876 -19.723 1.00 87.57 230 LEU C O 1
ATOM 12152 N N . TYR C 1 232 ? 3.861 -51.143 -18.761 1.00 82.61 231 TYR C N 1
ATOM 12153 C CA . TYR C 1 232 ? 4.703 -52.061 -19.520 1.00 87.19 231 TYR C CA 1
ATOM 12154 C C . TYR C 1 232 ? 4.615 -53.473 -18.950 1.00 95.33 231 TYR C C 1
ATOM 12155 O O . TYR C 1 232 ? 4.753 -53.671 -17.738 1.00 98.11 231 TYR C O 1
ATOM 12173 N N . ASN C 1 233 ? 4.399 -54.454 -19.828 1.00 100.75 232 ASN C N 1
ATOM 12174 C CA . ASN C 1 233 ? 4.322 -55.860 -19.447 1.00 101.43 232 ASN C CA 1
ATOM 12175 C C . ASN C 1 233 ? 5.467 -56.638 -20.084 1.00 100.40 232 ASN C C 1
ATOM 12176 O O . ASN C 1 233 ? 5.674 -56.569 -21.300 1.00 92.69 232 ASN C O 1
ATOM 12187 N N . ALA C 1 234 ? 6.202 -57.377 -19.256 1.00 101.01 233 ALA C N 1
ATOM 12188 C CA . ALA C 1 234 ? 7.285 -58.250 -19.693 1.00 108.76 233 ALA C CA 1
ATOM 12189 C C . ALA C 1 234 ? 6.791 -59.612 -20.156 1.00 117.79 233 ALA C C 1
ATOM 12190 O O . ALA C 1 234 ? 7.604 -60.529 -20.326 1.00 117.60 233 ALA C O 1
ATOM 12197 N N . GLU C 1 235 ? 5.490 -59.759 -20.374 1.00 114.13 234 GLU C N 1
ATOM 12198 C CA . GLU C 1 235 ? 4.851 -61.066 -20.372 1.00 98.20 234 GLU C CA 1
ATOM 12199 C C . GLU C 1 235 ? 3.858 -61.215 -21.520 1.00 88.39 234 GLU C C 1
ATOM 12200 O O . GLU C 1 235 ? 2.985 -60.369 -21.713 1.00 87.33 234 GLU C O 1
ATOM 12212 N N . GLY C 1 238 ? -0.693 -64.367 -21.908 1.00 127.32 237 GLY C N 1
ATOM 12213 C CA . GLY C 1 238 ? -1.202 -64.695 -20.589 1.00 115.54 237 GLY C CA 1
ATOM 12214 C C . GLY C 1 238 ? -2.659 -64.321 -20.391 1.00 118.81 237 GLY C C 1
ATOM 12215 O O . GLY C 1 238 ? -3.369 -63.999 -21.344 1.00 117.44 237 GLY C O 1
ATOM 12219 N N . LYS C 1 239 ? -3.098 -64.364 -19.134 1.00 127.95 238 LYS C N 1
ATOM 12220 C CA . LYS C 1 239 ? -4.484 -64.106 -18.765 1.00 120.73 238 LYS C CA 1
ATOM 12221 C C . LYS C 1 239 ? -4.748 -62.650 -18.394 1.00 121.64 238 LYS C C 1
ATOM 12222 O O . LYS C 1 239 ? -5.916 -62.249 -18.330 1.00 114.44 238 LYS C O 1
ATOM 12241 N N . GLN C 1 240 ? -3.706 -61.852 -18.155 1.00 116.69 239 GLN C N 1
ATOM 12242 C CA . GLN C 1 240 ? -3.866 -60.454 -17.774 1.00 113.93 239 GLN C CA 1
ATOM 12243 C C . GLN C 1 240 ? -2.816 -59.607 -18.481 1.00 105.07 239 GLN C C 1
ATOM 12244 O O . GLN C 1 240 ? -1.674 -60.041 -18.662 1.00 100.04 239 GLN C O 1
ATOM 12258 N N . VAL C 1 241 ? -3.210 -58.396 -18.866 1.00 101.75 240 VAL C N 1
ATOM 12259 C CA . VAL C 1 241 ? -2.455 -57.580 -19.812 1.00 99.77 240 VAL C CA 1
ATOM 12260 C C . VAL C 1 241 ? -1.529 -56.594 -19.109 1.00 97.23 240 VAL C C 1
ATOM 12261 O O . VAL C 1 241 ? -0.403 -56.375 -19.557 1.00 93.63 240 VAL C O 1
ATOM 12274 N N . LEU C 1 242 ? -1.987 -55.973 -18.030 1.00 96.29 241 LEU C N 1
ATOM 12275 C CA . LEU C 1 242 ? -1.087 -55.181 -17.208 1.00 91.41 241 LEU C CA 1
ATOM 12276 C C . LEU C 1 242 ? -0.277 -56.101 -16.297 1.00 94.92 241 LEU C C 1
ATOM 12277 O O . LEU C 1 242 ? -0.731 -57.195 -15.952 1.00 97.99 241 LEU C O 1
ATOM 12293 N N . PRO C 1 243 ? 0.926 -55.693 -15.894 1.00 100.27 242 PRO C N 1
ATOM 12294 C CA . PRO C 1 243 ? 1.628 -56.445 -14.849 1.00 96.40 242 PRO C CA 1
ATOM 12295 C C . PRO C 1 243 ? 0.825 -56.420 -13.556 1.00 96.27 242 PRO C C 1
ATOM 12296 O O . PRO C 1 243 ? -0.058 -55.582 -13.360 1.00 92.07 242 PRO C O 1
ATOM 12307 N N . GLU C 1 244 ? 1.133 -57.368 -12.668 1.00 100.71 243 GLU C N 1
ATOM 12308 C CA . GLU C 1 244 ? 0.385 -57.478 -11.418 1.00 91.27 243 GLU C CA 1
ATOM 12309 C C . GLU C 1 244 ? 0.308 -56.135 -10.701 1.00 88.88 243 GLU C C 1
ATOM 12310 O O . GLU C 1 244 ? -0.753 -55.736 -10.209 1.00 89.62 243 GLU C O 1
ATOM 12322 N N . TYR C 1 245 ? 1.434 -55.432 -10.628 1.00 88.59 244 TYR C N 1
ATOM 12323 C CA . TYR C 1 245 ? 1.540 -54.157 -9.927 1.00 92.16 244 TYR C CA 1
ATOM 12324 C C . TYR C 1 245 ? 1.018 -52.973 -10.741 1.00 84.54 244 TYR C C 1
ATOM 12325 O O . TYR C 1 245 ? 1.147 -51.831 -10.292 1.00 94.51 244 TYR C O 1
ATOM 12343 N N . GLY C 1 246 ? 0.424 -53.212 -11.906 1.00 82.80 245 GLY C N 1
ATOM 12344 C CA . GLY C 1 246 ? 0.010 -52.147 -12.790 1.00 92.99 245 GLY C CA 1
ATOM 12345 C C . GLY C 1 246 ? -1.028 -51.200 -12.211 1.00 86.76 245 GLY C C 1
ATOM 12346 O O . GLY C 1 246 ? -0.802 -49.989 -12.120 1.00 79.34 245 GLY C O 1
ATOM 12350 N N . PRO C 1 247 ? -2.187 -51.727 -11.822 1.00 87.34 246 PRO C N 1
ATOM 12351 C CA . PRO C 1 247 ? -3.339 -50.862 -11.504 1.00 89.33 246 PRO C CA 1
ATOM 12352 C C . PRO C 1 247 ? -3.012 -49.791 -10.475 1.00 86.00 246 PRO C C 1
ATOM 12353 O O . PRO C 1 247 ? -3.341 -48.615 -10.693 1.00 84.56 246 PRO C O 1
ATOM 12364 N N . PRO C 1 248 ? -2.384 -50.128 -9.341 1.00 84.56 247 PRO C N 1
ATOM 12365 C CA . PRO C 1 248 ? -2.089 -49.066 -8.362 1.00 80.22 247 PRO C CA 1
ATOM 12366 C C . PRO C 1 248 ? -1.061 -48.065 -8.857 1.00 79.53 247 PRO C C 1
ATOM 12367 O O . PRO C 1 248 ? -1.160 -46.879 -8.519 1.00 76.12 247 PRO C O 1
ATOM 12378 N N . LEU C 1 249 ? -0.076 -48.501 -9.644 1.00 81.40 248 LEU C N 1
ATOM 12379 C CA . LEU C 1 249 ? 0.869 -47.556 -10.229 1.00 89.47 248 LEU C CA 1
ATOM 12380 C C . LEU C 1 249 ? 0.175 -46.623 -11.214 1.00 85.32 248 LEU C C 1
ATOM 12381 O O . LEU C 1 249 ? 0.494 -45.430 -11.280 1.00 77.73 248 LEU C O 1
ATOM 12397 N N . ILE C 1 250 ? -0.777 -47.147 -11.987 1.00 84.29 249 ILE C N 1
ATOM 12398 C CA . ILE C 1 250 ? -1.484 -46.321 -12.961 1.00 90.74 249 ILE C CA 1
ATOM 12399 C C . ILE C 1 250 ? -2.389 -45.320 -12.252 1.00 87.15 249 ILE C C 1
ATOM 12400 O O . ILE C 1 250 ? -2.420 -44.133 -12.598 1.00 88.97 249 ILE C O 1
ATOM 12416 N N . ILE C 1 251 ? -3.132 -45.780 -11.244 1.00 87.24 250 ILE C N 1
ATOM 12417 C CA . ILE C 1 251 ? -3.998 -44.875 -10.496 1.00 87.22 250 ILE C CA 1
ATOM 12418 C C . ILE C 1 251 ? -3.167 -43.868 -9.709 1.00 87.45 250 ILE C C 1
ATOM 12419 O O . ILE C 1 251 ? -3.592 -42.723 -9.506 1.00 78.45 250 ILE C O 1
ATOM 12435 N N . GLY C 1 252 ? -1.971 -44.262 -9.268 1.00 86.79 251 GLY C N 1
ATOM 12436 C CA . GLY C 1 252 ? -1.043 -43.288 -8.716 1.00 82.36 251 GLY C CA 1
ATOM 12437 C C . GLY C 1 252 ? -0.581 -42.278 -9.750 1.00 88.71 251 GLY C C 1
ATOM 12438 O O . GLY C 1 252 ? -0.502 -41.080 -9.469 1.00 86.92 251 GLY C O 1
ATOM 12442 N N . ALA C 1 253 ? -0.271 -42.748 -10.963 1.00 88.53 252 ALA C N 1
ATOM 12443 C CA . ALA C 1 253 ? 0.170 -41.845 -12.021 1.00 79.22 252 ALA C CA 1
ATOM 12444 C C . ALA C 1 253 ? -0.860 -40.754 -12.282 1.00 84.21 252 ALA C C 1
ATOM 12445 O O . ALA C 1 253 ? -0.509 -39.576 -12.418 1.00 82.51 252 ALA C O 1
ATOM 12452 N N . VAL C 1 254 ? -2.139 -41.127 -12.357 1.00 86.05 253 VAL C N 1
ATOM 12453 C CA . VAL C 1 254 ? -3.192 -40.142 -12.588 1.00 89.13 253 VAL C CA 1
ATOM 12454 C C . VAL C 1 254 ? -3.254 -39.148 -11.434 1.00 91.50 253 VAL C C 1
ATOM 12455 O O . VAL C 1 254 ? -3.360 -37.934 -11.647 1.00 90.60 253 VAL C O 1
ATOM 12468 N N . ILE C 1 255 ? -3.186 -39.643 -10.197 1.00 86.40 254 ILE C N 1
ATOM 12469 C CA . ILE C 1 255 ? -3.237 -38.755 -9.038 1.00 82.97 254 ILE C CA 1
ATOM 12470 C C . ILE C 1 255 ? -2.013 -37.848 -9.009 1.00 84.25 254 ILE C C 1
ATOM 12471 O O . ILE C 1 255 ? -2.110 -36.660 -8.677 1.00 79.76 254 ILE C O 1
ATOM 12487 N N . ALA C 1 256 ? -0.844 -38.389 -9.365 1.00 87.82 255 ALA C N 1
ATOM 12488 C CA . ALA C 1 256 ? 0.359 -37.567 -9.449 1.00 83.83 255 ALA C CA 1
ATOM 12489 C C . ALA C 1 256 ? 0.256 -36.536 -10.567 1.00 86.56 255 ALA C C 1
ATOM 12490 O O . ALA C 1 256 ? 0.810 -35.437 -10.446 1.00 86.02 255 ALA C O 1
ATOM 12497 N N . ALA C 1 257 ? -0.436 -36.872 -11.659 1.00 82.31 256 ALA C N 1
ATOM 12498 C CA . ALA C 1 257 ? -0.684 -35.888 -12.708 1.00 83.87 256 ALA C CA 1
ATOM 12499 C C . ALA C 1 257 ? -1.608 -34.782 -12.212 1.00 88.22 256 ALA C C 1
ATOM 12500 O O . ALA C 1 257 ? -1.415 -33.607 -12.547 1.00 83.29 256 ALA C O 1
ATOM 12507 N N . VAL C 1 258 ? -2.616 -35.138 -11.412 1.00 90.91 257 VAL C N 1
ATOM 12508 C CA . VAL C 1 258 ? -3.481 -34.131 -10.802 1.00 88.42 257 VAL C CA 1
ATOM 12509 C C . VAL C 1 258 ? -2.673 -33.232 -9.873 1.00 84.90 257 VAL C C 1
ATOM 12510 O O . VAL C 1 258 ? -2.820 -32.003 -9.890 1.00 78.61 257 VAL C O 1
ATOM 12523 N N . ALA C 1 259 ? -1.808 -33.829 -9.050 1.00 77.98 258 ALA C N 1
ATOM 12524 C CA . ALA C 1 259 ? -0.957 -33.035 -8.169 1.00 78.39 258 ALA C CA 1
ATOM 12525 C C . ALA C 1 259 ? -0.079 -32.078 -8.967 1.00 80.99 258 ALA C C 1
ATOM 12526 O O . ALA C 1 259 ? 0.169 -30.946 -8.536 1.00 78.54 258 ALA C O 1
ATOM 12533 N N . PHE C 1 260 ? 0.404 -32.517 -10.131 1.00 82.69 259 PHE C N 1
ATOM 12534 C CA . PHE C 1 260 ? 1.200 -31.642 -10.987 1.00 78.27 259 PHE C CA 1
ATOM 12535 C C . PHE C 1 260 ? 0.361 -30.492 -11.535 1.00 80.35 259 PHE C C 1
ATOM 12536 O O . PHE C 1 260 ? 0.775 -29.327 -11.482 1.00 68.47 259 PHE C O 1
ATOM 12553 N N . LEU C 1 261 ? -0.818 -30.802 -12.081 1.00 81.78 260 LEU C N 1
ATOM 12554 C CA . LEU C 1 261 ? -1.694 -29.753 -12.595 1.00 71.50 260 LEU C CA 1
ATOM 12555 C C . LEU C 1 261 ? -2.076 -28.763 -11.504 1.00 88.40 260 LEU C C 1
ATOM 12556 O O . LEU C 1 261 ? -2.284 -27.577 -11.786 1.00 91.11 260 LEU C O 1
ATOM 12572 N N . VAL C 1 262 ? -2.163 -29.226 -10.258 1.00 85.70 261 VAL C N 1
ATOM 12573 C CA . VAL C 1 262 ? -2.587 -28.372 -9.155 1.00 74.93 261 VAL C CA 1
ATOM 12574 C C . VAL C 1 262 ? -1.422 -27.587 -8.549 1.00 74.47 261 VAL C C 1
ATOM 12575 O O . VAL C 1 262 ? -1.635 -26.501 -8.001 1.00 87.15 261 VAL C O 1
ATOM 12588 N N . TRP C 1 263 ? -0.191 -28.103 -8.631 1.00 72.51 262 TRP C N 1
ATOM 12589 C CA . TRP C 1 263 ? 0.964 -27.279 -8.284 1.00 79.54 262 TRP C CA 1
ATOM 12590 C C . TRP C 1 263 ? 1.042 -26.067 -9.201 1.00 91.45 262 TRP C C 1
ATOM 12591 O O . TRP C 1 263 ? 1.267 -24.939 -8.746 1.00 96.01 262 TRP C O 1
ATOM 12612 N N . GLU C 1 264 ? 0.862 -26.284 -10.500 1.00 85.28 263 GLU C N 1
ATOM 12613 C CA . GLU C 1 264 ? 0.678 -25.175 -11.417 1.00 89.89 263 GLU C CA 1
ATOM 12614 C C . GLU C 1 264 ? -0.620 -24.438 -11.077 1.00 97.70 263 GLU C C 1
ATOM 12615 O O . GLU C 1 264 ? -1.503 -24.965 -10.396 1.00 105.08 263 GLU C O 1
ATOM 12627 N N . ARG C 1 265 ? -0.715 -23.197 -11.556 1.00 94.61 264 ARG C N 1
ATOM 12628 C CA . ARG C 1 265 ? -1.681 -22.198 -11.091 1.00 111.71 264 ARG C CA 1
ATOM 12629 C C . ARG C 1 265 ? -1.249 -21.605 -9.754 1.00 102.21 264 ARG C C 1
ATOM 12630 O O . ARG C 1 265 ? -1.366 -20.392 -9.554 1.00 116.97 264 ARG C O 1
ATOM 12651 N N . PHE C 1 266 ? -0.755 -22.430 -8.831 1.00 91.29 265 PHE C N 1
ATOM 12652 C CA . PHE C 1 266 ? -0.137 -21.898 -7.623 1.00 93.13 265 PHE C CA 1
ATOM 12653 C C . PHE C 1 266 ? 1.334 -21.567 -7.819 1.00 83.60 265 PHE C C 1
ATOM 12654 O O . PHE C 1 266 ? 1.872 -20.730 -7.085 1.00 96.65 265 PHE C O 1
ATOM 12671 N N . ALA C 1 267 ? 1.982 -22.180 -8.802 1.00 93.24 266 ALA C N 1
ATOM 12672 C CA . ALA C 1 267 ? 3.379 -21.901 -9.094 1.00 97.12 266 ALA C CA 1
ATOM 12673 C C . ALA C 1 267 ? 3.522 -20.584 -9.846 1.00 96.27 266 ALA C C 1
ATOM 12674 O O . ALA C 1 267 ? 2.791 -20.322 -10.806 1.00 96.94 266 ALA C O 1
ATOM 12681 N N . ARG C 1 268 ? 4.466 -19.752 -9.400 1.00 100.15 267 ARG C N 1
ATOM 12682 C CA . ARG C 1 268 ? 4.922 -18.635 -10.219 1.00 101.69 267 ARG C CA 1
ATOM 12683 C C . ARG C 1 268 ? 5.522 -19.150 -11.518 1.00 96.11 267 ARG C C 1
ATOM 12684 O O . ARG C 1 268 ? 5.072 -18.807 -12.618 1.00 97.34 267 ARG C O 1
ATOM 12705 N N . THR C 1 269 ? 6.549 -19.985 -11.394 1.00 96.29 268 THR C N 1
ATOM 12706 C CA . THR C 1 269 ? 7.250 -20.586 -12.525 1.00 99.90 268 THR C CA 1
ATOM 12707 C C . THR C 1 269 ? 6.526 -21.871 -12.908 1.00 100.59 268 THR C C 1
ATOM 12708 O O . THR C 1 269 ? 6.678 -22.902 -12.248 1.00 97.74 268 THR C O 1
ATOM 12719 N N . ARG C 1 270 ? 5.726 -21.810 -13.968 1.00 99.54 269 ARG C N 1
ATOM 12720 C CA . ARG C 1 270 ? 5.115 -23.009 -14.516 1.00 92.75 269 ARG C CA 1
ATOM 12721 C C . ARG C 1 270 ? 6.084 -23.705 -15.470 1.00 87.43 269 ARG C C 1
ATOM 12722 O O . ARG C 1 270 ? 7.031 -23.104 -15.984 1.00 84.82 269 ARG C O 1
ATOM 12743 N N . LEU C 1 271 ? 5.833 -24.994 -15.707 1.00 97.21 270 LEU C N 1
ATOM 12744 C CA . LEU C 1 271 ? 6.685 -25.751 -16.618 1.00 92.72 270 LEU C CA 1
ATOM 12745 C C . LEU C 1 271 ? 6.393 -25.391 -18.072 1.00 85.93 270 LEU C C 1
ATOM 12746 O O . LEU C 1 271 ? 7.319 -25.276 -18.882 1.00 79.91 270 LEU C O 1
ATOM 12762 N N . LEU C 1 272 ? 5.119 -25.207 -18.422 1.00 92.66 271 LEU C N 1
ATOM 12763 C CA . LEU C 1 272 ? 4.719 -24.595 -19.688 1.00 94.31 271 LEU C CA 1
ATOM 12764 C C . LEU C 1 272 ? 3.971 -23.304 -19.369 1.00 86.91 271 LEU C C 1
ATOM 12765 O O . LEU C 1 272 ? 2.839 -23.343 -18.876 1.00 84.37 271 LEU C O 1
ATOM 12781 N N . ASP C 1 273 ? 4.601 -22.171 -19.653 1.00 93.40 272 ASP C N 1
ATOM 12782 C CA . ASP C 1 273 ? 4.032 -20.863 -19.326 1.00 96.61 272 ASP C CA 1
ATOM 12783 C C . ASP C 1 273 ? 2.847 -20.559 -20.242 1.00 95.57 272 ASP C C 1
ATOM 12784 O O . ASP C 1 273 ? 3.018 -20.547 -21.468 1.00 97.89 272 ASP C O 1
ATOM 12793 N N . PRO C 1 274 ? 1.640 -20.311 -19.710 1.00 100.27 273 PRO C N 1
ATOM 12794 C CA . PRO C 1 274 ? 0.458 -20.209 -20.590 1.00 105.19 273 PRO C CA 1
ATOM 12795 C C . PRO C 1 274 ? 0.383 -18.935 -21.417 1.00 103.35 273 PRO C C 1
ATOM 12796 O O . PRO C 1 274 ? -0.403 -18.893 -22.372 1.00 96.71 273 PRO C O 1
ATOM 12807 N N . ALA C 1 275 ? 1.141 -17.896 -21.085 1.00 99.55 274 ALA C N 1
ATOM 12808 C CA . ALA C 1 275 ? 1.062 -16.654 -21.842 1.00 101.64 274 ALA C CA 1
ATOM 12809 C C . ALA C 1 275 ? 1.473 -16.891 -23.291 1.00 103.42 274 ALA C C 1
ATOM 12810 O O . ALA C 1 275 ? 2.578 -17.372 -23.561 1.00 101.55 274 ALA C O 1
ATOM 12817 N N . GLY C 1 276 ? 0.576 -16.567 -24.221 1.00 91.29 275 GLY C N 1
ATOM 12818 C CA . GLY C 1 276 ? 0.886 -16.659 -25.635 1.00 94.25 275 GLY C CA 1
ATOM 12819 C C . GLY C 1 276 ? 0.862 -18.051 -26.227 1.00 96.72 275 GLY C C 1
ATOM 12820 O O . GLY C 1 276 ? 1.491 -18.276 -27.265 1.00 97.75 275 GLY C O 1
ATOM 12824 N N . VAL C 1 277 ? 0.158 -18.996 -25.606 1.00 94.09 276 VAL C N 1
ATOM 12825 C CA . VAL C 1 277 ? 0.011 -20.354 -26.123 1.00 94.95 276 VAL C CA 1
ATOM 12826 C C . VAL C 1 277 ? -1.444 -20.562 -26.524 1.00 100.46 276 VAL C C 1
ATOM 12827 O O . VAL C 1 277 ? -2.357 -20.253 -25.748 1.00 103.83 276 VAL C O 1
ATOM 12840 N N . ARG C 1 278 ? -1.662 -21.082 -27.735 1.00 98.61 277 ARG C N 1
ATOM 12841 C CA . ARG C 1 278 ? -3.005 -21.438 -28.203 1.00 102.28 277 ARG C CA 1
ATOM 12842 C C . ARG C 1 278 ? -3.255 -22.898 -27.842 1.00 100.38 277 ARG C C 1
ATOM 12843 O O . ARG C 1 278 ? -2.922 -23.815 -28.593 1.00 105.08 277 ARG C O 1
ATOM 12864 N N . PHE C 1 279 ? -3.872 -23.119 -26.679 1.00 93.57 278 PHE C N 1
ATOM 12865 C CA . PHE C 1 279 ? -3.957 -24.472 -26.137 1.00 96.31 278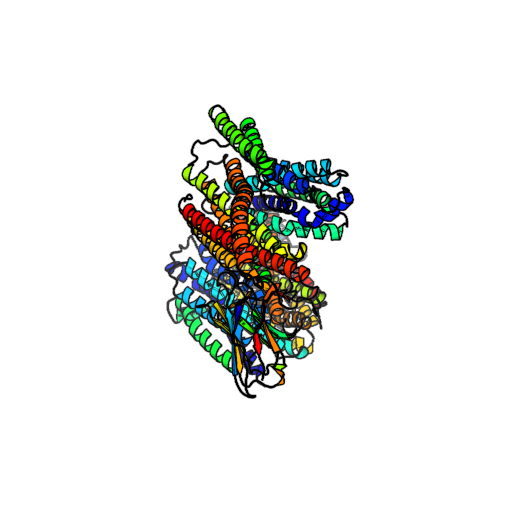 PHE C CA 1
ATOM 12866 C C . PHE C 1 279 ? -4.848 -25.394 -26.970 1.00 91.51 278 PHE C C 1
ATOM 12867 O O . PHE C 1 279 ? -4.595 -26.603 -27.009 1.00 86.58 278 PHE C O 1
ATOM 12884 N N . ARG C 1 280 ? -5.886 -24.872 -27.642 1.00 88.90 279 ARG C N 1
ATOM 12885 C CA . ARG C 1 280 ? -6.739 -25.759 -28.436 1.00 92.43 279 ARG C CA 1
ATOM 12886 C C . ARG C 1 280 ? -5.931 -26.532 -29.471 1.00 93.56 279 ARG C C 1
ATOM 12887 O O . ARG C 1 280 ? -5.918 -27.775 -29.418 1.00 90.62 279 ARG C O 1
ATOM 12908 N N . PRO C 1 281 ? -5.249 -25.892 -30.426 1.00 92.88 280 PRO C N 1
ATOM 12909 C CA . PRO C 1 281 ? -4.447 -26.677 -31.376 1.00 89.59 280 PRO C CA 1
ATOM 12910 C C . PRO C 1 281 ? -3.286 -27.404 -30.720 1.00 90.18 280 PRO C C 1
ATOM 12911 O O . PRO C 1 281 ? -2.887 -28.470 -31.205 1.00 92.10 280 PRO C O 1
ATOM 12922 N N . PHE C 1 282 ? -2.735 -26.870 -29.628 1.00 88.17 281 PHE C N 1
ATOM 12923 C CA . PHE C 1 282 ? -1.633 -27.543 -28.947 1.00 92.34 281 PHE C CA 1
ATOM 12924 C C . PHE C 1 282 ? -2.068 -28.906 -28.419 1.00 87.73 281 PHE C C 1
ATOM 12925 O O . PHE C 1 282 ? -1.457 -29.934 -28.732 1.00 91.16 281 PHE C O 1
ATOM 12942 N N . LEU C 1 283 ? -3.133 -28.933 -27.615 1.00 86.36 282 LEU C N 1
ATOM 12943 C CA . LEU C 1 283 ? -3.589 -30.191 -27.032 1.00 89.82 282 LEU C CA 1
ATOM 12944 C C . LEU C 1 283 ? -4.047 -31.168 -28.108 1.00 90.38 282 LEU C C 1
ATOM 12945 O O . LEU C 1 283 ? -3.860 -32.383 -27.972 1.00 84.79 282 LEU C O 1
ATOM 12961 N N . ILE C 1 284 ? -4.656 -30.660 -29.182 1.00 86.88 283 ILE C N 1
ATOM 12962 C CA . ILE C 1 284 ? -5.060 -31.533 -30.280 1.00 89.32 283 ILE C CA 1
ATOM 12963 C C . ILE C 1 284 ? -3.836 -32.190 -30.906 1.00 83.51 283 ILE C C 1
ATOM 12964 O O . ILE C 1 284 ? -3.840 -33.390 -31.206 1.00 76.96 283 ILE C O 1
ATOM 12980 N N . ALA C 1 285 ? -2.763 -31.418 -31.100 1.00 84.06 284 ALA C N 1
ATOM 12981 C CA . ALA C 1 285 ? -1.535 -31.986 -31.648 1.00 88.55 284 ALA C CA 1
ATOM 12982 C C . ALA C 1 285 ? -0.973 -33.070 -30.736 1.00 84.60 284 ALA C C 1
ATOM 12983 O O . ALA C 1 285 ? -0.531 -34.123 -31.210 1.00 80.40 284 ALA C O 1
ATOM 12990 N N . LEU C 1 286 ? -0.981 -32.832 -29.422 1.00 86.29 285 LEU C N 1
ATOM 12991 C CA . LEU C 1 286 ? -0.531 -33.861 -28.490 1.00 83.07 285 LEU C CA 1
ATOM 12992 C C . LEU C 1 286 ? -1.415 -35.101 -28.571 1.00 79.25 285 LEU C C 1
ATOM 12993 O O . LEU C 1 286 ? -0.917 -36.232 -28.519 1.00 77.32 285 LEU C O 1
ATOM 13009 N N . LEU C 1 287 ? -2.730 -34.909 -28.708 1.00 77.94 286 LEU C N 1
ATOM 13010 C CA . LEU C 1 287 ? -3.649 -36.043 -28.738 1.00 78.88 286 LEU C CA 1
ATOM 13011 C C . LEU C 1 287 ? -3.461 -36.881 -29.998 1.00 79.94 286 LEU C C 1
ATOM 13012 O O . LEU C 1 287 ? -3.572 -38.112 -29.950 1.00 72.72 286 LEU C O 1
ATOM 13028 N N . VAL C 1 288 ? -3.184 -36.240 -31.137 1.00 71.07 287 VAL C N 1
ATOM 13029 C CA . VAL C 1 288 ? -2.895 -37.005 -32.348 1.00 72.26 287 VAL C CA 1
ATOM 13030 C C . VAL C 1 288 ? -1.534 -37.678 -32.231 1.00 72.20 287 VAL C C 1
ATOM 13031 O O . VAL C 1 288 ? -1.359 -38.831 -32.644 1.00 70.65 287 VAL C O 1
ATOM 13044 N N . SER C 1 289 ? -0.547 -36.972 -31.671 1.00 69.34 288 SER C N 1
ATOM 13045 C CA . SER C 1 289 ? 0.746 -37.595 -31.411 1.00 70.76 288 SER C CA 1
ATOM 13046 C C . SER C 1 289 ? 0.580 -38.835 -30.541 1.00 77.11 288 SER C C 1
ATOM 13047 O O . SER C 1 289 ? 1.228 -39.862 -30.774 1.00 68.95 288 SER C O 1
ATOM 13055 N N . LEU C 1 290 ? -0.291 -38.755 -29.535 1.00 74.90 289 LEU C N 1
ATOM 13056 C CA . LEU C 1 290 ? -0.600 -39.923 -28.721 1.00 75.47 289 LEU C CA 1
ATOM 13057 C C . LEU C 1 290 ? -1.180 -41.049 -29.572 1.00 77.07 289 LEU C C 1
ATOM 13058 O O . LEU C 1 290 ? -0.810 -42.217 -29.405 1.00 81.73 289 LEU C O 1
ATOM 13074 N N . VAL C 1 291 ? -2.082 -40.717 -30.501 1.00 70.07 290 VAL C N 1
ATOM 13075 C CA . VAL C 1 291 ? -2.685 -41.741 -31.353 1.00 78.42 290 VAL C CA 1
ATOM 13076 C C . VAL C 1 291 ? -1.640 -42.365 -32.275 1.00 78.86 290 VAL C C 1
ATOM 13077 O O . VAL C 1 291 ? -1.683 -43.572 -32.544 1.00 75.37 290 VAL C O 1
ATOM 13090 N N . THR C 1 292 ? -0.684 -41.569 -32.774 1.00 76.43 291 THR C N 1
ATOM 13091 C CA . THR C 1 292 ? 0.365 -42.141 -33.619 1.00 75.05 291 THR C CA 1
ATOM 13092 C C . THR C 1 292 ? 1.235 -43.111 -32.829 1.00 77.12 291 THR C C 1
ATOM 13093 O O . THR C 1 292 ? 1.625 -44.166 -33.345 1.00 75.75 291 THR C O 1
ATOM 13104 N N . GLY C 1 293 ? 1.554 -42.772 -31.578 1.00 77.08 292 GLY C N 1
ATOM 13105 C CA . GLY C 1 293 ? 2.372 -43.660 -30.769 1.00 76.42 292 GLY C CA 1
ATOM 13106 C C . GLY C 1 293 ? 1.691 -44.986 -30.494 1.00 77.01 292 GLY C C 1
ATOM 13107 O O . GLY C 1 293 ? 2.328 -46.041 -30.528 1.00 73.65 292 GLY C O 1
ATOM 13111 N N . GLY C 1 294 ? 0.388 -44.950 -30.212 1.00 77.76 293 GLY C N 1
ATOM 13112 C CA . GLY C 1 294 ? -0.349 -46.191 -30.035 1.00 82.39 293 GLY C CA 1
ATOM 13113 C C . GLY C 1 294 ? -0.326 -47.049 -31.284 1.00 85.46 293 GLY C C 1
ATOM 13114 O O . GLY C 1 294 ? -0.081 -48.256 -31.223 1.00 86.05 293 GLY C O 1
ATOM 13118 N N . ALA C 1 295 ? -0.576 -46.428 -32.439 1.00 87.98 294 ALA C N 1
ATOM 13119 C CA . ALA C 1 295 ? -0.535 -47.151 -33.707 1.00 88.84 294 ALA C CA 1
ATOM 13120 C C . ALA C 1 295 ? 0.825 -47.805 -33.926 1.00 80.21 294 ALA C C 1
ATOM 13121 O O . ALA C 1 295 ? 0.909 -48.974 -34.322 1.00 83.70 294 ALA C O 1
ATOM 13128 N N . LEU C 1 296 ? 1.906 -47.060 -33.682 1.00 76.68 295 LEU C N 1
ATOM 13129 C CA . LEU C 1 296 ? 3.248 -47.624 -33.791 1.00 77.10 295 LEU C CA 1
ATOM 13130 C C . LEU C 1 296 ? 3.392 -48.873 -32.933 1.00 78.51 295 LEU C C 1
ATOM 13131 O O . LEU C 1 296 ? 3.788 -49.939 -33.419 1.00 70.46 295 LEU C O 1
ATOM 13147 N N . MET C 1 297 ? 3.060 -48.760 -31.646 1.00 80.10 296 MET C N 1
ATOM 13148 C CA . MET C 1 297 ? 3.409 -49.814 -30.702 1.00 81.60 296 MET C CA 1
ATOM 13149 C C . MET C 1 297 ? 2.525 -51.047 -30.860 1.00 78.29 296 MET C C 1
ATOM 13150 O O . MET C 1 297 ? 3.006 -52.170 -30.672 1.00 76.47 296 MET C O 1
ATOM 13164 N N . VAL C 1 298 ? 1.244 -50.876 -31.201 1.00 74.34 297 VAL C N 1
ATOM 13165 C CA . VAL C 1 298 ? 0.408 -52.057 -31.406 1.00 78.14 297 VAL C CA 1
ATOM 13166 C C . VAL C 1 298 ? 0.854 -52.815 -32.650 1.00 75.57 297 VAL C C 1
ATOM 13167 O O . VAL C 1 298 ? 0.673 -54.035 -32.739 1.00 78.41 297 VAL C O 1
ATOM 13180 N N . THR C 1 299 ? 1.452 -52.121 -33.620 1.00 80.38 298 THR C N 1
ATOM 13181 C CA . THR C 1 299 ? 2.007 -52.805 -34.783 1.00 76.62 298 THR C CA 1
ATOM 13182 C C . THR C 1 299 ? 3.277 -53.562 -34.417 1.00 71.73 298 THR C C 1
ATOM 13183 O O . THR C 1 299 ? 3.496 -54.684 -34.887 1.00 76.43 298 THR C O 1
ATOM 13194 N N . LEU C 1 300 ? 4.126 -52.961 -33.582 1.00 75.23 299 LEU C N 1
ATOM 13195 C CA . LEU C 1 300 ? 5.370 -53.612 -33.183 1.00 77.63 299 LEU C CA 1
ATOM 13196 C C . LEU C 1 300 ? 5.103 -54.937 -32.475 1.00 83.61 299 LEU C C 1
ATOM 13197 O O . LEU C 1 300 ? 5.755 -55.947 -32.766 1.00 84.05 299 LEU C O 1
ATOM 13213 N N . VAL C 1 301 ? 4.146 -54.959 -31.543 1.00 75.35 300 VAL C N 1
ATOM 13214 C CA . VAL C 1 301 ? 3.979 -56.149 -30.712 1.00 82.79 300 VAL C CA 1
ATOM 13215 C C . VAL C 1 301 ? 3.130 -57.206 -31.415 1.00 85.58 300 VAL C C 1
ATOM 13216 O O . VAL C 1 301 ? 3.413 -58.405 -31.312 1.00 78.54 300 VAL C O 1
ATOM 13229 N N . ASN C 1 302 ? 2.089 -56.799 -32.147 1.00 77.62 301 ASN C N 1
ATOM 13230 C CA . ASN C 1 302 ? 1.159 -57.788 -32.686 1.00 77.62 301 ASN C CA 1
ATOM 13231 C C . ASN C 1 302 ? 1.709 -58.487 -33.925 1.00 78.45 301 ASN C C 1
ATOM 13232 O O . ASN C 1 302 ? 1.470 -59.684 -34.116 1.00 83.70 301 ASN C O 1
ATOM 13243 N N . VAL C 1 303 ? 2.439 -57.770 -34.782 1.00 81.11 302 VAL C N 1
ATOM 13244 C CA . VAL C 1 303 ? 3.008 -58.407 -35.967 1.00 76.88 302 VAL C CA 1
ATOM 13245 C C . VAL C 1 303 ? 4.023 -59.470 -35.559 1.00 77.61 302 VAL C C 1
ATOM 13246 O O . VAL C 1 303 ? 4.132 -60.523 -36.200 1.00 80.86 302 VAL C O 1
ATOM 13259 N N . GLU C 1 304 ? 4.773 -59.220 -34.482 1.00 69.03 303 GLU C N 1
ATOM 13260 C CA . GLU C 1 304 ? 5.638 -60.256 -33.921 1.00 80.34 303 GLU C CA 1
ATOM 13261 C C . GLU C 1 304 ? 4.829 -61.485 -33.521 1.00 82.50 303 GLU C C 1
ATOM 13262 O O . GLU C 1 304 ? 5.157 -62.615 -33.903 1.00 74.30 303 GLU C O 1
ATOM 13274 N N . LEU C 1 305 ? 3.769 -61.280 -32.739 1.00 79.04 304 LEU C N 1
ATOM 13275 C CA . LEU C 1 305 ? 3.034 -62.400 -32.161 1.00 84.01 304 LEU C CA 1
ATOM 13276 C C . LEU C 1 305 ? 2.271 -63.176 -33.229 1.00 90.76 304 LEU C C 1
ATOM 13277 O O . LEU C 1 305 ? 2.170 -64.407 -33.158 1.00 89.46 304 LEU C O 1
ATOM 13293 N N . PHE C 1 306 ? 1.728 -62.473 -34.224 1.00 86.80 305 PHE C N 1
ATOM 13294 C CA . PHE C 1 306 ? 1.159 -63.137 -35.393 1.00 88.51 305 PHE C CA 1
ATOM 13295 C C . PHE C 1 306 ? 2.218 -63.967 -36.110 1.00 84.86 305 PHE C C 1
ATOM 13296 O O . PHE C 1 306 ? 1.949 -65.091 -36.550 1.00 75.71 305 PHE C O 1
ATOM 13313 N N . GLY C 1 307 ? 3.437 -63.434 -36.215 1.00 83.38 306 GLY C N 1
ATOM 13314 C CA . GLY C 1 307 ? 4.519 -64.189 -36.830 1.00 85.72 306 GLY C CA 1
ATOM 13315 C C . GLY C 1 307 ? 4.814 -65.487 -36.103 1.00 86.18 306 GLY C C 1
ATOM 13316 O O . GLY C 1 307 ? 4.959 -66.542 -36.725 1.00 96.72 306 GLY C O 1
ATOM 13320 N N . GLN C 1 308 ? 4.913 -65.428 -34.773 1.00 89.41 307 GLN C N 1
ATOM 13321 C CA . GLN C 1 308 ? 5.225 -66.628 -34.002 1.00 89.71 307 GLN C CA 1
ATOM 13322 C C . GLN C 1 308 ? 4.030 -67.574 -33.938 1.00 92.56 307 GLN C C 1
ATOM 13323 O O . GLN C 1 308 ? 4.170 -68.782 -34.164 1.00 88.00 307 GLN C O 1
ATOM 13337 N N . GLY C 1 309 ? 2.847 -67.043 -33.636 1.00 93.89 308 GLY C N 1
ATOM 13338 C CA . GLY C 1 309 ? 1.692 -67.873 -33.349 1.00 89.92 308 GLY C CA 1
ATOM 13339 C C . GLY C 1 309 ? 0.968 -68.428 -34.560 1.00 93.70 308 GLY C C 1
ATOM 13340 O O . GLY C 1 309 ? 0.559 -69.593 -34.555 1.00 107.93 308 GLY C O 1
ATOM 13344 N N . VAL C 1 310 ? 0.793 -67.615 -35.597 1.00 92.72 309 VAL C N 1
ATOM 13345 C CA . VAL C 1 310 ? 0.046 -68.017 -36.783 1.00 82.55 309 VAL C CA 1
ATOM 13346 C C . VAL C 1 310 ? 0.973 -68.479 -37.900 1.00 83.16 309 VAL C C 1
ATOM 13347 O O . VAL C 1 310 ? 0.706 -69.490 -38.550 1.00 93.90 309 VAL C O 1
ATOM 13360 N N . LEU C 1 311 ? 2.065 -67.753 -38.137 1.00 92.64 310 LEU C N 1
ATOM 13361 C CA . LEU C 1 311 ? 2.982 -68.072 -39.224 1.00 96.16 310 LEU C CA 1
ATOM 13362 C C . LEU C 1 311 ? 4.078 -69.052 -38.816 1.00 99.87 310 LEU C C 1
ATOM 13363 O O . LEU C 1 311 ? 4.835 -69.503 -39.683 1.00 105.72 310 LEU C O 1
ATOM 13379 N N . GLY C 1 312 ? 4.184 -69.391 -37.535 1.00 96.70 311 GLY C N 1
ATOM 13380 C CA . GLY C 1 312 ? 5.109 -70.426 -37.097 1.00 104.54 311 GLY C CA 1
ATOM 13381 C C . GLY C 1 312 ? 6.574 -70.068 -37.236 1.00 107.31 311 GLY C C 1
ATOM 13382 O O . GLY C 1 312 ? 7.379 -70.919 -37.639 1.00 112.02 311 GLY C O 1
ATOM 13386 N N . LEU C 1 313 ? 6.943 -68.838 -36.899 1.00 97.09 312 LEU C N 1
ATOM 13387 C CA . LEU C 1 313 ? 8.296 -68.334 -37.076 1.00 97.16 312 LEU C CA 1
ATOM 13388 C C . LEU C 1 313 ? 9.074 -68.330 -35.763 1.00 96.15 312 LEU C C 1
ATOM 13389 O O . LEU C 1 313 ? 8.504 -68.280 -34.671 1.00 96.79 312 LEU C O 1
ATOM 13405 N N . ASP C 1 314 ? 10.398 -68.389 -35.891 1.00 100.78 313 ASP C N 1
ATOM 13406 C CA . ASP C 1 314 ? 11.283 -68.052 -34.785 1.00 106.38 313 ASP C CA 1
ATOM 13407 C C . ASP C 1 314 ? 11.068 -66.594 -34.390 1.00 108.22 313 ASP C C 1
ATOM 13408 O O . ASP C 1 314 ? 10.616 -65.770 -35.189 1.00 106.57 313 ASP C O 1
ATOM 13417 N N . GLN C 1 315 ? 11.392 -66.269 -33.136 1.00 102.94 314 GLN C N 1
ATOM 13418 C CA . GLN C 1 315 ? 11.238 -64.885 -32.697 1.00 98.10 314 GLN C CA 1
ATOM 13419 C C . GLN C 1 315 ? 12.163 -63.959 -33.482 1.00 102.46 314 GLN C C 1
ATOM 13420 O O . GLN C 1 315 ? 11.797 -62.817 -33.784 1.00 95.16 314 GLN C O 1
ATOM 13434 N N . ASP C 1 316 ? 13.362 -64.436 -33.830 1.00 106.07 315 ASP C N 1
ATOM 13435 C CA . ASP C 1 316 ? 14.232 -63.676 -34.726 1.00 98.77 315 ASP C CA 1
ATOM 13436 C C . ASP C 1 316 ? 13.551 -63.432 -36.067 1.00 99.10 315 ASP C C 1
ATOM 13437 O O . ASP C 1 316 ? 13.584 -62.319 -36.605 1.00 96.86 315 ASP C O 1
ATOM 13446 N N . GLU C 1 317 ? 12.936 -64.475 -36.628 1.00 101.51 316 GLU C N 1
ATOM 13447 C CA . GLU C 1 317 ? 12.269 -64.348 -37.919 1.00 102.75 316 GLU C CA 1
ATOM 13448 C C . GLU C 1 317 ? 11.034 -63.460 -37.816 1.00 98.39 316 GLU C C 1
ATOM 13449 O O . GLU C 1 317 ? 10.757 -62.662 -38.720 1.00 93.78 316 GLU C O 1
ATOM 13461 N N . ALA C 1 318 ? 10.286 -63.582 -36.718 1.00 97.58 317 ALA C N 1
ATOM 13462 C CA . ALA C 1 318 ? 9.071 -62.793 -36.545 1.00 86.63 317 ALA C CA 1
ATOM 13463 C C . ALA C 1 318 ? 9.385 -61.312 -36.361 1.00 88.79 317 ALA C C 1
ATOM 13464 O O . ALA C 1 318 ? 8.653 -60.451 -36.861 1.00 89.87 317 ALA C O 1
ATOM 13471 N N . VAL C 1 319 ? 10.460 -60.993 -35.637 1.00 88.25 318 VAL C N 1
ATOM 13472 C CA . VAL C 1 319 ? 10.850 -59.595 -35.475 1.00 80.97 318 VAL C CA 1
ATOM 13473 C C . VAL C 1 319 ? 11.283 -59.006 -36.812 1.00 85.95 318 VAL C C 1
ATOM 13474 O O . VAL C 1 319 ? 10.978 -57.848 -37.123 1.00 84.86 318 VAL C O 1
ATOM 13487 N N . PHE C 1 320 ? 11.990 -59.792 -37.629 1.00 86.40 319 PHE C N 1
ATOM 13488 C CA . PHE C 1 320 ? 12.452 -59.310 -38.927 1.00 82.94 319 PHE C CA 1
ATOM 13489 C C . PHE C 1 320 ? 11.299 -59.025 -39.887 1.00 80.63 319 PHE C C 1
ATOM 13490 O O . PHE C 1 320 ? 11.505 -58.327 -40.885 1.00 88.01 319 PHE C O 1
ATOM 13507 N N . LEU C 1 321 ? 10.093 -59.537 -39.612 1.00 73.73 320 LEU C N 1
ATOM 13508 C CA . LEU C 1 321 ? 8.925 -59.134 -40.395 1.00 79.21 320 LEU C CA 1
ATOM 13509 C C . LEU C 1 321 ? 8.753 -57.621 -40.380 1.00 81.07 320 LEU C C 1
ATOM 13510 O O . LEU C 1 321 ? 8.358 -57.018 -41.385 1.00 86.74 320 LEU C O 1
ATOM 13526 N N . LEU C 1 322 ? 9.038 -56.994 -39.240 1.00 81.97 321 LEU C N 1
ATOM 13527 C CA . LEU C 1 322 ? 8.817 -55.566 -39.052 1.00 90.31 321 LEU C CA 1
ATOM 13528 C C . LEU C 1 322 ? 9.719 -54.695 -39.917 1.00 86.27 321 LEU C C 1
ATOM 13529 O O . LEU C 1 322 ? 9.491 -53.484 -39.986 1.00 84.33 321 LEU C O 1
ATOM 13545 N N . ALA C 1 323 ? 10.721 -55.277 -40.582 1.00 85.95 322 ALA C N 1
ATOM 13546 C CA . ALA C 1 323 ? 11.780 -54.475 -41.191 1.00 92.11 322 ALA C CA 1
ATOM 13547 C C . ALA C 1 323 ? 11.232 -53.430 -42.159 1.00 85.16 322 ALA C C 1
ATOM 13548 O O . ALA C 1 323 ? 11.711 -52.290 -42.180 1.00 82.45 322 ALA C O 1
ATOM 13555 N N . ARG C 1 324 ? 10.236 -53.788 -42.973 1.00 84.08 323 ARG C N 1
ATOM 13556 C CA . ARG C 1 324 ? 9.751 -52.847 -43.980 1.00 90.14 323 ARG C CA 1
ATOM 13557 C C . ARG C 1 324 ? 8.711 -51.875 -43.431 1.00 87.56 323 ARG C C 1
ATOM 13558 O O . ARG C 1 324 ? 8.515 -50.806 -44.019 1.00 94.65 323 ARG C O 1
ATOM 13579 N N . PHE C 1 325 ? 8.053 -52.208 -42.318 1.00 85.19 324 PHE C N 1
ATOM 13580 C CA . PHE C 1 325 ? 7.330 -51.195 -41.552 1.00 81.30 324 PHE C CA 1
ATOM 13581 C C . PHE C 1 325 ? 8.302 -50.222 -40.900 1.00 79.39 324 PHE C C 1
ATOM 13582 O O . PHE C 1 325 ? 8.084 -49.004 -40.915 1.00 74.53 324 PHE C O 1
ATOM 13599 N N . LEU C 1 326 ? 9.393 -50.750 -40.344 1.00 84.66 325 LEU C N 1
ATOM 13600 C CA . LEU C 1 326 ? 10.370 -49.926 -39.642 1.00 79.29 325 LEU C CA 1
ATOM 13601 C C . LEU C 1 326 ? 11.106 -48.996 -40.600 1.00 76.33 325 LEU C C 1
ATOM 13602 O O . LEU C 1 326 ? 11.247 -47.799 -40.330 1.00 78.29 325 LEU C O 1
ATOM 13618 N N . ILE C 1 327 ? 11.587 -49.531 -41.725 1.00 85.63 326 ILE C N 1
ATOM 13619 C CA . ILE C 1 327 ? 12.316 -48.712 -42.691 1.00 81.10 326 ILE C CA 1
ATOM 13620 C C . ILE C 1 327 ? 11.435 -47.591 -43.226 1.00 80.72 326 ILE C C 1
ATOM 13621 O O . ILE C 1 327 ? 11.924 -46.495 -43.526 1.00 79.03 326 ILE C O 1
ATOM 13637 N N . ALA C 1 328 ? 10.128 -47.835 -43.343 1.00 69.79 327 ALA C N 1
ATOM 13638 C CA . ALA C 1 328 ? 9.223 -46.824 -43.879 1.00 73.62 327 ALA C CA 1
ATOM 13639 C C . ALA C 1 328 ? 9.035 -45.640 -42.935 1.00 79.72 327 ALA C C 1
ATOM 13640 O O . ALA C 1 328 ? 8.601 -44.573 -43.382 1.00 75.43 327 ALA C O 1
ATOM 13647 N N . LEU C 1 329 ? 9.357 -45.798 -41.642 1.00 73.13 328 LEU C N 1
ATOM 13648 C CA . LEU C 1 329 ? 9.134 -44.704 -40.694 1.00 75.90 328 LEU C CA 1
ATOM 13649 C C . LEU C 1 329 ? 10.065 -43.526 -40.958 1.00 75.39 328 LEU C C 1
ATOM 13650 O O . LEU C 1 329 ? 9.571 -42.404 -41.168 1.00 74.37 328 LEU C O 1
ATOM 13666 N N . PRO C 1 330 ? 11.392 -43.687 -40.959 1.00 65.86 329 PRO C N 1
ATOM 13667 C CA . PRO C 1 330 ? 12.255 -42.525 -41.230 1.00 67.27 329 PRO C CA 1
ATOM 13668 C C . PRO C 1 330 ? 12.064 -41.948 -42.621 1.00 74.15 329 PRO C C 1
ATOM 13669 O O . PRO C 1 330 ? 12.221 -40.736 -42.806 1.00 79.16 329 PRO C O 1
ATOM 13680 N N . VAL C 1 331 ? 11.730 -42.782 -43.607 1.00 75.17 330 VAL C N 1
ATOM 13681 C CA . VAL C 1 331 ? 11.469 -42.272 -44.949 1.00 74.31 330 VAL C CA 1
ATOM 13682 C C . VAL C 1 331 ? 10.220 -41.398 -44.950 1.00 74.95 330 VAL C C 1
ATOM 13683 O O . VAL C 1 331 ? 10.207 -40.313 -45.545 1.00 69.07 330 VAL C O 1
ATOM 13696 N N . GLY C 1 332 ? 9.155 -41.848 -44.283 1.00 73.72 331 GLY C N 1
ATOM 13697 C CA . GLY C 1 332 ? 7.970 -41.015 -44.159 1.00 71.64 331 GLY C CA 1
ATOM 13698 C C . GLY C 1 332 ? 8.240 -39.733 -43.393 1.00 73.94 331 GLY C C 1
ATOM 13699 O O . GLY C 1 332 ? 7.784 -38.656 -43.785 1.00 76.61 331 GLY C O 1
ATOM 13703 N N . ALA C 1 333 ? 8.988 -39.833 -42.291 1.00 77.52 332 ALA C N 1
ATOM 13704 C CA . ALA C 1 333 ? 9.324 -38.652 -41.502 1.00 76.04 332 ALA C CA 1
ATOM 13705 C C . ALA C 1 333 ? 10.057 -37.616 -42.345 1.00 82.54 332 ALA C C 1
ATOM 13706 O O . ALA C 1 333 ? 9.803 -36.411 -42.227 1.00 77.47 332 ALA C O 1
ATOM 13713 N N . LEU C 1 334 ? 10.969 -38.069 -43.202 1.00 83.63 333 LEU C N 1
ATOM 13714 C CA . LEU C 1 334 ? 11.757 -37.151 -44.016 1.00 82.86 333 LEU C CA 1
ATOM 13715 C C . LEU C 1 334 ? 10.900 -36.493 -45.092 1.00 83.99 333 LEU C C 1
ATOM 13716 O O . LEU C 1 334 ? 10.905 -35.265 -45.239 1.00 84.28 333 LEU C O 1
ATOM 13732 N N . LEU C 1 335 ? 10.147 -37.294 -45.851 1.00 84.61 334 LEU C N 1
ATOM 13733 C CA . LEU C 1 335 ? 9.369 -36.737 -46.953 1.00 86.83 334 LEU C CA 1
ATOM 13734 C C . LEU C 1 335 ? 8.191 -35.911 -46.446 1.00 83.58 334 LEU C C 1
ATOM 13735 O O . LEU C 1 335 ? 7.845 -34.886 -47.045 1.00 79.42 334 LEU C O 1
ATOM 13751 N N . GLY C 1 336 ? 7.565 -36.332 -45.344 1.00 84.46 335 GLY C N 1
ATOM 13752 C CA . GLY C 1 336 ? 6.497 -35.533 -44.767 1.00 84.10 335 GLY C CA 1
ATOM 13753 C C . GLY C 1 336 ? 6.949 -34.140 -44.374 1.00 78.14 335 GLY C C 1
ATOM 13754 O O . GLY C 1 336 ? 6.166 -33.189 -44.434 1.00 76.19 335 GLY C O 1
ATOM 13758 N N . GLY C 1 337 ? 8.212 -34.000 -43.964 1.00 80.52 336 GLY C N 1
ATOM 13759 C CA . GLY C 1 337 ? 8.737 -32.679 -43.655 1.00 84.67 336 GLY C CA 1
ATOM 13760 C C . GLY C 1 337 ? 8.775 -31.774 -44.873 1.00 93.46 336 GLY C C 1
ATOM 13761 O O . GLY C 1 337 ? 8.259 -30.654 -44.846 1.00 85.61 336 GLY C O 1
ATOM 13765 N N . TRP C 1 338 ? 9.395 -32.248 -45.959 1.00 91.92 337 TRP C N 1
ATOM 13766 C CA . TRP C 1 338 ? 9.402 -31.487 -47.206 1.00 91.57 337 TRP C CA 1
ATOM 13767 C C . TRP C 1 338 ? 7.986 -31.086 -47.609 1.00 88.13 337 TRP C C 1
ATOM 13768 O O . TRP C 1 338 ? 7.703 -29.907 -47.845 1.00 89.71 337 TRP C O 1
ATOM 13789 N N . ILE C 1 339 ? 7.083 -32.068 -47.694 1.00 82.65 338 ILE C N 1
ATOM 13790 C CA . ILE C 1 339 ? 5.748 -31.819 -48.237 1.00 86.86 338 ILE C CA 1
ATOM 13791 C C . ILE C 1 339 ? 5.012 -30.782 -47.399 1.00 93.64 338 ILE C C 1
ATOM 13792 O O . ILE C 1 339 ? 4.308 -29.917 -47.934 1.00 94.81 338 ILE C O 1
ATOM 13808 N N . ALA C 1 340 ? 5.156 -30.852 -46.075 1.00 93.39 339 ALA C N 1
ATOM 13809 C CA . ALA C 1 340 ? 4.417 -29.950 -45.202 1.00 89.91 339 ALA C CA 1
ATOM 13810 C C . ALA C 1 340 ? 4.880 -28.499 -45.321 1.00 94.49 339 ALA C C 1
ATOM 13811 O O . ALA C 1 340 ? 4.116 -27.595 -44.968 1.00 93.67 339 ALA C O 1
ATOM 13818 N N . THR C 1 341 ? 6.101 -28.247 -45.809 1.00 89.23 340 THR C N 1
ATOM 13819 C CA . THR C 1 341 ? 6.508 -26.864 -46.056 1.00 89.53 340 THR C CA 1
ATOM 13820 C C . THR C 1 341 ? 5.699 -26.234 -47.183 1.00 93.76 340 THR C C 1
ATOM 13821 O O . THR C 1 341 ? 5.518 -25.011 -47.207 1.00 96.22 340 THR C O 1
ATOM 13832 N N . ARG C 1 342 ? 5.215 -27.045 -48.122 1.00 95.06 341 ARG C N 1
ATOM 13833 C CA . ARG C 1 342 ? 4.506 -26.568 -49.304 1.00 97.33 341 ARG C CA 1
ATOM 13834 C C . ARG C 1 342 ? 3.004 -26.797 -49.217 1.00 96.94 341 ARG C C 1
ATOM 13835 O O . ARG C 1 342 ? 2.223 -25.964 -49.687 1.00 101.82 341 ARG C O 1
ATOM 13856 N N . VAL C 1 343 ? 2.591 -27.908 -48.610 1.00 103.76 342 VAL C N 1
ATOM 13857 C CA . VAL C 1 343 ? 1.183 -28.274 -48.510 1.00 102.26 342 VAL C CA 1
ATOM 13858 C C . VAL C 1 343 ? 0.563 -27.860 -47.175 1.00 93.52 342 VAL C C 1
ATOM 13859 O O . VAL C 1 343 ? -0.669 -27.737 -47.091 1.00 91.89 342 VAL C O 1
ATOM 13872 N N . GLY C 1 344 ? 1.367 -27.614 -46.153 1.00 92.34 343 GLY C N 1
ATOM 13873 C CA . GLY C 1 344 ? 0.870 -27.257 -44.838 1.00 89.55 343 GLY C CA 1
ATOM 13874 C C . GLY C 1 344 ? 0.770 -28.460 -43.918 1.00 86.82 343 GLY C C 1
ATOM 13875 O O . GLY C 1 344 ? 0.580 -29.601 -44.353 1.00 77.02 343 GLY C O 1
ATOM 13879 N N . ASP C 1 345 ? 0.895 -28.202 -42.613 1.00 86.38 344 ASP C N 1
ATOM 13880 C CA . ASP C 1 345 ? 0.923 -29.287 -41.633 1.00 87.51 344 ASP C CA 1
ATOM 13881 C C . ASP C 1 345 ? -0.390 -30.063 -41.620 1.00 82.32 344 ASP C C 1
ATOM 13882 O O . ASP C 1 345 ? -0.395 -31.298 -41.681 1.00 86.20 344 ASP C O 1
ATOM 13891 N N . ARG C 1 346 ? -1.515 -29.349 -41.526 1.00 73.38 345 ARG C N 1
ATOM 13892 C CA . ARG C 1 346 ? -2.818 -29.996 -41.397 1.00 74.02 345 ARG C CA 1
ATOM 13893 C C . ARG C 1 346 ? -3.002 -31.102 -42.430 1.00 86.10 345 ARG C C 1
ATOM 13894 O O . ARG C 1 346 ? -3.299 -32.252 -42.085 1.00 87.82 345 ARG C O 1
ATOM 13915 N N . ALA C 1 347 ? -2.821 -30.769 -43.708 1.00 86.56 346 ALA C N 1
ATOM 13916 C CA . ALA C 1 347 ? -3.122 -31.723 -44.769 1.00 87.28 346 ALA C CA 1
ATOM 13917 C C . ALA C 1 347 ? -2.174 -32.918 -44.757 1.00 80.67 346 ALA C C 1
ATOM 13918 O O . ALA C 1 347 ? -2.583 -34.027 -45.118 1.00 81.75 346 ALA C O 1
ATOM 13925 N N . VAL C 1 348 ? -0.915 -32.728 -44.350 1.00 76.40 347 VAL C N 1
ATOM 13926 C CA . VAL C 1 348 ? 0.003 -33.864 -44.329 1.00 86.28 347 VAL C CA 1
ATOM 13927 C C . VAL C 1 348 ? -0.301 -34.793 -43.156 1.00 82.76 347 VAL C C 1
ATOM 13928 O O . VAL C 1 348 ? -0.157 -36.015 -43.281 1.00 78.60 347 VAL C O 1
ATOM 13941 N N . THR C 1 349 ? -0.725 -34.256 -42.005 1.00 78.95 348 THR C N 1
ATOM 13942 C CA . THR C 1 349 ? -1.152 -35.141 -40.921 1.00 89.74 348 THR C CA 1
ATOM 13943 C C . THR C 1 349 ? -2.391 -35.927 -41.326 1.00 81.98 348 THR C C 1
ATOM 13944 O O . THR C 1 349 ? -2.504 -37.123 -41.030 1.00 81.21 348 THR C O 1
ATOM 13955 N N . ALA C 1 350 ? -3.334 -35.272 -42.005 1.00 79.09 349 ALA C N 1
ATOM 13956 C CA . ALA C 1 350 ? -4.565 -35.946 -42.402 1.00 82.97 349 ALA C CA 1
ATOM 13957 C C . ALA C 1 350 ? -4.292 -37.014 -43.457 1.00 83.86 349 ALA C C 1
ATOM 13958 O O . ALA C 1 350 ? -4.719 -38.166 -43.312 1.00 84.37 349 ALA C O 1
ATOM 13965 N N . VAL C 1 351 ? -3.576 -36.654 -44.525 1.00 83.31 350 VAL C N 1
ATOM 13966 C CA . VAL C 1 351 ? -3.264 -37.624 -45.574 1.00 78.32 350 VAL C CA 1
ATOM 13967 C C . VAL C 1 351 ? -2.393 -38.743 -45.019 1.00 77.14 350 VAL C C 1
ATOM 13968 O O . VAL C 1 351 ? -2.633 -39.929 -45.277 1.00 82.68 350 VAL C O 1
ATOM 13981 N N . GLY C 1 352 ? -1.362 -38.383 -44.252 1.00 76.99 351 GLY C N 1
ATOM 13982 C CA . GLY C 1 352 ? -0.501 -39.399 -43.669 1.00 76.76 351 GLY C CA 1
ATOM 13983 C C . GLY C 1 352 ? -1.261 -40.376 -42.794 1.00 80.88 351 GLY C C 1
ATOM 13984 O O . GLY C 1 352 ? -1.016 -41.584 -42.839 1.00 83.72 351 GLY C O 1
ATOM 13988 N N . LEU C 1 353 ? -2.197 -39.870 -41.988 1.00 72.82 352 LEU C N 1
ATOM 13989 C CA . LEU C 1 353 ? -2.972 -40.754 -41.124 1.00 78.80 352 LEU C CA 1
ATOM 13990 C C . LEU C 1 353 ? -4.008 -41.544 -41.913 1.00 82.56 352 LEU C C 1
ATOM 13991 O O . LEU C 1 353 ? -4.346 -42.670 -41.530 1.00 83.62 352 LEU C O 1
ATOM 14007 N N . LEU C 1 354 ? -4.519 -40.984 -43.011 1.00 83.80 353 LEU C N 1
ATOM 14008 C CA . LEU C 1 354 ? -5.372 -41.768 -43.899 1.00 81.46 353 LEU C CA 1
ATOM 14009 C C . LEU C 1 354 ? -4.580 -42.885 -44.567 1.00 75.60 353 LEU C C 1
ATOM 14010 O O . LEU C 1 354 ? -5.085 -44.002 -44.725 1.00 78.05 353 LEU C O 1
ATOM 14026 N N . ILE C 1 355 ? -3.336 -42.605 -44.963 1.00 78.28 354 ILE C N 1
ATOM 14027 C CA . ILE C 1 355 ? -2.487 -43.646 -45.535 1.00 77.85 354 ILE C CA 1
ATOM 14028 C C . ILE C 1 355 ? -2.160 -44.700 -44.485 1.00 69.60 354 ILE C C 1
ATOM 14029 O O . ILE C 1 355 ? -2.213 -45.905 -44.759 1.00 68.09 354 ILE C O 1
ATOM 14045 N N . ALA C 1 356 ? -1.815 -44.267 -43.270 1.00 80.65 355 ALA C N 1
ATOM 14046 C CA . ALA C 1 356 ? -1.599 -45.211 -42.179 1.00 75.99 355 ALA C CA 1
ATOM 14047 C C . ALA C 1 356 ? -2.847 -46.050 -41.936 1.00 79.69 355 ALA C C 1
ATOM 14048 O O . ALA C 1 356 ? -2.774 -47.280 -41.828 1.00 74.01 355 ALA C O 1
ATOM 14055 N N . ALA C 1 357 ? -4.007 -45.395 -41.855 1.00 75.79 356 ALA C N 1
ATOM 14056 C CA . ALA C 1 357 ? -5.260 -46.123 -41.680 1.00 80.53 356 ALA C CA 1
ATOM 14057 C C . ALA C 1 357 ? -5.456 -47.157 -42.783 1.00 75.67 356 ALA C C 1
ATOM 14058 O O . ALA C 1 357 ? -5.836 -48.301 -42.510 1.00 78.28 356 ALA C O 1
ATOM 14065 N N . GLY C 1 358 ? -5.200 -46.774 -44.036 1.00 79.45 357 GLY C N 1
ATOM 14066 C CA . GLY C 1 358 ? -5.336 -47.723 -45.129 1.00 69.31 357 GLY C CA 1
ATOM 14067 C C . GLY C 1 358 ? -4.412 -48.917 -44.981 1.00 72.23 357 GLY C C 1
ATOM 14068 O O . GLY C 1 358 ? -4.818 -50.060 -45.204 1.00 79.76 357 GLY C O 1
ATOM 14072 N N . GLY C 1 359 ? -3.156 -48.670 -44.605 1.00 74.76 358 GLY C N 1
ATOM 14073 C CA . GLY C 1 359 ? -2.241 -49.774 -44.358 1.00 79.75 358 GLY C CA 1
ATOM 14074 C C . GLY C 1 359 ? -2.742 -50.706 -43.271 1.00 83.27 358 GLY C C 1
ATOM 14075 O O . GLY C 1 359 ? -2.712 -51.930 -43.419 1.00 76.56 358 GLY C O 1
ATOM 14079 N N . PHE C 1 360 ? -3.213 -50.136 -42.159 1.00 85.93 359 PHE C N 1
ATOM 14080 C CA . PHE C 1 360 ? -3.737 -50.958 -41.073 1.00 84.10 359 PHE C CA 1
ATOM 14081 C C . PHE C 1 360 ? -4.975 -51.726 -41.514 1.00 88.16 359 PHE C C 1
ATOM 14082 O O . PHE C 1 360 ? -5.148 -52.897 -41.153 1.00 90.65 359 PHE C O 1
ATOM 14099 N N . TYR C 1 361 ? -5.847 -51.089 -42.299 1.00 88.07 360 TYR C N 1
ATOM 14100 C CA . TYR C 1 361 ? -7.004 -51.804 -42.824 1.00 90.15 360 TYR C CA 1
ATOM 14101 C C . TYR C 1 361 ? -6.580 -53.018 -43.642 1.00 92.85 360 TYR C C 1
ATOM 14102 O O . TYR C 1 361 ? -7.269 -54.044 -43.630 1.00 93.52 360 TYR C O 1
ATOM 14120 N N . LEU C 1 362 ? -5.456 -52.921 -44.356 1.00 93.48 361 LEU C N 1
ATOM 14121 C CA . LEU C 1 362 ? -4.977 -54.055 -45.141 1.00 94.80 361 LEU C CA 1
ATOM 14122 C C . LEU C 1 362 ? -4.359 -55.125 -44.249 1.00 91.54 361 LEU C C 1
ATOM 14123 O O . LEU C 1 362 ? -4.565 -56.323 -44.477 1.00 92.44 361 LEU C O 1
ATOM 14139 N N . ILE C 1 363 ? -3.596 -54.717 -43.230 1.00 92.72 362 ILE C N 1
ATOM 14140 C CA . ILE C 1 363 ? -3.061 -55.689 -42.279 1.00 91.20 362 ILE C CA 1
ATOM 14141 C C . ILE C 1 363 ? -4.196 -56.452 -41.610 1.00 91.73 362 ILE C C 1
ATOM 14142 O O . ILE C 1 363 ? -4.064 -57.646 -41.312 1.00 74.32 362 ILE C O 1
ATOM 14158 N N . ALA C 1 364 ? -5.326 -55.784 -41.372 1.00 92.00 363 ALA C N 1
ATOM 14159 C CA . ALA C 1 364 ? -6.493 -56.433 -40.788 1.00 85.32 363 ALA C CA 1
ATOM 14160 C C . ALA C 1 364 ? -7.074 -57.530 -41.675 1.00 98.34 363 ALA C C 1
ATOM 14161 O O . ALA C 1 364 ? -7.908 -58.307 -41.196 1.00 103.36 363 ALA C O 1
ATOM 14168 N N . GLN C 1 365 ? -6.668 -57.613 -42.944 1.00 101.08 364 GLN C N 1
ATOM 14169 C CA . GLN C 1 365 ? -7.143 -58.650 -43.853 1.00 101.61 364 GLN C CA 1
ATOM 14170 C C . GLN C 1 365 ? -6.187 -59.836 -43.951 1.00 90.68 364 GLN C C 1
ATOM 14171 O O . GLN C 1 365 ? -6.400 -60.719 -44.787 1.00 83.21 364 GLN C O 1
ATOM 14185 N N . TRP C 1 366 ? -5.148 -59.878 -43.125 1.00 92.26 365 TRP C N 1
ATOM 14186 C CA . TRP C 1 366 ? -4.109 -60.892 -43.291 1.00 92.38 365 TRP C CA 1
ATOM 14187 C C . TRP C 1 366 ? -4.666 -62.291 -43.038 1.00 94.03 365 TRP C C 1
ATOM 14188 O O . TRP C 1 366 ? -5.293 -62.526 -41.998 1.00 101.23 365 TRP C O 1
ATOM 14209 N N . PRO C 1 367 ? -4.465 -63.241 -43.961 1.00 96.49 366 PRO C N 1
ATOM 14210 C CA . PRO C 1 367 ? -4.772 -64.645 -43.667 1.00 91.17 366 PRO C CA 1
ATOM 14211 C C . PRO C 1 367 ? -3.581 -65.354 -43.047 1.00 94.41 366 PRO C C 1
ATOM 14212 O O . PRO C 1 367 ? -2.520 -64.749 -42.874 1.00 97.69 366 PRO C O 1
ATOM 14223 N N . ALA C 1 368 ? -3.728 -66.639 -42.731 1.00 100.00 367 ALA C N 1
ATOM 14224 C CA . ALA C 1 368 ? -2.572 -67.446 -42.365 1.00 95.37 367 ALA C CA 1
ATOM 14225 C C . ALA C 1 368 ? -1.599 -67.635 -43.526 1.00 97.16 367 ALA C C 1
ATOM 14226 O O . ALA C 1 368 ? -0.525 -68.211 -43.322 1.00 100.72 367 ALA C O 1
ATOM 14233 N N . ASP C 1 369 ? -1.944 -67.157 -44.726 1.00 111.57 368 ASP C N 1
ATOM 14234 C CA . ASP C 1 369 ? -1.146 -67.321 -45.936 1.00 107.52 368 ASP C CA 1
ATOM 14235 C C . ASP C 1 369 ? -0.346 -66.075 -46.320 1.00 110.25 368 ASP C C 1
ATOM 14236 O O . ASP C 1 369 ? 0.092 -65.979 -47.471 1.00 108.30 368 ASP C O 1
ATOM 14245 N N . VAL C 1 370 ? -0.155 -65.113 -45.408 1.00 103.69 369 VAL C N 1
ATOM 14246 C CA . VAL C 1 370 ? 0.370 -63.809 -45.826 1.00 103.12 369 VAL C CA 1
ATOM 14247 C C . VAL C 1 370 ? 1.633 -63.985 -46.660 1.00 103.59 369 VAL C C 1
ATOM 14248 O O . VAL C 1 370 ? 1.790 -63.377 -47.725 1.00 101.61 369 VAL C O 1
ATOM 14261 N N . LEU C 1 371 ? 2.558 -64.815 -46.175 1.00 101.18 370 LEU C N 1
ATOM 14262 C CA . LEU C 1 371 ? 3.844 -64.968 -46.845 1.00 101.79 370 LEU C CA 1
ATOM 14263 C C . LEU C 1 371 ? 3.670 -65.528 -48.252 1.00 104.05 370 LEU C C 1
ATOM 14264 O O . LEU C 1 371 ? 4.410 -65.161 -49.172 1.00 99.65 370 LEU C O 1
ATOM 14280 N N . GLU C 1 372 ? 2.693 -66.413 -48.436 1.00 106.58 371 GLU C N 1
ATOM 14281 C CA . GLU C 1 372 ? 2.439 -67.050 -49.722 1.00 107.84 371 GLU C CA 1
ATOM 14282 C C . GLU C 1 372 ? 1.635 -66.180 -50.685 1.00 108.73 371 GLU C C 1
ATOM 14283 O O . GLU C 1 372 ? 1.324 -66.645 -51.788 1.00 105.95 371 GLU C O 1
ATOM 14295 N N . SER C 1 373 ? 1.300 -64.942 -50.320 1.00 97.55 372 SER C N 1
ATOM 14296 C CA . SER C 1 373 ? 0.336 -64.143 -51.067 1.00 100.87 372 SER C CA 1
ATOM 14297 C C . SER C 1 373 ? 0.956 -62.852 -51.593 1.00 93.73 372 SER C C 1
ATOM 14298 O O . SER C 1 373 ? 1.911 -62.318 -51.022 1.00 95.38 372 SER C O 1
ATOM 14306 N N . ARG C 1 374 ? 0.390 -62.358 -52.698 1.00 89.54 373 ARG C N 1
ATOM 14307 C CA . ARG C 1 374 ? 0.744 -61.071 -53.281 1.00 92.47 373 ARG C CA 1
ATOM 14308 C C . ARG C 1 374 ? -0.521 -60.301 -53.640 1.00 92.57 373 ARG C C 1
ATOM 14309 O O . ARG C 1 374 ? -1.606 -60.872 -53.772 1.00 98.23 373 ARG C O 1
ATOM 14330 N N . HIS C 1 375 ? -0.364 -58.988 -53.795 1.00 92.55 374 HIS C N 1
ATOM 14331 C CA . HIS C 1 375 ? -1.373 -58.175 -54.456 1.00 97.86 374 HIS C CA 1
ATOM 14332 C C . HIS C 1 375 ? -1.228 -58.299 -55.970 1.00 106.24 374 HIS C C 1
ATOM 14333 O O . HIS C 1 375 ? -0.124 -58.476 -56.493 1.00 107.64 374 HIS C O 1
ATOM 14347 N N . ASP C 1 376 ? -2.352 -58.197 -56.676 1.00 106.17 375 ASP C N 1
ATOM 14348 C CA . ASP C 1 376 ? -2.327 -58.165 -58.134 1.00 117.96 375 ASP C CA 1
ATOM 14349 C C . ASP C 1 376 ? -3.458 -57.285 -58.640 1.00 119.69 375 ASP C C 1
ATOM 14350 O O . ASP C 1 376 ? -4.590 -57.386 -58.159 1.00 118.75 375 ASP C O 1
ATOM 14359 N N . LEU C 1 377 ? -3.141 -56.417 -59.601 1.00 123.42 376 LEU C N 1
ATOM 14360 C CA . LEU C 1 377 ? -4.149 -55.751 -60.416 1.00 135.03 376 LEU C CA 1
ATOM 14361 C C . LEU C 1 377 ? -3.587 -55.617 -61.834 1.00 132.20 376 LEU C C 1
ATOM 14362 O O . LEU C 1 377 ? -3.481 -54.535 -62.407 1.00 128.92 376 LEU C O 1
ATOM 14378 N N . GLY C 1 378 ? -3.204 -56.761 -62.402 1.00 129.89 377 GLY C N 1
ATOM 14379 C CA . GLY C 1 378 ? -2.753 -56.848 -63.776 1.00 134.03 377 GLY C CA 1
ATOM 14380 C C . GLY C 1 378 ? -1.289 -56.536 -64.000 1.00 128.01 377 GLY C C 1
ATOM 14381 O O . GLY C 1 378 ? -0.492 -57.427 -64.310 1.00 127.44 377 GLY C O 1
ATOM 14385 N N . PHE C 1 379 ? -0.921 -55.270 -63.836 1.00 129.41 378 PHE C N 1
ATOM 14386 C CA . PHE C 1 379 ? 0.308 -54.738 -64.402 1.00 128.77 378 PHE C CA 1
ATOM 14387 C C . PHE C 1 379 ? 1.429 -54.582 -63.378 1.00 123.12 378 PHE C C 1
ATOM 14388 O O . PHE C 1 379 ? 2.514 -54.111 -63.733 1.00 120.97 378 PHE C O 1
ATOM 14405 N N . VAL C 1 380 ? 1.197 -54.991 -62.129 1.00 130.44 379 VAL C N 1
ATOM 14406 C CA . VAL C 1 380 ? 2.229 -55.155 -61.107 1.00 128.17 379 VAL C CA 1
ATOM 14407 C C . VAL C 1 380 ? 1.780 -56.281 -60.180 1.00 118.79 379 VAL C C 1
ATOM 14408 O O . VAL C 1 380 ? 0.624 -56.710 -60.209 1.00 115.74 379 VAL C O 1
ATOM 14421 N N . SER C 1 381 ? 2.698 -56.767 -59.345 1.00 116.15 380 SER C N 1
ATOM 14422 C CA . SER C 1 381 ? 2.320 -57.676 -58.261 1.00 111.32 380 SER C CA 1
ATOM 14423 C C . SER C 1 381 ? 3.361 -57.590 -57.155 1.00 107.27 380 SER C C 1
ATOM 14424 O O . SER C 1 381 ? 4.531 -57.916 -57.381 1.00 98.32 380 SER C O 1
ATOM 14432 N N . LEU C 1 382 ? 2.933 -57.174 -55.961 1.00 107.35 381 LEU C N 1
ATOM 14433 C CA . LEU C 1 382 ? 3.821 -56.938 -54.833 1.00 107.00 381 LEU C CA 1
ATOM 14434 C C . LEU C 1 382 ? 3.417 -57.789 -53.629 1.00 101.60 381 LEU C C 1
ATOM 14435 O O . LEU C 1 382 ? 2.233 -58.093 -53.449 1.00 99.07 381 LEU C O 1
ATOM 14451 N N . PRO C 1 383 ? 4.374 -58.188 -52.789 1.00 100.27 382 PRO C N 1
ATOM 14452 C CA . PRO C 1 383 ? 4.046 -59.087 -51.674 1.00 93.31 382 PRO C CA 1
ATOM 14453 C C . PRO C 1 383 ? 3.216 -58.401 -50.595 1.00 95.09 382 PRO C C 1
ATOM 14454 O O . PRO C 1 383 ? 3.381 -57.215 -50.299 1.00 88.18 382 PRO C O 1
ATOM 14465 N N . THR C 1 384 ? 2.319 -59.189 -49.994 1.00 97.69 383 THR C N 1
ATOM 14466 C CA . THR C 1 384 ? 1.310 -58.652 -49.084 1.00 89.97 383 THR C CA 1
ATOM 14467 C C . THR C 1 384 ? 1.935 -58.153 -47.785 1.00 90.48 383 THR C C 1
ATOM 14468 O O . THR C 1 384 ? 1.736 -56.998 -47.389 1.00 87.41 383 THR C O 1
ATOM 14479 N N . LEU C 1 385 ? 2.679 -59.022 -47.095 1.00 96.21 384 LEU C N 1
ATOM 14480 C CA . LEU C 1 385 ? 3.331 -58.641 -45.845 1.00 95.33 384 LEU C CA 1
ATOM 14481 C C . LEU C 1 385 ? 4.084 -57.327 -46.002 1.00 87.06 384 LEU C C 1
ATOM 14482 O O . LEU C 1 385 ? 3.806 -56.336 -45.316 1.00 76.70 384 LEU C O 1
ATOM 14498 N N . ASP C 1 386 ? 5.050 -57.316 -46.919 1.00 85.27 385 ASP C N 1
ATOM 14499 C CA . ASP C 1 386 ? 5.957 -56.185 -47.063 1.00 84.87 385 ASP C CA 1
ATOM 14500 C C . ASP C 1 386 ? 5.208 -54.898 -47.387 1.00 79.40 385 ASP C C 1
ATOM 14501 O O . ASP C 1 386 ? 5.520 -53.835 -46.838 1.00 75.05 385 ASP C O 1
ATOM 14510 N N . THR C 1 387 ? 4.219 -54.975 -48.277 1.00 80.58 386 THR C N 1
ATOM 14511 C CA . THR C 1 387 ? 3.580 -53.769 -48.790 1.00 76.33 386 THR C CA 1
ATOM 14512 C C . THR C 1 387 ? 2.622 -53.155 -47.775 1.00 72.64 386 THR C C 1
ATOM 14513 O O . THR C 1 387 ? 2.588 -51.930 -47.619 1.00 77.95 386 THR C O 1
ATOM 14524 N N . ASP C 1 388 ? 1.835 -53.982 -47.083 1.00 78.88 387 ASP C N 1
ATOM 14525 C CA . ASP C 1 388 ? 0.931 -53.458 -46.062 1.00 79.10 387 ASP C CA 1
ATOM 14526 C C . ASP C 1 388 ? 1.716 -52.788 -44.943 1.00 75.67 387 ASP C C 1
ATOM 14527 O O . ASP C 1 388 ? 1.380 -51.683 -44.501 1.00 72.20 387 ASP C O 1
ATOM 14536 N N . LEU C 1 389 ? 2.771 -53.455 -44.473 1.00 70.90 388 LEU C N 1
ATOM 14537 C CA . LEU C 1 389 ? 3.640 -52.879 -43.454 1.00 69.49 388 LEU C CA 1
ATOM 14538 C C . LEU C 1 389 ? 4.283 -51.586 -43.939 1.00 69.78 388 LEU C C 1
ATOM 14539 O O . LEU C 1 389 ? 4.382 -50.612 -43.184 1.00 73.84 388 LEU C O 1
ATOM 14555 N N . ALA C 1 390 ? 4.732 -51.559 -45.196 1.00 78.64 389 ALA C N 1
ATOM 14556 C CA . ALA C 1 390 ? 5.354 -50.355 -45.736 1.00 70.22 389 ALA C CA 1
ATOM 14557 C C . ALA C 1 390 ? 4.376 -49.186 -45.755 1.00 70.80 389 ALA C C 1
ATOM 14558 O O . ALA C 1 390 ? 4.741 -48.056 -45.410 1.00 71.68 389 ALA C O 1
ATOM 14565 N N . ILE C 1 391 ? 3.128 -49.437 -46.157 1.00 65.92 390 ILE C N 1
ATOM 14566 C CA . ILE C 1 391 ? 2.131 -48.369 -46.201 1.00 71.55 390 ILE C CA 1
ATOM 14567 C C . ILE C 1 391 ? 1.852 -47.846 -44.798 1.00 76.00 390 ILE C C 1
ATOM 14568 O O . ILE C 1 391 ? 1.787 -46.631 -44.574 1.00 68.13 390 ILE C O 1
ATOM 14584 N N . ALA C 1 392 ? 1.690 -48.752 -43.831 1.00 78.26 391 ALA C N 1
ATOM 14585 C CA . ALA C 1 392 ? 1.380 -48.343 -42.464 1.00 76.13 391 ALA C CA 1
ATOM 14586 C C . ALA C 1 392 ? 2.502 -47.499 -41.867 1.00 75.01 391 ALA C C 1
ATOM 14587 O O . ALA C 1 392 ? 2.252 -46.447 -41.267 1.00 71.89 391 ALA C O 1
ATOM 14594 N N . GLY C 1 393 ? 3.750 -47.947 -42.019 1.00 64.75 392 GLY C N 1
ATOM 14595 C CA . GLY C 1 393 ? 4.866 -47.196 -41.464 1.00 73.05 392 GLY C CA 1
ATOM 14596 C C . GLY C 1 393 ? 5.108 -45.883 -42.185 1.00 80.23 392 GLY C C 1
ATOM 14597 O O . GLY C 1 393 ? 5.483 -44.883 -41.565 1.00 72.22 392 GLY C O 1
ATOM 14601 N N . PHE C 1 394 ? 4.905 -45.867 -43.504 1.00 78.63 393 PHE C N 1
ATOM 14602 C CA . PHE C 1 394 ? 5.089 -44.642 -44.275 1.00 79.68 393 PHE C CA 1
ATOM 14603 C C . PHE C 1 394 ? 4.064 -43.589 -43.870 1.00 74.23 393 PHE C C 1
ATOM 14604 O O . PHE C 1 394 ? 4.411 -42.423 -43.644 1.00 69.84 393 PHE C O 1
ATOM 14621 N N . GLY C 1 395 ? 2.795 -43.985 -43.763 1.00 74.57 394 GLY C N 1
ATOM 14622 C CA . GLY C 1 395 ? 1.774 -43.049 -43.319 1.00 79.28 394 GLY C CA 1
ATOM 14623 C C . GLY C 1 395 ? 2.094 -42.449 -41.963 1.00 84.35 394 GLY C C 1
ATOM 14624 O O . GLY C 1 395 ? 2.043 -41.230 -41.782 1.00 78.35 394 GLY C O 1
ATOM 14628 N N . LEU C 1 396 ? 2.436 -43.299 -40.991 1.00 83.47 395 LEU C N 1
ATOM 14629 C CA . LEU C 1 396 ? 2.786 -42.792 -39.667 1.00 83.66 395 LEU C CA 1
ATOM 14630 C C . LEU C 1 396 ? 4.012 -41.888 -39.731 1.00 78.78 395 LEU C C 1
ATOM 14631 O O . LEU C 1 396 ? 4.103 -40.901 -38.991 1.00 84.70 395 LEU C O 1
ATOM 14647 N N . GLY C 1 397 ? 4.966 -42.209 -40.607 1.00 74.14 396 GLY C N 1
ATOM 14648 C CA . GLY C 1 397 ? 6.148 -41.370 -40.739 1.00 79.19 396 GLY C CA 1
ATOM 14649 C C . GLY C 1 397 ? 5.828 -39.971 -41.236 1.00 79.05 396 GLY C C 1
ATOM 14650 O O . GLY C 1 397 ? 6.344 -38.983 -40.709 1.00 76.47 396 GLY C O 1
ATOM 14654 N N . LEU C 1 398 ? 4.970 -39.869 -42.255 1.00 75.84 397 LEU C N 1
ATOM 14655 C CA . LEU C 1 398 ? 4.622 -38.567 -42.822 1.00 74.94 397 LEU C CA 1
ATOM 14656 C C . LEU C 1 398 ? 4.113 -37.593 -41.767 1.00 76.85 397 LEU C C 1
ATOM 14657 O O . LEU C 1 398 ? 4.224 -36.374 -41.940 1.00 74.66 397 LEU C O 1
ATOM 14673 N N . VAL C 1 399 ? 3.556 -38.111 -40.670 1.00 73.85 398 VAL C N 1
ATOM 14674 C CA . VAL C 1 399 ? 2.847 -37.294 -39.689 1.00 77.53 398 VAL C CA 1
ATOM 14675 C C . VAL C 1 399 ? 3.767 -36.712 -38.622 1.00 76.57 398 VAL C C 1
ATOM 14676 O O . VAL C 1 399 ? 3.364 -35.777 -37.911 1.00 71.63 398 VAL C O 1
ATOM 14689 N N . ILE C 1 400 ? 4.998 -37.213 -38.507 1.00 74.08 399 ILE C N 1
ATOM 14690 C CA . ILE C 1 400 ? 5.854 -36.873 -37.372 1.00 72.85 399 ILE C CA 1
ATOM 14691 C C . ILE C 1 400 ? 6.322 -35.424 -37.460 1.00 60.65 399 ILE C C 1
ATOM 14692 O O . ILE C 1 400 ? 6.224 -34.665 -36.488 1.00 66.59 399 ILE C O 1
ATOM 14708 N N . ALA C 1 401 ? 6.847 -35.019 -38.614 1.00 70.36 400 ALA C N 1
ATOM 14709 C CA . ALA C 1 401 ? 7.293 -33.636 -38.770 1.00 73.61 400 ALA C CA 1
ATOM 14710 C C . ALA C 1 401 ? 6.143 -32.641 -38.683 1.00 75.06 400 ALA C C 1
ATOM 14711 O O . ALA C 1 401 ? 6.261 -31.659 -37.930 1.00 72.50 400 ALA C O 1
ATOM 14718 N N . PRO C 1 402 ? 5.028 -32.812 -39.401 1.00 70.36 401 PRO C N 1
ATOM 14719 C CA . PRO C 1 402 ? 3.958 -31.805 -39.314 1.00 74.69 401 PRO C CA 1
ATOM 14720 C C . PRO C 1 402 ? 3.286 -31.720 -37.951 1.00 68.94 401 PRO C C 1
ATOM 14721 O O . PRO C 1 402 ? 2.880 -30.619 -37.560 1.00 80.01 401 PRO C O 1
ATOM 14732 N N . LEU C 1 403 ? 3.144 -32.821 -37.206 1.00 70.13 402 LEU C N 1
ATOM 14733 C CA . LEU C 1 403 ? 2.619 -32.695 -35.847 1.00 74.19 402 LEU C CA 1
ATOM 14734 C C . LEU C 1 403 ? 3.573 -31.897 -34.970 1.00 72.16 402 LEU C C 1
ATOM 14735 O O . LEU C 1 403 ? 3.142 -31.053 -34.175 1.00 81.64 402 LEU C O 1
ATOM 14751 N N . THR C 1 404 ? 4.875 -32.152 -35.097 1.00 65.95 403 THR C N 1
ATOM 14752 C CA . THR C 1 404 ? 5.851 -31.367 -34.350 1.00 77.40 403 THR C CA 1
ATOM 14753 C C . THR C 1 404 ? 5.793 -29.903 -34.769 1.00 82.22 403 THR C C 1
ATOM 14754 O O . THR C 1 404 ? 5.769 -29.000 -33.923 1.00 83.79 403 THR C O 1
ATOM 14765 N N . SER C 1 405 ? 5.756 -29.650 -36.079 1.00 71.60 404 SER C N 1
ATOM 14766 C CA . SER C 1 405 ? 5.603 -28.287 -36.576 1.00 78.43 404 SER C CA 1
ATOM 14767 C C . SER C 1 405 ? 4.321 -27.654 -36.050 1.00 77.49 404 SER C C 1
ATOM 14768 O O . SER C 1 405 ? 4.333 -26.533 -35.529 1.00 74.09 404 SER C O 1
ATOM 14776 N N . ALA C 1 406 ? 3.202 -28.369 -36.177 1.00 75.98 405 ALA C N 1
ATOM 14777 C CA . ALA C 1 406 ? 1.903 -27.801 -35.835 1.00 86.76 405 ALA C CA 1
ATOM 14778 C C . ALA C 1 406 ? 1.801 -27.482 -34.348 1.00 91.69 405 ALA C C 1
ATOM 14779 O O . ALA C 1 406 ? 1.047 -26.584 -33.954 1.00 80.65 405 ALA C O 1
ATOM 14786 N N . ALA C 1 407 ? 2.551 -28.199 -33.510 1.00 86.59 406 ALA C N 1
ATOM 14787 C CA . ALA C 1 407 ? 2.593 -27.883 -32.088 1.00 82.62 406 ALA C CA 1
ATOM 14788 C C . ALA C 1 407 ? 3.482 -26.675 -31.808 1.00 83.41 406 ALA C C 1
ATOM 14789 O O . ALA C 1 407 ? 3.180 -25.874 -30.916 1.00 85.09 406 ALA C O 1
ATOM 14796 N N . LEU C 1 408 ? 4.575 -26.525 -32.561 1.00 81.56 407 LEU C N 1
ATOM 14797 C CA . LEU C 1 408 ? 5.503 -25.420 -32.332 1.00 81.58 407 LEU C CA 1
ATOM 14798 C C . LEU C 1 408 ? 5.011 -24.113 -32.951 1.00 78.75 407 LEU C C 1
ATOM 14799 O O . LEU C 1 408 ? 5.352 -23.034 -32.453 1.00 72.41 407 LEU C O 1
ATOM 14815 N N . ARG C 1 409 ? 4.216 -24.186 -34.025 1.00 87.97 408 ARG C N 1
ATOM 14816 C CA . ARG C 1 409 ? 3.524 -23.004 -34.540 1.00 92.33 408 ARG C CA 1
ATOM 14817 C C . ARG C 1 409 ? 2.826 -22.234 -33.429 1.00 92.36 408 ARG C C 1
ATOM 14818 O O . ARG C 1 409 ? 2.660 -21.011 -33.516 1.00 101.86 408 ARG C O 1
ATOM 14839 N N . VAL C 1 410 ? 2.424 -22.943 -32.375 1.00 91.30 409 VAL C N 1
ATOM 14840 C CA . VAL C 1 410 ? 1.460 -22.481 -31.389 1.00 80.96 409 VAL C CA 1
ATOM 14841 C C . VAL C 1 410 ? 2.122 -22.015 -30.095 1.00 85.25 409 VAL C C 1
ATOM 14842 O O . VAL C 1 410 ? 1.421 -21.624 -29.151 1.00 75.59 409 VAL C O 1
ATOM 14855 N N . VAL C 1 411 ? 3.452 -21.997 -30.039 1.00 86.52 410 VAL C N 1
ATOM 14856 C CA . VAL C 1 411 ? 4.182 -21.790 -28.789 1.00 89.11 410 VAL C CA 1
ATOM 14857 C C . VAL C 1 411 ? 5.305 -20.776 -28.999 1.00 83.39 410 VAL C C 1
ATOM 14858 O O . VAL C 1 411 ? 5.961 -20.797 -30.051 1.00 99.26 410 VAL C O 1
ATOM 14871 N N . PRO C 1 412 ? 5.559 -19.872 -28.051 1.00 87.25 411 PRO C N 1
ATOM 14872 C CA . PRO C 1 412 ? 6.653 -18.906 -28.221 1.00 86.16 411 PRO C CA 1
ATOM 14873 C C . PRO C 1 412 ? 8.028 -19.556 -28.222 1.00 90.34 411 PRO C C 1
ATOM 14874 O O . PRO C 1 412 ? 8.227 -20.678 -27.752 1.00 95.79 411 PRO C O 1
ATOM 14885 N N . ALA C 1 413 ? 8.992 -18.811 -28.759 1.00 95.09 412 ALA C N 1
ATOM 14886 C CA . ALA C 1 413 ? 10.393 -19.109 -28.502 1.00 95.98 412 ALA C CA 1
ATOM 14887 C C . ALA C 1 413 ? 10.674 -18.979 -27.007 1.00 104.42 412 ALA C C 1
ATOM 14888 O O . ALA C 1 413 ? 9.980 -18.260 -26.284 1.00 104.18 412 ALA C O 1
ATOM 14895 N N . ALA C 1 414 ? 11.703 -19.689 -26.544 1.00 107.49 413 ALA C N 1
ATOM 14896 C CA . ALA C 1 414 ? 11.993 -19.898 -25.126 1.00 108.69 413 ALA C CA 1
ATOM 14897 C C . ALA C 1 414 ? 10.932 -20.758 -24.448 1.00 95.02 413 ALA C C 1
ATOM 14898 O O . ALA C 1 414 ? 10.935 -20.885 -23.216 1.00 88.58 413 ALA C O 1
ATOM 14905 N N . GLN C 1 415 ? 10.010 -21.337 -25.222 1.00 92.79 414 GLN C N 1
ATOM 14906 C CA . GLN C 1 415 ? 9.195 -22.463 -24.787 1.00 90.54 414 GLN C CA 1
ATOM 14907 C C . GLN C 1 415 ? 9.255 -23.600 -25.803 1.00 88.32 414 GLN C C 1
ATOM 14908 O O . GLN C 1 415 ? 8.529 -24.591 -25.654 1.00 88.40 414 GLN C O 1
ATOM 14922 N N . HIS C 1 416 ? 10.110 -23.478 -26.827 1.00 86.00 415 HIS C N 1
ATOM 14923 C CA . HIS C 1 416 ? 10.266 -24.536 -27.823 1.00 83.57 415 HIS C CA 1
ATOM 14924 C C . HIS C 1 416 ? 10.704 -25.849 -27.183 1.00 86.28 415 HIS C C 1
ATOM 14925 O O . HIS C 1 416 ? 10.301 -26.929 -27.630 1.00 81.02 415 HIS C O 1
ATOM 14939 N N . GLY C 1 417 ? 11.545 -25.780 -26.152 1.00 86.29 416 GLY C N 1
ATOM 14940 C CA . GLY C 1 417 ? 12.097 -26.973 -25.536 1.00 80.05 416 GLY C CA 1
ATOM 14941 C C . GLY C 1 417 ? 11.054 -27.842 -24.862 1.00 80.72 416 GLY C C 1
ATOM 14942 O O . GLY C 1 417 ? 10.898 -29.019 -25.204 1.00 79.10 416 GLY C O 1
ATOM 14946 N N . ILE C 1 418 ? 10.337 -27.275 -23.890 1.00 73.99 417 ILE C N 1
ATOM 14947 C CA . ILE C 1 418 ? 9.289 -28.031 -23.210 1.00 83.29 417 ILE C CA 1
ATOM 14948 C C . ILE C 1 418 ? 8.203 -28.454 -24.192 1.00 80.06 417 ILE C C 1
ATOM 14949 O O . ILE C 1 418 ? 7.633 -29.546 -24.064 1.00 75.76 417 ILE C O 1
ATOM 14965 N N . ALA C 1 419 ? 7.908 -27.621 -25.193 1.00 77.28 418 ALA C N 1
ATOM 14966 C CA . ALA C 1 419 ? 6.902 -28.000 -26.181 1.00 81.82 418 ALA C CA 1
ATOM 14967 C C . ALA C 1 419 ? 7.388 -29.155 -27.051 1.00 75.53 418 ALA C C 1
ATOM 14968 O O . ALA C 1 419 ? 6.618 -30.075 -27.352 1.00 70.76 418 ALA C O 1
ATOM 14975 N N . SER C 1 420 ? 8.658 -29.129 -27.465 1.00 78.62 419 SER C N 1
ATOM 14976 C CA . SER C 1 420 ? 9.212 -30.262 -28.201 1.00 77.87 419 SER C CA 1
ATOM 14977 C C . SER C 1 420 ? 9.153 -31.534 -27.365 1.00 75.56 419 SER C C 1
ATOM 14978 O O . SER C 1 420 ? 8.908 -32.624 -27.895 1.00 80.85 419 SER C O 1
ATOM 14986 N N . ALA C 1 421 ? 9.380 -31.414 -26.056 1.00 76.88 420 ALA C N 1
ATOM 14987 C CA . ALA C 1 421 ? 9.272 -32.572 -25.176 1.00 72.97 420 ALA C CA 1
ATOM 14988 C C . ALA C 1 421 ? 7.834 -33.068 -25.093 1.00 68.85 420 ALA C C 1
ATOM 14989 O O . ALA C 1 421 ? 7.588 -34.279 -25.105 1.00 73.78 420 ALA C O 1
ATOM 14996 N N . ALA C 1 422 ? 6.872 -32.147 -25.012 1.00 67.86 421 ALA C N 1
ATOM 14997 C CA . ALA C 1 422 ? 5.472 -32.544 -24.890 1.00 73.81 421 ALA C CA 1
ATOM 14998 C C . ALA C 1 422 ? 5.025 -33.395 -26.075 1.00 68.34 421 ALA C C 1
ATOM 14999 O O . ALA C 1 422 ? 4.300 -34.381 -25.900 1.00 77.42 421 ALA C O 1
ATOM 15006 N N . VAL C 1 423 ? 5.445 -33.031 -27.289 1.00 65.16 422 VAL C N 1
ATOM 15007 C CA . VAL C 1 423 ? 5.067 -33.804 -28.473 1.00 75.61 422 VAL C CA 1
ATOM 15008 C C . VAL C 1 423 ? 5.659 -35.207 -28.403 1.00 73.53 422 VAL C C 1
ATOM 15009 O O . VAL C 1 423 ? 4.980 -36.202 -28.685 1.00 71.58 422 VAL C O 1
ATOM 15022 N N . VAL C 1 424 ? 6.940 -35.307 -28.039 1.00 69.77 423 VAL C N 1
ATOM 15023 C CA . VAL C 1 424 ? 7.601 -36.608 -27.979 1.00 74.56 423 VAL C CA 1
ATOM 15024 C C . VAL C 1 424 ? 7.019 -37.445 -26.846 1.00 77.54 423 VAL C C 1
ATOM 15025 O O . VAL C 1 424 ? 6.702 -38.628 -27.022 1.00 77.50 423 VAL C O 1
ATOM 15038 N N . VAL C 1 425 ? 6.864 -36.837 -25.667 1.00 79.32 424 VAL C N 1
ATOM 15039 C CA . VAL C 1 425 ? 6.336 -37.552 -24.508 1.00 74.38 424 VAL C CA 1
ATOM 15040 C C . VAL C 1 425 ? 4.935 -38.078 -24.793 1.00 75.29 424 VAL C C 1
ATOM 15041 O O . VAL C 1 425 ? 4.608 -39.224 -24.460 1.00 78.38 424 VAL C O 1
ATOM 15054 N N . ALA C 1 426 ? 4.085 -37.255 -25.413 1.00 68.61 425 ALA C N 1
ATOM 15055 C CA . ALA C 1 426 ? 2.734 -37.703 -25.739 1.00 76.62 425 ALA C CA 1
ATOM 15056 C C . ALA C 1 426 ? 2.762 -38.924 -26.651 1.00 78.10 425 ALA C C 1
ATOM 15057 O O . ALA C 1 426 ? 1.932 -39.831 -26.513 1.00 71.66 425 ALA C O 1
ATOM 15064 N N . ARG C 1 427 ? 3.711 -38.966 -27.590 1.00 74.64 426 ARG C N 1
ATOM 15065 C CA . ARG C 1 427 ? 3.818 -40.121 -28.474 1.00 78.19 426 ARG C CA 1
ATOM 15066 C C . ARG C 1 427 ? 4.262 -41.363 -27.711 1.00 79.73 426 ARG C C 1
ATOM 15067 O O . ARG C 1 427 ? 3.757 -42.464 -27.962 1.00 72.85 426 ARG C O 1
ATOM 15088 N N . MET C 1 428 ? 5.204 -41.211 -26.777 1.00 75.06 427 MET C N 1
ATOM 15089 C CA . MET C 1 428 ? 5.658 -42.363 -26.004 1.00 84.72 427 MET C CA 1
ATOM 15090 C C . MET C 1 428 ? 4.570 -42.862 -25.062 1.00 76.73 427 MET C C 1
ATOM 15091 O O . MET C 1 428 ? 4.348 -44.073 -24.950 1.00 84.00 427 MET C O 1
ATOM 15105 N N . ILE C 1 429 ? 3.885 -41.950 -24.370 1.00 69.15 428 ILE C N 1
ATOM 15106 C CA . ILE C 1 429 ? 2.783 -42.372 -23.512 1.00 79.22 428 ILE C CA 1
ATOM 15107 C C . ILE C 1 429 ? 1.693 -43.029 -24.347 1.00 81.66 428 ILE C C 1
ATOM 15108 O O . ILE C 1 429 ? 1.040 -43.978 -23.895 1.00 86.96 428 ILE C O 1
ATOM 15124 N N . GLY C 1 430 ? 1.489 -42.555 -25.578 1.00 78.59 429 GLY C N 1
ATOM 15125 C CA . GLY C 1 430 ? 0.548 -43.215 -26.468 1.00 77.63 429 GLY C CA 1
ATOM 15126 C C . GLY C 1 430 ? 0.944 -44.646 -26.783 1.00 78.73 429 GLY C C 1
ATOM 15127 O O . GLY C 1 430 ? 0.089 -45.532 -26.860 1.00 77.35 429 GLY C O 1
ATOM 15131 N N . MET C 1 431 ? 2.244 -44.892 -26.977 1.00 76.26 430 MET C N 1
ATOM 15132 C CA . MET C 1 431 ? 2.715 -46.258 -27.198 1.00 79.87 430 MET C CA 1
ATOM 15133 C C . MET C 1 431 ? 2.281 -47.170 -26.057 1.00 81.23 430 MET C C 1
ATOM 15134 O O . MET C 1 431 ? 1.757 -48.266 -26.283 1.00 74.80 430 MET C O 1
ATOM 15148 N N . LEU C 1 432 ? 2.493 -46.724 -24.819 1.00 87.08 431 LEU C N 1
ATOM 15149 C CA . LEU C 1 432 ? 2.159 -47.538 -23.656 1.00 85.25 431 LEU C CA 1
ATOM 15150 C C . LEU C 1 432 ? 0.650 -47.657 -23.478 1.00 83.66 431 LEU C C 1
ATOM 15151 O O . LEU C 1 432 ? 0.122 -48.759 -23.286 1.00 96.06 431 LEU C O 1
ATOM 15167 N N . ILE C 1 433 ? -0.062 -46.529 -23.533 1.00 75.86 432 ILE C N 1
ATOM 15168 C CA . ILE C 1 433 ? -1.516 -46.559 -23.404 1.00 81.87 432 ILE C CA 1
ATOM 15169 C C . ILE C 1 433 ? -2.129 -47.420 -24.500 1.00 89.78 432 ILE C C 1
ATOM 15170 O O . ILE C 1 433 ? -3.074 -48.182 -24.259 1.00 93.93 432 ILE C O 1
ATOM 15186 N N . GLY C 1 434 ? -1.597 -47.320 -25.720 1.00 91.37 433 GLY C N 1
ATOM 15187 C CA . GLY C 1 434 ? -2.173 -48.055 -26.835 1.00 91.29 433 GLY C CA 1
ATOM 15188 C C . GLY C 1 434 ? -2.139 -49.560 -26.638 1.00 86.90 433 GLY C C 1
ATOM 15189 O O . GLY C 1 434 ? -3.144 -50.245 -26.844 1.00 86.78 433 GLY C O 1
ATOM 15193 N N . ILE C 1 435 ? -0.980 -50.102 -26.251 1.00 86.39 434 ILE C N 1
ATOM 15194 C CA . ILE C 1 435 ? -0.890 -51.555 -26.109 1.00 98.96 434 ILE C CA 1
ATOM 15195 C C . ILE C 1 435 ? -1.721 -52.031 -24.926 1.00 97.82 434 ILE C C 1
ATOM 15196 O O . ILE C 1 435 ? -2.375 -53.077 -24.998 1.00 96.50 434 ILE C O 1
ATOM 15212 N N . ALA C 1 436 ? -1.717 -51.282 -23.823 1.00 98.45 435 ALA C N 1
ATOM 15213 C CA . ALA C 1 436 ? -2.570 -51.649 -22.698 1.00 91.40 435 ALA C CA 1
ATOM 15214 C C . ALA C 1 436 ? -4.029 -51.714 -23.131 1.00 92.86 435 ALA C C 1
ATOM 15215 O O . ALA C 1 436 ? -4.717 -52.714 -22.897 1.00 93.99 435 ALA C O 1
ATOM 15222 N N . ALA C 1 437 ? -4.510 -50.661 -23.795 1.00 89.19 436 ALA C N 1
ATOM 15223 C CA . ALA C 1 437 ? -5.910 -50.602 -24.203 1.00 89.34 436 ALA C CA 1
ATOM 15224 C C . ALA C 1 437 ? -6.249 -51.707 -25.198 1.00 97.41 436 ALA C C 1
ATOM 15225 O O . ALA C 1 437 ? -7.154 -52.515 -24.963 1.00 103.75 436 ALA C O 1
ATOM 15232 N N . LEU C 1 438 ? -5.537 -51.757 -26.327 1.00 98.78 437 LEU C N 1
ATOM 15233 C CA . LEU C 1 438 ? -5.913 -52.689 -27.385 1.00 102.54 437 LEU C CA 1
ATOM 15234 C C . LEU C 1 438 ? -5.510 -54.131 -27.090 1.00 99.21 437 LEU C C 1
ATOM 15235 O O . LEU C 1 438 ? -6.116 -55.047 -27.656 1.00 108.87 437 LEU C O 1
ATOM 15251 N N . SER C 1 439 ? -4.521 -54.369 -26.223 1.00 96.02 438 SER C N 1
ATOM 15252 C CA . SER C 1 439 ? -4.260 -55.745 -25.804 1.00 102.63 438 SER C CA 1
ATOM 15253 C C . SER C 1 439 ? -5.320 -56.234 -24.825 1.00 106.73 438 SER C C 1
ATOM 15254 O O . SER C 1 439 ? -5.675 -57.418 -24.837 1.00 99.50 438 SER C O 1
ATOM 15262 N N . ALA C 1 440 ? -5.833 -55.343 -23.973 1.00 102.39 439 ALA C N 1
ATOM 15263 C CA . ALA C 1 440 ? -6.944 -55.708 -23.101 1.00 96.59 439 ALA C CA 1
ATOM 15264 C C . ALA C 1 440 ? -8.180 -56.064 -23.921 1.00 103.85 439 ALA C C 1
ATOM 15265 O O . ALA C 1 440 ? -8.798 -57.115 -23.714 1.00 108.00 439 ALA C O 1
ATOM 15272 N N . TRP C 1 441 ? -8.550 -55.198 -24.867 1.00 105.65 440 TRP C N 1
ATOM 15273 C CA . TRP C 1 441 ? -9.666 -55.499 -25.759 1.00 111.58 440 TRP C CA 1
ATOM 15274 C C . TRP C 1 441 ? -9.377 -56.726 -26.615 1.00 110.14 440 TRP C C 1
ATOM 15275 O O . TRP C 1 441 ? -10.296 -57.483 -26.948 1.00 107.97 440 TRP C O 1
ATOM 15296 N N . GLY C 1 442 ? -8.110 -56.940 -26.974 1.00 110.68 441 GLY C N 1
ATOM 15297 C CA . GLY C 1 442 ? -7.761 -58.104 -27.773 1.00 105.49 441 GLY C CA 1
ATOM 15298 C C . GLY C 1 442 ? -7.917 -59.403 -27.005 1.00 108.27 441 GLY C C 1
ATOM 15299 O O . GLY C 1 442 ? -8.471 -60.379 -27.518 1.00 114.15 441 GLY C O 1
ATOM 15303 N N . LEU C 1 443 ? -7.427 -59.434 -25.763 1.00 112.24 442 LEU C N 1
ATOM 15304 C CA . LEU C 1 443 ? -7.558 -60.638 -24.949 1.00 102.74 442 LEU C CA 1
ATOM 15305 C C . LEU C 1 443 ? -9.016 -60.902 -24.592 1.00 104.04 442 LEU C C 1
ATOM 15306 O O . LEU C 1 443 ? -9.457 -62.057 -24.566 1.00 100.63 442 LEU C O 1
ATOM 15322 N N . TYR C 1 444 ? -9.777 -59.841 -24.316 1.00 103.81 443 TYR C N 1
ATOM 15323 C CA . TYR C 1 444 ? -11.213 -59.977 -24.093 1.00 104.11 443 TYR C CA 1
ATOM 15324 C C . TYR C 1 444 ? -11.890 -60.642 -25.287 1.00 107.21 443 TYR C C 1
ATOM 15325 O O . TYR C 1 444 ? -12.528 -61.693 -25.152 1.00 110.62 443 TYR C O 1
ATOM 15343 N N . ARG C 1 445 ? -11.754 -60.044 -26.473 1.00 102.55 444 ARG C N 1
ATOM 15344 C CA . ARG C 1 445 ? -12.389 -60.612 -27.659 1.00 104.72 444 ARG C CA 1
ATOM 15345 C C . ARG C 1 445 ? -11.835 -61.994 -27.985 1.00 99.49 444 ARG C C 1
ATOM 15346 O O . ARG C 1 445 ? -12.572 -62.866 -28.457 1.00 99.98 444 ARG C O 1
ATOM 15367 N N . PHE C 1 446 ? -10.539 -62.212 -27.749 1.00 95.13 445 PHE C N 1
ATOM 15368 C CA . PHE C 1 446 ? -9.956 -63.529 -27.988 1.00 98.41 445 PHE C CA 1
ATOM 15369 C C . PHE C 1 446 ? -10.740 -64.612 -27.256 1.00 106.08 445 PHE C C 1
ATOM 15370 O O . PHE C 1 446 ? -11.057 -65.662 -27.826 1.00 101.13 445 PHE C O 1
ATOM 15387 N N . ASN C 1 447 ? -11.073 -64.365 -25.987 1.00 109.38 446 ASN C N 1
ATOM 15388 C CA . ASN C 1 447 ? -11.839 -65.339 -25.217 1.00 112.37 446 ASN C CA 1
ATOM 15389 C C . ASN C 1 447 ? -13.271 -65.453 -25.735 1.00 113.96 446 ASN C C 1
ATOM 15390 O O . ASN C 1 447 ? -13.783 -66.562 -25.931 1.00 110.66 446 ASN C O 1
ATOM 15401 N N . GLN C 1 448 ? -13.937 -64.317 -25.967 1.00 109.83 447 GLN C N 1
ATOM 15402 C CA . GLN C 1 448 ? -15.318 -64.369 -26.441 1.00 113.12 447 GLN C CA 1
ATOM 15403 C C . GLN C 1 448 ? -15.412 -64.964 -27.841 1.00 116.10 447 GLN C C 1
ATOM 15404 O O . GLN C 1 448 ? -16.388 -65.657 -28.152 1.00 122.54 447 GLN C O 1
ATOM 15418 N N . TYR C 1 449 ? -14.419 -64.712 -28.696 1.00 108.20 448 TYR C N 1
ATOM 15419 C CA . TYR C 1 449 ? -14.400 -65.352 -30.008 1.00 107.85 448 TYR C CA 1
ATOM 15420 C C . TYR C 1 449 ? -14.025 -66.827 -29.902 1.00 110.81 448 TYR C C 1
ATOM 15421 O O . TYR C 1 449 ? -14.525 -67.648 -30.680 1.00 111.37 448 TYR C O 1
ATOM 15439 N N . LEU C 1 450 ? -13.152 -67.184 -28.954 1.00 109.43 449 LEU C N 1
ATOM 15440 C CA . LEU C 1 450 ? -12.803 -68.590 -28.761 1.00 112.27 449 LEU C CA 1
ATOM 15441 C C . LEU C 1 450 ? -14.032 -69.411 -28.391 1.00 114.92 449 LEU C C 1
ATOM 15442 O O . LEU C 1 450 ? -14.198 -70.543 -28.863 1.00 111.07 449 LEU C O 1
ATOM 15458 N N . LYS C 1 451 ? -14.898 -68.862 -27.537 1.00 120.03 450 LYS C N 1
ATOM 15459 C CA . LYS C 1 451 ? -16.192 -69.485 -27.280 1.00 120.65 450 LYS C CA 1
ATOM 15460 C C . LYS C 1 451 ? -16.919 -69.771 -28.589 1.00 120.90 450 LYS C C 1
ATOM 15461 O O . LYS C 1 451 ? -17.416 -70.882 -28.812 1.00 120.76 450 LYS C O 1
ATOM 15480 N N . GLU C 1 452 ? -16.979 -68.774 -29.475 1.00 114.17 451 GLU C N 1
ATOM 15481 C CA . GLU C 1 452 ? -17.696 -68.939 -30.736 1.00 116.30 451 GLU C CA 1
ATOM 15482 C C . GLU C 1 452 ? -17.061 -70.023 -31.600 1.00 111.46 451 GLU C C 1
ATOM 15483 O O . GLU C 1 452 ? -17.770 -70.807 -32.242 1.00 110.91 451 GLU C O 1
ATOM 15495 N N . GLN C 1 453 ? -15.727 -70.086 -31.633 1.00 114.72 452 GLN C N 1
ATOM 15496 C CA . GLN C 1 453 ? -15.060 -71.105 -32.440 1.00 113.15 452 GLN C CA 1
ATOM 15497 C C . GLN C 1 453 ? -15.293 -72.501 -31.873 1.00 113.79 452 GLN C C 1
ATOM 15498 O O . GLN C 1 453 ? -15.493 -73.459 -32.630 1.00 108.35 452 GLN C O 1
ATOM 15512 N N . LEU C 1 454 ? -15.267 -72.640 -30.545 1.00 116.25 453 LEU C N 1
ATOM 15513 C CA . LEU C 1 454 ? -15.507 -73.942 -29.932 1.00 116.45 453 LEU C CA 1
ATOM 15514 C C . LEU C 1 454 ? -16.935 -74.417 -30.170 1.00 113.20 453 LEU C C 1
ATOM 15515 O O . LEU C 1 454 ? -17.175 -75.625 -30.288 1.00 105.33 453 LEU C O 1
ATOM 15531 N N . ALA C 1 455 ? -17.888 -73.488 -30.243 1.00 115.10 454 ALA C N 1
ATOM 15532 C CA . ALA C 1 455 ? -19.252 -73.845 -30.616 1.00 113.19 454 ALA C CA 1
ATOM 15533 C C . ALA C 1 455 ? -19.358 -74.136 -32.109 1.00 110.76 454 ALA C C 1
ATOM 15534 O O . ALA C 1 455 ? -20.040 -75.083 -32.517 1.00 117.49 454 ALA C O 1
ATOM 15541 N N . ALA C 1 456 ? -18.680 -73.337 -32.937 1.00 112.09 455 ALA C N 1
ATOM 15542 C CA . ALA C 1 456 ? -18.835 -73.423 -34.387 1.00 112.31 455 ALA C CA 1
ATOM 15543 C C . ALA C 1 456 ? -18.117 -74.634 -34.975 1.00 113.39 455 ALA C C 1
ATOM 15544 O O . ALA C 1 456 ? -18.606 -75.240 -35.935 1.00 116.49 455 ALA C O 1
ATOM 15551 N N . LEU C 1 457 ? -16.956 -74.987 -34.430 1.00 109.80 456 LEU C N 1
ATOM 15552 C CA . LEU C 1 457 ? -16.204 -76.121 -34.940 1.00 111.08 456 LEU C CA 1
ATOM 15553 C C . LEU C 1 457 ? -16.990 -77.418 -34.749 1.00 121.52 456 LEU C C 1
ATOM 15554 O O . LEU C 1 457 ? -17.792 -77.535 -33.817 1.00 123.50 456 LEU C O 1
ATOM 15570 N N . PRO C 1 458 ? -16.783 -78.407 -35.617 1.00 125.94 457 PRO C N 1
ATOM 15571 C CA . PRO C 1 458 ? -17.320 -79.745 -35.361 1.00 122.08 457 PRO C CA 1
ATOM 15572 C C . PRO C 1 458 ? -17.013 -80.193 -33.943 1.00 125.17 457 PRO C C 1
ATOM 15573 O O . PRO C 1 458 ? -15.851 -80.157 -33.512 1.00 129.04 457 PRO C O 1
ATOM 15584 N N . PRO C 1 459 ? -18.031 -80.612 -33.175 1.00 123.34 458 PRO C N 1
ATOM 15585 C CA . PRO C 1 459 ? -17.774 -81.091 -31.808 1.00 116.52 458 PRO C CA 1
ATOM 15586 C C . PRO C 1 459 ? -16.734 -82.200 -31.740 1.00 117.12 458 PRO C C 1
ATOM 15587 O O . PRO C 1 459 ? -16.118 -82.406 -30.689 1.00 115.50 458 PRO C O 1
ATOM 15598 N N . ALA C 1 460 ? -16.530 -82.925 -32.840 1.00 119.05 459 ALA C N 1
ATOM 15599 C CA . ALA C 1 460 ? -15.425 -83.869 -32.933 1.00 117.91 459 ALA C CA 1
ATOM 15600 C C . ALA C 1 460 ? -15.074 -84.070 -34.399 1.00 112.75 459 ALA C C 1
ATOM 15601 O O . ALA C 1 460 ? -15.931 -83.877 -35.269 1.00 103.61 459 ALA C O 1
ATOM 15608 N N . PRO C 1 461 ? -13.829 -84.432 -34.704 1.00 117.81 460 PRO C N 1
ATOM 15609 C CA . PRO C 1 461 ? -13.475 -84.863 -36.059 1.00 125.15 460 PRO C CA 1
ATOM 15610 C C . PRO C 1 461 ? -13.568 -86.373 -36.211 1.00 132.27 460 PRO C C 1
ATOM 15611 O O . PRO C 1 461 ? -13.391 -87.137 -35.260 1.00 136.54 460 PRO C O 1
ATOM 15622 N N . ALA C 1 462 ? -13.850 -86.802 -37.439 1.00 133.66 461 ALA C N 1
ATOM 15623 C CA . ALA C 1 462 ? -13.918 -88.224 -37.749 1.00 136.20 461 ALA C CA 1
ATOM 15624 C C . ALA C 1 462 ? -12.526 -88.807 -37.961 1.00 134.46 461 ALA C C 1
ATOM 15625 O O . ALA C 1 462 ? -11.677 -88.202 -38.622 1.00 143.56 461 ALA C O 1
ATOM 15632 N N . ASP C 1 463 ? -12.298 -89.990 -37.390 1.00 127.87 462 ASP C N 1
ATOM 15633 C CA . ASP C 1 463 ? -11.137 -90.824 -37.705 1.00 140.20 462 ASP C CA 1
ATOM 15634 C C . ASP C 1 463 ? -9.835 -90.021 -37.635 1.00 137.46 462 ASP C C 1
ATOM 15635 O O . ASP C 1 463 ? -9.065 -89.941 -38.594 1.00 126.60 462 ASP C O 1
ATOM 15644 N N . PHE C 1 464 ? -9.590 -89.431 -36.462 1.00 136.35 463 PHE C N 1
ATOM 15645 C CA . PHE C 1 464 ? -8.442 -88.542 -36.331 1.00 135.60 463 PHE C CA 1
ATOM 15646 C C . PHE C 1 464 ? -7.171 -89.340 -36.029 1.00 127.36 463 PHE C C 1
ATOM 15647 O O . PHE C 1 464 ? -7.213 -90.305 -35.261 1.00 129.08 463 PHE C O 1
ATOM 15664 N N . PRO C 1 465 ? -6.030 -88.962 -36.612 1.00 128.68 464 PRO C N 1
ATOM 15665 C CA . PRO C 1 465 ? -4.775 -89.675 -36.315 1.00 131.53 464 PRO C CA 1
ATOM 15666 C C . PRO C 1 465 ? -4.413 -89.583 -34.841 1.00 127.94 464 PRO C C 1
ATOM 15667 O O . PRO C 1 465 ? -4.295 -88.492 -34.277 1.00 127.65 464 PRO C O 1
ATOM 15678 N N . GLY C 1 466 ? -4.223 -90.744 -34.218 1.00 118.65 465 GLY C N 1
ATOM 15679 C CA . GLY C 1 466 ? -3.872 -90.813 -32.819 1.00 122.33 465 GLY C CA 1
ATOM 15680 C C . GLY C 1 466 ? -5.043 -90.818 -31.861 1.00 116.46 465 GLY C C 1
ATOM 15681 O O . GLY C 1 466 ? -4.826 -90.973 -30.652 1.00 113.26 465 GLY C O 1
ATOM 15685 N N . GLY C 1 467 ? -6.266 -90.637 -32.345 1.00 112.66 466 GLY C N 1
ATOM 15686 C CA . GLY C 1 467 ? -7.452 -90.924 -31.564 1.00 118.45 466 GLY C CA 1
ATOM 15687 C C . GLY C 1 467 ? -8.314 -89.704 -31.300 1.00 116.03 466 GLY C C 1
ATOM 15688 O O . GLY C 1 467 ? -8.026 -88.588 -31.729 1.00 121.46 466 GLY C O 1
ATOM 15692 N N . GLN C 1 468 ? -9.397 -89.955 -30.555 1.00 111.71 467 GLN C N 1
ATOM 15693 C CA . GLN C 1 468 ? -10.354 -88.905 -30.213 1.00 111.58 467 GLN C CA 1
ATOM 15694 C C . GLN C 1 468 ? -9.709 -87.815 -29.362 1.00 108.98 467 GLN C C 1
ATOM 15695 O O . GLN C 1 468 ? -9.871 -86.620 -29.637 1.00 107.90 467 GLN C O 1
ATOM 15709 N N . MET C 1 469 ? -8.994 -88.209 -28.304 1.00 111.32 468 MET C N 1
ATOM 15710 C CA . MET C 1 469 ? -8.336 -87.223 -27.447 1.00 110.44 468 MET C CA 1
ATOM 15711 C C . MET C 1 469 ? -7.407 -86.327 -28.257 1.00 112.65 468 MET C C 1
ATOM 15712 O O . MET C 1 469 ? -7.371 -85.109 -28.048 1.00 106.72 468 MET C O 1
ATOM 15726 N N . ALA C 1 470 ? -6.655 -86.909 -29.196 1.00 114.76 469 ALA C N 1
ATOM 15727 C CA . ALA C 1 470 ? -5.797 -86.102 -30.057 1.00 115.14 469 ALA C CA 1
ATOM 15728 C C . ALA C 1 470 ? -6.621 -85.178 -30.946 1.00 107.75 469 ALA C C 1
ATOM 15729 O O . ALA C 1 470 ? -6.245 -84.021 -31.170 1.00 105.76 469 ALA C O 1
ATOM 15736 N N . GLY C 1 471 ? -7.749 -85.670 -31.463 1.00 106.74 470 GLY C N 1
ATOM 15737 C CA . GLY C 1 471 ? -8.609 -84.823 -32.274 1.00 110.22 470 GLY C CA 1
ATOM 15738 C C . GLY C 1 471 ? -9.225 -83.689 -31.477 1.00 113.31 470 GLY C C 1
ATOM 15739 O O . GLY C 1 471 ? -9.411 -82.584 -31.996 1.00 119.78 470 GLY C O 1
ATOM 15743 N N . GLN C 1 472 ? -9.554 -83.945 -30.209 1.00 115.74 471 GLN C N 1
ATOM 15744 C CA . GLN C 1 472 ? -10.086 -82.890 -29.352 1.00 109.23 471 GLN C CA 1
ATOM 15745 C C . GLN C 1 472 ? -9.000 -81.887 -28.978 1.00 108.99 471 GLN C C 1
ATOM 15746 O O . GLN C 1 472 ? -9.270 -80.685 -28.868 1.00 104.43 471 GLN C O 1
ATOM 15760 N N . MET C 1 473 ? -7.767 -82.359 -28.778 1.00 111.73 472 MET C N 1
ATOM 15761 C CA . MET C 1 473 ? -6.657 -81.439 -28.550 1.00 105.00 472 MET C CA 1
ATOM 15762 C C . MET C 1 473 ? -6.408 -80.571 -29.777 1.00 110.49 472 MET C C 1
ATOM 15763 O O . MET C 1 473 ? -6.171 -79.364 -29.655 1.00 118.72 472 MET C O 1
ATOM 15777 N N . MET C 1 474 ? -6.460 -81.165 -30.972 1.00 110.99 473 MET C N 1
ATOM 15778 C CA . MET C 1 474 ? -6.308 -80.372 -32.188 1.00 106.74 473 MET C CA 1
ATOM 15779 C C . MET C 1 474 ? -7.455 -79.380 -32.334 1.00 115.35 473 MET C C 1
ATOM 15780 O O . MET C 1 474 ? -7.250 -78.242 -32.773 1.00 118.07 473 MET C O 1
ATOM 15794 N N . ARG C 1 475 ? -8.671 -79.792 -31.966 1.00 113.04 474 ARG C N 1
ATOM 15795 C CA . ARG C 1 475 ? -9.818 -78.889 -32.007 1.00 110.50 474 ARG C CA 1
ATOM 15796 C C . ARG C 1 475 ? -9.545 -77.620 -31.204 1.00 112.52 474 ARG C C 1
ATOM 15797 O O . ARG C 1 475 ? -9.729 -76.504 -31.702 1.00 113.98 474 ARG C O 1
ATOM 15818 N N . LEU C 1 476 ? -9.098 -77.776 -29.955 1.00 112.29 475 LEU C N 1
ATOM 15819 C CA . LEU C 1 476 ? -8.755 -76.613 -29.139 1.00 112.33 475 LEU C CA 1
ATOM 15820 C C . LEU C 1 476 ? -7.675 -75.767 -29.803 1.00 112.55 475 LEU C C 1
ATOM 15821 O O . LEU C 1 476 ? -7.749 -74.532 -29.791 1.00 112.89 475 LEU C O 1
ATOM 15837 N N . ARG C 1 477 ? -6.659 -76.411 -30.382 1.00 105.21 476 ARG C N 1
ATOM 15838 C CA . ARG C 1 477 ? -5.586 -75.659 -31.024 1.00 106.34 476 ARG C CA 1
ATOM 15839 C C . ARG C 1 477 ? -6.099 -74.893 -32.240 1.00 109.94 476 ARG C C 1
ATOM 15840 O O . ARG C 1 477 ? -5.753 -73.721 -32.428 1.00 110.06 476 ARG C O 1
ATOM 15861 N N . THR C 1 478 ? -6.936 -75.524 -33.070 1.00 107.11 477 THR C N 1
ATOM 15862 C CA . THR C 1 478 ? -7.528 -74.800 -34.192 1.00 104.67 477 THR C CA 1
ATOM 15863 C C . THR C 1 478 ? -8.404 -73.657 -33.698 1.00 105.98 477 THR C C 1
ATOM 15864 O O . THR C 1 478 ? -8.396 -72.562 -34.272 1.00 109.47 477 THR C O 1
ATOM 15875 N N . ALA C 1 479 ? -9.168 -73.895 -32.631 1.00 107.96 478 ALA C N 1
ATOM 15876 C CA . ALA C 1 479 ? -10.074 -72.872 -32.118 1.00 115.74 478 ALA C CA 1
ATOM 15877 C C . ALA C 1 479 ? -9.304 -71.648 -31.641 1.00 108.39 478 ALA C C 1
ATOM 15878 O O . ALA C 1 479 ? -9.677 -70.508 -31.943 1.00 108.62 478 ALA C O 1
ATOM 15885 N N . THR C 1 480 ? -8.223 -71.864 -30.889 1.00 106.00 479 THR C N 1
ATOM 15886 C CA . THR C 1 480 ? -7.424 -70.739 -30.415 1.00 111.57 479 THR C CA 1
ATOM 15887 C C . THR C 1 480 ? -6.768 -69.999 -31.577 1.00 108.89 479 THR C C 1
ATOM 15888 O O . THR C 1 480 ? -6.751 -68.763 -31.602 1.00 99.83 479 THR C O 1
ATOM 15899 N N . VAL C 1 481 ? -6.233 -70.734 -32.556 1.00 106.70 480 VAL C N 1
ATOM 15900 C CA . VAL C 1 481 ? -5.602 -70.082 -33.701 1.00 101.37 480 VAL C CA 1
ATOM 15901 C C . VAL C 1 481 ? -6.635 -69.300 -34.503 1.00 102.48 480 VAL C C 1
ATOM 15902 O O . VAL C 1 481 ? -6.394 -68.153 -34.899 1.00 108.38 480 VAL C O 1
ATOM 15915 N N . GLN C 1 482 ? -7.801 -69.901 -34.755 1.00 96.96 481 GLN C N 1
ATOM 15916 C CA . GLN C 1 482 ? -8.849 -69.186 -35.478 1.00 102.13 481 GLN C CA 1
ATOM 15917 C C . GLN C 1 482 ? -9.318 -67.964 -34.697 1.00 104.03 481 GLN C C 1
ATOM 15918 O O . GLN C 1 482 ? -9.553 -66.899 -35.279 1.00 105.33 481 GLN C O 1
ATOM 15932 N N . ALA C 1 483 ? -9.454 -68.096 -33.375 1.00 105.80 482 ALA C N 1
ATOM 15933 C CA . ALA C 1 483 ? -9.845 -66.952 -32.560 1.00 104.10 482 ALA C CA 1
ATOM 15934 C C . ALA C 1 483 ? -8.731 -65.917 -32.476 1.00 98.54 482 ALA C C 1
ATOM 15935 O O . ALA C 1 483 ? -9.012 -64.716 -32.387 1.00 95.40 482 ALA C O 1
ATOM 15942 N N . TYR C 1 484 ? -7.468 -66.352 -32.499 1.00 97.48 483 TYR C N 1
ATOM 15943 C CA . TYR C 1 484 ? -6.378 -65.385 -32.489 1.00 102.10 483 TYR C CA 1
ATOM 15944 C C . TYR C 1 484 ? -6.372 -64.552 -33.765 1.00 100.47 483 TYR C C 1
ATOM 15945 O O . TYR C 1 484 ? -6.175 -63.332 -33.718 1.00 90.59 483 TYR C O 1
ATOM 15963 N N . VAL C 1 485 ? -6.575 -65.196 -34.915 1.00 90.87 484 VAL C N 1
ATOM 15964 C CA . VAL C 1 485 ? -6.584 -64.470 -36.180 1.00 87.53 484 VAL C CA 1
ATOM 15965 C C . VAL C 1 485 ? -7.747 -63.485 -36.229 1.00 93.51 484 VAL C C 1
ATOM 15966 O O . VAL C 1 485 ? -7.626 -62.402 -36.815 1.00 95.32 484 VAL C O 1
ATOM 15979 N N . LEU C 1 486 ? -8.878 -63.823 -35.602 1.00 94.17 485 LEU C N 1
ATOM 15980 C CA . LEU C 1 486 ? -9.994 -62.881 -35.555 1.00 93.37 485 LEU C CA 1
ATOM 15981 C C . LEU C 1 486 ? -9.700 -61.721 -34.609 1.00 95.37 485 LEU C C 1
ATOM 15982 O O . LEU C 1 486 ? -10.042 -60.570 -34.909 1.00 96.38 485 LEU C O 1
ATOM 15998 N N . GLN C 1 487 ? -9.077 -61.999 -33.461 1.00 97.91 486 GLN C N 1
ATOM 15999 C CA . GLN C 1 487 ? -8.577 -60.925 -32.606 1.00 92.43 486 GLN C CA 1
ATOM 16000 C C . GLN C 1 487 ? -7.639 -60.018 -33.390 1.00 94.04 486 GLN C C 1
ATOM 16001 O O . GLN C 1 487 ? -7.829 -58.797 -33.451 1.00 94.49 486 GLN C O 1
ATOM 16015 N N . TYR C 1 488 ? -6.610 -60.614 -33.991 1.00 90.81 487 TYR C N 1
ATOM 16016 C CA . TYR C 1 488 ? -5.579 -59.856 -34.689 1.00 86.47 487 TYR C CA 1
ATOM 16017 C C . TYR C 1 488 ? -6.182 -58.909 -35.719 1.00 86.86 487 TYR C C 1
ATOM 16018 O O . TYR C 1 488 ? -5.888 -57.709 -35.728 1.00 78.59 487 TYR C O 1
ATOM 16036 N N . GLY C 1 489 ? -7.037 -59.436 -36.595 1.00 83.74 488 GLY C N 1
ATOM 16037 C CA . GLY C 1 489 ? -7.568 -58.620 -37.674 1.00 86.05 488 GLY C CA 1
ATOM 16038 C C . GLY C 1 489 ? -8.347 -57.421 -37.173 1.00 86.48 488 GLY C C 1
ATOM 16039 O O . GLY C 1 489 ? -8.109 -56.287 -37.595 1.00 94.75 488 GLY C O 1
ATOM 16043 N N . GLU C 1 490 ? -9.286 -57.651 -36.261 1.00 83.94 489 GLU C N 1
ATOM 16044 C CA . GLU C 1 490 ? -10.187 -56.585 -35.850 1.00 100.40 489 GLU C CA 1
ATOM 16045 C C . GLU C 1 490 ? -9.563 -55.645 -34.824 1.00 98.50 489 GLU C C 1
ATOM 16046 O O . GLU C 1 490 ? -10.109 -54.562 -34.587 1.00 102.16 489 GLU C O 1
ATOM 16058 N N . ILE C 1 491 ? -8.421 -56.015 -34.240 1.00 92.86 490 ILE C N 1
ATOM 16059 C CA . ILE C 1 491 ? -7.617 -55.050 -33.498 1.00 85.60 490 ILE C CA 1
ATOM 16060 C C . ILE C 1 491 ? -6.985 -54.043 -34.452 1.00 91.34 490 ILE C C 1
ATOM 16061 O O . ILE C 1 491 ? -6.927 -52.843 -34.160 1.00 90.42 490 ILE C O 1
ATOM 16077 N N . PHE C 1 492 ? -6.508 -54.509 -35.610 1.00 92.29 491 PHE C N 1
ATOM 16078 C CA . PHE C 1 492 ? -5.975 -53.589 -36.608 1.00 86.89 491 PHE C CA 1
ATOM 16079 C C . PHE C 1 492 ? -7.071 -52.786 -37.293 1.00 81.32 491 PHE C C 1
ATOM 16080 O O . PHE C 1 492 ? -6.796 -51.692 -37.797 1.00 85.71 491 PHE C O 1
ATOM 16097 N N . ALA C 1 493 ? -8.305 -53.294 -37.312 1.00 84.30 492 ALA C N 1
ATOM 16098 C CA . ALA C 1 493 ? -9.424 -52.497 -37.802 1.00 83.62 492 ALA C CA 1
ATOM 16099 C C . ALA C 1 493 ? -9.718 -51.328 -36.867 1.00 90.52 492 ALA C C 1
ATOM 16100 O O . ALA C 1 493 ? -10.062 -50.231 -37.325 1.00 95.22 492 ALA C O 1
ATOM 16107 N N . ILE C 1 494 ? -9.592 -51.540 -35.554 1.00 88.09 493 ILE C N 1
ATOM 16108 C CA . ILE C 1 494 ? -9.720 -50.433 -34.609 1.00 86.10 493 ILE C CA 1
ATOM 16109 C C . ILE C 1 494 ? -8.551 -49.470 -34.758 1.00 80.70 493 ILE C C 1
ATOM 16110 O O . ILE C 1 494 ? -8.732 -48.246 -34.770 1.00 85.23 493 ILE C O 1
ATOM 16126 N N . THR C 1 495 ? -7.332 -50.004 -34.866 1.00 82.06 494 THR C N 1
ATOM 16127 C CA . THR C 1 495 ? -6.163 -49.155 -35.063 1.00 82.04 494 THR C CA 1
ATOM 16128 C C . THR C 1 495 ? -6.332 -48.279 -36.297 1.00 84.53 494 THR C C 1
ATOM 16129 O O . THR C 1 495 ? -5.978 -47.093 -36.284 1.00 80.00 494 THR C O 1
ATOM 16140 N N . ALA C 1 496 ? -6.886 -48.847 -37.370 1.00 81.33 495 ALA C N 1
ATOM 16141 C CA . ALA C 1 496 ? -7.158 -48.073 -38.578 1.00 83.78 495 ALA C CA 1
ATOM 16142 C C . ALA C 1 496 ? -8.169 -46.964 -38.306 1.00 88.00 495 ALA C C 1
ATOM 16143 O O . ALA C 1 496 ? -7.948 -45.802 -38.668 1.00 86.27 495 ALA C O 1
ATOM 16150 N N . GLY C 1 497 ? -9.294 -47.308 -37.674 1.00 83.42 496 GLY C N 1
ATOM 16151 C CA . GLY C 1 497 ? -10.302 -46.301 -37.380 1.00 85.52 496 GLY C CA 1
ATOM 16152 C C . GLY C 1 497 ? -9.770 -45.175 -36.516 1.00 76.81 496 GLY C C 1
ATOM 16153 O O . GLY C 1 497 ? -10.130 -44.011 -36.704 1.00 91.14 496 GLY C O 1
ATOM 16157 N N . LEU C 1 498 ? -8.905 -45.505 -35.555 1.00 79.76 497 LEU C N 1
ATOM 16158 C CA . LEU C 1 498 ? -8.304 -44.473 -34.717 1.00 92.26 497 LEU C CA 1
ATOM 16159 C C . LEU C 1 498 ? -7.409 -43.545 -35.528 1.00 91.98 497 LEU C C 1
ATOM 16160 O O . LEU C 1 498 ? -7.289 -42.359 -35.199 1.00 85.63 497 LEU C O 1
ATOM 16176 N N . CYS C 1 499 ? -6.781 -44.057 -36.589 1.00 91.24 498 CYS C N 1
ATOM 16177 C CA . CYS C 1 499 ? -5.980 -43.195 -37.452 1.00 89.14 498 CYS C CA 1
ATOM 16178 C C . CYS C 1 499 ? -6.862 -42.268 -38.284 1.00 91.59 498 CYS C C 1
ATOM 16179 O O . CYS C 1 499 ? -6.494 -41.114 -38.529 1.00 94.90 498 CYS C O 1
ATOM 16187 N N . VAL C 1 500 ? -8.031 -42.743 -38.723 1.00 89.48 499 VAL C N 1
ATOM 16188 C CA . VAL C 1 500 ? -8.977 -41.849 -39.390 1.00 93.31 499 VAL C CA 1
ATOM 16189 C C . VAL C 1 500 ? -9.448 -40.774 -38.417 1.00 96.25 499 VAL C C 1
ATOM 16190 O O . VAL C 1 500 ? -9.463 -39.579 -38.738 1.00 94.99 499 VAL C O 1
ATOM 16203 N N . PHE C 1 501 ? -9.844 -41.189 -37.210 1.00 94.68 500 PHE C N 1
ATOM 16204 C CA . PHE C 1 501 ? -10.160 -40.239 -36.146 1.00 93.48 500 PHE C CA 1
ATOM 16205 C C . PHE C 1 501 ? -9.003 -39.276 -35.915 1.00 92.15 500 PHE C C 1
ATOM 16206 O O . PHE C 1 501 ? -9.214 -38.075 -35.710 1.00 89.35 500 PHE C O 1
ATOM 16223 N N . GLY C 1 502 ? -7.771 -39.784 -35.962 1.00 90.74 501 GLY C N 1
ATOM 16224 C CA . GLY C 1 502 ? -6.616 -38.905 -35.881 1.00 94.78 501 GLY C CA 1
ATOM 16225 C C . GLY C 1 502 ? -6.509 -37.973 -37.073 1.00 92.03 501 GLY C C 1
ATOM 16226 O O . GLY C 1 502 ? -6.186 -36.792 -36.921 1.00 92.55 501 GLY C O 1
ATOM 16230 N N . ALA C 1 503 ? -6.777 -38.490 -38.276 1.00 93.41 502 ALA C N 1
ATOM 16231 C CA . ALA C 1 503 ? -6.710 -37.657 -39.473 1.00 90.33 502 ALA C CA 1
ATOM 16232 C C . ALA C 1 503 ? -7.687 -36.492 -39.386 1.00 91.72 502 ALA C C 1
ATOM 16233 O O . ALA C 1 503 ? -7.369 -35.372 -39.803 1.00 86.97 502 ALA C O 1
ATOM 16240 N N . VAL C 1 504 ? -8.884 -36.738 -38.850 1.00 92.65 503 VAL C N 1
ATOM 16241 C CA . VAL C 1 504 ? -9.850 -35.660 -38.649 1.00 94.77 503 VAL C CA 1
ATOM 16242 C C . VAL C 1 504 ? -9.294 -34.632 -37.670 1.00 93.94 503 VAL C C 1
ATOM 16243 O O . VAL C 1 504 ? -9.364 -33.420 -37.909 1.00 93.71 503 VAL C O 1
ATOM 16256 N N . LEU C 1 505 ? -8.735 -35.100 -36.551 1.00 90.42 504 LEU C N 1
ATOM 16257 C CA . LEU C 1 505 ? -8.107 -34.184 -35.605 1.00 90.35 504 LEU C CA 1
ATOM 16258 C C . LEU C 1 505 ? -6.971 -33.404 -36.254 1.00 88.30 504 LEU C C 1
ATOM 16259 O O . LEU C 1 505 ? -6.726 -32.248 -35.892 1.00 90.95 504 LEU C O 1
ATOM 16275 N N . GLY C 1 506 ? -6.270 -34.013 -37.212 1.00 87.70 505 GLY C N 1
ATOM 16276 C CA . GLY C 1 506 ? -5.238 -33.304 -37.947 1.00 94.51 505 GLY C CA 1
ATOM 16277 C C . GLY C 1 506 ? -5.738 -32.065 -38.663 1.00 100.42 505 GLY C C 1
ATOM 16278 O O . GLY C 1 506 ? -4.948 -31.152 -38.930 1.00 93.40 505 GLY C O 1
ATOM 16282 N N . LEU C 1 507 ? -7.032 -32.011 -38.982 1.00 102.48 506 LEU C N 1
ATOM 16283 C CA . LEU C 1 507 ? -7.613 -30.853 -39.650 1.00 98.99 506 LEU C CA 1
ATOM 16284 C C . LEU C 1 507 ? -7.837 -29.672 -38.713 1.00 99.45 506 LEU C C 1
ATOM 16285 O O . LEU C 1 507 ? -8.197 -28.589 -39.189 1.00 104.39 506 LEU C O 1
ATOM 16301 N N . PHE C 1 508 ? -7.632 -29.845 -37.409 1.00 100.61 507 PHE C N 1
ATOM 16302 C CA . PHE C 1 508 ? -7.954 -28.830 -36.413 1.00 98.42 507 PHE C CA 1
ATOM 16303 C C . PHE C 1 508 ? -6.721 -28.423 -35.610 1.00 96.67 507 PHE C C 1
ATOM 16304 O O . PHE C 1 508 ? -6.770 -28.276 -34.387 1.00 94.37 507 PHE C O 1
ATOM 16321 N N . ILE C 1 509 ? -5.598 -28.225 -36.303 1.00 97.06 508 ILE C N 1
ATOM 16322 C CA . ILE C 1 509 ? -4.371 -27.707 -35.711 1.00 95.63 508 ILE C CA 1
ATOM 16323 C C . ILE C 1 509 ? -3.896 -26.541 -36.582 1.00 105.56 508 ILE C C 1
ATOM 16324 O O . ILE C 1 509 ? -4.435 -26.283 -37.659 1.00 108.77 508 ILE C O 1
ATOM 16340 N N . ALA C 1 510 ? -2.891 -25.817 -36.088 1.00 93.79 509 ALA C N 1
ATOM 16341 C CA . ALA C 1 510 ? -2.435 -24.583 -36.718 1.00 109.64 509 ALA C CA 1
ATOM 16342 C C . ALA C 1 510 ? -1.968 -24.811 -38.158 1.00 113.16 509 ALA C C 1
ATOM 16343 O O . ALA C 1 510 ? -1.605 -25.919 -38.563 1.00 98.14 509 ALA C O 1
ATOM 16350 N N . GLY C 1 511 ? -1.968 -23.723 -38.931 1.00 100.87 510 GLY C N 1
ATOM 16351 C CA . GLY C 1 511 ? -1.562 -23.751 -40.327 1.00 102.49 510 GLY C CA 1
ATOM 16352 C C . GLY C 1 511 ? -1.176 -22.380 -40.851 1.00 98.61 510 GLY C C 1
ATOM 16353 O O . GLY C 1 511 ? -0.188 -22.233 -41.572 1.00 91.95 510 GLY C O 1
ATOM 16357 N N . GLY D 2 5 ? -21.916 -71.461 -36.849 1.00 129.14 2 GLY D N 1
ATOM 16358 C CA . GLY D 2 5 ? -20.775 -71.744 -37.701 1.00 128.30 2 GLY D CA 1
ATOM 16359 C C . GLY D 2 5 ? -20.804 -73.144 -38.289 1.00 126.09 2 GLY D C 1
ATOM 16360 O O . GLY D 2 5 ? -21.707 -73.924 -37.989 1.00 131.35 2 GLY D O 1
ATOM 16363 N N . GLN D 2 6 ? -19.813 -73.471 -39.117 1.00 130.00 3 GLN D N 1
ATOM 16364 C CA . GLN D 2 6 ? -19.868 -74.702 -39.895 1.00 129.69 3 GLN D CA 1
ATOM 16365 C C . GLN D 2 6 ? -18.472 -75.175 -40.274 1.00 123.78 3 GLN D C 1
ATOM 16366 O O . GLN D 2 6 ? -17.512 -74.400 -40.314 1.00 130.27 3 GLN D O 1
ATOM 16380 N N . LEU D 2 7 ? -18.391 -76.480 -40.540 1.00 122.28 4 LEU D N 1
ATOM 16381 C CA . LEU D 2 7 ? -17.408 -77.089 -41.432 1.00 125.48 4 LEU D CA 1
ATOM 16382 C C . LEU D 2 7 ? -18.025 -78.383 -41.953 1.00 132.52 4 LEU D C 1
ATOM 16383 O O . LEU D 2 7 ? -17.604 -79.479 -41.571 1.00 130.49 4 LEU D O 1
ATOM 16399 N N . VAL D 2 8 ? -19.037 -78.269 -42.812 1.00 137.75 5 VAL D N 1
ATOM 16400 C CA . VAL D 2 8 ? -19.926 -79.382 -43.125 1.00 139.65 5 VAL D CA 1
ATOM 16401 C C . VAL D 2 8 ? -20.054 -79.525 -44.635 1.00 136.88 5 VAL D C 1
ATOM 16402 O O . VAL D 2 8 ? -20.162 -78.527 -45.356 1.00 143.29 5 VAL D O 1
ATOM 16415 N N . GLU D 2 9 ? -20.050 -80.771 -45.108 1.00 135.86 6 GLU D N 1
ATOM 16416 C CA . GLU D 2 9 ? -20.046 -81.098 -46.528 1.00 141.68 6 GLU D CA 1
ATOM 16417 C C . GLU D 2 9 ? -21.446 -81.443 -47.039 1.00 148.02 6 GLU D C 1
ATOM 16418 O O . GLU D 2 9 ? -22.362 -81.741 -46.268 1.00 139.06 6 GLU D O 1
ATOM 16430 N N . SER D 2 10 ? -21.593 -81.402 -48.365 1.00 150.67 7 SER D N 1
ATOM 16431 C CA . SER D 2 10 ? -22.792 -81.879 -49.049 1.00 148.59 7 SER D CA 1
ATOM 16432 C C . SER D 2 10 ? -22.414 -82.232 -50.487 1.00 152.88 7 SER D C 1
ATOM 16433 O O . SER D 2 10 ? -21.247 -82.152 -50.880 1.00 148.37 7 SER D O 1
ATOM 16441 N N . GLY D 2 11 ? -23.417 -82.637 -51.271 1.00 159.77 8 GLY D N 1
ATOM 16442 C CA . GLY D 2 11 ? -23.258 -82.914 -52.687 1.00 159.42 8 GLY D CA 1
ATOM 16443 C C . GLY D 2 11 ? -22.989 -84.367 -53.042 1.00 148.38 8 GLY D C 1
ATOM 16444 O O . GLY D 2 11 ? -23.361 -84.804 -54.136 1.00 158.05 8 GLY D O 1
ATOM 16448 N N . GLY D 2 12 ? -22.353 -85.126 -52.145 1.00 147.88 9 GLY D N 1
ATOM 16449 C CA . GLY D 2 12 ? -21.951 -86.481 -52.467 1.00 154.04 9 GLY D CA 1
ATOM 16450 C C . GLY D 2 12 ? -23.100 -87.478 -52.473 1.00 154.20 9 GLY D C 1
ATOM 16451 O O . GLY D 2 12 ? -24.185 -87.234 -51.947 1.00 149.61 9 GLY D O 1
ATOM 16455 N N . GLY D 2 13 ? -22.829 -88.636 -53.081 1.00 158.95 10 GLY D N 1
ATOM 16456 C CA . GLY D 2 13 ? -23.801 -89.709 -53.210 1.00 155.93 10 GLY D CA 1
ATOM 16457 C C . GLY D 2 13 ? -23.326 -90.798 -54.155 1.00 154.00 10 GLY D C 1
ATOM 16458 O O . GLY D 2 13 ? -22.169 -91.223 -54.076 1.00 147.48 10 GLY D O 1
ATOM 16462 N N . LEU D 2 14 ? -24.201 -91.263 -55.048 1.00 155.80 11 LEU D N 1
ATOM 16463 C CA . LEU D 2 14 ? -23.849 -92.244 -56.071 1.00 159.34 11 LEU D CA 1
ATOM 16464 C C . LEU D 2 14 ? -24.129 -91.665 -57.453 1.00 157.18 11 LEU D C 1
ATOM 16465 O O . LEU D 2 14 ? -25.197 -91.088 -57.683 1.00 156.24 11 LEU D O 1
ATOM 16481 N N . VAL D 2 15 ? -23.170 -91.827 -58.370 1.00 146.82 12 VAL D N 1
ATOM 16482 C CA . VAL D 2 15 ? -23.287 -91.341 -59.742 1.00 150.40 12 VAL D CA 1
ATOM 16483 C C . VAL D 2 15 ? -22.601 -92.336 -60.675 1.00 152.05 12 VAL D C 1
ATOM 16484 O O . VAL D 2 15 ? -21.656 -93.031 -60.289 1.00 152.50 12 VAL D O 1
ATOM 16497 N N . GLN D 2 16 ? -23.096 -92.406 -61.913 1.00 146.83 13 GLN D N 1
ATOM 16498 C CA . GLN D 2 16 ? -22.600 -93.358 -62.899 1.00 148.41 13 GLN D CA 1
ATOM 16499 C C . GLN D 2 16 ? -21.154 -93.054 -63.300 1.00 155.93 13 GLN D C 1
ATOM 16500 O O . GLN D 2 16 ? -20.695 -91.914 -63.191 1.00 158.35 13 GLN D O 1
ATOM 16514 N N . PRO D 2 17 ? -20.416 -94.063 -63.777 1.00 155.10 14 PRO D N 1
ATOM 16515 C CA . PRO D 2 17 ? -19.072 -93.801 -64.309 1.00 151.48 14 PRO D CA 1
ATOM 16516 C C . PRO D 2 17 ? -19.117 -92.817 -65.469 1.00 152.30 14 PRO D C 1
ATOM 16517 O O . PRO D 2 17 ? -20.011 -92.865 -66.317 1.00 150.56 14 PRO D O 1
ATOM 16528 N N . GLY D 2 18 ? -18.131 -91.922 -65.505 1.00 146.33 15 GLY D N 1
ATOM 16529 C CA . GLY D 2 18 ? -18.116 -90.837 -66.461 1.00 143.71 15 GLY D CA 1
ATOM 16530 C C . GLY D 2 18 ? -19.015 -89.671 -66.111 1.00 145.39 15 GLY D C 1
ATOM 16531 O O . GLY D 2 18 ? -18.961 -88.643 -66.798 1.00 143.88 15 GLY D O 1
ATOM 16535 N N . GLY D 2 19 ? -19.844 -89.795 -65.076 1.00 141.90 16 GLY D N 1
ATOM 16536 C CA . GLY D 2 19 ? -20.652 -88.694 -64.595 1.00 154.92 16 GLY D CA 1
ATOM 16537 C C . GLY D 2 19 ? -19.833 -87.711 -63.776 1.00 154.61 16 GLY D C 1
ATOM 16538 O O . GLY D 2 19 ? -18.606 -87.791 -63.691 1.00 152.13 16 GLY D O 1
ATOM 16542 N N . SER D 2 20 ? -20.537 -86.763 -63.153 1.00 145.82 17 SER D N 1
ATOM 16543 C CA . SER D 2 20 ? -19.877 -85.715 -62.384 1.00 148.87 17 SER D CA 1
ATOM 16544 C C . SER D 2 20 ? -20.643 -85.426 -61.098 1.00 158.88 17 SER D C 1
ATOM 16545 O O . SER D 2 20 ? -21.849 -85.663 -60.995 1.00 161.07 17 SER D O 1
ATOM 16553 N N . LEU D 2 21 ? -19.909 -84.894 -60.118 1.00 160.48 18 LEU D N 1
ATOM 16554 C CA . LEU D 2 21 ? -20.423 -84.569 -58.794 1.00 152.66 18 LEU D CA 1
ATOM 16555 C C . LEU D 2 21 ? -19.885 -83.214 -58.359 1.00 147.58 18 LEU D C 1
ATOM 16556 O O . LEU D 2 21 ? -18.721 -82.896 -58.615 1.00 147.28 18 LEU D O 1
ATOM 16572 N N . ARG D 2 22 ? -20.725 -82.422 -57.693 1.00 145.00 19 ARG D N 1
ATOM 16573 C CA . ARG D 2 22 ? -20.307 -81.145 -57.113 1.00 144.09 19 ARG D CA 1
ATOM 16574 C C . ARG D 2 22 ? -20.382 -81.263 -55.591 1.00 147.72 19 ARG D C 1
ATOM 16575 O O . ARG D 2 22 ? -21.398 -80.937 -54.975 1.00 152.64 19 ARG D O 1
ATOM 16596 N N . LEU D 2 23 ? -19.293 -81.736 -54.989 1.00 143.99 20 LEU D N 1
ATOM 16597 C CA . LEU D 2 23 ? -19.173 -81.719 -53.539 1.00 149.49 20 LEU D CA 1
ATOM 16598 C C . LEU D 2 23 ? -19.081 -80.279 -53.045 1.00 150.06 20 LEU D C 1
ATOM 16599 O O . LEU D 2 23 ? -18.539 -79.403 -53.723 1.00 145.30 20 LEU D O 1
ATOM 16615 N N . SER D 2 24 ? -19.620 -80.035 -51.851 1.00 148.66 21 SER D N 1
ATOM 16616 C CA . SER D 2 24 ? -19.574 -78.717 -51.234 1.00 137.75 21 SER D CA 1
ATOM 16617 C C . SER D 2 24 ? -19.093 -78.839 -49.794 1.00 140.00 21 SER D C 1
ATOM 16618 O O . SER D 2 24 ? -19.071 -79.927 -49.214 1.00 143.76 21 SER D O 1
ATOM 16626 N N . CYS D 2 25 ? -18.698 -77.697 -49.224 1.00 138.88 22 CYS D N 1
ATOM 16627 C CA . CYS D 2 25 ? -18.258 -77.628 -47.827 1.00 138.48 22 CYS D CA 1
ATOM 16628 C C . CYS D 2 25 ? -18.584 -76.225 -47.313 1.00 142.09 22 CYS D C 1
ATOM 16629 O O . CYS D 2 25 ? -17.789 -75.295 -47.464 1.00 145.30 22 CYS D O 1
ATOM 16636 N N . ALA D 2 26 ? -19.760 -76.088 -46.706 1.00 141.59 23 ALA D N 1
ATOM 16637 C CA . ALA D 2 26 ? -20.174 -74.803 -46.165 1.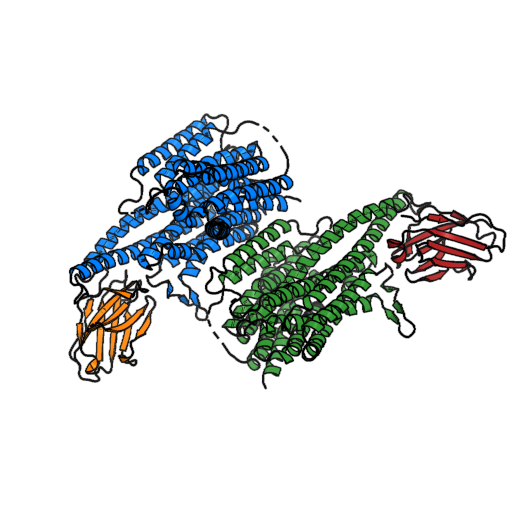00 143.17 23 ALA D CA 1
ATOM 16638 C C . ALA D 2 26 ? -19.386 -74.480 -44.898 1.00 142.99 23 ALA D C 1
ATOM 16639 O O . ALA D 2 26 ? -18.973 -75.370 -44.149 1.00 139.12 23 ALA D O 1
ATOM 16646 N N . ASP D 2 27 ? -19.188 -73.184 -44.661 1.00 141.82 24 ASP D N 1
ATOM 16647 C CA . ASP D 2 27 ? -18.210 -72.713 -43.689 1.00 142.24 24 ASP D CA 1
ATOM 16648 C C . ASP D 2 27 ? -18.563 -71.283 -43.299 1.00 137.54 24 ASP D C 1
ATOM 16649 O O . ASP D 2 27 ? -19.328 -70.607 -43.991 1.00 139.57 24 ASP D O 1
ATOM 16658 N N . ALA D 2 28 ? -18.004 -70.831 -42.175 1.00 135.48 25 ALA D N 1
ATOM 16659 C CA . ALA D 2 28 ? -18.248 -69.476 -41.691 1.00 143.82 25 ALA D CA 1
ATOM 16660 C C . ALA D 2 28 ? -17.374 -68.477 -42.445 1.00 138.42 25 ALA D C 1
ATOM 16661 O O . ALA D 2 28 ? -16.150 -68.630 -42.503 1.00 137.90 25 ALA D O 1
ATOM 16668 N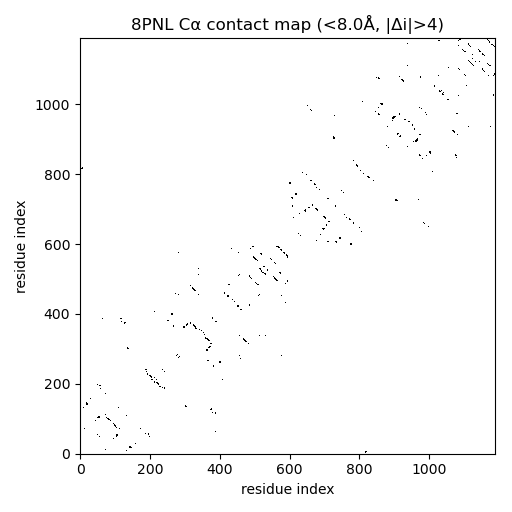 N . GLY D 2 29 ? -18.007 -67.445 -43.009 1.00 133.58 26 GLY D N 1
ATOM 16669 C CA . GLY D 2 29 ? -17.279 -66.512 -43.859 1.00 130.84 26 GLY D CA 1
ATOM 16670 C C . GLY D 2 29 ? -16.153 -65.795 -43.137 1.00 134.72 26 GLY D C 1
ATOM 16671 O O . GLY D 2 29 ? -15.069 -65.603 -43.694 1.00 134.41 26 GLY D O 1
ATOM 16675 N N . SER D 2 30 ? -16.394 -65.384 -41.889 1.00 136.09 27 SER D N 1
ATOM 16676 C CA . SER D 2 30 ? -15.402 -64.606 -41.151 1.00 129.37 27 SER D CA 1
ATOM 16677 C C . SER D 2 30 ? -14.073 -65.344 -41.028 1.00 125.85 27 SER D C 1
ATOM 16678 O O . SER D 2 30 ? -13.019 -64.707 -40.914 1.00 126.05 27 SER D O 1
ATOM 16686 N N . ILE D 2 31 ? -14.103 -66.676 -41.041 1.00 119.27 28 ILE D N 1
ATOM 16687 C CA . ILE D 2 31 ? -12.896 -67.484 -40.966 1.00 117.09 28 ILE D CA 1
ATOM 16688 C C . ILE D 2 31 ? -12.531 -68.097 -42.316 1.00 122.26 28 ILE D C 1
ATOM 16689 O O . ILE D 2 31 ? -11.352 -68.385 -42.556 1.00 121.73 28 ILE D O 1
ATOM 16705 N N . PHE D 2 32 ? -13.509 -68.287 -43.203 1.00 126.61 29 PHE D N 1
ATOM 16706 C CA . PHE D 2 32 ? -13.280 -68.898 -44.510 1.00 127.83 29 PHE D CA 1
ATOM 16707 C C . PHE D 2 32 ? -12.229 -68.137 -45.313 1.00 130.19 29 PHE D C 1
ATOM 16708 O O . PHE D 2 32 ? -11.371 -68.748 -45.963 1.00 128.00 29 PHE D O 1
ATOM 16725 N N . ASN D 2 33 ? -12.273 -66.804 -45.273 1.00 129.34 30 ASN D N 1
ATOM 16726 C CA . ASN D 2 33 ? -11.352 -65.978 -46.046 1.00 123.90 30 ASN D CA 1
ATOM 16727 C C . ASN D 2 33 ? -9.943 -65.931 -45.464 1.00 116.86 30 ASN D C 1
ATOM 16728 O O . ASN D 2 33 ? -9.047 -65.382 -46.114 1.00 114.95 30 ASN D O 1
ATOM 16739 N N . LYS D 2 34 ? -9.719 -66.493 -44.276 1.00 115.09 31 LYS D N 1
ATOM 16740 C CA . LYS D 2 34 ? -8.494 -66.254 -43.524 1.00 109.51 31 LYS D CA 1
ATOM 16741 C C . LYS D 2 34 ? -7.547 -67.450 -43.484 1.00 104.80 31 LYS D C 1
ATOM 16742 O O . LYS D 2 34 ? -6.461 -67.333 -42.907 1.00 96.32 31 LYS D O 1
ATOM 16761 N N . PHE D 2 35 ? -7.908 -68.585 -44.079 1.00 111.22 32 PHE D N 1
ATOM 16762 C CA . PHE D 2 35 ? -7.090 -69.787 -43.989 1.00 109.76 32 PHE D CA 1
ATOM 16763 C C . PHE D 2 35 ? -7.066 -70.537 -45.312 1.00 110.79 32 PHE D C 1
ATOM 16764 O O . PHE D 2 35 ? -8.022 -70.457 -46.093 1.00 112.26 32 PHE D O 1
ATOM 16781 N N . PRO D 2 36 ? -5.991 -71.277 -45.587 1.00 102.95 33 PRO D N 1
ATOM 16782 C CA . PRO D 2 36 ? -6.017 -72.224 -46.706 1.00 111.33 33 PRO D CA 1
ATOM 16783 C C . PRO D 2 36 ? -6.967 -73.378 -46.414 1.00 112.10 33 PRO D C 1
ATOM 16784 O O . PRO D 2 36 ? -7.278 -73.691 -45.263 1.00 110.18 33 PRO D O 1
ATOM 16795 N N . MET D 2 37 ? -7.441 -74.007 -47.488 1.00 109.16 34 MET D N 1
ATOM 16796 C CA . MET D 2 37 ? -8.478 -75.027 -47.402 1.00 112.16 34 MET D CA 1
ATOM 16797 C C . MET D 2 37 ? -8.127 -76.171 -48.346 1.00 115.86 34 MET D C 1
ATOM 16798 O O . MET D 2 37 ? -7.346 -76.002 -49.286 1.00 112.98 34 MET D O 1
ATOM 16812 N N . ALA D 2 38 ? -8.709 -77.344 -48.095 1.00 117.10 35 ALA D N 1
ATOM 16813 C CA . ALA D 2 38 ? -8.349 -78.523 -48.875 1.00 118.90 35 ALA D CA 1
ATOM 16814 C C . ALA D 2 38 ? -9.460 -79.564 -48.825 1.00 125.03 35 ALA D C 1
ATOM 16815 O O . ALA D 2 38 ? -10.388 -79.485 -48.016 1.00 127.65 35 ALA D O 1
ATOM 16822 N N . TRP D 2 39 ? -9.343 -80.546 -49.722 1.00 127.60 36 TRP D N 1
ATOM 16823 C CA . TRP D 2 39 ? -10.162 -81.751 -49.738 1.00 126.13 36 TRP D CA 1
ATOM 16824 C C . TRP D 2 39 ? -9.254 -82.972 -49.650 1.00 125.63 36 TRP D C 1
ATOM 16825 O O . TRP D 2 39 ? -8.179 -82.999 -50.258 1.00 120.21 36 TRP D O 1
ATOM 16846 N N . TYR D 2 40 ? -9.694 -83.988 -48.905 1.00 131.78 37 TYR D N 1
ATOM 16847 C CA . TYR D 2 40 ? -8.891 -85.177 -48.645 1.00 135.92 37 TYR D CA 1
ATOM 16848 C C . TYR D 2 40 ? -9.735 -86.439 -48.786 1.00 135.42 37 TYR D C 1
ATOM 16849 O O . TYR D 2 40 ? -10.955 -86.415 -48.605 1.00 133.54 37 TYR D O 1
ATOM 16867 N N . ARG D 2 41 ? -9.060 -87.544 -49.103 1.00 136.63 38 ARG D N 1
ATOM 16868 C CA . ARG D 2 41 ? -9.613 -88.891 -49.044 1.00 135.14 38 ARG D CA 1
ATOM 16869 C C . ARG D 2 41 ? -9.181 -89.587 -47.753 1.00 139.04 38 ARG D C 1
ATOM 16870 O O . ARG D 2 41 ? -8.336 -89.094 -47.002 1.00 141.05 38 ARG D O 1
ATOM 16891 N N . GLN D 2 42 ? -9.767 -90.760 -47.515 1.00 142.07 39 GLN D N 1
ATOM 16892 C CA . GLN D 2 42 ? -9.308 -91.682 -46.473 1.00 136.66 39 GLN D CA 1
ATOM 16893 C C . GLN D 2 42 ? -9.101 -90.984 -45.131 1.00 148.65 39 GLN D C 1
ATOM 16894 O O . GLN D 2 42 ? -9.363 -91.559 -44.074 1.00 150.52 39 GLN D O 1
ATOM 16908 N N . ARG D 2 48 ? -5.495 -91.133 -44.926 1.00 135.33 45 ARG D N 1
ATOM 16909 C CA . ARG D 2 48 ? -5.325 -89.742 -45.328 1.00 132.74 45 ARG D CA 1
ATOM 16910 C C . ARG D 2 48 ? -4.627 -89.650 -46.685 1.00 137.95 45 ARG D C 1
ATOM 16911 O O . ARG D 2 48 ? -3.503 -90.126 -46.851 1.00 131.41 45 ARG D O 1
ATOM 16932 N N . GLU D 2 49 ? -5.313 -89.042 -47.653 1.00 138.74 46 GLU D N 1
ATOM 16933 C CA . GLU D 2 49 ? -4.774 -88.849 -48.995 1.00 140.39 46 GLU D CA 1
ATOM 16934 C C . GLU D 2 49 ? -5.284 -87.526 -49.554 1.00 141.65 46 GLU D C 1
ATOM 16935 O O . GLU D 2 49 ? -6.484 -87.244 -49.491 1.00 136.23 46 GLU D O 1
ATOM 16947 N N . LEU D 2 50 ? -4.366 -86.722 -50.089 1.00 144.10 47 LEU D N 1
ATOM 16948 C CA . LEU D 2 50 ? -4.706 -85.423 -50.657 1.00 136.01 47 LEU D CA 1
ATOM 16949 C C . LEU D 2 50 ? -5.584 -85.566 -51.898 1.00 133.79 47 LEU D C 1
ATOM 16950 O O . LEU D 2 50 ? -5.446 -86.512 -52.678 1.00 138.32 47 LEU D O 1
ATOM 16966 N N . VAL D 2 51 ? -6.492 -84.602 -52.084 1.00 128.39 48 VAL D N 1
ATOM 16967 C CA . VAL D 2 51 ? -7.214 -84.463 -53.347 1.00 125.09 48 VAL D CA 1
ATOM 16968 C C . VAL D 2 51 ? -6.896 -83.102 -53.957 1.00 129.42 48 VAL D C 1
ATOM 16969 O O . VAL D 2 51 ? -6.357 -83.022 -55.066 1.00 131.73 48 VAL D O 1
ATOM 16982 N N . ALA D 2 52 ? -7.221 -82.023 -53.242 1.00 128.00 49 ALA D N 1
ATOM 16983 C CA . ALA D 2 52 ? -7.110 -80.682 -53.804 1.00 122.52 49 ALA D CA 1
ATOM 16984 C C . ALA D 2 52 ? -6.961 -79.660 -52.682 1.00 121.06 49 ALA D C 1
ATOM 16985 O O . ALA D 2 52 ? -7.254 -79.942 -51.517 1.00 123.56 49 ALA D O 1
ATOM 16992 N N . ARG D 2 53 ? -6.518 -78.456 -53.059 1.00 121.19 50 ARG D N 1
ATOM 16993 C CA . ARG D 2 53 ? -6.081 -77.437 -52.110 1.00 120.72 50 ARG D CA 1
ATOM 16994 C C . ARG D 2 53 ? -6.305 -76.052 -52.710 1.00 125.43 50 ARG D C 1
ATOM 16995 O O . ARG D 2 53 ? -6.185 -75.868 -53.924 1.00 126.13 50 ARG D O 1
ATOM 17016 N N . ILE D 2 54 ? -6.641 -75.077 -51.857 1.00 119.56 51 ILE D N 1
ATOM 17017 C CA . ILE D 2 54 ? -6.655 -73.667 -52.250 1.00 114.03 51 ILE D CA 1
ATOM 17018 C C . ILE D 2 54 ? -6.069 -72.821 -51.128 1.00 115.71 51 ILE D C 1
ATOM 17019 O O . ILE D 2 54 ? -6.366 -73.039 -49.949 1.00 117.61 51 ILE D O 1
ATOM 17035 N N . SER D 2 55 ? -5.254 -71.837 -51.504 1.00 115.46 52 SER D N 1
ATOM 17036 C CA . SER D 2 55 ? -4.907 -70.755 -50.597 1.00 106.78 52 SER D CA 1
ATOM 17037 C C . SER D 2 55 ? -6.129 -69.868 -50.350 1.00 104.85 52 SER D C 1
ATOM 17038 O O . SER D 2 55 ? -7.152 -69.964 -51.034 1.00 106.29 52 SER D O 1
ATOM 17046 N N . SER D 2 56 ? -6.016 -68.990 -49.351 1.00 109.77 53 SER D N 1
ATOM 17047 C CA . SER D 2 56 ? -7.075 -68.017 -49.106 1.00 110.71 53 SER D CA 1
ATOM 17048 C C . SER D 2 56 ? -7.279 -67.086 -50.295 1.00 109.27 53 SER D C 1
ATOM 17049 O O . SER D 2 56 ? -8.359 -66.501 -50.433 1.00 95.80 53 SER D O 1
ATOM 17057 N N . GLY D 2 57 ? -6.273 -66.947 -51.158 1.00 108.95 54 GLY D N 1
ATOM 17058 C CA . GLY D 2 57 ? -6.358 -66.078 -52.316 1.00 100.40 54 GLY D CA 1
ATOM 17059 C C . GLY D 2 57 ? -6.762 -66.776 -53.602 1.00 114.72 54 GLY D C 1
ATOM 17060 O O . GLY D 2 57 ? -6.551 -66.236 -54.692 1.00 125.01 54 GLY D O 1
ATOM 17064 N N . GLY D 2 58 ? -7.330 -67.977 -53.498 1.00 117.28 55 GLY D N 1
ATOM 17065 C CA . GLY D 2 58 ? -7.924 -68.650 -54.637 1.00 119.71 55 GLY D CA 1
ATOM 17066 C C . GLY D 2 58 ? -6.996 -69.517 -55.465 1.00 117.19 55 GLY D C 1
ATOM 17067 O O . GLY D 2 58 ? -7.464 -70.157 -56.417 1.00 106.81 55 GLY D O 1
ATOM 17071 N N . SER D 2 59 ? -5.704 -69.565 -55.144 1.00 108.85 56 SER D N 1
ATOM 17072 C CA . SER D 2 59 ? -4.756 -70.361 -55.918 1.00 108.66 56 SER D CA 1
ATOM 17073 C C . SER D 2 59 ? -4.970 -71.849 -55.648 1.00 117.20 56 SER D C 1
ATOM 17074 O O . SER D 2 59 ? -4.862 -72.295 -54.501 1.00 116.92 56 SER D O 1
ATOM 17082 N N . THR D 2 60 ? -5.255 -72.620 -56.699 1.00 121.54 57 THR D N 1
ATOM 17083 C CA . THR D 2 60 ? -5.588 -74.035 -56.568 1.00 119.30 57 THR D CA 1
ATOM 17084 C C . THR D 2 60 ? -4.375 -74.926 -56.833 1.00 119.19 57 THR D C 1
ATOM 17085 O O . THR D 2 60 ? -3.447 -74.553 -57.555 1.00 121.52 57 THR D O 1
ATOM 17096 N N . ASN D 2 61 ? -4.409 -76.122 -56.242 1.00 119.39 58 ASN D N 1
ATOM 17097 C CA . ASN D 2 61 ? -3.361 -77.126 -56.384 1.00 124.37 58 ASN D CA 1
ATOM 17098 C C . ASN D 2 61 ? -3.989 -78.499 -56.151 1.00 128.69 58 ASN D C 1
ATOM 17099 O O . ASN D 2 61 ? -4.957 -78.622 -55.395 1.00 126.05 58 ASN D O 1
ATOM 17110 N N . TYR D 2 62 ? -3.445 -79.531 -56.807 1.00 126.46 59 TYR D N 1
ATOM 17111 C CA . TYR D 2 62 ? -4.135 -80.816 -56.905 1.00 126.94 59 TYR D CA 1
ATOM 17112 C C . TYR D 2 62 ? -3.183 -81.993 -56.725 1.00 122.60 59 TYR D C 1
ATOM 17113 O O . TYR D 2 62 ? -1.965 -81.875 -56.883 1.00 126.46 59 TYR D O 1
ATOM 17131 N N . ALA D 2 63 ? -3.777 -83.146 -56.408 1.00 127.50 60 ALA D N 1
ATOM 17132 C CA . ALA D 2 63 ? -3.066 -84.417 -56.335 1.00 133.67 60 ALA D CA 1
ATOM 17133 C C . ALA D 2 63 ? -2.888 -85.014 -57.728 1.00 134.79 60 ALA D C 1
ATOM 17134 O O . ALA D 2 63 ? -3.698 -84.787 -58.632 1.00 131.84 60 ALA D O 1
ATOM 17141 N N . ASP D 2 64 ? -1.819 -85.801 -57.894 1.00 141.03 61 ASP D N 1
ATOM 17142 C CA . ASP D 2 64 ? -1.455 -86.271 -59.230 1.00 138.47 61 ASP D CA 1
ATOM 17143 C C . ASP D 2 64 ? -2.547 -87.149 -59.836 1.00 145.33 61 ASP D C 1
ATOM 17144 O O . ASP D 2 64 ? -2.796 -87.090 -61.046 1.00 144.35 61 ASP D O 1
ATOM 17153 N N . PHE D 2 65 ? -3.220 -87.961 -59.016 1.00 139.43 62 PHE D N 1
ATOM 17154 C CA . PHE D 2 65 ? -4.280 -88.822 -59.534 1.00 143.63 62 PHE D CA 1
ATOM 17155 C C . PHE D 2 65 ? -5.494 -88.043 -60.032 1.00 137.14 62 PHE D C 1
ATOM 17156 O O . PHE D 2 65 ? -6.341 -88.630 -60.714 1.00 135.68 62 PHE D O 1
ATOM 17173 N N . VAL D 2 66 ? -5.606 -86.750 -59.716 1.00 139.17 63 VAL D N 1
ATOM 17174 C CA . VAL D 2 66 ? -6.740 -85.972 -60.210 1.00 145.43 63 VAL D CA 1
ATOM 17175 C C . VAL D 2 66 ? -6.608 -85.715 -61.709 1.00 150.44 63 VAL D C 1
ATOM 17176 O O . VAL D 2 66 ? -7.616 -85.524 -62.399 1.00 150.35 63 VAL D O 1
ATOM 17189 N N . LYS D 2 67 ? -5.380 -85.703 -62.237 1.00 151.79 64 LYS D N 1
ATOM 17190 C CA . LYS D 2 67 ? -5.127 -85.603 -63.682 1.00 150.59 64 LYS D CA 1
ATOM 17191 C C . LYS D 2 67 ? -5.938 -84.483 -64.337 1.00 141.26 64 LYS D C 1
ATOM 17192 O O . LYS D 2 67 ? -6.328 -84.584 -65.503 1.00 147.16 64 LYS D O 1
ATOM 17211 N N . GLY D 2 68 ? -6.191 -83.399 -63.603 1.00 140.73 65 GLY D N 1
ATOM 17212 C CA . GLY D 2 68 ? -6.984 -82.303 -64.132 1.00 144.00 65 GLY D CA 1
ATOM 17213 C C . GLY D 2 68 ? -8.463 -82.590 -64.256 1.00 141.96 65 GLY D C 1
ATOM 17214 O O . GLY D 2 68 ? -9.185 -81.805 -64.879 1.00 145.14 65 GLY D O 1
ATOM 17218 N N . ARG D 2 69 ? -8.936 -83.693 -63.672 1.00 143.33 66 ARG D N 1
ATOM 17219 C CA . ARG D 2 69 ? -10.334 -84.091 -63.803 1.00 146.89 66 ARG D CA 1
ATOM 17220 C C . ARG D 2 69 ? -11.272 -83.200 -62.994 1.00 143.70 66 ARG D C 1
ATOM 17221 O O . ARG D 2 69 ? -12.414 -82.972 -63.410 1.00 143.71 66 ARG D O 1
ATOM 17242 N N . PHE D 2 70 ? -10.824 -82.699 -61.842 1.00 145.87 67 PHE D N 1
ATOM 17243 C CA . PHE D 2 70 ? -11.678 -81.984 -60.903 1.00 146.08 67 PHE D CA 1
ATOM 17244 C C . PHE D 2 70 ? -11.235 -80.528 -60.784 1.00 138.19 67 PHE D C 1
ATOM 17245 O O . PHE D 2 70 ? -10.063 -80.204 -60.996 1.00 140.12 67 PHE D O 1
ATOM 17262 N N . THR D 2 71 ? -12.176 -79.648 -60.428 1.00 135.79 68 THR D N 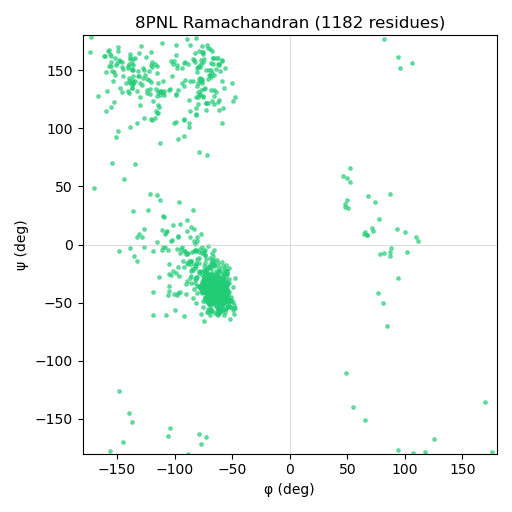1
ATOM 17263 C CA . THR D 2 71 ? -11.867 -78.267 -60.059 1.00 140.16 68 THR D CA 1
ATOM 17264 C C . THR D 2 71 ? -12.305 -78.020 -58.621 1.00 139.09 68 THR D C 1
ATOM 17265 O O . THR D 2 71 ? -13.479 -78.208 -58.286 1.00 144.97 68 THR D O 1
ATOM 17276 N N . ILE D 2 72 ? -11.366 -77.593 -57.779 1.00 130.62 69 ILE D N 1
ATOM 17277 C CA . ILE D 2 72 ? -11.678 -77.071 -56.451 1.00 139.11 69 ILE D CA 1
ATOM 17278 C C . ILE D 2 72 ? -11.870 -75.564 -56.570 1.00 141.03 69 ILE D C 1
ATOM 17279 O O . ILE D 2 72 ? -11.161 -74.898 -57.334 1.00 140.73 69 ILE D O 1
ATOM 17295 N N . SER D 2 73 ? -12.837 -75.016 -55.831 1.00 136.38 70 SER D N 1
ATOM 17296 C CA . SER D 2 73 ? -13.145 -73.595 -55.947 1.00 135.49 70 SER D CA 1
ATOM 17297 C C . SER D 2 73 ? -13.623 -73.038 -54.614 1.00 138.05 70 SER D C 1
ATOM 17298 O O . SER D 2 73 ? -14.084 -73.771 -53.735 1.00 141.37 70 SER D O 1
ATOM 17306 N N . ARG D 2 74 ? -13.503 -71.717 -54.483 1.00 133.75 71 ARG D N 1
ATOM 17307 C CA . ARG D 2 74 ? -14.081 -70.951 -53.385 1.00 133.36 71 ARG D CA 1
ATOM 17308 C C . ARG D 2 74 ? -15.236 -70.116 -53.917 1.00 135.06 71 ARG D C 1
ATOM 17309 O O . ARG D 2 74 ? -15.073 -69.382 -54.897 1.00 138.03 71 ARG D O 1
ATOM 17330 N N . ASP D 2 75 ? -16.392 -70.213 -53.268 1.00 138.45 72 ASP D N 1
ATOM 17331 C CA . ASP D 2 75 ? -17.522 -69.335 -53.554 1.00 143.42 72 ASP D CA 1
ATOM 17332 C C . ASP D 2 75 ? -17.550 -68.249 -52.483 1.00 149.68 72 ASP D C 1
ATOM 17333 O O . ASP D 2 75 ? -17.937 -68.507 -51.338 1.00 144.93 72 ASP D O 1
ATOM 17342 N N . ASN D 2 76 ? -17.127 -67.036 -52.852 1.00 158.66 73 ASN D N 1
ATOM 17343 C CA . ASN D 2 76 ? -17.030 -65.940 -51.894 1.00 161.50 73 ASN D CA 1
ATOM 17344 C C . ASN D 2 76 ? -18.358 -65.225 -51.673 1.00 156.20 73 ASN D C 1
ATOM 17345 O O . ASN D 2 76 ? -18.432 -64.348 -50.804 1.00 151.61 73 ASN D O 1
ATOM 17356 N N . ALA D 2 77 ? -19.398 -65.571 -52.429 1.00 158.80 74 ALA D N 1
ATOM 17357 C CA . ALA D 2 77 ? -20.757 -65.136 -52.124 1.00 156.91 74 ALA D CA 1
ATOM 17358 C C . ALA D 2 77 ? -21.302 -66.066 -51.045 1.00 156.49 74 ALA D C 1
ATOM 17359 O O . ALA D 2 77 ? -21.553 -67.248 -51.303 1.00 153.23 74 ALA D O 1
ATOM 17366 N N . LYS D 2 78 ? -21.490 -65.532 -49.838 1.00 160.74 75 LYS D N 1
ATOM 17367 C CA . LYS D 2 78 ? -21.483 -66.345 -48.625 1.00 160.27 75 LYS D CA 1
ATOM 17368 C C . LYS D 2 78 ? -20.155 -67.103 -48.616 1.00 151.61 75 LYS D C 1
ATOM 17369 O O . LYS D 2 78 ? -19.130 -66.521 -48.986 1.00 148.82 75 LYS D O 1
ATOM 17388 N N . SER D 2 79 ? -20.124 -68.377 -48.217 1.00 146.29 76 SER D N 1
ATOM 17389 C CA . SER D 2 79 ? -18.830 -69.050 -48.078 1.00 142.34 76 SER D CA 1
ATOM 17390 C C . SER D 2 79 ? -18.997 -70.565 -48.123 1.00 139.64 76 SER D C 1
ATOM 17391 O O . SER D 2 79 ? -19.598 -71.149 -47.217 1.00 150.44 76 SER D O 1
ATOM 17399 N N . THR D 2 80 ? -18.444 -71.191 -49.163 1.00 135.57 77 THR D N 1
ATOM 17400 C CA . THR D 2 80 ? -18.328 -72.643 -49.233 1.00 144.05 77 THR D CA 1
ATOM 17401 C C . THR D 2 80 ? -17.241 -73.007 -50.235 1.00 139.63 77 THR D C 1
ATOM 17402 O O . THR D 2 80 ? -17.014 -72.288 -51.211 1.00 134.19 77 THR D O 1
ATOM 17413 N N . LEU D 2 81 ? -16.566 -74.126 -49.977 1.00 140.38 78 LEU D N 1
ATOM 17414 C CA . LEU D 2 81 ? -15.772 -74.763 -51.015 1.00 135.20 78 LEU D CA 1
ATOM 17415 C C . LEU D 2 81 ? -16.682 -75.546 -51.955 1.00 133.41 78 LEU D C 1
ATOM 17416 O O . LEU D 2 81 ? -17.854 -75.798 -51.667 1.00 133.35 78 LEU D O 1
ATOM 17432 N N . TYR D 2 82 ? -16.120 -75.943 -53.092 1.00 131.83 79 TYR D N 1
ATOM 17433 C CA . TYR D 2 82 ? -16.701 -77.004 -53.896 1.00 135.41 79 TYR D CA 1
ATOM 17434 C C . TYR D 2 82 ? -15.590 -77.811 -54.549 1.00 140.78 79 TYR D C 1
ATOM 17435 O O . TYR D 2 82 ? -14.490 -77.307 -54.789 1.00 138.74 79 TYR D O 1
ATOM 17453 N N . LEU D 2 83 ? -15.892 -79.078 -54.820 1.00 143.75 80 LEU D N 1
ATOM 17454 C CA . LEU D 2 83 ? -15.204 -79.860 -55.840 1.00 144.42 80 LEU D CA 1
ATOM 17455 C C . LEU D 2 83 ? -16.218 -80.219 -56.913 1.00 148.13 80 LEU D C 1
ATOM 17456 O O . LEU D 2 83 ? -17.176 -80.949 -56.639 1.00 145.31 80 LEU D O 1
ATOM 17472 N N . GLN D 2 84 ? -16.019 -79.704 -58.123 1.00 151.44 81 GLN D N 1
ATOM 17473 C CA . GLN D 2 84 ? -16.717 -80.225 -59.295 1.00 148.81 81 GLN D CA 1
ATOM 17474 C C . GLN D 2 84 ? -15.862 -81.363 -59.835 1.00 151.23 81 GLN D C 1
ATOM 17475 O O . GLN D 2 84 ? -14.809 -81.136 -60.434 1.00 144.58 81 GLN D O 1
ATOM 17489 N N . MET D 2 85 ? -16.305 -82.595 -59.592 1.00 151.77 82 MET D N 1
ATOM 17490 C CA . MET D 2 85 ? -15.556 -83.795 -59.958 1.00 151.42 82 MET D CA 1
ATOM 17491 C C . MET D 2 85 ? -16.106 -84.305 -61.286 1.00 148.61 82 MET D C 1
ATOM 17492 O O . MET D 2 85 ? -17.047 -85.097 -61.325 1.00 149.88 82 MET D O 1
ATOM 17506 N N . ASN D 2 86 ? -15.513 -83.843 -62.383 1.00 150.72 83 ASN D N 1
ATOM 17507 C CA . ASN D 2 86 ? -15.901 -84.315 -63.704 1.00 151.87 83 ASN D CA 1
ATOM 17508 C C . ASN D 2 86 ? -15.271 -85.677 -63.986 1.00 153.60 83 ASN D C 1
ATOM 17509 O O . ASN D 2 86 ? -14.220 -86.024 -63.440 1.00 149.81 83 ASN D O 1
ATOM 17520 N N . SER D 2 87 ? -15.934 -86.453 -64.843 1.00 157.63 84 SER D N 1
ATOM 17521 C CA . SER D 2 87 ? -15.420 -87.731 -65.342 1.00 151.75 84 SER D CA 1
ATOM 17522 C C . SER D 2 87 ? -14.983 -88.648 -64.193 1.00 143.61 84 SER D C 1
ATOM 17523 O O . SER D 2 87 ? -13.812 -88.993 -64.031 1.00 142.54 84 SER D O 1
ATOM 17531 N N . LEU D 2 88 ? -15.980 -89.053 -63.408 1.00 146.72 85 LEU D N 1
ATOM 17532 C CA . LEU D 2 88 ? -15.749 -89.909 -62.251 1.00 148.46 85 LEU D CA 1
ATOM 17533 C C . LEU D 2 88 ? -15.317 -91.316 -62.665 1.00 145.60 85 LEU D C 1
ATOM 17534 O O . LEU D 2 88 ? -15.696 -91.824 -63.725 1.00 146.02 85 LEU D O 1
ATOM 17550 N N . LYS D 2 89 ? -14.514 -91.948 -61.802 1.00 145.84 86 LYS D N 1
ATOM 17551 C CA . LYS D 2 89 ? -14.024 -93.313 -61.955 1.00 148.44 86 LYS D CA 1
ATOM 17552 C C . LYS D 2 89 ? -14.578 -94.200 -60.842 1.00 152.97 86 LYS D C 1
ATOM 17553 O O . LYS D 2 89 ? -14.789 -93.726 -59.721 1.00 151.91 86 LYS D O 1
ATOM 17572 N N . PRO D 2 90 ? -14.816 -95.491 -61.110 1.00 154.83 87 PRO D N 1
ATOM 17573 C CA . PRO D 2 90 ? -15.276 -96.382 -60.028 1.00 149.11 87 PRO D CA 1
ATOM 17574 C C . PRO D 2 90 ? -14.400 -96.352 -58.784 1.00 147.94 87 PRO D C 1
ATOM 17575 O O . PRO D 2 90 ? -14.931 -96.368 -57.667 1.00 141.24 87 PRO D O 1
ATOM 17586 N N . GLU D 2 91 ? -13.077 -96.307 -58.938 1.00 147.98 88 GLU D N 1
ATOM 17587 C CA . GLU D 2 91 ? -12.168 -96.347 -57.801 1.00 142.91 88 GLU D CA 1
ATOM 17588 C C . GLU D 2 91 ? -11.851 -94.962 -57.237 1.00 141.87 88 GLU D C 1
ATOM 17589 O O . GLU D 2 91 ? -10.931 -94.835 -56.422 1.00 133.49 88 GLU D O 1
ATOM 17601 N N . ASP D 2 92 ? -12.590 -93.925 -57.648 1.00 145.17 89 ASP D N 1
ATOM 17602 C CA . ASP D 2 92 ? -12.697 -92.725 -56.824 1.00 147.55 89 ASP D CA 1
ATOM 17603 C C . ASP D 2 92 ? -13.471 -92.998 -55.542 1.00 149.33 89 ASP D C 1
ATOM 17604 O O . ASP D 2 92 ? -13.416 -92.187 -54.611 1.00 146.78 89 ASP D O 1
ATOM 17613 N N . THR D 2 93 ? -14.192 -94.117 -55.485 1.00 152.53 90 THR D N 1
ATOM 17614 C CA . THR D 2 93 ? -15.105 -94.392 -54.383 1.00 149.89 90 THR D CA 1
ATOM 17615 C C . THR D 2 93 ? -14.360 -94.387 -53.054 1.00 133.32 90 THR D C 1
ATOM 17616 O O . THR D 2 93 ? -13.472 -95.213 -52.820 1.00 131.33 90 THR D O 1
ATOM 17627 N N . ALA D 2 94 ? -14.735 -93.453 -52.189 1.00 131.94 91 ALA D N 1
ATOM 17628 C CA . ALA D 2 94 ? -14.059 -93.199 -50.922 1.00 135.18 91 ALA D CA 1
ATOM 17629 C C . ALA D 2 94 ? -14.908 -92.191 -50.156 1.00 135.43 91 ALA D C 1
ATOM 17630 O O . ALA D 2 94 ? -15.946 -91.733 -50.644 1.00 137.10 91 ALA D O 1
ATOM 17637 N N . MET D 2 95 ? -14.463 -91.844 -48.952 1.00 127.04 92 MET D N 1
ATOM 17638 C CA . MET D 2 95 ? -15.114 -90.817 -48.149 1.00 137.46 92 MET D CA 1
ATOM 17639 C C . MET D 2 95 ? -14.266 -89.553 -48.180 1.00 133.82 92 MET D C 1
ATOM 17640 O O . MET D 2 95 ? -13.045 -89.612 -47.995 1.00 130.59 92 MET D O 1
ATOM 17654 N N . TYR D 2 96 ? -14.917 -88.416 -48.415 1.00 136.67 93 TYR D N 1
ATOM 17655 C CA . TYR D 2 96 ? -14.244 -87.166 -48.740 1.00 139.09 93 TYR D CA 1
ATOM 17656 C C . TYR D 2 96 ? -14.429 -86.153 -47.618 1.00 134.30 93 TYR D C 1
ATOM 17657 O O . TYR D 2 96 ? -15.556 -85.903 -47.176 1.00 137.76 93 TYR D O 1
ATOM 17675 N N . TYR D 2 97 ? -13.316 -85.579 -47.166 1.00 131.17 94 TYR D N 1
ATOM 17676 C CA . TYR D 2 97 ? -13.280 -84.620 -46.069 1.00 134.65 94 TYR D CA 1
ATOM 17677 C C . TYR D 2 97 ? -12.841 -83.260 -46.597 1.00 129.36 94 TYR D C 1
ATOM 17678 O O . TYR D 2 97 ? -11.837 -83.169 -47.312 1.00 124.11 94 TYR D O 1
ATOM 17696 N N . CYS D 2 98 ? -13.573 -82.205 -46.238 1.00 131.28 95 CYS D N 1
ATOM 17697 C CA . CYS D 2 98 ? -13.071 -80.846 -46.411 1.00 129.43 95 CYS D CA 1
ATOM 17698 C C . CYS D 2 98 ? -12.393 -80.397 -45.126 1.00 116.95 95 CYS D C 1
ATOM 17699 O O . CYS D 2 98 ? -12.880 -80.668 -44.024 1.00 118.80 95 CYS D O 1
ATOM 17706 N N . ALA D 2 99 ? -11.265 -79.706 -45.273 1.00 120.72 96 ALA D N 1
ATOM 17707 C CA . ALA D 2 99 ? -10.400 -79.396 -44.146 1.00 122.09 96 ALA D CA 1
ATOM 17708 C C . ALA D 2 99 ? -9.915 -77.958 -44.225 1.00 117.07 96 ALA D C 1
ATOM 17709 O O . ALA D 2 99 ? -9.551 -77.474 -45.301 1.00 115.06 96 ALA D O 1
ATOM 17716 N N . ARG D 2 100 ? -9.913 -77.281 -43.079 1.00 114.17 97 ARG D N 1
ATOM 17717 C CA . ARG D 2 100 ? -9.230 -76.004 -42.935 1.00 108.46 97 ARG D CA 1
ATOM 17718 C C . ARG D 2 100 ? -7.785 -76.276 -42.539 1.00 107.30 97 ARG D C 1
ATOM 17719 O O . ARG D 2 100 ? -7.530 -76.950 -41.536 1.00 113.41 97 ARG D O 1
ATOM 17740 N N . ILE D 2 101 ? -6.844 -75.759 -43.320 1.00 105.47 98 ILE D N 1
ATOM 17741 C CA . ILE D 2 101 ? -5.425 -75.901 -43.021 1.00 105.63 98 ILE D CA 1
ATOM 17742 C C . ILE D 2 101 ? -5.019 -74.759 -42.094 1.00 113.82 98 ILE D C 1
ATOM 17743 O O . ILE D 2 101 ? -5.064 -73.585 -42.478 1.00 110.96 98 ILE D O 1
ATOM 17759 N N . ILE D 2 102 ? -4.629 -75.109 -40.869 1.00 117.31 99 ILE D N 1
ATOM 17760 C CA . ILE D 2 102 ? -4.378 -74.118 -39.828 1.00 108.66 99 ILE D CA 1
ATOM 17761 C C . ILE D 2 102 ? -2.950 -73.584 -39.878 1.00 104.68 99 ILE D C 1
ATOM 17762 O O . ILE D 2 102 ? -2.704 -72.443 -39.472 1.00 109.26 99 ILE D O 1
ATOM 17778 N N . ASN D 2 103 ? -1.999 -74.384 -40.356 1.00 105.82 100 ASN D N 1
ATOM 17779 C CA . ASN D 2 103 ? -0.611 -73.957 -40.519 1.00 106.34 100 ASN D CA 1
ATOM 17780 C C . ASN D 2 103 ? -0.166 -74.376 -41.917 1.00 112.25 100 ASN D C 1
ATOM 17781 O O . ASN D 2 103 ? 0.093 -75.557 -42.168 1.00 115.77 100 ASN D O 1
ATOM 17792 N N . SER D 2 104 ? -0.083 -73.396 -42.820 1.00 110.91 101 SER D N 1
ATOM 17793 C CA . SER D 2 104 ? 0.197 -73.679 -44.224 1.00 115.73 101 SER D CA 1
ATOM 17794 C C . SER D 2 104 ? 1.501 -74.453 -44.390 1.00 117.91 101 SER D C 1
ATOM 17795 O O . SER D 2 104 ? 1.560 -75.444 -45.128 1.00 112.67 101 SER D O 1
ATOM 17803 N N . ALA D 2 105 ? 2.558 -74.014 -43.704 1.00 118.78 102 ALA D N 1
ATOM 17804 C CA . ALA D 2 105 ? 3.886 -74.580 -43.911 1.00 123.94 102 ALA D CA 1
ATOM 17805 C C . ALA D 2 105 ? 3.965 -76.063 -43.560 1.00 122.03 102 ALA D C 1
ATOM 17806 O O . ALA D 2 105 ? 4.923 -76.731 -43.967 1.00 122.06 102 ALA D O 1
ATOM 17813 N N . SER D 2 106 ? 2.988 -76.597 -42.818 1.00 120.09 103 SER D N 1
ATOM 17814 C CA . SER D 2 106 ? 2.990 -78.006 -42.436 1.00 125.88 103 SER D CA 1
ATOM 17815 C C . SER D 2 106 ? 1.656 -78.697 -42.717 1.00 125.83 103 SER D C 1
ATOM 17816 O O . SER D 2 106 ? 1.467 -79.844 -42.293 1.00 130.85 103 SER D O 1
ATOM 17824 N N . ASN D 2 107 ? 0.737 -78.037 -43.426 1.00 123.06 104 ASN D N 1
ATOM 17825 C CA . ASN D 2 107 ? -0.555 -78.619 -43.815 1.00 123.83 104 ASN D CA 1
ATOM 17826 C C . ASN D 2 107 ? -1.293 -79.252 -42.631 1.00 127.95 104 ASN D C 1
ATOM 17827 O O . ASN D 2 107 ? -2.041 -80.219 -42.795 1.00 132.71 104 ASN D O 1
ATOM 17838 N N . ILE D 2 108 ? -1.104 -78.703 -41.430 1.00 124.07 105 ILE D N 1
ATOM 17839 C CA . ILE D 2 108 ? -1.863 -79.151 -40.264 1.00 116.35 105 ILE D CA 1
ATOM 17840 C C . ILE D 2 108 ? -3.293 -78.631 -40.375 1.00 113.88 105 ILE D C 1
ATOM 17841 O O . ILE D 2 108 ? -3.516 -77.457 -40.700 1.00 112.27 105 ILE D O 1
ATOM 17857 N N . ALA D 2 109 ? -4.273 -79.501 -40.108 1.00 117.81 106 ALA D N 1
ATOM 17858 C CA . ALA D 2 109 ? -5.642 -79.244 -40.542 1.00 119.10 106 ALA D CA 1
ATOM 17859 C C . ALA D 2 109 ? -6.665 -79.857 -39.586 1.00 111.30 106 ALA D C 1
ATOM 17860 O O . ALA D 2 109 ? -6.331 -80.642 -38.695 1.00 117.65 106 ALA D O 1
ATOM 17867 N N . TYR D 2 110 ? -7.932 -79.478 -39.800 1.00 117.59 107 TYR D N 1
ATOM 17868 C CA . TYR D 2 110 ? -9.089 -79.979 -39.060 1.00 123.71 107 TYR D CA 1
ATOM 17869 C C . TYR D 2 110 ? -10.271 -80.063 -40.023 1.00 124.15 107 TYR D C 1
ATOM 17870 O O . TYR D 2 110 ? -10.409 -79.220 -40.915 1.00 121.93 107 TYR D O 1
ATOM 17888 N N . TRP D 2 111 ? -11.134 -81.076 -39.845 1.00 128.61 108 TRP D N 1
ATOM 17889 C CA . TRP D 2 111 ? -12.022 -81.462 -40.943 1.00 123.10 108 TRP D CA 1
ATOM 17890 C C . TRP D 2 111 ? -13.402 -82.022 -40.579 1.00 126.32 108 TRP D C 1
ATOM 17891 O O . TRP D 2 111 ? -14.210 -82.264 -41.481 1.00 123.56 108 TRP D O 1
ATOM 17912 N N . GLY D 2 112 ? -13.699 -82.247 -39.297 1.00 130.32 109 GLY D N 1
ATOM 17913 C CA . GLY D 2 112 ? -15.050 -82.677 -38.933 1.00 137.05 109 GLY D CA 1
ATOM 17914 C C . GLY D 2 112 ? -15.435 -84.059 -39.458 1.00 139.99 109 GLY D C 1
ATOM 17915 O O . GLY D 2 112 ? -14.597 -84.949 -39.631 1.00 128.79 109 GLY D O 1
ATOM 17919 N N . GLN D 2 113 ? -16.738 -84.238 -39.700 1.00 142.41 110 GLN D N 1
ATOM 17920 C CA . GLN D 2 113 ? -17.319 -85.496 -40.171 1.00 141.26 110 GLN D CA 1
ATOM 17921 C C . GLN D 2 113 ? -17.832 -85.311 -41.599 1.00 138.79 110 GLN D C 1
ATOM 17922 O O . GLN D 2 113 ? -18.551 -84.346 -41.881 1.00 140.17 110 GLN D O 1
ATOM 17936 N N . GLY D 2 114 ? -17.480 -86.242 -42.490 1.00 132.57 111 GLY D N 1
ATOM 17937 C CA . GLY D 2 114 ? -17.519 -86.018 -43.926 1.00 130.63 111 GLY D CA 1
ATOM 17938 C C . GLY D 2 114 ? -18.690 -86.663 -44.650 1.00 138.88 111 GLY D C 1
ATOM 17939 O O . GLY D 2 114 ? -19.738 -86.961 -44.067 1.00 145.25 111 GLY D O 1
ATOM 17943 N N . THR D 2 115 ? -18.503 -86.867 -45.962 1.00 138.02 112 THR D N 1
ATOM 17944 C CA . THR D 2 115 ? -19.517 -87.418 -46.858 1.00 146.36 112 THR D CA 1
ATOM 17945 C C . THR D 2 115 ? -18.877 -88.441 -47.791 1.00 149.47 112 THR D C 1
ATOM 17946 O O . THR D 2 115 ? -17.697 -88.332 -48.136 1.00 143.80 112 THR D O 1
ATOM 17957 N N . ARG D 2 116 ? -19.673 -89.424 -48.219 1.00 150.15 113 ARG D N 1
ATOM 17958 C CA . ARG D 2 116 ? -19.178 -90.569 -48.980 1.00 147.03 113 ARG D CA 1
ATOM 17959 C C . ARG D 2 116 ? -19.527 -90.429 -50.460 1.00 136.70 113 ARG D C 1
ATOM 17960 O O . ARG D 2 116 ? -20.669 -90.109 -50.807 1.00 138.78 113 ARG D O 1
ATOM 17981 N N . VAL D 2 117 ? -18.540 -90.683 -51.322 1.00 145.72 114 VAL D N 1
ATOM 17982 C CA . VAL D 2 117 ? -18.685 -90.603 -52.775 1.00 152.62 114 VAL D CA 1
ATOM 17983 C C . VAL D 2 117 ? -18.561 -92.009 -53.346 1.00 152.49 114 VAL D C 1
ATOM 17984 O O . VAL D 2 117 ? -17.628 -92.745 -52.999 1.00 150.97 114 VAL D O 1
ATOM 17997 N N . THR D 2 118 ? -19.491 -92.378 -54.228 1.00 150.65 115 THR D N 1
ATOM 17998 C CA . THR D 2 118 ? -19.522 -93.709 -54.820 1.00 144.52 115 THR D CA 1
ATOM 17999 C C . THR D 2 118 ? -19.789 -93.590 -56.313 1.00 144.46 115 THR D C 1
ATOM 18000 O O . THR D 2 118 ? -20.612 -92.776 -56.741 1.00 146.84 115 THR D O 1
ATOM 18011 N N . VAL D 2 119 ? -19.094 -94.409 -57.099 1.00 143.72 116 VAL D N 1
ATOM 18012 C CA . VAL D 2 119 ? -19.120 -94.288 -58.554 1.00 143.54 116 VAL D CA 1
ATOM 18013 C C . VAL D 2 119 ? -19.423 -95.638 -59.196 1.00 139.48 116 VAL D C 1
ATOM 18014 O O . VAL D 2 119 ? -19.939 -95.705 -60.313 1.00 137.56 116 VAL D O 1
#

Foldseek 3Di:
DLLVLQLVLLLLLLLLLLLLQCQVVQCVVLVCVQLVAPPDVLCLLNLLLQLLLQQLQLVLLLVCLPPNLLVLLLVLLVQLLVLLVQLLPDNHSVSSSVSSNSSNNSSNHSLLSSLLSLVVVDDLLQSLLSNLSSQLSNLVSNQCSNVLQVVQCVVVVHSSSSSVVSNVSSVVSNVSNVPRGDDDDDAPPVLSNLSSQLLSLQSQLLDDDALARTPPSRPVSPVVSVVSVVVSVVVQVVDPHDSADCVQFDVQQLVLLLQLLLLLLLLVLLCQPLQLVLCCQLQNDDSVVSNCLLVLLSVLQSVLSNVLSRVCSPPNLLQLLLVLLLLLLQLLLLQLPADSPQQVDWDCPPVDIGRSSNVSSNSNSSSSNSNSSSSLSLNSVRGDRSSSSSSSSSSVSSSSSSNSVSCRVLVNVLSVQLVVQLVVQCVPPDVFDDDDPPDTVVRNVVSSSVSNNVSSSNSSNVSSNVSSVSSNVSSVSSNVGHD/DFFWDKDWADEDDAQAKIKIKTFGDLVCLLPFKKFKAWPNHTAKIAGSVGDIDGDPVQVVQWDWDADNVRSMIMIIGGRDDQVRFGFMWMWTQPDPVVSRIDTDRTGTHGD/DLLVLQLVLLLLLLLLLLLQQCQCVLVVVQLCVLLVNDPVGSVLSCLLRLLLQLLLQLLQLQLLLVCLPQNLLVLSLVLLVLLLVLLVQLLPDSHSVSVSVSSNSNSNSSSNSLLSSLLSLPVPDPQLLSLLSNLSSQLSNLVSNLCNNVLQVVQCVVPVHSSSSSVVSNVSSVVSSVSNVVRDDGDQAPVVLSNLSSQLLSLLSQLQDDPDPDARTPPPNPVSNVVSVVSVVVSVVVPVVDPHHSADPPQFPVQQQVLLLQLLLLLLLLVQVCQPLQLVCCCQLQVDDSVVSNCLLVLLSVLQSVLSNVLSVVCSPVNLLQQLLVLLLQLLVLLLLQLVDDSCQQVDWDDDDPDIGGSSNPSSNSNSNSSNSNSSSSLSLNSVRGDRSSSRSSSSSSVSSSNSSSSVSCNVLVVVLSVQLVVQLVVQCVVDDVFDPPDPPDGVVRVVVSSSVSSNVSNSNSSSVSSNVSSVSSNVSSVSSNVTDD/DFFAKDFADEDDAQAKTKIKTADALVCQLPFKKAKQFPNGGAKIAGSVWDIDGDVVLVVQWDWGFDNPRTMIIITRGRDDQVVWTWMWMWTQPDVVVSRTDTPDTGTHGD

Nearest PDB structures (foldseek):
  8pnl-assembly1_A  TM=1.002E+00  e=1.657E-63  Mycolicibacterium hassiacum DSM 44199
  8pnl-assembly2_C  TM=9.942E-01  e=3.926E-57  Mycolicibacterium hassiacum DSM 44199
  6lz0-assembly1_A  TM=7.767E-01  e=1.013E-08  Homo sapiens
  6rw3-assembly4_D  TM=6.576E-01  e=1.195E-08  Plasmodium falciparum
  6rw3-assembly1_A  TM=6.878E-01  e=9.443E-08  Plasmodium falciparum

B-factor: mean 102.14, std 23.82, range [43.79, 195.13]